Protein 6IDW (pdb70)

Solvent-accessible surface area: 51645 Å² total; per-residue (Å²): 164,60,72,7,10,7,98,40,120,33,16,26,6,68,99,4,40,31,11,0,51,100,0,11,150,161,26,26,50,52,12,45,87,60,0,93,127,0,37,130,19,32,9,5,7,61,0,36,147,62,15,0,25,124,46,0,36,123,4,4,100,89,1,46,80,75,1,1,14,0,0,0,55,1,3,18,33,67,61,53,119,98,92,39,106,156,18,30,8,130,66,51,72,46,0,51,37,44,0,48,42,0,43,83,19,0,78,137,45,102,135,10,88,0,0,0,0,0,0,3,51,6,0,0,48,8,24,64,57,129,86,94,135,22,138,127,33,34,61,34,14,48,88,0,0,3,52,0,0,28,48,0,13,66,12,185,17,5,48,2,0,0,2,0,4,26,3,48,71,0,2,38,21,4,73,91,0,0,54,1,0,5,44,2,36,162,98,0,60,125,5,146,15,52,0,0,0,0,0,10,25,16,2,10,18,26,50,1,0,14,8,0,1,78,5,0,17,79,1,0,64,86,120,60,18,165,56,16,57,0,0,0,0,0,1,2,13,10,109,95,18,64,32,102,9,105,0,1,1,90,41,2,0,0,1,22,73,23,93,24,80,27,46,127,83,22,96,35,3,3,0,31,5,1,0,17,9,0,1,23,1,22,12,23,5,93,69,45,111,48,0,148,57,102,25,0,41,83,66,10,43,60,67,37,45,33,10,23,55,2,0,8,23,0,1,56,36,3,54,84,108,104,174,47,74,5,11,7,99,39,123,32,18,27,6,66,102,4,38,32,11,0,52,97,0,15,148,154,25,31,49,52,11,45,85,60,0,92,124,0,36,132,20,31,9,4,6,62,0,47,149,52,22,0,34,132,47,0,36,119,3,4,97,89,1,45,80,70,1,1,14,0,0,0,47,5,4,4,32,89,80,36,97,106,55,40,93,151,31,55,24,101,63,48,75,43,0,46,37,32,0,47,41,0,44,84,20,0,77,134,43,105,133,10,88,0,0,0,0,0,0,3,54,6,0,0,50,8,22,63,54,119,114,90,122,3,147,123,33,38,62,30,17,31,98,0,0,5,52,0,0,28,52,1,14,63,15,193,16,7,41,2,0,0,1,0,4,22,3,44,76,0,0,28,17,7,74,91,0,0,69,0,0,7,56,2,36,171,106,0,61,123,5,150,13,54,0,0,0,0,0,11,31,15,1,7,20,30,60,0,0,13,10,0,1,84,12,0,15,123,12,0,59,92,96,61,17,160,57,14,59,0,0,0,0,0,1,1,14,8,110,100,17,73,28,98,12,106,0,1,1,93,43,2,0,0,2,24,74,22,94,24,82,26,45,129,97,25,94,36,3,2,0,29,4,0,0,15,8,0,0,23,2,23,13,21,15,97,74,46,97,47,1,129,54,106,24,1,43,92,62,10,46,59,69,37,48,32,10,18,60,2,0,5,26,0,1,57,37,3,56,84,110,102,177,39,81,6,10,8,100,39,122,30,18,27,6,64,102,5,38,32,12,0,53,99,0,13,153,159,27,22,44,50,12,48,86,61,0,94,124,1,34,130,20,33,9,4,6,60,0,23,140,65,15,0,27,128,43,0,36,119,4,3,99,88,0,45,80,73,1,1,14,0,0,0,23,6,14,1,30,80,64,37,63,88,36,53,35,56,68,38,13,126,76,40,75,51,0,50,34,36,0,50,40,0,41,84,19,0,81,130,44,101,133,8,67,0,0,0,0,0,0,5,47,5,0,0,42,5,23,68,50,130,91,108,129,17,155,128,28,18,57,36,8,32,98,0,0,6,53,0,0,28,49,0,14,64,14,186,16,5,52,2,0,0,2,0,5,23,3,52,79,0,2,34,15,7,80,85,0,0,76,2,0,12,53,2,37,172,98,0,60,123,5,144,14,50,0,0,0,0,0,11,32,16,2,9,20,30,53,2,0,15,6,0,1,69,12,0,12,144,10,0,60,89,96,62,17,164,56,14,57,0,0,0,0,0,1,1,14,8,104,97,17,74,41,103,8,88,0,1,2,93,41,2,0,0,1,26,74,21,109,25,80,29,41,129,81,22,86,42,4,1,0,26,4,0,0,14,9,0,0,26,2,18,7,20,15,96,74,38,95,51,0,126,55,106,29,1,41,90,64,9,46,60,51,36,48,32,11,22,57,1,0,8,26,0,1,57,36,4,54,82,102,103,169,45,73,6,10,7,98,39,121,30,17,25,4,67,102,4,39,31,12,0,50,104,0,14,150,158,26,17,44,51,11,53,92,57,0,111,123,0,35,128,22,30,7,4,6,61,0,49,156,66,15,0,26,126,47,0,36,117,3,3,102,88,1,47,81,74,1,0,14,0,0,0,67,12,12,49,47,89,86,43,137,68,64,83,96,145,83,85,86,89,37,33,63,56,0,50,37,50,0,49,42,0,43,86,21,0,79,133,41,101,134,8,88,0,0,0,0,0,0,4,50,1,0,0,48,16,23,71,40,94,99,74,120,4,155,124,40,25,56,19,8,49,94,0,0,6,54,0,0,28,51,0,14,65,14,188,16,6,49,2,0,0,2,0,6,23,3,47,77,0,2,32,28,6,70,103,0,0,70,0,0,4,60,2,35,166,109,0,61,122,5,148,14,49,0,0,0,0,0,14,32,16,2,10,20,28,43,1,0,13,8,0,1,78,10,0,14,143,11,0,60,88,94,63,17,163,57,15,59,0,0,0,0,0,1,1,15,10,104,100,19,69,29,100,10,104,0,1,2,93,39,3,0,0,1,21,66,23,93,24,81,25,43,127,82,22,94,36,4,3,0,30,5,0,0,16,8,0,0,24,1,23,12,24,18,92,65,42,97,47,1,129,58,101,26,1,42,92,63,11,45,60,68,36,48,32,9,22,57,3,0,8,28,0,1,59,36,3,55,73,103,103

Organism: NCBI:txid884017

Foldseek 3Di:
DDLLLLVFAADQDPVLLVLLVVLLVVDDDPLNVLSVVVSRQHEAAEPFAPVSLVVLLVSQVVGPQHEHEYEYAAAAFQDPDPDDGDGYDPADVRLLVSLVSNLVSVVVCLRHAYEYEYHDNLLLCLQPPDDDPCVPSSVRVLVSLLQSQLRQLPRPSYAYAYEDEFCVRPLVPLLVSLVSVLVSPVSNHNGDHQAHEYQALHADDPVSRLVSVVSNQVSNVVSVNDNHAYEYAQQWHQDHAPDPLSWQFALTARGDRWDAPPDPVRVRYGIHHNHPSQQFGQAACVPDVSCVDPGHDHPHDGGRDGHNVRSSSRSVNYPVHD/DDLQLLVFAADADPVLLVLLVVLLVVDDDPLNVLSVVVSRFHEAAEQFAQCSLVVLLVSLVVQDAHEHEYEYHQQQDPDADPDPGPRHADFLVRLLVSLVSNLVSVVVRLRHAYEYEYHDPLLLCLQPPDDPPRPVSSVRSLSSLLQSQLRQQVRPSYAYAYEHEACVRCLVPLLVSLVSVLVSPVSNHNGDHQAHEYQQLHADDPVRRLVSVVSNQVSNVVSVNDNHAYEYAQQWHQDHAPDPLRWAFALTARGDGWDAPPDPVRVSYGIHHNHDSQQFGQAACPPDVSCVDPRHDHPHDGGGDGHNVRNSSRQVNYPVHD/DDLQLQVFAADADPVLLVLLVVLLVVDDDPLNVLSVVVSRQHEAAEQQELCSLVVLVVSLVVQPQHEHEYEDADQQALAQPPDRDSHRQPALVSLLVSLVSNLVSVVVRLRHAYEYEYHPPLLLCLQPPDDPDRVVSSVSVLVSLLSSQLRQLVRPSYAYAYEDEFCVRPLVPLLSSLVSVLVSPVSNHNGDHQAHEYQALHAADPVSRLVSVVSNQVSNVVSPNDNHAYEYAQQFHQDHAPDPLRWQFALTAGEDGWHAPPDPVRVRYGIHHNHHSQQFGQAACPPDVSCVDPRHDHPHDGGRDGHNVSNSSRLVNYPVHD/DDLLLLVFAADQDPVLLVLLVVLLVVDDDPLVVLSVVVSRFHEAAEQAEPCSLVVLLVSQVRGPAHEHEYEDAYQPDDDQPDAPDDDDDDSLVVLLVSLVSNLVSVVVCLRHAYEYEYHDPLLLCLQPPDDDRCVVVNVSSLVSLLQSQLRQLVRPSYAYAYEDEFCVRCLVPLLVSLVSVLVSPVSNHNGDHQAHEYQQLHAADPVSRLVSVVSNQVSNVVSVNDNHAYEYAQQFHQDHAPDPQRWQFAQTAREDGWHAPPDPVSVRYGIHHNHDSQQFGQAACVGDVSCVDPGRDHPHDGGRHGHNVSSSSRQVNHPVHD

CATH classification: 3.20.20.40

Secondary structure (DSSP, 8-state):
--S-GGGSPBPPPHHHHHHHHHHHTT--HHHHHHHHHHTTS--PEEE-STTHHHHHHHHHHHHTTSEEEEEE---S-S-SSTT--SSS-SSHHHHHHHHHHHHHHHHT-TT-EEEEEPPTTHHHHHHHS--SS-HHHHHHHHHHHHHHHHHHTT-TTEEEEEE---HHHHGGGHHHHHHHHHHHHHTSTT----EEEE-TT----HHHHHHHHHHHHHHHHTTT----EEEEE-TT-SS--SSS--SSBTT----SPPEES--TT-TTEEEEE--S-TTB-SS-TTT-GGGGSTTBPSS--STTSB-HHHHHHHHHH-SS--/--S-GGGSPBPPPHHHHHHHHHHHHT--HHHHHHHHHHTTS--PEEE-STTHHHHHHHHHHHHTTSEEEEEE---S-S--SS----SS---HHHHHHHHHHHHHHHHT-TT-EEEEEE-TTHHHHHHHS--SS-HHHHHHHHHHHHHHHHHHTT-TTEEEEEE---HHHHGGGHHHHHHHHHHHHHTSTT----EEEE-TTS---HHHHHHHHHHHHHHHHTTT--S-EEEEE-SS-SS--SSS--SSBTT----SPPEES--TT-TTEEEEE--S-TTB-SS-TTS-GGGGSTTB-SS--STTSB-HHHHHHHHHT-SS--/--S-TTSSPBPPPHHHHHHHHHHHTT--HHHHHHHHHHTTS--PEEE-SGGGGGTHHHHHHHHTTSEEEEEE---S-SBTTTB--TT----HHHHHHHHHHHHHHHHT-TT-EEEEEE-TTHHHHHHS--STT-HHHHHHHHHHHHHHHHHHTT-TTEEEEEE---HHHHGGGHHHHHHHHHHHHHTSTT----EEEE-TTS---HHHHHHHHHHHHHHHHTTT--S-EEEEE-TT-SS--SSS--SSBTT----SPPEES--TT-TTEEEEE--S-TTB-SS-TTS-GGGGSTTB-SS--STTSB-HHHHHHHHHT-SS--/--S-GGGSPBPPPHHHHHHHHHHHHH--HHHHHHHHHHTTS--PEEE-SGGGGGHHHHHHHHHTTSEEEEEE---S-----SSSSS--S-HHHHHHHHHHHHHHHHHT-TT-EEEEEE-TTHHHHHHHS--SS-HHHHHHHHHHHHHHHHHHTT-TTEEEEEE---HHHHGGGHHHHHHHHHHHHHTSTT----EEEE-TTS---HHHHHHHHHHHHHHHHTTT--S-EEEEE-SS-SS--SSS--SSBTT----SPPEES--TT-TTEEEEE--S-TTB-SS-TTT-GGGGSTTBPSS--STTSB-HHHHHHHHHS-SS--

Radius of gyration: 38.43 Å; Cα contacts (8 Å, |Δi|>4): 2717; chains: 4; bounding box: 102×77×79 Å

InterPro domains:
  IPR002883 CBM10/dockerin domain [PF02013] (20-51)
  IPR002883 CBM10/dockerin domain [PF02013] (61-95)
  IPR002883 CBM10/dockerin domain [PS51763] (19-52)
  IPR002883 CBM10/dockerin domain [PS51763] (60-96)
  IPR009034 Fungal dockerin domain superfamily [G3DSA:3.90.1220.10] (17-52)
  IPR009034 Fungal dockerin domain superfamily [G3DSA:3.90.1220.10] (59-96)
  IPR009034 Fungal dockerin domain superfamily [SSF64571] (21-56)
  IPR009034 Fungal dockerin domain superfamily [SSF64571] (60-99)
  IPR016288 1, 4-beta cellobiohydrolase [PF01341] (134-445)
  IPR016288 1, 4-beta cellobiohydrolase [PIRSF001100] (16-449)
  IPR016288 1, 4-beta cellobiohydrolase [PR00733] (155-174)
  IPR016288 1, 4-beta cellobiohydrolase [PR00733] (193-206)
  IPR016288 1, 4-beta cellobiohydrolase [PR00733] (222-237)
  IPR016288 1, 4-beta cellobiohydrolase [PR00733] (284-297)
  IPR016288 1, 4-beta cellobiohydrolase [PR00733] (320-330)
  IPR016288 1, 4-beta cellobiohydrolase [PR00733] (355-368)
  IPR016288 1, 4-beta cellobiohydrolase [PR00733] (370-390)
  IPR016288 1, 4-beta cellobiohydrolase [PR00733] (396-410)
  IPR016288 1, 4-beta cellobiohydrolase [PTHR34876] (106-449)
  IPR036434 1, 4-beta cellobiohydrolase superfamily [G3DSA:3.20.20.40] (128-449)

Structure (mmCIF, N/CA/C/O backbone):
data_6IDW
#
_entry.id   6IDW
#
_cell.length_a   310.369
_cell.length_b   86.594
_cell.length_c   82.314
_cell.angle_alpha   90.000
_cell.angle_beta   93.670
_cell.angle_gamma   90.000
#
_symmetry.space_group_name_H-M   'C 1 2 1'
#
loop_
_entity.id
_entity.type
_entity.pdbx_description
1 polymer Glucanase
2 branched beta-D-glucopyranose-(1-4)-beta-D-glucopyranose
3 non-polymer GLYCEROL
4 non-polymer 'PHOSPHATE ION'
5 non-polymer 1,2-ETHANEDIOL
6 non-polymer (4S)-2-METHYL-2,4-PENTANEDIOL
7 water water
#
loop_
_atom_site.group_PDB
_atom_site.id
_atom_site.type_symbol
_atom_site.label_atom_id
_atom_site.label_alt_id
_atom_site.label_comp_id
_atom_site.label_asym_id
_atom_site.label_entity_id
_atom_site.label_seq_id
_atom_site.pdbx_PDB_ins_code
_atom_site.Cartn_x
_atom_site.Cartn_y
_atom_site.Cartn_z
_atom_site.occupancy
_atom_site.B_iso_or_equiv
_atom_site.auth_seq_id
_atom_site.auth_comp_id
_atom_site.auth_asym_id
_atom_site.auth_atom_id
_atom_site.pdbx_PDB_model_num
ATOM 1 N N . THR A 1 1 ? 13.192 24.376 34.848 0.50 53.08 128 THR A N 1
ATOM 2 C CA . THR A 1 1 ? 12.618 23.116 35.297 0.50 52.32 128 THR A CA 1
ATOM 3 C C . THR A 1 1 ? 12.606 22.084 34.172 0.50 51.61 128 THR A C 1
ATOM 4 O O . THR A 1 1 ? 11.662 21.304 34.042 0.50 52.38 128 THR A O 1
ATOM 8 N N . SER A 1 2 ? 13.711 22.004 33.432 1.00 56.48 129 SER A N 1
ATOM 9 C CA . SER A 1 2 ? 13.804 21.121 32.268 1.00 55.75 129 SER A CA 1
ATOM 10 C C . SER A 1 2 ? 13.486 19.681 32.630 1.00 51.94 129 SER A C 1
ATOM 11 O O . SER A 1 2 ? 13.898 19.186 33.681 1.00 51.39 129 SER A O 1
ATOM 14 N N . ASP A 1 3 ? 12.748 19.013 31.747 1.00 47.79 130 ASP A N 1
ATOM 15 C CA . ASP A 1 3 ? 12.300 17.633 32.025 1.00 48.51 130 ASP A CA 1
ATOM 16 C C . ASP A 1 3 ? 13.367 16.539 31.790 1.00 45.16 130 ASP A C 1
ATOM 17 O O . ASP A 1 3 ? 13.133 15.345 32.034 1.00 46.79 130 ASP A O 1
ATOM 22 N N . ASN A 1 4 ? 14.537 16.973 31.330 1.00 43.11 131 ASN A N 1
ATOM 23 C CA . ASN A 1 4 ? 15.702 16.131 31.177 1.00 38.73 131 ASN A CA 1
ATOM 24 C C . ASN A 1 4 ? 16.625 16.390 32.364 1.00 36.25 131 ASN A C 1
ATOM 25 O O . ASN A 1 4 ? 17.455 17.305 32.356 1.00 36.54 131 ASN A O 1
ATOM 30 N N . PHE A 1 5 ? 16.468 15.568 33.404 1.00 33.38 132 PHE A N 1
ATOM 31 C CA . PHE A 1 5 ? 17.242 15.762 34.627 1.00 33.13 132 PHE A CA 1
ATOM 32 C C . PHE A 1 5 ? 18.741 15.554 34.452 1.00 32.06 132 PHE A C 1
ATOM 33 O O . PHE A 1 5 ? 19.508 15.868 35.356 1.00 31.22 132 PHE A O 1
ATOM 41 N N . PHE A 1 6 ? 19.157 15.030 33.290 1.00 30.99 133 PHE A N 1
ATOM 42 C CA . PHE A 1 6 ? 20.577 14.797 33.046 1.00 29.88 133 PHE A CA 1
ATOM 43 C C . PHE A 1 6 ? 21.284 16.075 32.643 1.00 31.19 133 PHE A C 1
ATOM 44 O O . PHE A 1 6 ? 22.508 16.116 32.640 1.00 32.52 133 PHE A O 1
ATOM 52 N N . GLU A 1 7 ? 20.521 17.128 32.335 1.00 34.50 134 GLU A N 1
ATOM 53 C CA . GLU A 1 7 ? 21.115 18.430 32.018 1.00 36.88 134 GLU A CA 1
ATOM 54 C C . GLU A 1 7 ? 21.716 19.073 33.252 1.00 37.65 134 GLU A C 1
ATOM 55 O O . GLU A 1 7 ? 22.687 19.785 33.150 1.00 41.58 134 GLU A O 1
ATOM 61 N N . ASN A 1 8 ? 21.156 18.782 34.414 1.00 37.70 135 ASN A N 1
ATOM 62 C CA . ASN A 1 8 ? 21.812 19.001 35.698 1.00 39.26 135 ASN A CA 1
ATOM 63 C C . ASN A 1 8 ? 23.122 18.177 35.870 1.00 40.51 135 ASN A C 1
ATOM 64 O O . ASN A 1 8 ? 23.323 17.158 35.205 1.00 42.80 135 ASN A O 1
ATOM 69 N N . GLU A 1 9 ? 24.015 18.630 36.754 1.00 41.62 136 GLU A N 1
ATOM 70 C CA . GLU A 1 9 ? 25.206 17.873 37.198 1.00 43.28 136 GLU A CA 1
ATOM 71 C C . GLU A 1 9 ? 24.840 16.516 37.833 1.00 40.14 136 GLU A C 1
ATOM 72 O O . GLU A 1 9 ? 23.856 16.415 38.547 1.00 41.39 136 GLU A O 1
ATOM 78 N N . LEU A 1 10 ? 25.617 15.474 37.578 1.00 35.96 137 LEU A N 1
ATOM 79 C CA . LEU A 1 10 ? 25.205 14.137 38.013 1.00 33.39 137 LEU A CA 1
ATOM 80 C C . LEU A 1 10 ? 25.929 13.710 39.255 1.00 33.11 137 LEU A C 1
ATOM 81 O O . LEU A 1 10 ? 27.100 14.052 39.440 1.00 34.93 137 LEU A O 1
ATOM 86 N N . TYR A 1 11 ? 25.231 12.933 40.083 1.00 31.98 138 TYR A N 1
ATOM 87 C CA . TYR A 1 11 ? 25.733 12.487 41.379 1.00 30.80 138 TYR A CA 1
ATOM 88 C C . TYR A 1 11 ? 26.594 11.225 41.300 1.00 31.66 138 TYR A C 1
ATOM 89 O O . TYR A 1 11 ? 26.111 10.170 40.857 1.00 33.63 138 TYR A O 1
ATOM 98 N N . SER A 1 12 ? 27.845 11.341 41.781 1.00 30.49 139 SER A N 1
ATOM 99 C CA . SER A 1 12 ? 28.788 10.238 41.944 1.00 28.87 139 SER A CA 1
ATOM 100 C C . SER A 1 12 ? 28.688 9.629 43.383 1.00 27.29 139 SER A C 1
ATOM 101 O O . SER A 1 12 ? 28.847 10.329 44.364 1.00 26.15 139 SER A O 1
ATOM 104 N N . ASN A 1 13 ? 28.414 8.336 43.502 1.00 25.92 140 ASN A N 1
ATOM 105 C CA . ASN A 1 13 ? 28.076 7.778 44.804 1.00 25.88 140 ASN A CA 1
ATOM 106 C C . ASN A 1 13 ? 29.187 7.014 45.469 1.00 26.07 140 ASN A C 1
ATOM 107 O O . ASN A 1 13 ? 29.997 6.398 44.796 1.00 26.04 140 ASN A O 1
ATOM 112 N N . TYR A 1 14 ? 29.156 7.013 46.805 1.00 27.17 141 TYR A N 1
ATOM 113 C CA . TYR A 1 14 ? 30.176 6.421 47.645 1.00 27.80 141 TYR A CA 1
ATOM 114 C C . TYR A 1 14 ? 30.379 4.938 47.373 1.00 27.92 141 TYR A C 1
ATOM 115 O O . TYR A 1 14 ? 31.449 4.394 47.671 1.00 28.85 141 TYR A O 1
ATOM 124 N N . LYS A 1 15 ? 29.369 4.264 46.829 1.00 27.14 142 LYS A N 1
ATOM 125 C CA . LYS A 1 15 ? 29.479 2.831 46.711 1.00 26.29 142 LYS A CA 1
ATOM 126 C C . LYS A 1 15 ? 30.404 2.484 45.563 1.00 27.21 142 LYS A C 1
ATOM 127 O O . LYS A 1 15 ? 31.351 1.695 45.732 1.00 28.25 142 LYS A O 1
ATOM 133 N N . PHE A 1 16 ? 30.123 3.073 44.391 1.00 27.30 143 PHE A N 1
ATOM 134 C CA . PHE A 1 16 ? 30.980 2.864 43.250 1.00 26.06 143 PHE A CA 1
ATOM 135 C C . PHE A 1 16 ? 32.416 3.397 43.581 1.00 26.65 143 PHE A C 1
ATOM 136 O O . PHE A 1 16 ? 33.410 2.728 43.255 1.00 27.33 143 PHE A O 1
ATOM 144 N N . GLN A 1 17 ? 32.503 4.558 44.254 1.00 25.46 144 GLN A N 1
ATOM 145 C CA . GLN A 1 17 ? 33.776 5.129 44.627 1.00 25.81 144 GLN A CA 1
ATOM 146 C C . GLN A 1 17 ? 34.597 4.064 45.386 1.00 26.78 144 GLN A C 1
ATOM 147 O O . GLN A 1 17 ? 35.745 3.757 44.998 1.00 27.55 144 GLN A O 1
ATOM 153 N N . GLY A 1 18 ? 33.967 3.440 46.385 1.00 26.28 145 GLY A N 1
ATOM 154 C CA . GLY A 1 18 ? 34.595 2.392 47.181 1.00 26.93 145 GLY A CA 1
ATOM 155 C C . GLY A 1 18 ? 34.967 1.156 46.370 1.00 28.73 145 GLY A C 1
ATOM 156 O O . GLY A 1 18 ? 35.968 0.476 46.647 1.00 29.83 145 GLY A O 1
ATOM 157 N N . GLU A 1 19 ? 34.164 0.858 45.351 1.00 30.28 146 GLU A N 1
ATOM 158 C CA . GLU A 1 19 ? 34.461 -0.250 44.449 1.00 30.16 146 GLU A CA 1
ATOM 159 C C . GLU A 1 19 ? 35.690 0.022 43.591 1.00 29.70 146 GLU A C 1
ATOM 160 O O . GLU A 1 19 ? 36.536 -0.837 43.456 1.00 28.11 146 GLU A O 1
ATOM 166 N N . VAL A 1 20 ? 35.800 1.232 43.048 1.00 29.57 147 VAL A N 1
ATOM 167 C CA . VAL A 1 20 ? 36.951 1.563 42.238 1.00 29.56 147 VAL A CA 1
ATOM 168 C C . VAL A 1 20 ? 38.195 1.621 43.151 1.00 30.02 147 VAL A C 1
ATOM 169 O O . VAL A 1 20 ? 39.285 1.243 42.712 1.00 31.07 147 VAL A O 1
ATOM 173 N N . ASP A 1 21 ? 38.015 2.009 44.421 1.00 30.37 148 ASP A N 1
ATOM 174 C CA . ASP A 1 21 ? 39.119 2.107 45.370 1.00 30.01 148 ASP A CA 1
ATOM 175 C C . ASP A 1 21 ? 39.759 0.772 45.572 1.00 30.46 148 ASP A C 1
ATOM 176 O O . ASP A 1 21 ? 41.001 0.662 45.664 1.00 32.81 148 ASP A O 1
ATOM 181 N N . GLN A 1 22 ? 38.939 -0.258 45.570 1.00 29.80 149 GLN A N 1
ATOM 182 C CA . GLN A 1 22 ? 39.495 -1.603 45.727 1.00 30.52 149 GLN A CA 1
ATOM 183 C C . GLN A 1 22 ? 40.426 -1.932 44.576 1.00 32.78 149 GLN A C 1
ATOM 184 O O . GLN A 1 22 ? 41.468 -2.576 44.776 1.00 34.81 149 GLN A O 1
ATOM 190 N N . SER A 1 23 ? 40.065 -1.467 43.377 1.00 33.12 150 SER A N 1
ATOM 191 C CA . SER A 1 23 ? 40.904 -1.693 42.213 1.00 32.79 150 SER A CA 1
ATOM 192 C C . SER A 1 23 ? 42.163 -0.813 42.237 1.00 31.82 150 SER A C 1
ATOM 193 O O . SER A 1 23 ? 43.267 -1.341 42.022 1.00 31.91 150 SER A O 1
ATOM 196 N N . ILE A 1 24 ? 41.994 0.476 42.563 1.00 28.86 151 ILE A N 1
ATOM 197 C CA . ILE A 1 24 ? 43.108 1.401 42.677 1.00 29.97 151 ILE A CA 1
ATOM 198 C C . ILE A 1 24 ? 44.257 0.759 43.523 1.00 32.51 151 ILE A C 1
ATOM 199 O O . ILE A 1 24 ? 45.426 0.691 43.069 1.00 31.52 151 ILE A O 1
ATOM 204 N N . GLN A 1 25 ? 43.898 0.215 44.661 1.00 34.58 152 GLN A N 1
ATOM 205 C CA . GLN A 1 25 ? 44.821 -0.403 45.564 1.00 36.30 152 GLN A CA 1
ATOM 206 C C . GLN A 1 25 ? 45.504 -1.632 45.026 1.00 32.85 152 GLN A C 1
ATOM 207 O O . GLN A 1 25 ? 46.503 -2.035 45.547 1.00 33.10 152 GLN A O 1
ATOM 213 N N . ARG A 1 26 ? 44.941 -2.289 44.039 1.00 28.97 153 ARG A N 1
ATOM 214 C CA . ARG A 1 26 ? 45.639 -3.407 43.396 1.00 27.59 153 ARG A CA 1
ATOM 215 C C . ARG A 1 26 ? 46.343 -3.061 42.071 1.00 27.90 153 ARG A C 1
ATOM 216 O O . ARG A 1 26 ? 46.744 -3.971 41.336 1.00 26.19 153 ARG A O 1
ATOM 224 N N . LEU A 1 27 ? 46.459 -1.768 41.768 1.00 28.68 154 LEU A N 1
ATOM 225 C CA . LEU A 1 27 ? 46.991 -1.350 40.496 1.00 30.71 154 LEU A CA 1
ATOM 226 C C . LEU A 1 27 ? 48.143 -0.405 40.666 1.00 33.04 154 LEU A C 1
ATOM 227 O O . LEU A 1 27 ? 48.200 0.298 41.700 1.00 33.28 154 LEU A O 1
ATOM 232 N N . SER A 1 28 ? 49.033 -0.372 39.656 1.00 36.11 155 SER A N 1
ATOM 233 C CA . SER A 1 28 ? 50.132 0.613 39.626 1.00 37.09 155 SER A CA 1
ATOM 234 C C . SER A 1 28 ? 50.256 1.341 38.293 1.00 38.01 155 SER A C 1
ATOM 235 O O . SER A 1 28 ? 49.767 0.850 37.246 1.00 38.48 155 SER A O 1
ATOM 238 N N . GLY A 1 29 ? 50.880 2.516 38.352 1.00 35.71 156 GLY A N 1
ATOM 239 C CA . GLY A 1 29 ? 51.278 3.207 37.141 1.00 33.57 156 GLY A CA 1
ATOM 240 C C . GLY A 1 29 ? 50.081 3.560 36.284 1.00 32.69 156 GLY A C 1
ATOM 241 O O . GLY A 1 29 ? 49.131 4.175 36.789 1.00 34.23 156 GLY A O 1
ATOM 242 N N . SER A 1 30 ? 50.141 3.143 35.011 1.00 30.87 157 SER A N 1
ATOM 243 C CA . SER A 1 30 ? 49.272 3.634 33.969 1.00 29.97 157 SER A CA 1
ATOM 244 C C . SER A 1 30 ? 47.793 3.329 34.288 1.00 31.30 157 SER A C 1
ATOM 245 O O . SER A 1 30 ? 46.906 4.226 34.273 1.00 29.56 157 SER A O 1
ATOM 248 N N . LEU A 1 31 ? 47.539 2.067 34.614 1.00 31.11 158 LEU A N 1
ATOM 249 C CA . LEU A 1 31 ? 46.168 1.600 34.873 1.00 30.85 158 LEU A CA 1
ATOM 250 C C . LEU A 1 31 ? 45.565 2.156 36.156 1.00 31.83 158 LEU A C 1
ATOM 251 O O . LEU A 1 31 ? 44.336 2.385 36.249 1.00 32.59 158 LEU A O 1
ATOM 256 N N . GLN A 1 32 ? 46.417 2.331 37.153 1.00 31.17 159 GLN A N 1
ATOM 257 C CA . GLN A 1 32 ? 46.010 3.044 38.333 1.00 34.11 159 GLN A CA 1
ATOM 258 C C . GLN A 1 32 ? 45.605 4.505 38.026 1.00 33.54 159 GLN A C 1
ATOM 259 O O . GLN A 1 32 ? 44.644 4.978 38.594 1.00 33.11 159 GLN A O 1
ATOM 265 N N . GLU A 1 33 ? 46.326 5.190 37.139 1.00 34.15 160 GLU A N 1
ATOM 266 C CA . GLU A 1 33 ? 45.987 6.555 36.817 1.00 37.50 160 GLU A CA 1
ATOM 267 C C . GLU A 1 33 ? 44.617 6.612 36.157 1.00 35.30 160 GLU A C 1
ATOM 268 O O . GLU A 1 33 ? 43.853 7.530 36.454 1.00 37.69 160 GLU A O 1
ATOM 274 N N . LYS A 1 34 ? 44.321 5.612 35.314 1.00 31.53 161 LYS A N 1
ATOM 275 C CA . LYS A 1 34 ? 43.075 5.487 34.558 1.00 28.58 161 LYS A CA 1
ATOM 276 C C . LYS A 1 34 ? 41.914 5.220 35.503 1.00 29.42 161 LYS A C 1
ATOM 277 O O . LYS A 1 34 ? 40.885 5.959 35.512 1.00 28.73 161 LYS A O 1
ATOM 283 N N . ALA A 1 35 ? 42.091 4.192 36.324 1.00 28.73 162 ALA A N 1
ATOM 284 C CA . ALA A 1 35 ? 41.146 3.884 37.388 1.00 28.57 162 ALA A CA 1
ATOM 285 C C . ALA A 1 35 ? 40.813 5.083 38.264 1.00 30.44 162 ALA A C 1
ATOM 286 O O . ALA A 1 35 ? 39.657 5.315 38.563 1.00 33.84 162 ALA A O 1
ATOM 288 N N . LYS A 1 36 ? 41.796 5.892 38.617 1.00 30.18 163 LYS A N 1
ATOM 289 C CA . LYS A 1 36 ? 41.532 7.084 39.383 1.00 30.29 163 LYS A CA 1
ATOM 290 C C . LYS A 1 36 ? 40.571 8.034 38.696 1.00 29.79 163 LYS A C 1
ATOM 291 O O . LYS A 1 36 ? 39.892 8.752 39.404 1.00 31.73 163 LYS A O 1
ATOM 297 N N . LYS A 1 37 ? 40.521 8.059 37.352 1.00 29.48 164 LYS A N 1
ATOM 298 C CA . LYS A 1 37 ? 39.653 8.981 36.609 1.00 29.95 164 LYS A CA 1
ATOM 299 C C . LYS A 1 37 ? 38.225 8.351 36.483 1.00 30.76 164 LYS A C 1
ATOM 300 O O . LYS A 1 37 ? 37.201 9.045 36.350 1.00 30.34 164 LYS A O 1
ATOM 306 N N . VAL A 1 38 ? 38.163 7.018 36.508 1.00 28.55 165 VAL A N 1
ATOM 307 C CA . VAL A 1 38 ? 36.895 6.303 36.452 1.00 26.20 165 VAL A CA 1
ATOM 308 C C . VAL A 1 38 ? 36.108 6.419 37.786 1.00 27.47 165 VAL A C 1
ATOM 309 O O . VAL A 1 38 ? 34.867 6.503 37.805 1.00 27.15 165 VAL A O 1
ATOM 313 N N . LYS A 1 39 ? 36.830 6.426 38.902 1.00 27.79 166 LYS A N 1
ATOM 314 C CA . LYS A 1 39 ? 36.267 6.600 40.241 1.00 27.77 166 LYS A CA 1
ATOM 315 C C . LYS A 1 39 ? 35.158 7.681 40.392 1.00 28.46 166 LYS A C 1
ATOM 316 O O . LYS A 1 39 ? 34.189 7.438 41.082 1.00 27.79 166 LYS A O 1
ATOM 322 N N . TYR A 1 40 ? 35.298 8.857 39.765 1.00 29.74 167 TYR A N 1
ATOM 323 C CA . TYR A 1 40 ? 34.295 9.929 39.946 1.00 29.21 167 TYR A CA 1
ATOM 324 C C . TYR A 1 40 ? 33.247 10.022 38.837 1.00 28.65 167 TYR A C 1
ATOM 325 O O . TYR A 1 40 ? 32.418 10.954 38.844 1.00 27.98 167 TYR A O 1
ATOM 334 N N . VAL A 1 41 ? 33.292 9.058 37.904 1.00 26.15 168 VAL A N 1
ATOM 335 C CA . VAL A 1 41 ? 32.356 9.035 36.779 1.00 24.78 168 VAL A CA 1
ATOM 336 C C . VAL A 1 41 ? 31.026 8.574 37.368 1.00 24.20 168 VAL A C 1
ATOM 337 O O . VAL A 1 41 ? 30.974 7.460 37.904 1.00 23.66 168 VAL A O 1
ATOM 341 N N . PRO A 1 42 ? 29.966 9.446 37.307 1.00 24.41 169 PRO A N 1
ATOM 342 C CA . PRO A 1 42 ? 28.634 9.096 37.888 1.00 24.08 169 PRO A CA 1
ATOM 343 C C . PRO A 1 42 ? 28.101 7.769 37.371 1.00 23.08 169 PRO A C 1
ATOM 344 O O . PRO A 1 42 ? 28.162 7.523 36.172 1.00 22.62 169 PRO A O 1
ATOM 348 N N . THR A 1 43 ? 27.655 6.904 38.275 1.00 23.19 170 THR A N 1
ATOM 349 C CA . THR A 1 43 ? 26.990 5.615 37.913 1.00 24.96 170 THR A CA 1
ATOM 350 C C . THR A 1 43 ? 25.658 5.495 38.642 1.00 25.94 170 THR A C 1
ATOM 351 O O . THR A 1 43 ? 25.467 6.073 39.728 1.00 28.63 170 THR A O 1
ATOM 355 N N . ALA A 1 44 ? 24.730 4.743 38.086 1.00 25.48 171 ALA A N 1
ATOM 356 C CA . ALA A 1 44 ? 23.403 4.645 38.715 1.00 25.85 171 ALA A CA 1
ATOM 357 C C . ALA A 1 44 ? 23.504 3.777 39.961 1.00 25.78 171 ALA A C 1
ATOM 358 O O . ALA A 1 44 ? 24.291 2.843 39.990 1.00 25.17 171 ALA A O 1
ATOM 360 N N . ALA A 1 45 ? 22.688 4.085 40.967 1.00 26.18 172 ALA A N 1
ATOM 361 C CA . ALA A 1 45 ? 22.592 3.299 42.203 1.00 26.22 172 ALA A CA 1
ATOM 362 C C . ALA A 1 45 ? 21.428 2.307 42.074 1.00 25.72 172 ALA A C 1
ATOM 363 O O . ALA A 1 45 ? 20.291 2.694 41.796 1.00 25.47 172 ALA A O 1
ATOM 365 N N . TRP A 1 46 ? 21.726 1.026 42.250 1.00 24.49 173 TRP A N 1
ATOM 366 C CA . TRP A 1 46 ? 20.726 -0.021 42.135 1.00 24.06 173 TRP A CA 1
ATOM 367 C C . TRP A 1 46 ? 20.023 -0.327 43.448 1.00 25.53 173 TRP A C 1
ATOM 368 O O . TRP A 1 46 ? 20.653 -0.558 44.501 1.00 27.03 173 TRP A O 1
ATOM 379 N N . LEU A 1 47 ? 18.702 -0.345 43.376 1.00 25.46 174 LEU A N 1
ATOM 380 C CA . LEU A 1 47 ? 17.854 -0.845 44.448 1.00 24.68 174 LEU A CA 1
ATOM 381 C C . LEU A 1 47 ? 17.467 -2.331 44.207 1.00 24.68 174 LEU A C 1
ATOM 382 O O . LEU A 1 47 ? 16.424 -2.628 43.668 1.00 25.33 174 LEU A O 1
ATOM 387 N N . ALA A 1 48 ? 18.305 -3.271 44.608 1.00 25.50 175 ALA A N 1
ATOM 388 C CA . ALA A 1 48 ? 18.164 -4.631 44.069 1.00 27.75 175 ALA A CA 1
ATOM 389 C C . ALA A 1 48 ? 17.975 -5.738 45.102 1.00 28.71 175 ALA A C 1
ATOM 390 O O . ALA A 1 48 ? 18.169 -6.928 44.792 1.00 30.16 175 ALA A O 1
ATOM 392 N N . TRP A 1 49 ? 17.637 -5.356 46.324 1.00 29.14 176 TRP A N 1
ATOM 393 C CA . TRP A 1 49 ? 17.310 -6.315 47.411 1.00 31.88 176 TRP A CA 1
ATOM 394 C C . TRP A 1 49 ? 16.383 -5.605 48.436 1.00 32.33 176 TRP A C 1
ATOM 395 O O . TRP A 1 49 ? 16.284 -4.355 48.468 1.00 30.29 176 TRP A O 1
ATOM 406 N N . SER A 1 50 ? 15.729 -6.402 49.290 1.00 34.25 177 SER A N 1
ATOM 407 C CA . SER A 1 50 ? 14.719 -5.874 50.256 1.00 35.04 177 SER A CA 1
ATOM 408 C C . SER A 1 50 ? 15.241 -4.756 51.180 1.00 35.21 177 SER A C 1
ATOM 409 O O . SER A 1 50 ? 14.537 -3.756 51.394 1.00 39.91 177 SER A O 1
ATOM 412 N N . GLY A 1 51 ? 16.472 -4.885 51.667 1.00 31.30 178 GLY A N 1
ATOM 413 C CA . GLY A 1 51 ? 17.084 -3.804 52.425 1.00 29.78 178 GLY A CA 1
ATOM 414 C C . GLY A 1 51 ? 17.294 -2.461 51.736 1.00 29.75 178 GLY A C 1
ATOM 415 O O . GLY A 1 51 ? 17.524 -1.448 52.410 1.00 30.55 178 GLY A O 1
ATOM 416 N N . ALA A 1 52 ? 17.207 -2.424 50.395 1.00 30.08 179 ALA A N 1
ATOM 417 C CA . ALA A 1 52 ? 17.587 -1.230 49.648 1.00 29.01 179 ALA A CA 1
ATOM 418 C C . ALA A 1 52 ? 16.737 0.005 49.999 1.00 30.83 179 ALA A C 1
ATOM 419 O O . ALA A 1 52 ? 17.167 1.156 49.812 1.00 30.67 179 ALA A O 1
ATOM 421 N N . THR A 1 53 ? 15.543 -0.230 50.546 1.00 32.86 180 THR A N 1
ATOM 422 C CA . THR A 1 53 ? 14.684 0.873 51.003 1.00 34.73 180 THR A CA 1
ATOM 423 C C . THR A 1 53 ? 15.366 1.751 52.085 1.00 34.37 180 THR A C 1
ATOM 424 O O . THR A 1 53 ? 15.075 2.961 52.198 1.00 31.41 180 THR A O 1
ATOM 428 N N . ASN A 1 54 ? 16.295 1.152 52.847 1.00 33.64 181 ASN A N 1
ATOM 429 C CA . ASN A 1 54 ? 17.090 1.929 53.811 1.00 35.01 181 ASN A CA 1
ATOM 430 C C . ASN A 1 54 ? 18.232 2.699 53.169 1.00 36.07 181 ASN A C 1
ATOM 431 O O . ASN A 1 54 ? 18.712 3.703 53.741 1.00 38.49 181 ASN A O 1
ATOM 436 N N . GLU A 1 55 ? 18.651 2.255 51.978 1.00 34.69 182 GLU A N 1
ATOM 437 C CA . GLU A 1 55 ? 19.750 2.917 51.304 1.00 33.04 182 GLU A CA 1
ATOM 438 C C . GLU A 1 55 ? 19.385 4.290 50.689 1.00 30.55 182 GLU A C 1
ATOM 439 O O . GLU A 1 55 ? 20.252 5.163 50.527 1.00 29.99 182 GLU A O 1
ATOM 445 N N . VAL A 1 56 ? 18.106 4.483 50.377 1.00 28.68 183 VAL A N 1
ATOM 446 C CA . VAL A 1 56 ? 17.661 5.633 49.581 1.00 27.71 183 VAL A CA 1
ATOM 447 C C . VAL A 1 56 ? 18.014 6.942 50.261 1.00 29.12 183 VAL A C 1
ATOM 448 O O . VAL A 1 56 ? 18.453 7.889 49.596 1.00 30.10 183 VAL A O 1
ATOM 452 N N . ALA A 1 57 ? 17.809 7.019 51.579 1.00 30.69 184 ALA A N 1
ATOM 453 C CA . ALA A 1 57 ? 17.986 8.304 52.246 1.00 31.50 184 ALA A CA 1
ATOM 454 C C . ALA A 1 57 ? 19.471 8.759 52.176 1.00 31.35 184 ALA A C 1
ATOM 455 O O . ALA A 1 57 ? 19.747 9.956 51.878 1.00 31.99 184 ALA A O 1
ATOM 457 N N . ARG A 1 58 ? 20.409 7.809 52.389 1.00 29.39 185 ARG A N 1
ATOM 458 C CA . ARG A 1 58 ? 21.817 8.160 52.415 1.00 28.20 185 ARG A CA 1
ATOM 459 C C . ARG A 1 58 ? 22.171 8.816 51.090 1.00 27.71 185 ARG A C 1
ATOM 460 O O . ARG A 1 58 ? 22.674 9.968 51.088 1.00 28.36 185 ARG A O 1
ATOM 468 N N . TYR A 1 59 ? 21.833 8.121 49.981 1.00 25.36 186 TYR A N 1
ATOM 469 C CA . TYR A 1 59 ? 22.090 8.625 48.617 1.00 24.90 186 TYR A CA 1
ATOM 470 C C . TYR A 1 59 ? 21.577 10.048 48.455 1.00 25.60 186 TYR A C 1
ATOM 471 O O . TYR A 1 59 ? 22.314 10.926 48.016 1.00 26.73 186 TYR A O 1
ATOM 480 N N . LEU A 1 60 ? 20.337 10.264 48.860 1.00 25.47 187 LEU A N 1
ATOM 481 C CA . LEU A 1 60 ? 19.687 11.523 48.694 1.00 26.31 187 LEU A CA 1
ATOM 482 C C . LEU A 1 60 ? 20.313 12.629 49.549 1.00 28.13 187 LEU A C 1
ATOM 483 O O . LEU A 1 60 ? 20.446 13.758 49.076 1.00 27.19 187 LEU A O 1
ATOM 488 N N . ASN A 1 61 ? 20.736 12.298 50.785 1.00 30.82 188 ASN A N 1
ATOM 489 C CA . ASN A 1 61 ? 21.486 13.256 51.621 1.00 33.96 188 ASN A CA 1
ATOM 490 C C . ASN A 1 61 ? 22.807 13.668 51.012 1.00 36.03 188 ASN A C 1
ATOM 491 O O . ASN A 1 61 ? 23.109 14.861 51.010 1.00 36.79 188 ASN A O 1
ATOM 496 N N . GLU A 1 62 ? 23.547 12.700 50.457 1.00 37.30 189 GLU A N 1
ATOM 497 C CA . GLU A 1 62 ? 24.907 12.928 49.968 1.00 36.09 189 GLU A CA 1
ATOM 498 C C . GLU A 1 62 ? 24.925 13.585 48.587 1.00 33.46 189 GLU A C 1
ATOM 499 O O . GLU A 1 62 ? 25.979 14.027 48.114 1.00 32.34 189 GLU A O 1
ATOM 505 N N . ALA A 1 63 ? 23.752 13.701 47.966 1.00 30.60 190 ALA A N 1
ATOM 506 C CA . ALA A 1 63 ? 23.728 14.122 46.577 1.00 29.39 190 ALA A CA 1
ATOM 507 C C . ALA A 1 63 ? 23.463 15.582 46.434 1.00 29.72 190 ALA A C 1
ATOM 508 O O . ALA A 1 63 ? 23.872 16.173 45.451 1.00 29.59 190 ALA A O 1
ATOM 510 N N . GLY A 1 64 ? 22.776 16.166 47.413 1.00 31.49 191 GLY A N 1
ATOM 511 C CA . GLY A 1 64 ? 22.402 17.582 47.358 1.00 32.58 191 GLY A CA 1
ATOM 512 C C . GLY A 1 64 ? 21.514 17.851 46.165 1.00 34.84 191 GLY A C 1
ATOM 513 O O . GLY A 1 64 ? 20.511 17.145 45.941 1.00 36.90 191 GLY A O 1
ATOM 514 N N . SER A 1 65 ? 21.886 18.850 45.373 1.00 36.34 192 SER A N 1
ATOM 515 C CA . SER A 1 65 ? 21.089 19.226 44.195 1.00 37.59 192 SER A CA 1
ATOM 516 C C . SER A 1 65 ? 21.483 18.460 42.917 1.00 36.80 192 SER A C 1
ATOM 517 O O . SER A 1 65 ? 20.920 18.716 41.848 1.00 35.04 192 SER A O 1
ATOM 520 N N . LYS A 1 66 ? 22.439 17.526 43.034 1.00 36.74 193 LYS A N 1
ATOM 521 C CA . LYS A 1 66 ? 22.876 16.688 41.883 1.00 36.25 193 LYS A CA 1
ATOM 522 C C . LYS A 1 66 ? 21.849 15.595 41.520 1.00 34.36 193 LYS A C 1
ATOM 523 O O . LYS A 1 66 ? 21.199 15.029 42.407 1.00 36.72 193 LYS A O 1
ATOM 529 N N . THR A 1 67 ? 21.687 15.328 40.223 1.00 31.13 194 THR A N 1
ATOM 530 C CA . THR A 1 67 ? 20.777 14.270 39.751 1.00 29.35 194 THR A CA 1
ATOM 531 C C . THR A 1 67 ? 21.197 12.898 40.287 1.00 28.32 194 THR A C 1
ATOM 532 O O . THR A 1 67 ? 22.347 12.454 40.124 1.00 29.53 194 THR A O 1
ATOM 536 N N . VAL A 1 68 ? 20.255 12.247 40.945 1.00 25.17 195 VAL A N 1
ATOM 537 C CA . VAL A 1 68 ? 20.472 10.889 41.404 1.00 24.34 195 VAL A CA 1
ATOM 538 C C . VAL A 1 68 ? 19.774 9.932 40.455 1.00 23.60 195 VAL A C 1
ATOM 539 O O . VAL A 1 68 ? 18.639 10.168 40.105 1.00 25.25 195 VAL A O 1
ATOM 543 N N . VAL A 1 69 ? 20.408 8.843 40.058 1.00 22.38 196 VAL A N 1
ATOM 544 C CA . VAL A 1 69 ? 19.770 7.915 39.155 1.00 21.25 196 VAL A CA 1
ATOM 545 C C . VAL A 1 69 ? 19.639 6.634 39.913 1.00 22.14 196 VAL A C 1
ATOM 546 O O . VAL A 1 69 ? 20.651 6.058 40.331 1.00 24.15 196 VAL A O 1
ATOM 550 N N . PHE A 1 70 ? 18.393 6.206 40.121 1.00 22.29 197 PHE A N 1
ATOM 551 C CA . PHE A 1 70 ? 18.042 4.954 40.831 1.00 22.08 197 PHE A CA 1
ATOM 552 C C . PHE A 1 70 ? 17.540 3.898 39.872 1.00 22.39 197 PHE A C 1
ATOM 553 O O . PHE A 1 70 ? 16.827 4.197 38.937 1.00 23.75 197 PHE A O 1
ATOM 561 N N . VAL A 1 71 ? 17.894 2.652 40.103 1.00 22.33 198 VAL A N 1
ATOM 562 C CA . VAL A 1 71 ? 17.397 1.595 39.230 1.00 22.89 198 VAL A CA 1
ATOM 563 C C . VAL A 1 71 ? 16.594 0.665 40.131 1.00 23.96 198 VAL A C 1
ATOM 564 O O . VAL A 1 71 ? 17.157 -0.040 40.999 1.00 23.60 198 VAL A O 1
ATOM 568 N N . LEU A 1 72 ? 15.278 0.672 39.930 1.00 24.18 199 LEU A N 1
ATOM 569 C CA . LEU A 1 72 ? 14.410 -0.180 40.740 1.00 24.60 199 LEU A CA 1
ATOM 570 C C . LEU A 1 72 ? 14.427 -1.591 40.217 1.00 24.22 199 LEU A C 1
ATOM 571 O O . LEU A 1 72 ? 13.980 -1.826 39.109 1.00 23.61 199 LEU A O 1
ATOM 576 N N . TYR A 1 73 ? 14.947 -2.520 40.993 1.00 26.09 200 TYR A N 1
ATOM 577 C CA . TYR A 1 73 ? 15.191 -3.903 40.502 1.00 28.95 200 TYR A CA 1
ATOM 578 C C . TYR A 1 73 ? 14.830 -4.946 41.557 1.00 30.46 200 TYR A C 1
ATOM 579 O O . TYR A 1 73 ? 15.662 -5.737 42.029 1.00 30.44 200 TYR A O 1
ATOM 588 N N . MET A 1 74 ? 13.596 -4.874 41.992 1.00 33.56 201 MET A N 1
ATOM 589 C CA . MET A 1 74 ? 13.133 -5.612 43.153 1.00 35.70 201 MET A CA 1
ATOM 590 C C . MET A 1 74 ? 11.795 -6.291 42.901 1.00 37.87 201 MET A C 1
ATOM 591 O O . MET A 1 74 ? 11.140 -6.738 43.844 1.00 37.77 201 MET A O 1
ATOM 600 N N . ILE A 1 75 ? 11.477 -6.593 41.625 1.00 43.03 202 ILE A N 1
ATOM 601 C CA . ILE A 1 75 ? 10.224 -7.309 41.186 1.00 50.02 202 ILE A CA 1
ATOM 602 C C . ILE A 1 75 ? 10.197 -8.802 41.702 1.00 55.05 202 ILE A C 1
ATOM 603 O O . ILE A 1 75 ? 11.272 -9.371 41.905 1.00 50.69 202 ILE A O 1
ATOM 608 N N . PRO A 1 76 ? 9.051 -9.493 41.902 1.00 62.59 203 PRO A N 1
ATOM 609 C CA . PRO A 1 76 ? 8.977 -10.851 42.503 1.00 66.16 203 PRO A CA 1
ATOM 610 C C . PRO A 1 76 ? 9.629 -12.063 41.847 1.00 70.20 203 PRO A C 1
ATOM 611 O O . PRO A 1 76 ? 10.311 -12.832 42.525 1.00 76.18 203 PRO A O 1
ATOM 615 N N . THR A 1 77 ? 9.424 -12.227 40.554 0.50 65.09 204 THR A N 1
ATOM 616 C CA . THR A 1 77 ? 10.043 -13.349 39.779 0.50 61.71 204 THR A CA 1
ATOM 617 C C . THR A 1 77 ? 10.934 -12.730 38.722 0.50 62.72 204 THR A C 1
ATOM 618 O O . THR A 1 77 ? 10.638 -11.661 38.190 0.50 67.89 204 THR A O 1
ATOM 622 N N . ARG A 1 78 ? 12.072 -13.376 38.458 0.50 63.60 205 ARG A N 1
ATOM 623 C CA . ARG A 1 78 ? 13.003 -12.911 37.422 0.50 63.23 205 ARG A CA 1
ATOM 624 C C . ARG A 1 78 ? 13.058 -13.877 36.219 0.50 64.54 205 ARG A C 1
ATOM 625 O O . ARG A 1 78 ? 13.497 -13.504 35.131 0.50 61.53 205 ARG A O 1
ATOM 633 N N . ASP A 1 79 ? 12.607 -15.113 36.434 0.50 69.02 206 ASP A N 1
ATOM 634 C CA . ASP A 1 79 ? 12.558 -16.144 35.428 0.50 72.36 206 ASP A CA 1
ATOM 635 C C . ASP A 1 79 ? 11.346 -16.996 35.760 0.50 74.55 206 ASP A C 1
ATOM 636 O O . ASP A 1 79 ? 11.127 -17.336 36.925 0.50 77.58 206 ASP A O 1
ATOM 641 N N . CYS A 1 80 ? 10.553 -17.335 34.746 0.50 73.77 207 CYS A N 1
ATOM 642 C CA . CYS A 1 80 ? 9.421 -18.212 34.984 0.50 71.71 207 CYS A CA 1
ATOM 643 C C . CYS A 1 80 ? 10.016 -19.543 34.518 0.50 70.51 207 CYS A C 1
ATOM 644 O O . CYS A 1 80 ? 9.729 -20.028 33.421 0.50 70.49 207 CYS A O 1
ATOM 647 N N . ASN A 1 81 ? 10.905 -20.045 35.374 0.50 67.91 208 ASN A N 1
ATOM 648 C CA . ASN A 1 81 ? 11.641 -21.291 35.207 0.50 64.54 208 ASN A CA 1
ATOM 649 C C . ASN A 1 81 ? 11.984 -21.850 36.601 0.50 62.93 208 ASN A C 1
ATOM 650 O O . ASN A 1 81 ? 11.967 -21.125 37.600 0.50 62.95 208 ASN A O 1
ATOM 655 N N . ALA A 1 82 ? 12.311 -23.135 36.666 0.50 59.01 209 ALA A N 1
ATOM 656 C CA . ALA A 1 82 ? 12.634 -23.783 37.936 0.50 58.71 209 ALA A CA 1
ATOM 657 C C . ALA A 1 82 ? 13.915 -23.265 38.611 0.50 58.12 209 ALA A C 1
ATOM 658 O O . ALA A 1 82 ? 14.854 -22.831 37.947 0.50 57.58 209 ALA A O 1
ATOM 660 N N . GLY A 1 83 ? 13.924 -23.323 39.942 0.50 59.04 210 GLY A N 1
ATOM 661 C CA . GLY A 1 83 ? 15.053 -22.898 40.758 0.50 61.99 210 GLY A CA 1
ATOM 662 C C . GLY A 1 83 ? 15.542 -21.460 40.707 0.50 65.56 210 GLY A C 1
ATOM 663 O O . GLY A 1 83 ? 16.749 -21.217 40.750 0.50 66.97 210 GLY A O 1
ATOM 664 N N . GLY A 1 84 ? 14.622 -20.506 40.616 0.50 66.32 211 GLY A N 1
ATOM 665 C CA . GLY A 1 84 ? 14.989 -19.100 40.586 0.50 67.75 211 GLY A CA 1
ATOM 666 C C . GLY A 1 84 ? 14.409 -18.313 41.751 0.50 71.92 211 GLY A C 1
ATOM 667 O O . GLY A 1 84 ? 13.213 -18.407 42.025 0.50 73.70 211 GLY A O 1
ATOM 668 N N . SER A 1 85 ? 15.247 -17.537 42.440 0.50 72.63 212 SER A N 1
ATOM 669 C CA . SER A 1 85 ? 14.783 -16.743 43.568 0.50 71.20 212 SER A CA 1
ATOM 670 C C . SER A 1 85 ? 15.918 -15.869 44.095 0.50 70.01 212 SER A C 1
ATOM 671 O O . SER A 1 85 ? 16.875 -15.596 43.366 0.50 69.03 212 SER A O 1
ATOM 674 N N . ASN A 1 86 ? 15.730 -15.341 45.306 0.50 69.24 213 ASN A N 1
ATOM 675 C CA . ASN A 1 86 ? 16.716 -14.526 46.042 0.50 70.09 213 ASN A CA 1
ATOM 676 C C . ASN A 1 86 ? 16.892 -13.014 45.760 0.50 68.96 213 ASN A C 1
ATOM 677 O O . ASN A 1 86 ? 17.786 -12.395 46.344 0.50 69.44 213 ASN A O 1
ATOM 682 N N . GLY A 1 87 ? 16.106 -12.431 44.850 0.50 63.84 214 GLY A N 1
ATOM 683 C CA . GLY A 1 87 ? 16.195 -10.996 44.589 0.50 59.93 214 GLY A CA 1
ATOM 684 C C . GLY A 1 87 ? 14.889 -10.198 44.573 0.50 56.45 214 GLY A C 1
ATOM 685 O O . GLY A 1 87 ? 14.912 -8.964 44.664 0.50 55.66 214 GLY A O 1
ATOM 686 N N . GLY A 1 88 ? 13.764 -10.929 44.515 0.50 54.64 215 GLY A N 1
ATOM 687 C CA . GLY A 1 88 ? 12.380 -10.437 44.410 0.50 51.80 215 GLY A CA 1
ATOM 688 C C . GLY A 1 88 ? 11.502 -10.832 45.490 0.50 50.34 215 GLY A C 1
ATOM 689 O O . GLY A 1 88 ? 11.732 -11.728 46.288 0.50 50.97 215 GLY A O 1
ATOM 690 N N . ALA A 1 89 ? 10.453 -10.071 45.466 0.50 48.66 216 ALA A N 1
ATOM 691 C CA . ALA A 1 89 ? 9.417 -10.135 46.402 0.50 46.94 216 ALA A CA 1
ATOM 692 C C . ALA A 1 89 ? 8.529 -11.358 46.354 0.50 47.37 216 ALA A C 1
ATOM 693 O O . ALA A 1 89 ? 8.414 -12.063 45.346 0.50 48.54 216 ALA A O 1
ATOM 695 N N . ASP A 1 90 ? 7.916 -11.596 47.500 0.50 47.32 217 ASP A N 1
ATOM 696 C CA . ASP A 1 90 ? 7.004 -12.724 47.681 0.50 46.22 217 ASP A CA 1
ATOM 697 C C . ASP A 1 90 ? 5.872 -12.562 46.668 0.50 45.42 217 ASP A C 1
ATOM 698 O O . ASP A 1 90 ? 5.478 -13.523 46.005 0.50 42.46 217 ASP A O 1
ATOM 703 N N . ASN A 1 91 ? 5.389 -11.342 46.620 1.00 46.58 218 ASN A N 1
ATOM 704 C CA . ASN A 1 91 ? 4.369 -10.981 45.642 1.00 44.52 218 ASN A CA 1
ATOM 705 C C . ASN A 1 91 ? 4.029 -9.535 45.505 1.00 39.41 218 ASN A C 1
ATOM 706 O O . ASN A 1 91 ? 4.547 -8.659 46.198 1.00 37.23 218 ASN A O 1
ATOM 711 N N . LEU A 1 92 ? 3.119 -9.303 44.585 1.00 34.76 219 LEU A N 1
ATOM 712 C CA . LEU A 1 92 ? 2.654 -8.031 44.369 1.00 31.86 219 LEU A CA 1
ATOM 713 C C . LEU A 1 92 ? 2.517 -7.133 45.580 1.00 31.14 219 LEU A C 1
ATOM 714 O O . LEU A 1 92 ? 2.957 -5.994 45.547 1.00 29.62 219 LEU A O 1
ATOM 719 N N . SER A 1 93 ? 1.942 -7.640 46.646 1.00 31.32 220 SER A N 1
ATOM 720 C CA . SER A 1 93 ? 1.741 -6.773 47.799 1.00 29.59 220 SER A CA 1
ATOM 721 C C . SER A 1 93 ? 3.041 -6.483 48.538 1.00 27.42 220 SER A C 1
ATOM 722 O O . SER A 1 93 ? 3.235 -5.354 48.966 1.00 26.08 220 SER A O 1
ATOM 725 N N . THR A 1 94 ? 3.966 -7.441 48.542 1.00 26.82 221 THR A N 1
ATOM 726 C CA . THR A 1 94 ? 5.299 -7.214 49.098 1.00 27.95 221 THR A CA 1
ATOM 727 C C . THR A 1 94 ? 6.009 -6.149 48.236 1.00 27.61 221 THR A C 1
ATOM 728 O O . THR A 1 94 ? 6.660 -5.246 48.766 1.00 27.10 221 THR A O 1
ATOM 732 N N . TYR A 1 95 ? 5.870 -6.270 46.910 1.00 26.86 222 TYR A N 1
ATOM 733 C CA . TYR A 1 95 ? 6.417 -5.314 45.951 1.00 26.93 222 TYR A CA 1
ATOM 734 C C . TYR A 1 95 ? 5.849 -3.906 46.164 1.00 25.69 222 TYR A C 1
ATOM 735 O O . TYR A 1 95 ? 6.579 -2.937 46.215 1.00 24.26 222 TYR A O 1
ATOM 744 N N . GLN A 1 96 ? 4.528 -3.816 46.294 1.00 25.46 223 GLN A N 1
ATOM 745 C CA . GLN A 1 96 ? 3.870 -2.559 46.537 1.00 24.51 223 GLN A CA 1
ATOM 746 C C . GLN A 1 96 ? 4.348 -1.905 47.838 1.00 25.50 223 GLN A C 1
ATOM 747 O O . GLN A 1 96 ? 4.424 -0.679 47.931 1.00 25.12 223 GLN A O 1
ATOM 753 N N . GLY A 1 97 ? 4.680 -2.735 48.834 1.00 25.68 224 GLY A N 1
ATOM 754 C CA . GLY A 1 97 ? 5.386 -2.303 50.031 1.00 26.02 224 GLY A CA 1
ATOM 755 C C . GLY A 1 97 ? 6.682 -1.585 49.729 1.00 26.32 224 GLY A C 1
ATOM 756 O O . GLY A 1 97 ? 6.864 -0.428 50.172 1.00 25.12 224 GLY A O 1
ATOM 757 N N . TYR A 1 98 ? 7.514 -2.242 48.936 1.00 26.36 225 TYR A N 1
ATOM 758 C CA . TYR A 1 98 ? 8.839 -1.679 48.589 1.00 27.06 225 TYR A CA 1
ATOM 759 C C . TYR A 1 98 ? 8.652 -0.330 47.828 1.00 25.87 225 TYR A C 1
ATOM 760 O O . TYR A 1 98 ? 9.364 0.673 48.036 1.00 25.36 225 TYR A O 1
ATOM 769 N N . VAL A 1 99 ? 7.690 -0.337 46.912 1.00 23.58 226 VAL A N 1
ATOM 770 C CA . VAL A 1 99 ? 7.412 0.853 46.094 1.00 22.29 226 VAL A CA 1
ATOM 771 C C . VAL A 1 99 ? 6.952 2.022 46.985 1.00 22.80 226 VAL A C 1
ATOM 772 O O . VAL A 1 99 ? 7.425 3.148 46.864 1.00 22.37 226 VAL A O 1
ATOM 776 N N . ASN A 1 100 ? 6.057 1.728 47.909 1.00 23.34 227 ASN A N 1
ATOM 777 C CA . ASN A 1 100 ? 5.537 2.754 48.803 1.00 24.02 227 ASN A CA 1
ATOM 778 C C . ASN A 1 100 ? 6.606 3.322 49.685 1.00 24.22 227 ASN A C 1
ATOM 779 O O . ASN A 1 100 ? 6.698 4.552 49.822 1.00 24.22 227 ASN A O 1
ATOM 784 N N . SER A 1 101 ? 7.432 2.420 50.239 1.00 23.72 228 SER A N 1
ATOM 785 C CA . SER A 1 101 ? 8.553 2.814 51.061 1.00 23.19 228 SER A CA 1
ATOM 786 C C . SER A 1 101 ? 9.435 3.779 50.299 1.00 22.69 228 SER A C 1
ATOM 787 O O . SER A 1 101 ? 9.686 4.874 50.823 1.00 22.79 228 SER A O 1
ATOM 790 N N . ILE A 1 102 ? 9.836 3.415 49.060 1.00 22.14 229 ILE A N 1
ATOM 791 C CA . ILE A 1 102 ? 10.816 4.237 48.277 1.00 22.69 229 ILE A CA 1
ATOM 792 C C . ILE A 1 102 ? 10.204 5.593 47.894 1.00 23.09 229 ILE A C 1
ATOM 793 O O . ILE A 1 102 ? 10.837 6.664 48.003 1.00 22.49 229 ILE A O 1
ATOM 798 N N . TYR A 1 103 ? 8.943 5.505 47.469 1.00 24.32 230 TYR A N 1
ATOM 799 C CA . TYR A 1 103 ? 8.068 6.649 47.143 1.00 24.90 230 TYR A CA 1
ATOM 800 C C . TYR A 1 103 ? 7.977 7.655 48.300 1.00 24.74 230 TYR A C 1
ATOM 801 O O . TYR A 1 103 ? 8.090 8.882 48.081 1.00 22.74 230 TYR A O 1
ATOM 810 N N . ASN A 1 104 ? 7.784 7.102 49.520 1.00 25.85 231 ASN A N 1
ATOM 811 C CA . ASN A 1 104 ? 7.643 7.883 50.746 1.00 27.30 231 ASN A CA 1
ATOM 812 C C . ASN A 1 104 ? 8.921 8.600 51.067 1.00 29.39 231 ASN A C 1
ATOM 813 O O . ASN A 1 104 ? 8.860 9.828 51.238 1.00 29.65 231 ASN A O 1
ATOM 818 N N . THR A 1 105 ? 10.068 7.870 51.084 1.00 31.13 232 THR A N 1
ATOM 819 C CA . THR A 1 105 ? 11.379 8.484 51.295 1.00 29.86 232 THR A CA 1
ATOM 820 C C . THR A 1 105 ? 11.531 9.592 50.297 1.00 30.33 232 THR A C 1
ATOM 821 O O . THR A 1 105 ? 11.775 10.734 50.713 1.00 33.22 232 THR A O 1
ATOM 825 N N . ILE A 1 106 ? 11.279 9.304 49.007 1.00 29.44 233 ILE A N 1
ATOM 826 C CA . ILE A 1 106 ? 11.475 10.317 47.951 1.00 30.28 233 ILE A CA 1
ATOM 827 C C . ILE A 1 106 ? 10.745 11.634 48.266 1.00 32.64 233 ILE A C 1
ATOM 828 O O . ILE A 1 106 ? 11.309 12.723 48.073 1.00 30.96 233 ILE A O 1
ATOM 833 N N . ASN A 1 107 ? 9.508 11.502 48.779 1.00 37.67 234 ASN A N 1
ATOM 834 C CA . ASN A 1 107 ? 8.648 12.641 49.180 1.00 40.08 234 ASN A CA 1
ATOM 835 C C . ASN A 1 107 ? 9.231 13.595 50.216 1.00 40.41 234 ASN A C 1
ATOM 836 O O . ASN A 1 107 ? 8.885 14.770 50.202 1.00 37.31 234 ASN A O 1
ATOM 841 N N . GLN A 1 108 ? 10.134 13.087 51.065 1.00 40.51 235 GLN A N 1
ATOM 842 C CA . GLN A 1 108 ? 10.846 13.898 52.040 1.00 41.52 235 GLN A CA 1
ATOM 843 C C . GLN A 1 108 ? 11.904 14.807 51.390 1.00 39.17 235 GLN A C 1
ATOM 844 O O . GLN A 1 108 ? 12.482 15.637 52.071 1.00 37.48 235 GLN A O 1
ATOM 850 N N . TYR A 1 109 ? 12.139 14.658 50.075 1.00 39.31 236 TYR A N 1
ATOM 851 C CA . TYR A 1 109 ? 13.193 15.393 49.373 1.00 38.10 236 TYR A CA 1
ATOM 852 C C . TYR A 1 109 ? 12.640 16.139 48.156 1.00 38.81 236 TYR A C 1
ATOM 853 O O . TYR A 1 109 ? 12.981 15.826 47.007 1.00 40.45 236 TYR A O 1
ATOM 862 N N . PRO A 1 110 ? 11.807 17.165 48.405 1.00 39.40 237 PRO A N 1
ATOM 863 C CA . PRO A 1 110 ? 11.226 17.887 47.259 1.00 38.36 237 PRO A CA 1
ATOM 864 C C . PRO A 1 110 ? 12.250 18.587 46.373 1.00 38.45 237 PRO A C 1
ATOM 865 O O . PRO A 1 110 ? 11.924 18.914 45.243 1.00 40.66 237 PRO A O 1
ATOM 869 N N . ASN A 1 111 ? 13.465 18.825 46.859 1.00 38.96 238 ASN A N 1
ATOM 870 C CA . ASN A 1 111 ? 14.455 19.558 46.015 1.00 40.57 238 ASN A CA 1
ATOM 871 C C . ASN A 1 111 ? 15.502 18.713 45.268 1.00 37.62 238 ASN A C 1
ATOM 872 O O . ASN A 1 111 ? 16.216 19.234 44.399 1.00 35.21 238 ASN A O 1
ATOM 877 N N . SER A 1 112 ? 15.583 17.432 45.620 1.00 35.30 239 SER A N 1
ATOM 878 C CA . SER A 1 112 ? 16.394 16.479 44.913 1.00 34.75 239 SER A CA 1
ATOM 879 C C . SER A 1 112 ? 15.836 16.296 43.510 1.00 36.58 239 SER A C 1
ATOM 880 O O . SER A 1 112 ? 14.657 16.529 43.288 1.00 36.71 239 SER A O 1
ATOM 883 N N . ARG A 1 113 ? 16.699 15.933 42.554 1.00 37.88 240 ARG A N 1
ATOM 884 C CA . ARG A 1 113 ? 16.269 15.594 41.198 1.00 35.68 240 ARG A CA 1
ATOM 885 C C . ARG A 1 113 ? 16.605 14.143 41.007 1.00 32.40 240 ARG A C 1
ATOM 886 O O . ARG A 1 113 ? 17.758 13.753 41.094 1.00 33.71 240 ARG A O 1
ATOM 894 N N . ILE A 1 114 ? 15.586 13.335 40.781 1.00 29.69 241 ILE A N 1
ATOM 895 C CA . ILE A 1 114 ? 15.735 11.886 40.804 1.00 26.92 241 ILE A CA 1
ATOM 896 C C . ILE A 1 114 ? 15.274 11.265 39.507 1.00 25.85 241 ILE A C 1
ATOM 897 O O . ILE A 1 114 ? 14.174 11.550 39.007 1.00 25.04 241 ILE A O 1
ATOM 902 N N . VAL A 1 115 ? 16.151 10.438 38.958 1.00 24.78 242 VAL A N 1
ATOM 903 C CA . VAL A 1 115 ? 15.830 9.617 37.793 1.00 24.40 242 VAL A CA 1
ATOM 904 C C . VAL A 1 115 ? 15.584 8.183 38.274 1.00 25.28 242 VAL A C 1
ATOM 905 O O . VAL A 1 115 ? 16.457 7.578 38.899 1.00 24.99 242 VAL A O 1
ATOM 909 N N . MET A 1 116 ? 14.398 7.657 37.978 1.00 25.98 243 MET A N 1
ATOM 910 C CA . MET A 1 116 ? 14.064 6.311 38.367 1.00 27.05 243 MET A CA 1
ATOM 911 C C . MET A 1 116 ? 13.905 5.455 37.136 1.00 27.12 243 MET A C 1
ATOM 912 O O . MET A 1 116 ? 13.038 5.719 36.308 1.00 27.93 243 MET A O 1
ATOM 917 N N . ILE A 1 117 ? 14.729 4.419 37.046 1.00 26.89 244 ILE A N 1
ATOM 918 C CA . ILE A 1 117 ? 14.660 3.515 35.905 1.00 27.36 244 ILE A CA 1
ATOM 919 C C . ILE A 1 117 ? 13.848 2.286 36.425 1.00 27.51 244 ILE A C 1
ATOM 920 O O . ILE A 1 117 ? 14.319 1.650 37.373 1.00 29.65 244 ILE A O 1
ATOM 925 N N . ILE A 1 118 ? 12.696 1.957 35.813 1.00 26.91 245 ILE A N 1
ATOM 926 C CA . ILE A 1 118 ? 11.846 0.804 36.233 1.00 28.07 245 ILE A CA 1
ATOM 927 C C . ILE A 1 118 ? 12.582 -0.503 35.891 1.00 28.85 245 ILE A C 1
ATOM 928 O O . ILE A 1 118 ? 13.535 -0.503 35.107 1.00 30.67 245 ILE A O 1
ATOM 933 N N . GLU A 1 119 ? 12.119 -1.612 36.440 1.00 30.37 246 GLU A N 1
ATOM 934 C CA . GLU A 1 119 ? 12.957 -2.786 36.363 1.00 31.73 246 GLU A CA 1
ATOM 935 C C . GLU A 1 119 ? 13.518 -3.162 35.021 1.00 31.21 246 GLU A C 1
ATOM 936 O O . GLU A 1 119 ? 12.803 -3.324 34.029 1.00 31.58 246 GLU A O 1
ATOM 942 N N . PRO A 1 120 ? 14.840 -3.302 35.024 1.00 31.25 247 PRO A N 1
ATOM 943 C CA . PRO A 1 120 ? 15.518 -3.884 33.884 1.00 30.91 247 PRO A CA 1
ATOM 944 C C . PRO A 1 120 ? 15.116 -5.381 33.610 1.00 31.51 247 PRO A C 1
ATOM 945 O O . PRO A 1 120 ? 14.869 -6.098 34.609 1.00 30.37 247 PRO A O 1
ATOM 949 N N . ASP A 1 121 ? 15.039 -5.806 32.345 1.00 33.41 248 ASP A N 1
ATOM 950 C CA . ASP A 1 121 ? 14.752 -7.179 31.914 1.00 35.71 248 ASP A CA 1
ATOM 951 C C . ASP A 1 121 ? 13.343 -7.694 32.221 1.00 34.59 248 ASP A C 1
ATOM 952 O O . ASP A 1 121 ? 13.117 -8.901 32.154 1.00 36.31 248 ASP A O 1
ATOM 957 N N . THR A 1 122 ? 12.383 -6.802 32.536 1.00 32.01 249 THR A N 1
ATOM 958 C CA . THR A 1 122 ? 10.994 -7.241 32.698 1.00 30.38 249 THR A CA 1
ATOM 959 C C . THR A 1 122 ? 10.174 -7.192 31.404 1.00 30.57 249 THR A C 1
ATOM 960 O O . THR A 1 122 ? 9.609 -8.213 30.986 1.00 31.80 249 THR A O 1
ATOM 964 N N . ILE A 1 123 ? 10.130 -6.035 30.740 1.00 28.87 250 ILE A N 1
ATOM 965 C CA . ILE A 1 123 ? 9.502 -5.934 29.416 1.00 27.20 250 ILE A CA 1
ATOM 966 C C . ILE A 1 123 ? 10.121 -6.958 28.448 1.00 28.55 250 ILE A C 1
ATOM 967 O O . ILE A 1 123 ? 9.393 -7.732 27.847 1.00 31.87 250 ILE A O 1
ATOM 972 N N . GLY A 1 124 ? 11.452 -6.995 28.322 1.00 27.09 251 GLY A N 1
ATOM 973 C CA . GLY A 1 124 ? 12.080 -7.984 27.463 1.00 26.13 251 GLY A CA 1
ATOM 974 C C . GLY A 1 124 ? 11.469 -9.382 27.605 1.00 27.30 251 GLY A C 1
ATOM 975 O O . GLY A 1 124 ? 11.078 -10.003 26.599 1.00 26.53 251 GLY A O 1
ATOM 976 N N . ASN A 1 125 ? 11.374 -9.858 28.859 1.00 27.99 252 ASN A N 1
ATOM 977 C CA . ASN A 1 125 ? 10.822 -11.183 29.154 1.00 28.12 252 ASN A CA 1
ATOM 978 C C . ASN A 1 125 ? 9.339 -11.274 28.817 1.00 27.40 252 ASN A C 1
ATOM 979 O O . ASN A 1 125 ? 8.918 -12.305 28.334 1.00 28.57 252 ASN A O 1
ATOM 984 N N . LEU A 1 126 ? 8.567 -10.199 29.031 1.00 24.75 253 LEU A N 1
ATOM 985 C CA . LEU A 1 126 ? 7.134 -10.198 28.726 1.00 23.01 253 LEU A CA 1
ATOM 986 C C . LEU A 1 126 ? 6.835 -10.387 27.244 1.00 24.01 253 LEU A C 1
ATOM 987 O O . LEU A 1 126 ? 5.766 -10.936 26.860 1.00 24.27 253 LEU A O 1
ATOM 992 N N . VAL A 1 127 ? 7.759 -9.913 26.410 1.00 24.72 254 VAL A N 1
ATOM 993 C CA . VAL A 1 127 ? 7.648 -10.027 24.956 1.00 26.03 254 VAL A CA 1
ATOM 994 C C . VAL A 1 127 ? 8.192 -11.376 24.443 1.00 28.49 254 VAL A C 1
ATOM 995 O O . VAL A 1 127 ? 7.572 -11.985 23.587 1.00 29.16 254 VAL A O 1
ATOM 999 N N . THR A 1 128 ? 9.321 -11.851 24.967 1.00 32.01 255 THR A N 1
ATOM 1000 C CA . THR A 1 128 ? 10.022 -12.959 24.310 1.00 35.39 255 THR A CA 1
ATOM 1001 C C . THR A 1 128 ? 9.959 -14.266 25.071 1.00 39.33 255 THR A C 1
ATOM 1002 O O . THR A 1 128 ? 10.043 -15.322 24.440 1.00 42.87 255 THR A O 1
ATOM 1006 N N . ALA A 1 129 ? 9.865 -14.218 26.404 1.00 42.45 256 ALA A N 1
ATOM 1007 C CA . ALA A 1 129 ? 9.805 -15.460 27.192 1.00 46.09 256 ALA A CA 1
ATOM 1008 C C . ALA A 1 129 ? 8.459 -16.105 26.929 1.00 51.15 256 ALA A C 1
ATOM 1009 O O . ALA A 1 129 ? 7.458 -15.391 26.782 1.00 55.65 256 ALA A O 1
ATOM 1011 N N . ASN A 1 130 ? 8.458 -17.441 26.960 0.50 54.06 257 ASN A N 1
ATOM 1012 C CA . ASN A 1 130 ? 7.310 -18.310 26.666 0.50 57.62 257 ASN A CA 1
ATOM 1013 C C . ASN A 1 130 ? 6.123 -18.201 27.617 0.50 62.00 257 ASN A C 1
ATOM 1014 O O . ASN A 1 130 ? 6.273 -17.838 28.786 0.50 63.35 257 ASN A O 1
ATOM 1019 N N . ASN A 1 131 ? 4.940 -18.520 27.093 0.50 64.78 258 ASN A N 1
ATOM 1020 C CA . ASN A 1 131 ? 3.696 -18.384 27.858 0.50 69.32 258 ASN A CA 1
ATOM 1021 C C . ASN A 1 131 ? 2.883 -19.637 28.277 0.50 70.43 258 ASN A C 1
ATOM 1022 O O . ASN A 1 131 ? 1.676 -19.500 28.461 0.50 69.77 258 ASN A O 1
ATOM 1027 N N . ALA A 1 132 ? 3.449 -20.820 28.445 0.50 70.56 259 ALA A N 1
ATOM 1028 C CA . ALA A 1 132 ? 2.610 -21.966 28.788 0.50 69.44 259 ALA A CA 1
ATOM 1029 C C . ALA A 1 132 ? 2.190 -22.029 30.259 0.50 69.11 259 ALA A C 1
ATOM 1030 O O . ALA A 1 132 ? 1.006 -22.085 30.593 0.50 69.54 259 ALA A O 1
ATOM 1032 N N . ASN A 1 133 ? 3.171 -22.018 31.144 0.50 68.40 260 ASN A N 1
ATOM 1033 C CA . ASN A 1 133 ? 2.897 -22.029 32.568 0.50 65.81 260 ASN A CA 1
ATOM 1034 C C . ASN A 1 133 ? 3.436 -20.747 33.183 0.50 67.15 260 ASN A C 1
ATOM 1035 O O . ASN A 1 133 ? 3.727 -20.715 34.378 0.50 65.38 260 ASN A O 1
ATOM 1040 N N . CYS A 1 134 ? 3.578 -19.684 32.388 0.50 68.85 261 CYS A N 1
ATOM 1041 C CA . CYS A 1 134 ? 4.203 -18.533 32.950 0.50 66.88 261 CYS A CA 1
ATOM 1042 C C . CYS A 1 134 ? 3.227 -17.453 32.838 0.50 64.82 261 CYS A C 1
ATOM 1043 O O . CYS A 1 134 ? 3.575 -16.308 32.770 0.50 63.47 261 CYS A O 1
ATOM 1046 N N . ARG A 1 135 ? 1.979 -17.860 32.814 0.50 64.93 262 ARG A N 1
ATOM 1047 C CA . ARG A 1 135 ? 0.908 -16.940 32.637 0.50 65.82 262 ARG A CA 1
ATOM 1048 C C . ARG A 1 135 ? 0.748 -16.015 33.837 0.50 67.54 262 ARG A C 1
ATOM 1049 O O . ARG A 1 135 ? 0.528 -14.812 33.685 0.50 64.07 262 ARG A O 1
ATOM 1057 N N . ASN A 1 136 ? 0.866 -16.597 35.032 1.00 74.14 263 ASN A N 1
ATOM 1058 C CA . ASN A 1 136 ? 0.586 -15.925 36.303 1.00 70.30 263 ASN A CA 1
ATOM 1059 C C . ASN A 1 136 ? 1.569 -14.809 36.612 1.00 62.87 263 ASN A C 1
ATOM 1060 O O . ASN A 1 136 ? 1.130 -13.677 36.947 1.00 57.33 263 ASN A O 1
ATOM 1065 N N . VAL A 1 137 ? 2.870 -15.146 36.485 1.00 54.40 264 VAL A N 1
ATOM 1066 C CA . VAL A 1 137 ? 4.001 -14.229 36.770 1.00 50.24 264 VAL A CA 1
ATOM 1067 C C . VAL A 1 137 ? 4.007 -13.056 35.763 1.00 47.23 264 VAL A C 1
ATOM 1068 O O . VAL A 1 137 ? 4.178 -11.880 36.136 1.00 44.76 264 VAL A O 1
ATOM 1072 N N . HIS A 1 138 ? 3.781 -13.403 34.498 1.00 44.45 265 HIS A N 1
ATOM 1073 C CA . HIS A 1 138 ? 3.521 -12.486 33.392 1.00 45.07 265 HIS A CA 1
ATOM 1074 C C . HIS A 1 138 ? 2.548 -11.371 33.791 1.00 43.44 265 HIS A C 1
ATOM 1075 O O . HIS A 1 138 ? 2.909 -10.182 33.763 1.00 41.40 265 HIS A O 1
ATOM 1082 N N . ASP A 1 139 ? 1.330 -11.750 34.199 1.00 42.38 266 ASP A N 1
ATOM 1083 C CA . ASP A 1 139 ? 0.276 -10.800 34.601 1.00 40.56 266 ASP A CA 1
ATOM 1084 C C . ASP A 1 139 ? 0.601 -9.971 35.829 1.00 36.15 266 ASP A C 1
ATOM 1085 O O . ASP A 1 139 ? 0.358 -8.769 35.848 1.00 34.35 266 ASP A O 1
ATOM 1090 N N . MET A 1 140 ? 1.264 -10.617 36.761 1.00 33.47 267 MET A N 1
ATOM 1091 C CA . MET A 1 140 ? 1.768 -9.944 37.957 1.00 31.89 267 MET A CA 1
ATOM 1092 C C . MET A 1 140 ? 2.886 -8.951 37.569 1.00 29.65 267 MET A C 1
ATOM 1093 O O . MET A 1 140 ? 3.025 -7.903 38.121 1.00 31.32 267 MET A O 1
ATOM 1098 N N . HIS A 1 141 ? 3.775 -9.317 36.655 1.00 27.06 268 HIS A N 1
ATOM 1099 C CA . HIS A 1 141 ? 4.824 -8.341 36.363 1.00 27.50 268 HIS A CA 1
ATOM 1100 C C . HIS A 1 141 ? 4.183 -7.067 35.789 1.00 26.31 268 HIS A C 1
ATOM 1101 O O . HIS A 1 141 ? 4.587 -5.957 36.138 1.00 23.18 268 HIS A O 1
ATOM 1108 N N . LYS A 1 142 ? 3.189 -7.227 34.910 1.00 27.51 269 LYS A N 1
ATOM 1109 C CA . LYS A 1 142 ? 2.518 -6.105 34.308 1.00 28.73 269 LYS A CA 1
ATOM 1110 C C . LYS A 1 142 ? 1.863 -5.209 35.335 1.00 27.31 269 LYS A C 1
ATOM 1111 O O . LYS A 1 142 ? 1.903 -3.960 35.219 1.00 25.57 269 LYS A O 1
ATOM 1117 N N . GLN A 1 143 ? 1.274 -5.829 36.361 1.00 25.53 270 GLN A N 1
ATOM 1118 C CA . GLN A 1 143 ? 0.695 -5.098 37.490 1.00 24.08 270 GLN A CA 1
ATOM 1119 C C . GLN A 1 143 ? 1.789 -4.392 38.314 1.00 22.64 270 GLN A C 1
ATOM 1120 O O . GLN A 1 143 ? 1.631 -3.240 38.716 1.00 22.19 270 GLN A O 1
ATOM 1126 N N . ALA A 1 144 ? 2.893 -5.102 38.554 1.00 21.07 271 ALA A N 1
ATOM 1127 C CA . ALA A 1 144 ? 4.022 -4.596 39.259 1.00 19.72 271 ALA A CA 1
ATOM 1128 C C . ALA A 1 144 ? 4.500 -3.293 38.601 1.00 19.20 271 ALA A C 1
ATOM 1129 O O . ALA A 1 144 ? 4.583 -2.256 39.264 1.00 17.62 271 ALA A O 1
ATOM 1131 N N . LEU A 1 145 ? 4.731 -3.342 37.289 1.00 19.71 272 LEU A N 1
ATOM 1132 C CA . LEU A 1 145 ? 5.258 -2.184 36.561 1.00 19.87 272 LEU A CA 1
ATOM 1133 C C . LEU A 1 145 ? 4.262 -1.036 36.516 1.00 19.93 272 LEU A C 1
ATOM 1134 O O . LEU A 1 145 ? 4.613 0.142 36.739 1.00 20.26 272 LEU A O 1
ATOM 1139 N N . SER A 1 146 ? 3.000 -1.354 36.240 1.00 20.30 273 SER A N 1
ATOM 1140 C CA . SER A 1 146 ? 1.921 -0.340 36.347 1.00 20.27 273 SER A CA 1
ATOM 1141 C C . SER A 1 146 ? 1.846 0.338 37.740 1.00 20.22 273 SER A C 1
ATOM 1142 O O . SER A 1 146 ? 1.724 1.566 37.832 1.00 20.10 273 SER A O 1
ATOM 1145 N N . TYR A 1 147 ? 1.928 -0.455 38.813 1.00 19.54 274 TYR A N 1
ATOM 1146 C CA . TYR A 1 147 ? 1.975 0.111 40.124 1.00 19.93 274 TYR A CA 1
ATOM 1147 C C . TYR A 1 147 ? 3.163 1.057 40.270 1.00 20.87 274 TYR A C 1
ATOM 1148 O O . TYR A 1 147 ? 2.957 2.235 40.646 1.00 22.69 274 TYR A O 1
ATOM 1157 N N . ALA A 1 148 ? 4.387 0.592 39.960 1.00 19.74 275 ALA A N 1
ATOM 1158 C CA . ALA A 1 148 ? 5.577 1.403 40.166 1.00 18.98 275 ALA A CA 1
ATOM 1159 C C . ALA A 1 148 ? 5.421 2.748 39.460 1.00 20.12 275 ALA A C 1
ATOM 1160 O O . ALA A 1 148 ? 5.686 3.826 40.052 1.00 20.06 275 ALA A O 1
ATOM 1162 N N . ILE A 1 149 ? 4.886 2.693 38.234 1.00 21.13 276 ILE A N 1
ATOM 1163 C CA . ILE A 1 149 ? 4.745 3.893 37.427 1.00 22.92 276 ILE A CA 1
ATOM 1164 C C . ILE A 1 149 ? 3.689 4.824 37.983 1.00 24.06 276 ILE A C 1
ATOM 1165 O O . ILE A 1 149 ? 3.879 6.033 37.963 1.00 24.58 276 ILE A O 1
ATOM 1170 N N . SER A 1 150 ? 2.590 4.243 38.485 1.00 25.92 277 SER A N 1
ATOM 1171 C CA . SER A 1 150 ? 1.492 4.981 39.156 1.00 26.78 277 SER A CA 1
ATOM 1172 C C . SER A 1 150 ? 1.981 5.814 40.358 1.00 26.64 277 SER A C 1
ATOM 1173 O O . SER A 1 150 ? 1.433 6.920 40.610 1.00 25.44 277 SER A O 1
ATOM 1176 N N . LYS A 1 151 ? 3.000 5.288 41.074 1.00 26.16 278 LYS A N 1
ATOM 1177 C CA . LYS A 1 151 ? 3.593 6.036 42.189 1.00 26.29 278 LYS A CA 1
ATOM 1178 C C . LYS A 1 151 ? 4.652 7.035 41.782 1.00 25.92 278 LYS A C 1
ATOM 1179 O O . LYS A 1 151 ? 4.434 8.260 42.015 1.00 26.15 278 LYS A O 1
ATOM 1185 N N . PHE A 1 152 ? 5.724 6.559 41.106 1.00 23.53 279 PHE A N 1
ATOM 1186 C CA . PHE A 1 152 ? 6.922 7.388 40.831 1.00 21.80 279 PHE A CA 1
ATOM 1187 C C . PHE A 1 152 ? 6.578 8.359 39.711 1.00 22.75 279 PHE A C 1
ATOM 1188 O O . PHE A 1 152 ? 7.091 9.509 39.658 1.00 21.66 279 PHE A O 1
ATOM 1196 N N . GLY A 1 153 ? 5.644 7.896 38.863 1.00 24.32 280 GLY A N 1
ATOM 1197 C CA . GLY A 1 153 ? 5.115 8.649 37.733 1.00 25.23 280 GLY A CA 1
ATOM 1198 C C . GLY A 1 153 ? 4.311 9.876 38.112 1.00 27.03 280 GLY A C 1
ATOM 1199 O O . GLY A 1 153 ? 3.927 10.663 37.224 1.00 26.87 280 GLY A O 1
ATOM 1200 N N . THR A 1 154 ? 4.051 10.064 39.413 1.00 27.92 281 THR A N 1
ATOM 1201 C CA . THR A 1 154 ? 3.364 11.272 39.837 1.00 28.89 281 THR A CA 1
ATOM 1202 C C . THR A 1 154 ? 4.207 12.244 40.617 1.00 29.37 281 THR A C 1
ATOM 1203 O O . THR A 1 154 ? 3.720 13.337 40.839 1.00 28.92 281 THR A O 1
ATOM 1207 N N . GLN A 1 155 ? 5.427 11.867 41.044 1.00 31.94 282 GLN A N 1
ATOM 1208 C CA . GLN A 1 155 ? 6.264 12.752 41.894 1.00 33.30 282 GLN A CA 1
ATOM 1209 C C . GLN A 1 155 ? 7.008 13.778 41.066 1.00 35.26 282 GLN A C 1
ATOM 1210 O O . GLN A 1 155 ? 7.703 13.404 40.143 1.00 37.38 282 GLN A O 1
ATOM 1216 N N . LYS A 1 156 ? 6.875 15.058 41.379 1.00 37.30 283 LYS A N 1
ATOM 1217 C CA . LYS A 1 156 ? 7.534 16.076 40.566 1.00 38.55 283 LYS A CA 1
ATOM 1218 C C . LYS A 1 156 ? 9.060 15.985 40.539 1.00 34.80 283 LYS A C 1
ATOM 1219 O O . LYS A 1 156 ? 9.681 16.207 39.500 1.00 31.57 283 LYS A O 1
ATOM 1225 N N . ASN A 1 157 ? 9.659 15.659 41.677 1.00 32.09 284 ASN A N 1
ATOM 1226 C CA . ASN A 1 157 ? 11.108 15.575 41.777 1.00 31.19 284 ASN A CA 1
ATOM 1227 C C . ASN A 1 157 ? 11.630 14.232 41.172 1.00 30.81 284 ASN A C 1
ATOM 1228 O O . ASN A 1 157 ? 12.812 13.877 41.355 1.00 31.84 284 ASN A O 1
ATOM 1233 N N . VAL A 1 158 ? 10.754 13.491 40.469 1.00 27.58 285 VAL A N 1
ATOM 1234 C CA . VAL A 1 158 ? 11.163 12.245 39.804 1.00 26.94 285 VAL A CA 1
ATOM 1235 C C . VAL A 1 158 ? 10.882 12.236 38.301 1.00 28.78 285 VAL A C 1
ATOM 1236 O O . VAL A 1 158 ? 9.869 12.753 37.869 1.00 29.69 285 VAL A O 1
ATOM 1240 N N . ARG A 1 159 ? 11.778 11.618 37.537 1.00 30.30 286 ARG A N 1
ATOM 1241 C CA . ARG A 1 159 ? 11.578 11.389 36.109 1.00 27.89 286 ARG A CA 1
ATOM 1242 C C . ARG A 1 159 ? 11.743 9.899 35.839 1.00 25.97 286 ARG A C 1
ATOM 1243 O O . ARG A 1 159 ? 12.793 9.323 36.128 1.00 25.30 286 ARG A O 1
ATOM 1251 N N . VAL A 1 160 ? 10.704 9.269 35.299 1.00 24.52 287 VAL A N 1
ATOM 1252 C CA . VAL A 1 160 ? 10.695 7.818 35.150 1.00 23.84 287 VAL A CA 1
ATOM 1253 C C . VAL A 1 160 ? 11.085 7.363 33.729 1.00 24.11 287 VAL A C 1
ATOM 1254 O O . VAL A 1 160 ? 10.569 7.867 32.705 1.00 23.42 287 VAL A O 1
ATOM 1258 N N . TYR A 1 161 ? 12.009 6.403 33.674 1.00 23.26 288 TYR A N 1
ATOM 1259 C CA . TYR A 1 161 ? 12.335 5.749 32.423 1.00 22.17 288 TYR A CA 1
ATOM 1260 C C . TYR A 1 161 ? 12.018 4.299 32.604 1.00 23.16 288 TYR A C 1
ATOM 1261 O O . TYR A 1 161 ? 12.608 3.609 33.440 1.00 24.20 288 TYR A O 1
ATOM 1270 N N . LEU A 1 162 ? 11.044 3.840 31.845 1.00 24.68 289 LEU A N 1
ATOM 1271 C CA . LEU A 1 162 ? 10.711 2.425 31.825 1.00 25.50 289 LEU A CA 1
ATOM 1272 C C . LEU A 1 162 ? 11.764 1.656 30.999 1.00 25.18 289 LEU A C 1
ATOM 1273 O O . LEU A 1 162 ? 12.134 2.087 29.919 1.00 25.01 289 LEU A O 1
ATOM 1278 N N . ASP A 1 163 ? 12.272 0.541 31.501 1.00 26.73 290 ASP A N 1
ATOM 1279 C CA . ASP A 1 163 ? 13.321 -0.142 30.759 1.00 28.78 290 ASP A CA 1
ATOM 1280 C C . ASP A 1 163 ? 12.722 -1.010 29.695 1.00 29.15 290 ASP A C 1
ATOM 1281 O O . ASP A 1 163 ? 11.795 -1.779 29.991 1.00 31.38 290 ASP A O 1
ATOM 1286 N N . ALA A 1 164 ? 13.285 -0.932 28.481 1.00 29.65 291 ALA A N 1
ATOM 1287 C CA . ALA A 1 164 ? 12.819 -1.750 27.335 1.00 28.54 291 ALA A CA 1
ATOM 1288 C C . ALA A 1 164 ? 13.960 -2.461 26.593 1.00 26.54 291 ALA A C 1
ATOM 1289 O O . ALA A 1 164 ? 14.169 -2.236 25.411 1.00 27.85 291 ALA A O 1
ATOM 1291 N N . ALA A 1 165 ? 14.661 -3.340 27.294 1.00 24.39 292 ALA A N 1
ATOM 1292 C CA . ALA A 1 165 ? 15.695 -4.204 26.711 1.00 22.74 292 ALA A CA 1
ATOM 1293 C C . ALA A 1 165 ? 16.807 -3.561 25.890 1.00 22.05 292 ALA A C 1
ATOM 1294 O O . ALA A 1 165 ? 17.455 -2.611 26.336 1.00 22.76 292 ALA A O 1
ATOM 1296 N N . HIS A 1 166 ? 17.052 -4.121 24.710 1.00 20.83 293 HIS A N 1
ATOM 1297 C CA . HIS A 1 166 ? 18.026 -3.587 23.780 1.00 19.88 293 HIS A CA 1
ATOM 1298 C C . HIS A 1 166 ? 17.625 -4.101 22.388 1.00 20.45 293 HIS A C 1
ATOM 1299 O O . HIS A 1 166 ? 16.802 -5.040 22.241 1.00 19.72 293 HIS A O 1
ATOM 1306 N N . GLY A 1 167 ? 18.219 -3.454 21.378 1.00 20.37 294 GLY A N 1
ATOM 1307 C CA . GLY A 1 167 ? 17.987 -3.768 19.981 1.00 20.53 294 GLY A CA 1
ATOM 1308 C C . GLY A 1 167 ? 18.211 -5.219 19.640 1.00 20.55 294 GLY A C 1
ATOM 1309 O O . GLY A 1 167 ? 17.403 -5.794 18.894 1.00 21.81 294 GLY A O 1
ATOM 1310 N N . GLY A 1 168 ? 19.297 -5.812 20.153 1.00 19.58 295 GLY A N 1
ATOM 1311 C CA . GLY A 1 168 ? 19.588 -7.213 19.898 1.00 19.09 295 GLY A CA 1
ATOM 1312 C C . GLY A 1 168 ? 18.484 -8.141 20.360 1.00 19.64 295 GLY A C 1
ATOM 1313 O O . GLY A 1 168 ? 18.370 -9.254 19.878 1.00 20.04 295 GLY A O 1
ATOM 1314 N N . TRP A 1 169 ? 17.657 -7.675 21.286 1.00 19.97 296 TRP A N 1
ATOM 1315 C CA . TRP A 1 169 ? 16.615 -8.475 21.910 1.00 21.41 296 TRP A CA 1
ATOM 1316 C C . TRP A 1 169 ? 15.203 -8.193 21.315 1.00 21.63 296 TRP A C 1
ATOM 1317 O O . TRP A 1 169 ? 14.436 -9.114 21.011 1.00 22.26 296 TRP A O 1
ATOM 1328 N N . LEU A 1 170 ? 14.861 -6.909 21.163 1.00 21.69 297 LEU A N 1
ATOM 1329 C CA . LEU A 1 170 ? 13.503 -6.522 20.838 1.00 21.66 297 LEU A CA 1
ATOM 1330 C C . LEU A 1 170 ? 13.279 -5.728 19.533 1.00 22.42 297 LEU A C 1
ATOM 1331 O O . LEU A 1 170 ? 12.130 -5.460 19.180 1.00 22.03 297 LEU A O 1
ATOM 1336 N N . ASN A 1 171 ? 14.345 -5.346 18.822 1.00 22.61 298 ASN A N 1
ATOM 1337 C CA . ASN A 1 171 ? 14.178 -4.543 17.580 1.00 22.72 298 ASN A CA 1
ATOM 1338 C C . ASN A 1 171 ? 13.282 -5.208 16.514 1.00 23.76 298 ASN A C 1
ATOM 1339 O O . ASN A 1 171 ? 12.495 -4.524 15.793 1.00 24.01 298 ASN A O 1
ATOM 1344 N N . SER A 1 172 ? 13.372 -6.524 16.432 1.00 23.35 299 SER A N 1
ATOM 1345 C CA . SER A 1 172 ? 12.489 -7.227 15.525 1.00 25.08 299 SER A CA 1
ATOM 1346 C C . SER A 1 172 ? 11.016 -7.520 16.100 1.00 27.14 299 SER A C 1
ATOM 1347 O O . SER A 1 172 ? 10.209 -8.285 15.509 1.00 26.61 299 SER A O 1
ATOM 1350 N N . SER A 1 173 ? 10.694 -6.890 17.250 1.00 28.35 300 SER A N 1
ATOM 1351 C CA . SER A 1 173 ? 9.419 -7.043 17.967 1.00 26.57 300 SER A CA 1
ATOM 1352 C C . SER A 1 173 ? 9.009 -5.693 18.540 1.00 25.81 300 SER A C 1
ATOM 1353 O O . SER A 1 173 ? 8.443 -5.619 19.630 1.00 24.04 300 SER A O 1
ATOM 1356 N N . ALA A 1 174 ? 9.311 -4.618 17.810 1.00 26.46 301 ALA A N 1
ATOM 1357 C CA . ALA A 1 174 ? 8.962 -3.285 18.287 1.00 28.24 301 ALA A CA 1
ATOM 1358 C C . ALA A 1 174 ? 7.446 -3.137 18.418 1.00 30.44 301 ALA A C 1
ATOM 1359 O O . ALA A 1 174 ? 6.958 -2.422 19.321 1.00 31.27 301 ALA A O 1
ATOM 1361 N N . ASP A 1 175 ? 6.662 -3.760 17.515 1.00 32.63 302 ASP A N 1
ATOM 1362 C CA . ASP A 1 175 ? 5.172 -3.676 17.561 1.00 35.85 302 ASP A CA 1
ATOM 1363 C C . ASP A 1 175 ? 4.517 -4.308 18.807 1.00 33.80 302 ASP A C 1
ATOM 1364 O O . ASP A 1 175 ? 3.675 -3.690 19.462 1.00 35.34 302 ASP A O 1
ATOM 1369 N N . ARG A 1 176 ? 4.917 -5.535 19.124 1.00 30.91 303 ARG A N 1
ATOM 1370 C CA . ARG A 1 176 ? 4.559 -6.227 20.362 1.00 29.26 303 ARG A CA 1
ATOM 1371 C C . ARG A 1 176 ? 5.069 -5.485 21.641 1.00 27.89 303 ARG A C 1
ATOM 1372 O O . ARG A 1 176 ? 4.354 -5.352 22.618 1.00 27.56 303 ARG A O 1
ATOM 1380 N N . THR A 1 177 ? 6.285 -4.958 21.591 1.00 26.59 304 THR A N 1
ATOM 1381 C CA . THR A 1 177 ? 6.864 -4.229 22.702 1.00 25.74 304 THR A CA 1
ATOM 1382 C C . THR A 1 177 ? 6.028 -2.997 22.983 1.00 25.83 304 THR A C 1
ATOM 1383 O O . THR A 1 177 ? 5.703 -2.722 24.114 1.00 25.96 304 THR A O 1
ATOM 1387 N N . ALA A 1 178 ? 5.686 -2.234 21.961 1.00 26.97 305 ALA A N 1
ATOM 1388 C CA . ALA A 1 178 ? 4.814 -1.066 22.154 1.00 27.11 305 ALA A CA 1
ATOM 1389 C C . ALA A 1 178 ? 3.451 -1.490 22.693 1.00 28.57 305 ALA A C 1
ATOM 1390 O O . ALA A 1 178 ? 2.913 -0.846 23.570 1.00 29.09 305 ALA A O 1
ATOM 1392 N N . GLU A 1 179 ? 2.888 -2.578 22.175 1.00 29.52 306 GLU A N 1
ATOM 1393 C CA . GLU A 1 179 ? 1.640 -3.101 22.694 1.00 32.45 306 GLU A CA 1
ATOM 1394 C C . GLU A 1 179 ? 1.679 -3.280 24.233 1.00 31.94 306 GLU A C 1
ATOM 1395 O O . GLU A 1 179 ? 0.781 -2.767 24.918 1.00 34.44 306 GLU A O 1
ATOM 1401 N N . VAL A 1 180 ? 2.711 -3.964 24.761 1.00 27.60 307 VAL A N 1
ATOM 1402 C CA . VAL A 1 180 ? 2.908 -4.213 26.210 1.00 24.58 307 VAL A CA 1
ATOM 1403 C C . VAL A 1 180 ? 3.093 -2.898 26.952 1.00 23.69 307 VAL A C 1
ATOM 1404 O O . VAL A 1 180 ? 2.381 -2.643 27.932 1.00 23.24 307 VAL A O 1
ATOM 1408 N N 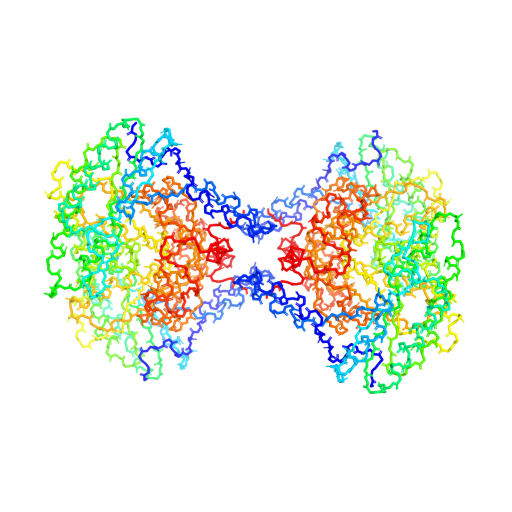. ILE A 1 181 ? 4.004 -2.037 26.478 1.00 23.58 308 ILE A N 1
ATOM 1409 C CA . ILE A 1 181 ? 4.240 -0.724 27.121 1.00 22.69 308 ILE A CA 1
ATOM 1410 C C . ILE A 1 181 ? 2.954 0.099 27.209 1.00 23.56 308 ILE A C 1
ATOM 1411 O O . ILE A 1 181 ? 2.628 0.648 28.291 1.00 24.56 308 ILE A O 1
ATOM 1416 N N . ALA A 1 182 ? 2.190 0.128 26.106 1.00 24.18 309 ALA A N 1
ATOM 1417 C CA . ALA A 1 182 ? 0.908 0.887 26.050 1.00 25.49 309 ALA A CA 1
ATOM 1418 C C . ALA A 1 182 ? -0.180 0.396 27.027 1.00 26.55 309 ALA A C 1
ATOM 1419 O O . ALA A 1 182 ? -0.887 1.194 27.622 1.00 24.54 309 ALA A O 1
ATOM 1421 N N . GLU A 1 183 ? -0.251 -0.899 27.287 1.00 28.95 310 GLU A N 1
ATOM 1422 C CA . GLU A 1 183 ? -1.150 -1.455 28.281 1.00 32.15 310 GLU A CA 1
ATOM 1423 C C . GLU A 1 183 ? -0.687 -1.123 29.684 1.00 31.98 310 GLU A C 1
ATOM 1424 O O . GLU A 1 183 ? -1.466 -0.723 30.482 1.00 33.92 310 GLU A O 1
ATOM 1430 N N . ILE A 1 184 ? 0.555 -1.413 30.026 1.00 28.77 311 ILE A N 1
ATOM 1431 C CA . ILE A 1 184 ? 1.104 -0.968 31.295 1.00 24.96 311 ILE A CA 1
ATOM 1432 C C . ILE A 1 184 ? 0.765 0.507 31.552 1.00 23.55 311 ILE A C 1
ATOM 1433 O O . ILE A 1 184 ? 0.303 0.841 32.632 1.00 23.45 311 ILE A O 1
ATOM 1438 N N . LEU A 1 185 ? 0.944 1.385 30.578 1.00 22.41 312 LEU A N 1
ATOM 1439 C CA . LEU A 1 185 ? 0.734 2.800 30.874 1.00 23.03 312 LEU A CA 1
ATOM 1440 C C . LEU A 1 185 ? -0.733 3.136 31.058 1.00 24.47 312 LEU A C 1
ATOM 1441 O O . LEU A 1 185 ? -1.076 4.091 31.746 1.00 25.20 312 LEU A O 1
ATOM 1446 N N . ARG A 1 186 ? -1.606 2.347 30.443 1.00 25.77 313 ARG A N 1
ATOM 1447 C CA . ARG A 1 186 ? -3.060 2.476 30.628 1.00 25.81 313 ARG A CA 1
ATOM 1448 C C . ARG A 1 186 ? -3.559 2.158 32.035 1.00 26.96 313 ARG A C 1
ATOM 1449 O O . ARG A 1 186 ? -4.560 2.743 32.443 1.00 28.53 313 ARG A O 1
ATOM 1457 N N . ASN A 1 187 ? -2.897 1.221 32.728 1.00 25.09 314 ASN A N 1
ATOM 1458 C CA . ASN A 1 187 ? -3.189 0.879 34.119 1.00 23.98 314 ASN A CA 1
ATOM 1459 C C . ASN A 1 187 ? -2.378 1.637 35.189 1.00 23.73 314 ASN A C 1
ATOM 1460 O O . ASN A 1 187 ? -2.362 1.235 36.371 1.00 22.64 314 ASN A O 1
ATOM 1465 N N . ALA A 1 188 ? -1.703 2.713 34.784 1.00 23.32 315 ALA A N 1
ATOM 1466 C CA . ALA A 1 188 ? -0.701 3.316 35.660 1.00 24.03 315 ALA A CA 1
ATOM 1467 C C . ALA A 1 188 ? -1.230 4.586 36.266 1.00 24.64 315 ALA A C 1
ATOM 1468 O O . ALA A 1 188 ? -0.475 5.459 36.684 1.00 25.33 315 ALA A O 1
ATOM 1470 N N . GLY A 1 189 ? -2.554 4.669 36.322 1.00 24.83 316 GLY A N 1
ATOM 1471 C CA . GLY A 1 189 ? -3.232 5.767 36.991 1.00 25.32 316 GLY A CA 1
ATOM 1472 C C . GLY A 1 189 ? -2.798 7.050 36.350 1.00 25.60 316 GLY A C 1
ATOM 1473 O O . GLY A 1 189 ? -2.763 7.137 35.152 1.00 26.04 316 GLY A O 1
ATOM 1474 N N . ASN A 1 190 ? -2.422 8.030 37.151 1.00 27.80 317 ASN A N 1
ATOM 1475 C CA . ASN A 1 190 ? -1.972 9.325 36.633 1.00 30.66 317 ASN A CA 1
ATOM 1476 C C . ASN A 1 190 ? -0.445 9.405 36.478 1.00 32.78 317 ASN A C 1
ATOM 1477 O O . ASN A 1 190 ? 0.097 10.507 36.299 1.00 32.78 317 ASN A O 1
ATOM 1482 N N . GLY A 1 191 ? 0.235 8.259 36.574 1.00 33.06 318 GLY A N 1
ATOM 1483 C CA . GLY A 1 191 ? 1.673 8.207 36.443 1.00 34.24 318 GLY A CA 1
ATOM 1484 C C . GLY A 1 191 ? 2.084 8.400 34.994 1.00 36.16 318 GLY A C 1
ATOM 1485 O O . GLY A 1 191 ? 1.519 7.764 34.115 1.00 35.60 318 GLY A O 1
ATOM 1486 N N . LYS A 1 192 ? 3.057 9.289 34.759 1.00 36.88 319 LYS A N 1
ATOM 1487 C CA . LYS A 1 192 ? 3.639 9.537 33.430 1.00 36.20 319 LYS A CA 1
ATOM 1488 C C . LYS A 1 192 ? 5.099 9.091 33.409 1.00 33.36 319 LYS A C 1
ATOM 1489 O O . LYS A 1 192 ? 5.835 9.242 34.392 1.00 32.14 319 LYS A O 1
ATOM 1495 N N . ILE A 1 193 ? 5.527 8.524 32.288 1.00 31.02 320 ILE A N 1
ATOM 1496 C CA . ILE A 1 193 ? 6.958 8.252 32.085 1.00 26.49 320 ILE A CA 1
ATOM 1497 C C . ILE A 1 193 ? 7.553 9.364 31.216 1.00 25.32 320 ILE A C 1
ATOM 1498 O O . ILE A 1 193 ? 6.873 9.956 30.396 1.00 23.38 320 ILE A O 1
ATOM 1503 N N . ARG A 1 194 ? 8.816 9.681 31.483 1.00 26.87 321 ARG A N 1
ATOM 1504 C CA . ARG A 1 194 ? 9.599 10.549 30.612 1.00 27.77 321 ARG A CA 1
ATOM 1505 C C . ARG A 1 194 ? 10.032 9.790 29.358 1.00 26.85 321 ARG A C 1
ATOM 1506 O O . ARG A 1 194 ? 9.939 10.340 28.251 1.00 28.18 321 ARG A O 1
ATOM 1514 N N . GLY A 1 195 ? 10.479 8.543 29.521 1.00 24.45 322 GLY A N 1
ATOM 1515 C CA . GLY A 1 195 ? 10.779 7.725 28.370 1.00 23.65 322 GLY A CA 1
ATOM 1516 C C . GLY A 1 195 ? 11.164 6.296 28.649 1.00 23.73 322 GLY A C 1
ATOM 1517 O O . GLY A 1 195 ? 10.711 5.669 29.637 1.00 22.62 322 GLY A O 1
ATOM 1518 N N . ILE A 1 196 ? 12.014 5.791 27.760 1.00 23.48 323 ILE A N 1
ATOM 1519 C CA . ILE A 1 196 ? 12.506 4.440 27.802 1.00 23.19 323 ILE A CA 1
ATOM 1520 C C . ILE A 1 196 ? 14.041 4.400 27.982 1.00 23.84 323 ILE A C 1
ATOM 1521 O O . ILE A 1 196 ? 14.758 5.229 27.426 1.00 23.52 323 ILE A O 1
ATOM 1526 N N . SER A 1 197 ? 14.529 3.444 28.772 1.00 23.19 324 SER A N 1
ATOM 1527 C CA . SER A 1 197 ? 15.959 3.152 28.879 1.00 22.78 324 SER A CA 1
ATOM 1528 C C . SER A 1 197 ? 16.254 1.880 28.104 1.00 23.18 324 SER A C 1
ATOM 1529 O O . SER A 1 197 ? 15.456 0.930 28.126 1.00 23.21 324 SER A O 1
ATOM 1532 N N . THR A 1 198 ? 17.390 1.866 27.397 1.00 23.56 325 THR A N 1
ATOM 1533 C CA . THR A 1 198 ? 17.821 0.639 26.737 1.00 24.16 325 THR A CA 1
ATOM 1534 C C . THR A 1 198 ? 19.285 0.267 27.032 1.00 23.86 325 THR A C 1
ATOM 1535 O O . THR A 1 198 ? 20.119 1.091 27.516 1.00 22.13 325 THR A O 1
ATOM 1539 N N . ASN A 1 199 ? 19.575 -0.990 26.708 1.00 24.27 326 ASN A N 1
ATOM 1540 C CA . ASN A 1 199 ? 20.934 -1.488 26.634 1.00 24.45 326 ASN A CA 1
ATOM 1541 C C . ASN A 1 199 ? 21.469 -1.639 28.043 1.00 25.43 326 ASN A C 1
ATOM 1542 O O . ASN A 1 199 ? 22.729 -1.672 28.266 1.00 25.93 326 ASN A O 1
ATOM 1547 N N . VAL A 1 200 ? 20.521 -1.698 28.991 1.00 24.75 327 VAL A N 1
ATOM 1548 C CA . VAL A 1 200 ? 20.879 -1.806 30.409 1.00 23.82 327 VAL A CA 1
ATOM 1549 C C . VAL A 1 200 ? 21.562 -3.145 30.640 1.00 23.90 327 VAL A C 1
ATOM 1550 O O . VAL A 1 200 ? 20.956 -4.228 30.372 1.00 22.25 327 VAL A O 1
ATOM 1554 N N . SER A 1 201 ? 22.826 -3.049 31.101 1.00 22.64 328 SER A N 1
ATOM 1555 C CA . SER A 1 201 ? 23.637 -4.234 31.363 1.00 23.92 328 SER A CA 1
ATOM 1556 C C . SER A 1 201 ? 23.953 -4.992 30.098 1.00 24.41 328 SER A C 1
ATOM 1557 O O . SER A 1 201 ? 24.263 -6.180 30.176 1.00 25.44 328 SER A O 1
ATOM 1560 N N . ASN A 1 202 ? 23.941 -4.303 28.950 1.00 23.78 329 ASN A N 1
ATOM 1561 C CA . ASN A 1 202 ? 24.276 -4.901 27.641 1.00 23.55 329 ASN A CA 1
ATOM 1562 C C . ASN A 1 202 ? 25.295 -4.039 26.861 1.00 23.87 329 ASN A C 1
ATOM 1563 O O . ASN A 1 202 ? 25.474 -2.855 27.144 1.00 21.78 329 ASN A O 1
ATOM 1568 N N . TYR A 1 203 ? 25.863 -4.649 25.831 1.00 24.36 330 TYR A N 1
ATOM 1569 C CA . TYR A 1 203 ? 26.984 -4.043 25.079 1.00 24.30 330 TYR A CA 1
ATOM 1570 C C . TYR A 1 203 ? 26.714 -3.383 23.717 1.00 24.24 330 TYR A C 1
ATOM 1571 O O . TYR A 1 203 ? 27.645 -2.991 23.007 1.00 25.33 330 TYR A O 1
ATOM 1580 N N . GLN A 1 204 ? 25.457 -3.280 23.351 1.00 22.55 331 GLN A N 1
ATOM 1581 C CA . GLN A 1 204 ? 25.100 -2.737 22.029 1.00 21.28 331 GLN A CA 1
ATOM 1582 C C . GLN A 1 204 ? 25.646 -1.337 21.736 1.00 20.68 331 GLN A C 1
ATOM 1583 O O . GLN A 1 204 ? 25.669 -0.477 22.617 1.00 19.58 331 GLN A O 1
ATOM 1589 N N . PRO A 1 205 ? 26.083 -1.115 20.495 1.00 19.76 332 PRO A N 1
ATOM 1590 C CA . PRO A 1 205 ? 26.564 0.207 20.088 1.00 19.46 332 PRO A CA 1
ATOM 1591 C C . PRO A 1 205 ? 25.428 1.214 20.148 1.00 20.39 332 PRO A C 1
ATOM 1592 O O . PRO A 1 205 ? 24.284 0.860 19.880 1.00 20.38 332 PRO A O 1
ATOM 1596 N N . VAL A 1 206 ? 25.749 2.455 20.514 1.00 20.57 333 VAL A N 1
ATOM 1597 C CA . VAL A 1 206 ? 24.814 3.563 20.432 1.00 20.88 333 VAL A CA 1
ATOM 1598 C C . VAL A 1 206 ? 24.185 3.663 19.033 1.00 22.54 333 VAL A C 1
ATOM 1599 O O . VAL A 1 206 ? 22.967 3.892 18.919 1.00 24.92 333 VAL A O 1
ATOM 1603 N N . TYR A 1 207 ? 24.970 3.464 17.965 1.00 22.92 334 TYR A N 1
ATOM 1604 C CA . TYR A 1 207 ? 24.405 3.489 16.594 1.00 23.22 334 TYR A CA 1
ATOM 1605 C C . TYR A 1 207 ? 23.177 2.577 16.411 1.00 23.46 334 TYR A C 1
ATOM 1606 O O . TYR A 1 207 ? 22.073 3.096 16.052 1.00 22.69 334 TYR A O 1
ATOM 1615 N N . SER A 1 208 ? 23.336 1.271 16.667 1.00 22.24 335 SER A N 1
ATOM 1616 C CA . SER A 1 208 ? 22.209 0.385 16.483 1.00 22.77 335 SER A CA 1
ATOM 1617 C C . SER A 1 208 ? 21.071 0.626 17.502 1.00 23.99 335 SER A C 1
ATOM 1618 O O . SER A 1 208 ? 19.876 0.434 17.163 1.00 25.40 335 SER A O 1
ATOM 1621 N N . GLU A 1 209 ? 21.427 1.045 18.732 1.00 24.16 336 GLU A N 1
ATOM 1622 C CA . GLU A 1 209 ? 20.457 1.296 19.791 1.00 24.21 336 GLU A CA 1
ATOM 1623 C C . GLU A 1 209 ? 19.560 2.421 19.378 1.00 24.94 336 GLU A C 1
ATOM 1624 O O . GLU A 1 209 ? 18.325 2.316 19.542 1.00 24.82 336 GLU A O 1
ATOM 1630 N N . TYR A 1 210 ? 20.144 3.470 18.792 1.00 25.09 337 TYR A N 1
ATOM 1631 C CA . TYR A 1 210 ? 19.311 4.580 18.329 1.00 25.87 337 TYR A CA 1
ATOM 1632 C C . TYR A 1 210 ? 18.342 4.220 17.182 1.00 25.83 337 TYR A C 1
ATOM 1633 O O . TYR A 1 210 ? 17.221 4.742 17.116 1.00 25.59 337 TYR A O 1
ATOM 1642 N N . GLN A 1 211 ? 18.773 3.258 16.367 1.00 25.81 338 GLN A N 1
ATOM 1643 C CA . GLN A 1 211 ? 17.955 2.710 15.296 1.00 26.41 338 GLN A CA 1
ATOM 1644 C C . GLN A 1 211 ? 16.772 1.988 15.993 1.00 26.77 338 GLN A C 1
ATOM 1645 O O . GLN A 1 211 ? 15.623 2.092 15.548 1.00 27.79 338 GLN A O 1
ATOM 1651 N N . TYR A 1 212 ? 17.065 1.259 17.080 1.00 25.40 339 TYR A N 1
ATOM 1652 C CA . TYR A 1 212 ? 16.035 0.560 17.851 1.00 23.26 339 TYR A CA 1
ATOM 1653 C C . TYR A 1 212 ? 15.086 1.575 18.498 1.00 21.94 339 TYR A C 1
ATOM 1654 O O . TYR A 1 212 ? 13.883 1.410 18.430 1.00 19.89 339 TYR A O 1
ATOM 1663 N N . HIS A 1 213 ? 15.642 2.646 19.052 1.00 22.15 340 HIS A N 1
ATOM 1664 C CA . HIS A 1 213 ? 14.831 3.716 19.613 1.00 22.73 340 HIS A CA 1
ATOM 1665 C C . HIS A 1 213 ? 13.859 4.253 18.597 1.00 22.01 340 HIS A C 1
ATOM 1666 O O . HIS A 1 213 ? 12.700 4.481 18.921 1.00 21.84 340 HIS A O 1
ATOM 1673 N N . GLN A 1 214 ? 14.317 4.426 17.364 1.00 22.24 341 GLN A N 1
ATOM 1674 C CA . GLN A 1 214 ? 13.455 4.969 16.306 1.00 21.97 341 GLN A CA 1
ATOM 1675 C C . GLN A 1 214 ? 12.287 4.052 15.963 1.00 21.12 341 GLN A C 1
ATOM 1676 O O . GLN A 1 214 ? 11.140 4.498 15.875 1.00 20.19 341 GLN A O 1
ATOM 1682 N N . ASN A 1 215 ? 12.584 2.776 15.753 1.00 21.04 342 ASN A N 1
ATOM 1683 C CA . ASN A 1 215 ? 11.541 1.811 15.440 1.00 21.72 342 ASN A CA 1
ATOM 1684 C C . ASN A 1 215 ? 10.547 1.621 16.586 1.00 23.84 342 ASN A C 1
ATOM 1685 O O . ASN A 1 215 ? 9.334 1.571 16.359 1.00 24.64 342 ASN A O 1
ATOM 1690 N N . LEU A 1 216 ? 11.067 1.516 17.812 1.00 25.34 343 LEU A N 1
ATOM 1691 C CA . LEU A 1 216 ? 10.216 1.381 18.988 1.00 25.61 343 LEU A CA 1
ATOM 1692 C C . LEU A 1 216 ? 9.387 2.642 19.205 1.00 26.40 343 LEU A C 1
ATOM 1693 O O . LEU A 1 216 ? 8.199 2.569 19.526 1.00 27.24 343 LEU A O 1
ATOM 1698 N N . ASN A 1 217 ? 10.021 3.793 19.028 1.00 25.73 344 ASN A N 1
ATOM 1699 C CA . ASN A 1 217 ? 9.340 5.073 19.189 1.00 25.27 344 ASN A CA 1
ATOM 1700 C C . ASN A 1 217 ? 8.123 5.190 18.265 1.00 27.33 344 ASN A C 1
ATOM 1701 O O . ASN A 1 217 ? 7.086 5.723 18.654 1.00 29.96 344 ASN A O 1
ATOM 1706 N N . ARG A 1 218 ? 8.272 4.739 17.043 1.00 27.31 345 ARG A N 1
ATOM 1707 C CA . ARG A 1 218 ? 7.205 4.718 16.074 1.00 26.82 345 ARG A CA 1
ATOM 1708 C C . ARG A 1 218 ? 6.079 3.784 16.475 1.00 28.68 345 ARG A C 1
ATOM 1709 O O . ARG A 1 218 ? 4.950 4.096 16.322 1.00 29.87 345 ARG A O 1
ATOM 1717 N N . ALA A 1 219 ? 6.400 2.613 16.981 1.00 28.85 346 ALA A N 1
ATOM 1718 C CA . ALA A 1 219 ? 5.415 1.639 17.432 1.00 29.15 346 ALA A CA 1
ATOM 1719 C C . ALA A 1 219 ? 4.555 2.222 18.546 1.00 30.98 346 ALA A C 1
ATOM 1720 O O . ALA A 1 219 ? 3.333 2.048 18.550 1.00 32.55 346 ALA A O 1
ATOM 1722 N N . LEU A 1 220 ? 5.204 2.913 19.490 1.00 30.30 347 LEU A N 1
ATOM 1723 C CA . LEU A 1 220 ? 4.494 3.536 20.603 1.00 30.77 347 LEU A CA 1
ATOM 1724 C C . LEU A 1 220 ? 3.595 4.664 20.102 1.00 33.33 347 LEU A C 1
ATOM 1725 O O . LEU A 1 220 ? 2.468 4.825 20.571 1.00 34.21 347 LEU A O 1
ATOM 1730 N N . GLU A 1 221 ? 4.099 5.442 19.150 1.00 34.64 348 GLU A N 1
ATOM 1731 C CA . GLU A 1 221 ? 3.336 6.547 18.575 1.00 36.29 348 GLU A CA 1
ATOM 1732 C C . GLU A 1 221 ? 2.037 6.050 17.936 1.00 34.57 348 GLU A C 1
ATOM 1733 O O . GLU A 1 221 ? 0.970 6.629 18.137 1.00 33.27 348 GLU A O 1
ATOM 1739 N N . SER A 1 222 ? 2.139 4.972 17.165 1.00 33.28 349 SER A N 1
ATOM 1740 C CA . SER A 1 222 ? 0.975 4.387 16.505 1.00 33.25 349 SER A CA 1
ATOM 1741 C C . SER A 1 222 ? 0.050 3.719 17.518 1.00 33.50 349 SER A C 1
ATOM 1742 O O . SER A 1 222 ? -0.947 3.094 17.144 1.00 35.91 349 SER A O 1
ATOM 1745 N N . ARG A 1 223 ? 0.387 3.853 18.800 1.00 33.21 350 ARG A N 1
ATOM 1746 C CA . ARG A 1 223 ? -0.409 3.263 19.870 1.00 30.90 350 ARG A CA 1
ATOM 1747 C C . ARG A 1 223 ? -1.027 4.339 20.756 1.00 30.74 350 ARG A C 1
ATOM 1748 O O . ARG A 1 223 ? -1.892 4.055 21.579 1.00 28.97 350 ARG A O 1
ATOM 1756 N N . GLY A 1 224 ? -0.569 5.575 20.580 1.00 29.77 351 GLY A N 1
ATOM 1757 C CA . GLY A 1 224 ? -1.074 6.688 21.357 1.00 29.94 351 GLY A CA 1
ATOM 1758 C C . GLY A 1 224 ? -0.064 7.206 22.370 1.00 31.05 351 GLY A C 1
ATOM 1759 O O . GLY A 1 224 ? -0.285 8.231 23.018 1.00 33.00 351 GLY A O 1
ATOM 1760 N N . VAL A 1 225 ? 1.058 6.516 22.455 1.00 32.66 352 VAL A N 1
ATOM 1761 C CA . VAL A 1 225 ? 2.089 6.890 23.435 1.00 32.68 352 VAL A CA 1
ATOM 1762 C C . VAL A 1 225 ? 3.015 7.836 22.677 1.00 33.31 352 VAL A C 1
ATOM 1763 O O . VAL A 1 225 ? 3.732 7.425 21.765 1.00 32.72 352 VAL A O 1
ATOM 1767 N N . ARG A 1 226 ? 2.992 9.111 23.066 1.00 34.90 353 ARG A N 1
ATOM 1768 C CA . ARG A 1 226 ? 3.744 10.137 22.340 1.00 36.19 353 ARG A CA 1
ATOM 1769 C C . ARG A 1 226 ? 4.751 10.861 23.221 1.00 35.09 353 ARG A C 1
ATOM 1770 O O . ARG A 1 226 ? 4.606 10.928 24.463 1.00 34.31 353 ARG A O 1
ATOM 1778 N N . GLY A 1 227 ? 5.784 11.388 22.581 1.00 33.68 354 GLY A N 1
ATOM 1779 C CA . GLY A 1 227 ? 6.752 12.239 23.261 1.00 32.17 354 GLY A CA 1
ATOM 1780 C C . GLY A 1 227 ? 7.839 11.518 24.011 1.00 31.41 354 GLY A C 1
ATOM 1781 O O . GLY A 1 227 ? 8.579 12.146 24.770 1.00 30.23 354 GLY A O 1
ATOM 1782 N N . MET A 1 228 ? 7.958 10.214 23.783 1.00 32.09 355 MET A N 1
ATOM 1783 C CA . MET A 1 228 ? 8.971 9.402 24.461 1.00 34.26 355 MET A CA 1
ATOM 1784 C C . MET A 1 228 ? 10.401 9.857 24.136 1.00 33.93 355 MET A C 1
ATOM 1785 O O . MET A 1 228 ? 10.731 10.106 22.964 1.00 32.46 355 MET A O 1
ATOM 1790 N N . LYS A 1 229 ? 11.208 10.016 25.194 1.00 32.06 356 LYS A N 1
ATOM 1791 C CA . LYS A 1 229 ? 12.611 10.243 25.067 1.00 30.01 356 LYS A CA 1
ATOM 1792 C C . LYS A 1 229 ? 13.314 8.946 25.488 1.00 29.75 356 LYS A C 1
ATOM 1793 O O . LYS A 1 229 ? 12.658 8.018 25.978 1.00 29.77 356 LYS A O 1
ATOM 1799 N N . PHE A 1 230 ? 14.631 8.874 25.261 1.00 27.87 357 PHE A N 1
ATOM 1800 C CA . PHE A 1 230 ? 15.396 7.680 25.508 1.00 25.29 357 PHE A CA 1
ATOM 1801 C C . PHE A 1 230 ? 16.713 7.944 26.245 1.00 24.61 357 PHE A C 1
ATOM 1802 O O . PHE A 1 230 ? 17.308 9.025 26.146 1.00 25.81 357 PHE A O 1
ATOM 1810 N N . ILE A 1 231 ? 17.153 6.948 27.004 1.00 22.21 358 ILE A N 1
ATOM 1811 C CA . ILE A 1 231 ? 18.498 6.924 27.560 1.00 19.76 358 ILE A CA 1
ATOM 1812 C C . ILE A 1 231 ? 19.098 5.567 27.204 1.00 19.30 358 ILE A C 1
ATOM 1813 O O . ILE A 1 231 ? 18.385 4.542 27.042 1.00 18.32 358 ILE A O 1
ATOM 1818 N N . VAL A 1 232 ? 20.417 5.566 27.027 1.00 18.52 359 VAL A N 1
ATOM 1819 C CA . VAL A 1 232 ? 21.081 4.318 26.644 1.00 17.60 359 VAL A CA 1
ATOM 1820 C C . VAL A 1 232 ? 22.215 4.051 27.608 1.00 17.25 359 VAL A C 1
ATOM 1821 O O . VAL A 1 232 ? 22.995 4.985 27.927 1.00 17.77 359 VAL A O 1
ATOM 1825 N N . ASP A 1 233 ? 22.306 2.801 28.057 1.00 16.65 360 ASP A N 1
ATOM 1826 C CA . ASP A 1 233 ? 23.405 2.427 28.935 1.00 16.92 360 ASP A CA 1
ATOM 1827 C C . ASP A 1 233 ? 24.700 2.324 28.142 1.00 16.82 360 ASP A C 1
ATOM 1828 O O . ASP A 1 233 ? 24.807 1.456 27.280 1.00 17.60 360 ASP A O 1
ATOM 1833 N N . THR A 1 234 ? 25.664 3.201 28.419 1.00 16.07 361 THR A N 1
ATOM 1834 C CA . THR A 1 234 ? 26.944 3.180 27.733 1.00 15.68 361 THR A CA 1
ATOM 1835 C C . THR A 1 234 ? 28.086 2.673 28.610 1.00 16.52 361 THR A C 1
ATOM 1836 O O . THR A 1 234 ? 29.252 2.903 28.302 1.00 17.09 361 THR A O 1
ATOM 1840 N N . SER A 1 235 ? 27.772 2.017 29.721 1.00 17.38 362 SER A N 1
ATOM 1841 C CA . SER A 1 235 ? 28.812 1.591 30.680 1.00 18.05 362 SER A CA 1
ATOM 1842 C C . SER A 1 235 ? 29.775 0.559 30.120 1.00 18.80 362 SER A C 1
ATOM 1843 O O . SER A 1 235 ? 30.928 0.559 30.512 1.00 19.54 362 SER A O 1
ATOM 1846 N N . ARG A 1 236 ? 29.294 -0.333 29.248 1.00 19.17 363 ARG A N 1
ATOM 1847 C CA . ARG A 1 236 ? 30.095 -1.418 28.744 1.00 19.05 363 ARG A CA 1
ATOM 1848 C C . ARG A 1 236 ? 29.977 -1.600 27.259 1.00 20.03 363 ARG A C 1
ATOM 1849 O O . ARG A 1 236 ? 30.056 -2.735 26.768 1.00 20.50 363 ARG A O 1
ATOM 1857 N N . ASN A 1 237 ? 29.779 -0.524 26.515 1.00 20.71 364 ASN A N 1
ATOM 1858 C CA . ASN A 1 237 ? 29.548 -0.697 25.079 1.00 22.04 364 ASN A CA 1
ATOM 1859 C C . ASN A 1 237 ? 30.555 -0.007 24.192 1.00 23.35 364 ASN A C 1
ATOM 1860 O O . ASN A 1 237 ? 30.192 0.413 23.104 1.00 24.10 364 ASN A O 1
ATOM 1865 N N . GLY A 1 238 ? 31.804 0.081 24.655 1.00 24.70 365 GLY A N 1
ATOM 1866 C CA . GLY A 1 238 ? 32.891 0.656 23.891 1.00 26.44 365 GLY A CA 1
ATOM 1867 C C . GLY A 1 238 ? 33.312 -0.151 22.666 1.00 28.86 365 GLY A C 1
ATOM 1868 O O . GLY A 1 238 ? 33.879 0.419 21.718 1.00 31.99 365 GLY A O 1
ATOM 1869 N N . ARG A 1 239 ? 33.079 -1.464 22.675 1.00 29.11 366 ARG A N 1
ATOM 1870 C CA . ARG A 1 239 ? 33.520 -2.316 21.575 1.00 30.31 366 ARG A CA 1
ATOM 1871 C C . ARG A 1 239 ? 32.347 -3.161 21.198 1.00 29.63 366 ARG A C 1
ATOM 1872 O O . ARG A 1 239 ? 31.681 -3.640 22.085 1.00 28.77 366 ARG A O 1
ATOM 1880 N N . ASN A 1 240 ? 32.094 -3.351 19.899 1.00 29.60 367 ASN A N 1
ATOM 1881 C CA . ASN A 1 240 ? 30.996 -4.204 19.430 1.00 29.26 367 ASN A CA 1
ATOM 1882 C C . ASN A 1 240 ? 31.125 -5.595 20.050 1.00 29.36 367 ASN A C 1
ATOM 1883 O O . ASN A 1 240 ? 32.223 -6.132 20.110 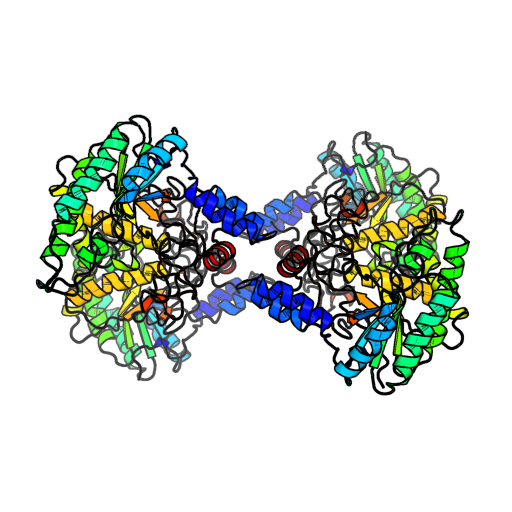1.00 28.86 367 ASN A O 1
ATOM 1888 N N . PRO A 1 241 ? 30.009 -6.168 20.528 1.00 30.20 368 PRO A N 1
ATOM 1889 C CA . PRO A 1 241 ? 30.037 -7.482 21.124 1.00 31.49 368 PRO A CA 1
ATOM 1890 C C . PRO A 1 241 ? 30.326 -8.554 20.093 1.00 33.03 368 PRO A C 1
ATOM 1891 O O . PRO A 1 241 ? 29.860 -8.468 18.966 1.00 31.64 368 PRO A O 1
ATOM 1895 N N . SER A 1 242 ? 31.097 -9.559 20.499 1.00 37.15 369 SER A N 1
ATOM 1896 C CA . SER A 1 242 ? 31.448 -10.692 19.648 1.00 38.26 369 SER A CA 1
ATOM 1897 C C . SER A 1 242 ? 30.253 -11.613 19.459 1.00 38.25 369 SER A C 1
ATOM 1898 O O . SER A 1 242 ? 30.189 -12.266 18.449 1.00 39.30 369 SER A O 1
ATOM 1901 N N . SER A 1 243 ? 29.320 -11.661 20.413 1.00 39.65 370 SER A N 1
ATOM 1902 C CA . SER A 1 243 ? 28.098 -12.526 20.323 1.00 41.45 370 SER A CA 1
ATOM 1903 C C . SER A 1 243 ? 26.947 -11.985 21.178 1.00 42.03 370 SER A C 1
ATOM 1904 O O . SER A 1 243 ? 27.067 -10.881 21.746 1.00 48.30 370 SER A O 1
ATOM 1907 N N . ALA A 1 244 ? 25.864 -12.760 21.284 1.00 40.53 371 ALA A N 1
ATOM 1908 C CA . ALA A 1 244 ? 24.753 -12.470 22.218 1.00 40.47 371 ALA A CA 1
ATOM 1909 C C . ALA A 1 244 ? 24.948 -12.908 23.730 1.00 41.43 371 ALA A C 1
ATOM 1910 O O . ALA A 1 244 ? 24.004 -12.791 24.543 1.00 42.23 371 ALA A O 1
ATOM 1912 N N . THR A 1 245 ? 26.141 -13.403 24.102 1.00 38.95 372 THR A N 1
ATOM 1913 C CA . THR A 1 245 ? 26.480 -13.656 25.509 1.00 37.81 372 THR A CA 1
ATOM 1914 C C . THR A 1 245 ? 26.294 -12.341 26.309 1.00 38.57 372 THR A C 1
ATOM 1915 O O . THR A 1 245 ? 26.890 -11.285 25.964 1.00 39.02 372 THR A O 1
ATOM 1919 N N . TRP A 1 246 ? 25.433 -12.408 27.332 1.00 36.17 373 TRP A N 1
ATOM 1920 C CA . TRP A 1 246 ? 25.081 -11.232 28.155 1.00 33.86 373 TRP A CA 1
ATOM 1921 C C . TRP A 1 246 ? 25.912 -11.213 29.456 1.00 34.00 373 TRP A C 1
ATOM 1922 O O . TRP A 1 246 ? 26.150 -10.140 30.046 1.00 32.63 373 TRP A O 1
ATOM 1933 N N . CYS A 1 247 ? 26.364 -12.397 29.864 1.00 34.39 374 CYS A N 1
ATOM 1934 C CA . CYS A 1 247 ? 27.035 -12.575 31.141 1.00 36.70 374 CYS A CA 1
ATOM 1935 C C . CYS A 1 247 ? 28.557 -12.316 31.053 1.00 33.19 374 CYS A C 1
ATOM 1936 O O . CYS A 1 247 ? 29.266 -13.079 30.411 1.00 33.74 374 CYS A O 1
ATOM 1939 N N . ASN A 1 248 ? 29.044 -11.238 31.666 1.00 29.21 375 ASN A N 1
ATOM 1940 C CA . ASN A 1 248 ? 30.495 -10.969 31.783 1.00 28.25 375 ASN A CA 1
ATOM 1941 C C . ASN A 1 248 ? 31.289 -11.120 30.458 1.00 29.55 375 ASN A C 1
ATOM 1942 O O . ASN A 1 248 ? 32.236 -11.923 30.369 1.00 29.35 375 ASN A O 1
ATOM 1947 N N . LEU A 1 249 ? 30.892 -10.349 29.449 1.00 29.33 376 LEU A N 1
ATOM 1948 C CA . LEU A 1 249 ? 31.377 -10.551 28.106 1.00 28.43 376 LEU A CA 1
ATOM 1949 C C . LEU A 1 249 ? 32.834 -10.138 27.971 1.00 28.58 376 LEU A C 1
ATOM 1950 O O . LEU A 1 249 ? 33.201 -9.034 28.378 1.00 30.35 376 LEU A O 1
ATOM 1955 N N . LYS A 1 250 ? 33.660 -11.036 27.432 1.00 28.52 377 LYS A N 1
ATOM 1956 C CA . LYS A 1 250 ? 35.084 -10.760 27.159 1.00 28.17 377 LYS A CA 1
ATOM 1957 C C . LYS A 1 250 ? 35.186 -9.720 26.072 1.00 27.01 377 LYS A C 1
ATOM 1958 O O . LYS A 1 250 ? 34.334 -9.651 25.188 1.00 27.75 377 LYS A O 1
ATOM 1964 N N . GLY A 1 251 ? 36.212 -8.902 26.125 1.00 25.61 378 GLY A N 1
ATOM 1965 C CA . GLY A 1 251 ? 36.416 -7.940 25.056 1.00 23.42 378 GLY A CA 1
ATOM 1966 C C . GLY A 1 251 ? 35.596 -6.683 25.152 1.00 23.03 378 GLY A C 1
ATOM 1967 O O . GLY A 1 251 ? 35.777 -5.797 24.324 1.00 24.36 378 GLY A O 1
ATOM 1968 N N . ALA A 1 252 ? 34.704 -6.574 26.132 1.00 21.73 379 ALA A N 1
ATOM 1969 C CA . ALA A 1 252 ? 33.913 -5.358 26.310 1.00 21.16 379 ALA A CA 1
ATOM 1970 C C . ALA A 1 252 ? 34.770 -4.232 26.871 1.00 21.10 379 ALA A C 1
ATOM 1971 O O . ALA A 1 252 ? 35.822 -4.478 27.513 1.00 20.59 379 ALA A O 1
ATOM 1973 N N . GLY A 1 253 ? 34.323 -3.007 26.642 1.00 20.19 380 GLY A N 1
ATOM 1974 C CA . GLY A 1 253 ? 35.093 -1.839 27.055 1.00 19.60 380 GLY A CA 1
ATOM 1975 C C . GLY A 1 253 ? 34.123 -0.803 27.547 1.00 19.56 380 GLY A C 1
ATOM 1976 O O . GLY A 1 253 ? 32.976 -0.771 27.129 1.00 19.04 380 GLY A O 1
ATOM 1977 N N . LEU A 1 254 ? 34.573 0.016 28.485 1.00 19.88 381 LEU A N 1
ATOM 1978 C CA . LEU A 1 254 ? 33.820 1.185 28.893 1.00 19.75 381 LEU A CA 1
ATOM 1979 C C . LEU A 1 254 ? 33.448 2.002 27.669 1.00 19.79 381 LEU A C 1
ATOM 1980 O O . LEU A 1 254 ? 34.286 2.191 26.779 1.00 21.29 381 LEU A O 1
ATOM 1985 N N . GLY A 1 255 ? 32.205 2.458 27.605 1.00 19.18 382 GLY A N 1
ATOM 1986 C CA . GLY A 1 255 ? 31.775 3.273 26.505 1.00 19.52 382 GLY A CA 1
ATOM 1987 C C . GLY A 1 255 ? 31.794 4.731 26.893 1.00 21.04 382 GLY A C 1
ATOM 1988 O O . GLY A 1 255 ? 32.495 5.118 27.838 1.00 22.34 382 GLY A O 1
ATOM 1989 N N . ALA A 1 256 ? 31.028 5.548 26.158 1.00 21.95 383 ALA A N 1
ATOM 1990 C CA . ALA A 1 256 ? 31.050 7.002 26.305 1.00 23.17 383 ALA A CA 1
ATOM 1991 C C . ALA A 1 256 ? 30.772 7.415 27.748 1.00 24.95 383 ALA A C 1
ATOM 1992 O O . ALA A 1 256 ? 29.983 6.765 28.433 1.00 25.43 383 ALA A O 1
ATOM 1994 N N . ARG A 1 257 ? 31.393 8.493 28.215 1.00 27.51 384 ARG A N 1
ATOM 1995 C CA . ARG A 1 257 ? 31.128 8.978 29.568 1.00 30.58 384 ARG A CA 1
ATOM 1996 C C . ARG A 1 257 ? 29.721 9.580 29.616 1.00 30.27 384 ARG A C 1
ATOM 1997 O O . ARG A 1 257 ? 29.280 10.191 28.641 1.00 31.90 384 ARG A O 1
ATOM 2005 N N . PRO A 1 258 ? 29.014 9.420 30.734 1.00 29.30 385 PRO A N 1
ATOM 2006 C CA . PRO A 1 258 ? 27.677 9.972 30.842 1.00 29.13 385 PRO A CA 1
ATOM 2007 C C . PRO A 1 258 ? 27.639 11.466 30.418 1.00 30.83 385 PRO A C 1
ATOM 2008 O O . PRO A 1 258 ? 28.580 12.229 30.684 1.00 29.60 385 PRO A O 1
ATOM 2012 N N . GLN A 1 259 ? 26.549 11.844 29.750 1.00 32.01 386 GLN A N 1
ATOM 2013 C CA . GLN A 1 259 ? 26.399 13.128 29.088 1.00 31.53 386 GLN A CA 1
ATOM 2014 C C . GLN A 1 259 ? 24.897 13.273 28.786 1.00 31.54 386 GLN A C 1
ATOM 2015 O O . GLN A 1 259 ? 24.219 12.270 28.451 1.00 28.62 386 GLN A O 1
ATOM 2021 N N . ALA A 1 260 ? 24.406 14.523 28.886 1.00 30.90 387 ALA A N 1
ATOM 2022 C CA . ALA A 1 260 ? 23.081 14.874 28.400 1.00 30.01 387 ALA A CA 1
ATOM 2023 C C . ALA A 1 260 ? 23.187 15.258 26.913 1.00 30.36 387 ALA A C 1
ATOM 2024 O O . ALA A 1 260 ? 24.206 15.757 26.487 1.00 31.07 387 ALA A O 1
ATOM 2026 N N . ASN A 1 261 ? 22.138 14.991 26.133 1.00 32.55 388 ASN A N 1
ATOM 2027 C CA . ASN A 1 261 ? 21.969 15.465 24.745 1.00 32.68 388 ASN A CA 1
ATOM 2028 C C . ASN A 1 261 ? 23.185 15.284 23.892 1.00 33.65 388 ASN A C 1
ATOM 2029 O O . ASN A 1 261 ? 23.650 16.253 23.303 1.00 34.86 388 ASN A O 1
ATOM 2034 N N . PRO A 1 262 ? 23.701 14.039 23.806 1.00 35.24 389 PRO A N 1
ATOM 2035 C CA . PRO A 1 262 ? 25.061 13.887 23.297 1.00 36.37 389 PRO A CA 1
ATOM 2036 C C . PRO A 1 262 ? 25.227 14.110 21.804 1.00 37.34 389 PRO A C 1
ATOM 2037 O O . PRO A 1 262 ? 26.363 14.308 21.367 1.00 38.85 389 PRO A O 1
ATOM 2041 N N . ASP A 1 263 ? 24.121 14.085 21.050 1.00 39.96 390 ASP A N 1
ATOM 2042 C CA . ASP A 1 263 ? 24.142 14.151 19.584 1.00 44.38 390 ASP A CA 1
ATOM 2043 C C . ASP A 1 263 ? 22.887 14.833 19.005 1.00 46.23 390 ASP A C 1
ATOM 2044 O O . ASP A 1 263 ? 21.775 14.287 19.118 1.00 44.64 390 ASP A O 1
ATOM 2049 N N . PRO A 1 264 ? 23.062 16.013 18.362 1.00 47.29 391 PRO A N 1
ATOM 2050 C CA . PRO A 1 264 ? 21.884 16.690 17.771 1.00 46.30 391 PRO A CA 1
ATOM 2051 C C . PRO A 1 264 ? 21.231 15.867 16.610 1.00 45.62 391 PRO A C 1
ATOM 2052 O O . PRO A 1 264 ? 20.050 16.057 16.304 1.00 41.99 391 PRO A O 1
ATOM 2056 N N . ASN A 1 265 ? 21.996 14.938 16.026 1.00 46.19 392 ASN A N 1
ATOM 2057 C CA . ASN A 1 265 ? 21.445 13.961 15.076 1.00 46.53 392 ASN A CA 1
ATOM 2058 C C . ASN A 1 265 ? 20.695 12.802 15.724 1.00 43.14 392 ASN A C 1
ATOM 2059 O O . ASN A 1 265 ? 20.106 11.957 15.021 1.00 41.94 392 ASN A O 1
ATOM 2064 N N . MET A 1 266 ? 20.706 12.779 17.061 1.00 39.63 393 MET A N 1
ATOM 2065 C CA . MET A 1 266 ? 19.875 11.856 17.831 1.00 37.72 393 MET A CA 1
ATOM 2066 C C . MET A 1 266 ? 18.913 12.632 18.764 1.00 35.68 393 MET A C 1
ATOM 2067 O O . MET A 1 266 ? 19.094 12.640 19.986 1.00 36.96 393 MET A O 1
ATOM 2072 N N . PRO A 1 267 ? 17.871 13.281 18.186 1.00 35.71 394 PRO A N 1
ATOM 2073 C CA . PRO A 1 267 ? 17.018 14.161 19.017 1.00 34.03 394 PRO A CA 1
ATOM 2074 C C . PRO A 1 267 ? 16.102 13.433 20.021 1.00 34.30 394 PRO A C 1
ATOM 2075 O O . PRO A 1 267 ? 15.665 14.055 21.000 1.00 34.86 394 PRO A O 1
ATOM 2079 N N . LEU A 1 268 ? 15.820 12.143 19.793 1.00 32.84 395 LEU A N 1
ATOM 2080 C CA . LEU A 1 268 ? 15.106 11.310 20.774 1.00 31.46 395 LEU A CA 1
ATOM 2081 C C . LEU A 1 268 ? 15.891 10.943 22.060 1.00 30.30 395 LEU A C 1
ATOM 2082 O O . LEU A 1 268 ? 15.295 10.522 23.066 1.00 29.98 395 LEU A O 1
ATOM 2087 N N . LEU A 1 269 ? 17.215 11.097 22.032 1.00 29.00 396 LEU A N 1
ATOM 2088 C CA . LEU A 1 269 ? 18.095 10.559 23.058 1.00 27.61 396 LEU A CA 1
ATOM 2089 C C . LEU A 1 269 ? 18.421 11.601 24.120 1.00 28.93 396 LEU A C 1
ATOM 2090 O O . LEU A 1 269 ? 19.237 12.494 23.858 1.00 30.57 396 LEU A O 1
ATOM 2095 N N . ASP A 1 270 ? 17.794 11.495 25.304 1.00 28.31 397 ASP A N 1
ATOM 2096 C CA . ASP A 1 270 ? 18.139 12.335 26.472 1.00 27.50 397 ASP A CA 1
ATOM 2097 C C . ASP A 1 270 ? 19.594 12.267 26.954 1.00 26.41 397 ASP A C 1
ATOM 2098 O O . ASP A 1 270 ? 20.157 13.288 27.315 1.00 27.41 397 ASP A O 1
ATOM 2103 N N . ALA A 1 271 ? 20.196 11.077 27.001 1.00 23.55 398 ALA A N 1
ATOM 2104 C CA . ALA A 1 271 ? 21.505 10.931 27.587 1.00 21.83 398 ALA A CA 1
ATOM 2105 C C . ALA A 1 271 ? 22.091 9.560 27.456 1.00 21.40 398 ALA A C 1
ATOM 2106 O O . ALA A 1 271 ? 21.374 8.570 27.268 1.00 20.03 398 ALA A O 1
A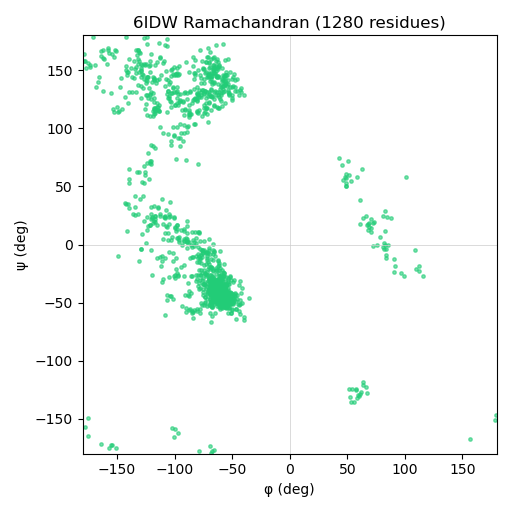TOM 2108 N N . TYR A 1 272 ? 23.434 9.558 27.519 1.00 21.87 399 TYR A N 1
ATOM 2109 C CA . TYR A 1 272 ? 24.282 8.409 27.743 1.00 21.23 399 TYR A CA 1
ATOM 2110 C C . TYR A 1 272 ? 24.325 8.334 29.245 1.00 20.93 399 TYR A C 1
ATOM 2111 O O . TYR A 1 272 ? 24.563 9.365 29.897 1.00 21.18 399 TYR A O 1
ATOM 2120 N N . VAL A 1 273 ? 24.106 7.135 29.795 1.00 19.19 400 VAL A N 1
ATOM 2121 C CA . VAL A 1 273 ? 24.056 6.950 31.252 1.00 19.34 400 VAL A CA 1
ATOM 2122 C C . VAL A 1 273 ? 24.839 5.684 31.568 1.00 19.84 400 VAL A C 1
ATOM 2123 O O . VAL A 1 273 ? 24.784 4.732 30.786 1.00 19.40 400 VAL A O 1
ATOM 2127 N N . TRP A 1 274 ? 25.561 5.654 32.702 1.00 20.08 401 TRP A N 1
ATOM 2128 C CA . TRP A 1 274 ? 26.196 4.401 33.124 1.00 20.43 401 TRP A CA 1
ATOM 2129 C C . TRP A 1 274 ? 25.232 3.734 34.084 1.00 21.02 401 TRP A C 1
ATOM 2130 O O . TRP A 1 274 ? 25.194 4.040 35.263 1.00 23.19 401 TRP A O 1
ATOM 2141 N N . ILE A 1 275 ? 24.434 2.824 33.572 1.00 21.10 402 ILE A N 1
ATOM 2142 C CA . ILE A 1 275 ? 23.357 2.246 34.370 1.00 20.61 402 ILE A CA 1
ATOM 2143 C C . ILE A 1 275 ? 23.768 0.956 35.066 1.00 20.27 402 ILE A C 1
ATOM 2144 O O . ILE A 1 275 ? 23.591 0.847 36.253 1.00 20.67 402 ILE A O 1
ATOM 2149 N N . LYS A 1 276 ? 24.290 -0.017 34.342 1.00 20.33 403 LYS A N 1
ATOM 2150 C CA . LYS A 1 276 ? 24.963 -1.167 34.964 1.00 20.98 403 LYS A CA 1
ATOM 2151 C C . LYS A 1 276 ? 26.276 -0.621 35.501 1.00 22.03 403 LYS A C 1
ATOM 2152 O O . LYS A 1 276 ? 26.869 0.288 34.895 1.00 23.07 403 LYS A O 1
ATOM 2158 N N . THR A 1 277 ? 26.693 -1.145 36.656 1.00 22.23 404 THR A N 1
ATOM 2159 C CA . THR A 1 277 ? 27.949 -0.738 37.288 1.00 21.80 404 THR A CA 1
ATOM 2160 C C . THR A 1 277 ? 29.075 -1.458 36.603 1.00 20.12 404 THR A C 1
ATOM 2161 O O . THR A 1 277 ? 29.168 -2.686 36.682 1.00 19.78 404 THR A O 1
ATOM 2165 N N . PRO A 1 278 ? 29.917 -0.699 35.911 1.00 19.10 405 PRO A N 1
ATOM 2166 C CA . PRO A 1 278 ? 31.018 -1.299 35.215 1.00 19.26 405 PRO A CA 1
ATOM 2167 C C . PRO A 1 278 ? 31.972 -1.890 36.252 1.00 19.40 405 PRO A C 1
ATOM 2168 O O . PRO A 1 278 ? 32.443 -1.179 37.136 1.00 18.97 405 PRO A O 1
ATOM 2172 N N . GLY A 1 279 ? 32.189 -3.200 36.174 1.00 19.38 406 GLY A N 1
ATOM 2173 C CA . GLY A 1 279 ? 33.074 -3.895 37.094 1.00 19.46 406 GLY A CA 1
ATOM 2174 C C . GLY A 1 279 ? 32.350 -4.846 38.021 1.00 20.20 406 GLY A C 1
ATOM 2175 O O . GLY A 1 279 ? 32.942 -5.778 38.578 1.00 20.55 406 GLY A O 1
ATOM 2176 N N . GLU A 1 280 ? 31.066 -4.608 38.218 1.00 21.30 407 GLU A N 1
ATOM 2177 C CA . GLU A 1 280 ? 30.226 -5.547 39.008 1.00 21.47 407 GLU A CA 1
ATOM 2178 C C . GLU A 1 280 ? 29.844 -6.782 38.219 1.00 20.09 407 GLU A C 1
ATOM 2179 O O . GLU A 1 280 ? 29.326 -6.697 37.124 1.00 19.84 407 GLU A O 1
ATOM 2185 N N . SER A 1 281 ? 30.108 -7.947 38.759 1.00 19.88 408 SER A N 1
ATOM 2186 C CA . SER A 1 281 ? 29.800 -9.153 38.046 1.00 20.79 408 SER A CA 1
ATOM 2187 C C . SER A 1 281 ? 28.328 -9.217 37.627 1.00 22.66 408 SER A C 1
ATOM 2188 O O . SER A 1 281 ? 27.455 -8.694 38.315 1.00 23.30 408 SER A O 1
ATOM 2191 N N . ASP A 1 282 ? 28.058 -9.864 36.492 1.00 23.71 409 ASP A N 1
ATOM 2192 C CA . ASP A 1 282 ? 26.684 -10.031 35.993 1.00 24.92 409 ASP A CA 1
ATOM 2193 C C . ASP A 1 282 ? 26.087 -11.160 36.784 1.00 26.62 409 ASP A C 1
ATOM 2194 O O . ASP A 1 282 ? 24.879 -11.157 37.112 1.00 26.50 409 ASP A O 1
ATOM 2199 N N . SER A 1 283 ? 26.960 -12.118 37.075 1.00 27.65 410 SER A N 1
ATOM 2200 C CA . SER A 1 283 ? 26.628 -13.378 37.702 1.00 30.00 410 SER A CA 1
ATOM 2201 C C . SER A 1 283 ? 27.915 -14.203 37.942 1.00 32.01 410 SER A C 1
ATOM 2202 O O . SER A 1 283 ? 28.912 -14.069 37.207 1.00 31.24 410 SER A O 1
ATOM 2205 N N . ALA A 1 284 ? 27.888 -15.046 38.973 1.00 35.63 411 ALA A N 1
ATOM 2206 C CA . ALA A 1 284 ? 28.993 -15.978 39.247 1.00 39.99 411 ALA A CA 1
ATOM 2207 C C . ALA A 1 284 ? 29.111 -17.002 38.125 1.00 42.21 411 ALA A C 1
ATOM 2208 O O . ALA A 1 284 ? 28.111 -17.470 37.572 1.00 41.92 411 ALA A O 1
ATOM 2210 N N . SER A 1 285 ? 30.292 -17.355 37.713 1.00 46.04 412 SER A N 1
ATOM 2211 C CA . SER A 1 285 ? 30.408 -18.194 36.547 1.00 49.40 412 SER A CA 1
ATOM 2212 C C . SER A 1 285 ? 29.706 -19.486 36.733 1.00 53.38 412 SER A C 1
ATOM 2213 O O . SER A 1 285 ? 29.173 -20.044 35.814 1.00 56.32 412 SER A O 1
ATOM 2216 N N . SER A 1 286 ? 29.740 -19.980 37.945 1.00 57.25 413 SER A N 1
ATOM 2217 C CA . SER A 1 286 ? 29.075 -21.200 38.313 1.00 61.39 413 SER A CA 1
ATOM 2218 C C . SER A 1 286 ? 27.552 -21.154 38.174 1.00 61.94 413 SER A C 1
ATOM 2219 O O . SER A 1 286 ? 26.938 -22.146 37.885 1.00 64.27 413 SER A O 1
ATOM 2222 N N . ALA A 1 287 ? 26.957 -19.994 38.382 1.00 59.03 414 ALA A N 1
ATOM 2223 C CA . ALA A 1 287 ? 25.513 -19.801 38.398 1.00 55.76 414 ALA A CA 1
ATOM 2224 C C . ALA A 1 287 ? 24.636 -20.085 37.203 1.00 56.74 414 ALA A C 1
ATOM 2225 O O . ALA A 1 287 ? 23.511 -20.461 37.372 1.00 56.42 414 ALA A O 1
ATOM 2227 N N . ASP A 1 288 ? 25.085 -19.764 36.017 1.00 59.45 415 ASP A N 1
ATOM 2228 C CA . ASP A 1 288 ? 24.303 -20.030 34.840 1.00 61.10 415 ASP A CA 1
ATOM 2229 C C . ASP A 1 288 ? 25.218 -20.523 33.762 1.00 62.05 415 ASP A C 1
ATOM 2230 O O . 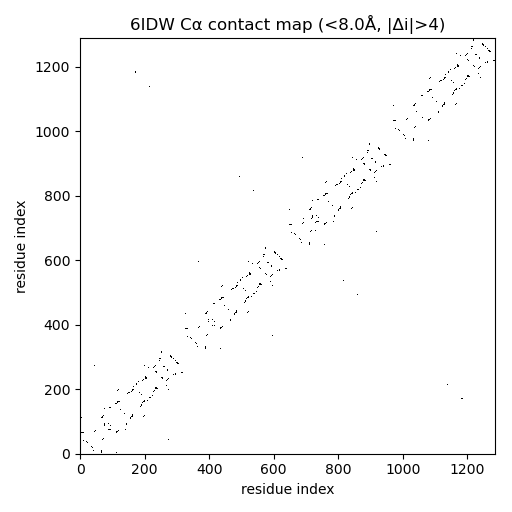ASP A 1 288 ? 26.234 -19.944 33.519 1.00 65.01 415 ASP A O 1
ATOM 2235 N N . PRO A 1 289 ? 24.862 -21.611 33.126 1.00 61.02 416 PRO A N 1
ATOM 2236 C CA . PRO A 1 289 ? 25.660 -22.137 31.983 1.00 59.88 416 PRO A CA 1
ATOM 2237 C C . PRO A 1 289 ? 26.131 -21.099 30.957 1.00 56.27 416 PRO A C 1
ATOM 2238 O O . PRO A 1 289 ? 27.244 -21.216 30.414 1.00 53.07 416 PRO A O 1
ATOM 2242 N N . VAL A 1 290 ? 25.297 -20.092 30.719 1.00 53.00 417 VAL A N 1
ATOM 2243 C CA . VAL A 1 290 ? 25.645 -18.950 29.859 1.00 51.08 417 VAL A CA 1
ATOM 2244 C C . VAL A 1 290 ? 26.871 -18.175 30.371 1.00 49.38 417 VAL A C 1
ATOM 2245 O O . VAL A 1 290 ? 27.609 -17.616 29.574 1.00 49.26 417 VAL A O 1
ATOM 2249 N N . CYS A 1 291 ? 27.089 -18.168 31.691 1.00 48.13 418 CYS A N 1
ATOM 2250 C CA . CYS A 1 291 ? 28.287 -17.595 32.285 1.00 47.03 418 CYS A CA 1
ATOM 2251 C C . CYS A 1 291 ? 29.541 -18.427 32.029 1.00 45.60 418 CYS A C 1
ATOM 2252 O O . CYS A 1 291 ? 30.673 -17.977 32.293 1.00 46.58 418 CYS A O 1
ATOM 2255 N N . ARG A 1 292 ? 29.350 -19.606 31.454 1.00 44.56 419 ARG A N 1
ATOM 2256 C CA . ARG A 1 292 ? 30.462 -20.500 31.148 1.00 44.46 419 ARG A CA 1
ATOM 2257 C C . ARG A 1 292 ? 30.764 -20.497 29.615 1.00 46.46 419 ARG A C 1
ATOM 2258 O O . ARG A 1 292 ? 31.633 -21.252 29.163 1.00 48.02 419 ARG A O 1
ATOM 2266 N N . ASN A 1 293 ? 30.065 -19.663 28.827 1.00 48.32 420 ASN A N 1
ATOM 2267 C CA . ASN A 1 293 ? 30.344 -19.529 27.377 1.00 48.93 420 ASN A CA 1
ATOM 2268 C C . ASN A 1 293 ? 31.805 -19.220 27.102 1.00 47.42 420 ASN A C 1
ATOM 2269 O O . ASN A 1 293 ? 32.527 -18.741 27.967 1.00 47.54 420 ASN A O 1
ATOM 2274 N N . SER A 1 294 ? 32.244 -19.487 25.890 1.00 47.41 421 SER A N 1
ATOM 2275 C CA . SER A 1 294 ? 33.641 -19.279 25.551 1.00 48.85 421 SER A CA 1
ATOM 2276 C C . SER A 1 294 ? 34.034 -17.800 25.675 1.00 51.21 421 SER A C 1
ATOM 2277 O O . SER A 1 294 ? 35.189 -17.513 26.006 1.00 55.58 421 SER A O 1
ATOM 2280 N N . ASP A 1 295 ? 33.081 -16.881 25.454 1.00 48.43 422 ASP A N 1
ATOM 2281 C CA . ASP A 1 295 ? 33.374 -15.445 25.494 1.00 46.00 422 ASP A CA 1
ATOM 2282 C C . ASP A 1 295 ? 32.796 -14.733 26.725 1.00 41.46 422 ASP A C 1
ATOM 2283 O O . ASP A 1 295 ? 32.595 -13.501 26.734 1.00 41.81 422 ASP A O 1
ATOM 2288 N N . SER A 1 296 ? 32.553 -15.510 27.769 1.00 35.57 423 SER A N 1
ATOM 2289 C CA . SER A 1 296 ? 32.317 -14.967 29.104 1.00 34.03 423 SER A CA 1
ATOM 2290 C C . SER A 1 296 ? 33.582 -15.105 30.004 1.00 35.55 423 SER A C 1
ATOM 2291 O O . SER A 1 296 ? 34.181 -16.178 30.082 1.00 38.19 423 SER A O 1
ATOM 2294 N N . LEU A 1 297 ? 33.997 -14.024 30.667 1.00 36.02 424 LEU A N 1
ATOM 2295 C CA . LEU A 1 297 ? 35.230 -14.034 31.471 1.00 34.30 424 LEU A CA 1
ATOM 2296 C C . LEU A 1 297 ? 35.000 -14.896 32.693 1.00 31.70 424 LEU A C 1
ATOM 2297 O O . LEU A 1 297 ? 33.956 -14.820 33.310 1.00 30.37 424 LEU A O 1
ATOM 2302 N N . GLN A 1 298 ? 35.921 -15.817 32.967 1.00 32.85 425 GLN A N 1
ATOM 2303 C CA . GLN A 1 298 ? 35.799 -16.752 34.101 1.00 33.81 425 GLN A CA 1
ATOM 2304 C C . GLN A 1 298 ? 36.265 -16.258 35.483 1.00 32.87 425 GLN A C 1
ATOM 2305 O O . GLN A 1 298 ? 37.022 -15.292 35.578 1.00 33.79 425 GLN A O 1
ATOM 2311 N N . GLY A 1 299 ? 35.808 -16.924 36.548 1.00 32.28 426 GLY A N 1
ATOM 2312 C CA . GLY A 1 299 ? 36.198 -16.535 37.934 1.00 32.52 426 GLY A CA 1
ATOM 2313 C C . GLY A 1 299 ? 35.392 -15.364 38.472 1.00 33.25 426 GLY A C 1
ATOM 2314 O O . GLY A 1 299 ? 35.799 -14.624 39.371 1.00 31.71 426 GLY A O 1
ATOM 2315 N N . ALA A 1 300 ? 34.207 -15.220 37.899 1.00 35.19 427 ALA A N 1
ATOM 2316 C CA . ALA A 1 300 ? 33.290 -14.147 38.238 1.00 32.64 427 ALA A CA 1
ATOM 2317 C C . ALA A 1 300 ? 32.738 -14.382 39.615 1.00 29.76 427 ALA A C 1
ATOM 2318 O O . ALA A 1 300 ? 32.242 -15.462 39.877 1.00 30.46 427 ALA A O 1
ATOM 2320 N N . PRO A 1 301 ? 32.805 -13.368 40.482 1.00 28.54 428 PRO A N 1
ATOM 2321 C CA . PRO A 1 301 ? 32.118 -13.458 41.757 1.00 29.13 428 PRO A CA 1
ATOM 2322 C C . PRO A 1 301 ? 30.582 -13.439 41.564 1.00 29.83 428 PRO A C 1
ATOM 2323 O O . PRO A 1 301 ? 30.086 -13.386 40.446 1.00 29.55 428 PRO A O 1
ATOM 2327 N N . ALA A 1 302 ? 29.825 -13.506 42.656 1.00 31.25 429 ALA A N 1
ATOM 2328 C CA . ALA A 1 302 ? 28.377 -13.413 42.567 1.00 31.71 429 ALA A CA 1
ATOM 2329 C C . ALA A 1 302 ? 27.950 -12.071 41.995 1.00 33.05 429 ALA A C 1
ATOM 2330 O O . ALA A 1 302 ? 28.674 -11.044 42.119 1.00 33.20 429 ALA A O 1
ATOM 2332 N N . ALA A 1 303 ? 26.751 -12.102 41.396 1.00 31.20 430 ALA A N 1
ATOM 2333 C CA . ALA A 1 303 ? 26.116 -10.943 40.812 1.00 30.38 430 ALA A CA 1
ATOM 2334 C C . ALA A 1 303 ? 26.172 -9.767 41.796 1.00 30.69 430 ALA A C 1
ATOM 2335 O O . ALA A 1 303 ? 25.911 -9.951 42.985 1.00 33.09 430 ALA A O 1
ATOM 2337 N N . GLY A 1 304 ? 26.578 -8.590 41.320 1.00 29.15 431 GLY A N 1
ATOM 2338 C CA . GLY A 1 304 ? 26.658 -7.391 42.166 1.00 27.83 431 GLY A CA 1
ATOM 2339 C C . GLY A 1 304 ? 28.008 -7.201 42.809 1.00 27.27 431 GLY A C 1
ATOM 2340 O O . GLY A 1 304 ? 28.308 -6.100 43.236 1.00 26.97 431 GLY A O 1
ATOM 2341 N N . SER A 1 305 ? 28.831 -8.255 42.888 1.00 28.47 432 SER A N 1
ATOM 2342 C CA . SER A 1 305 ? 30.173 -8.151 43.508 1.00 29.59 432 SER A CA 1
ATOM 2343 C C . SER A 1 305 ? 31.227 -7.629 42.565 1.00 27.87 432 SER A C 1
ATOM 2344 O O . SER A 1 305 ? 31.155 -7.923 41.376 1.00 26.14 432 SER A O 1
ATOM 2347 N N . TRP A 1 306 ? 32.201 -6.898 43.125 1.00 26.39 433 TRP A N 1
ATOM 2348 C CA . TRP A 1 306 ? 33.270 -6.339 42.356 1.00 25.98 433 TRP A CA 1
ATOM 2349 C C . TRP A 1 306 ? 34.067 -7.466 41.737 1.00 26.11 433 TRP A C 1
ATOM 2350 O O . TRP A 1 306 ? 34.417 -8.434 42.399 1.00 25.70 433 TRP A O 1
ATOM 2361 N N . PHE A 1 307 ? 34.311 -7.316 40.437 1.00 26.37 434 PHE A N 1
ATOM 2362 C CA . PHE A 1 307 ? 35.036 -8.271 39.653 1.00 26.50 434 PHE A CA 1
ATOM 2363 C C . PHE A 1 307 ? 36.293 -7.564 39.115 1.00 27.09 434 PHE A C 1
ATOM 2364 O O . PHE A 1 307 ? 36.290 -7.092 37.964 1.00 28.60 434 PHE A O 1
ATOM 2372 N N . HIS A 1 308 ? 37.362 -7.524 39.926 1.00 26.45 435 HIS A N 1
ATOM 2373 C CA . HIS A 1 308 ? 38.541 -6.756 39.594 1.00 25.51 435 HIS A CA 1
ATOM 2374 C C . HIS A 1 308 ? 39.064 -6.979 38.191 1.00 24.95 435 HIS A C 1
ATOM 2375 O O . HIS A 1 308 ? 39.307 -5.994 37.458 1.00 24.94 435 HIS A O 1
ATOM 2382 N N . ASP A 1 309 ? 39.226 -8.242 37.803 1.00 25.70 436 ASP A N 1
ATOM 2383 C CA . ASP A 1 309 ? 39.823 -8.560 36.497 1.00 27.50 436 ASP A CA 1
ATOM 2384 C C . ASP A 1 309 ? 39.053 -7.995 35.321 1.00 27.49 436 ASP A C 1
ATOM 2385 O O . ASP A 1 309 ? 39.658 -7.546 34.291 1.00 26.70 436 ASP A O 1
ATOM 2390 N N . TYR A 1 310 ? 37.711 -8.027 35.480 1.00 26.81 437 TYR A N 1
ATOM 2391 C CA . TYR A 1 310 ? 36.775 -7.507 34.495 1.00 25.50 437 TYR A CA 1
ATOM 2392 C C . TYR A 1 310 ? 36.870 -5.993 34.376 1.00 24.86 437 TYR A C 1
ATOM 2393 O O . TYR A 1 310 ? 36.994 -5.462 33.264 1.00 25.69 437 TYR A O 1
ATOM 2402 N N . PHE A 1 311 ? 36.819 -5.309 35.508 1.00 22.94 438 PHE A N 1
ATOM 2403 C CA . PHE A 1 311 ? 37.065 -3.894 35.529 1.00 23.27 438 PHE A CA 1
ATOM 2404 C C . PHE A 1 311 ? 38.327 -3.553 34.730 1.00 25.04 438 PHE A C 1
ATOM 2405 O O . PHE A 1 311 ? 38.286 -2.598 33.919 1.00 26.30 438 PHE A O 1
ATOM 2413 N N . VAL A 1 312 ? 39.413 -4.331 34.914 1.00 24.08 439 VAL A N 1
ATOM 2414 C CA . VAL A 1 312 ? 40.691 -3.997 34.277 1.00 23.89 439 VAL A CA 1
ATOM 2415 C C . VAL A 1 312 ? 40.517 -4.094 32.756 1.00 24.79 439 VAL A C 1
ATOM 2416 O O . VAL A 1 312 ? 40.904 -3.187 31.995 1.00 24.58 439 VAL A O 1
ATOM 2420 N N . MET A 1 313 ? 39.917 -5.206 32.326 1.00 24.99 440 MET A N 1
ATOM 2421 C CA . MET A 1 313 ? 39.596 -5.420 30.912 1.00 24.89 440 MET A CA 1
ATOM 2422 C C . MET A 1 313 ? 38.793 -4.210 30.345 1.00 24.69 440 MET A C 1
ATOM 2423 O O . MET A 1 313 ? 39.197 -3.628 29.313 1.00 23.65 440 MET A O 1
ATOM 2428 N N . LEU A 1 314 ? 37.743 -3.793 31.070 1.00 23.36 441 LEU A N 1
ATOM 2429 C CA . LEU A 1 314 ? 36.967 -2.642 30.702 1.00 24.20 441 LEU A CA 1
ATOM 2430 C C . LEU A 1 314 ? 37.813 -1.387 30.561 1.00 26.10 441 LEU A C 1
ATOM 2431 O O . LEU A 1 314 ? 37.558 -0.562 29.669 1.00 27.55 441 LEU A O 1
ATOM 2436 N N . LEU A 1 315 ? 38.818 -1.251 31.425 1.00 28.27 442 LEU A N 1
ATOM 2437 C CA . LEU A 1 315 ? 39.696 -0.069 31.437 1.00 29.09 442 LEU A CA 1
ATOM 2438 C C . LEU A 1 315 ? 40.587 -0.049 30.184 1.00 29.65 442 LEU A C 1
ATOM 2439 O O . LEU A 1 315 ? 40.702 0.969 29.492 1.00 28.96 442 LEU A O 1
ATOM 2444 N N . GLU A 1 316 ? 41.177 -1.202 29.892 1.00 30.12 443 GLU A N 1
ATOM 2445 C CA . GLU A 1 316 ? 42.037 -1.365 28.756 1.00 30.36 443 GLU A CA 1
ATOM 2446 C C . GLU A 1 316 ? 41.265 -1.167 27.465 1.00 28.67 443 GLU A C 1
ATOM 2447 O O . GLU A 1 316 ? 41.753 -0.510 26.555 1.00 28.34 443 GLU A O 1
ATOM 2453 N N . ASN A 1 317 ? 40.035 -1.679 27.413 1.00 25.94 444 ASN A N 1
ATOM 2454 C CA . ASN A 1 317 ? 39.260 -1.640 26.183 1.00 23.05 444 ASN A CA 1
ATOM 2455 C C . ASN A 1 317 ? 38.420 -0.418 25.989 1.00 22.48 444 ASN A C 1
ATOM 2456 O O . ASN A 1 317 ? 37.756 -0.313 24.985 1.00 23.05 444 ASN A O 1
ATOM 2461 N N . ALA A 1 318 ? 38.483 0.526 26.914 1.00 23.10 445 ALA A N 1
ATOM 2462 C CA . ALA A 1 318 ? 37.757 1.805 26.852 1.00 23.64 445 ALA A CA 1
ATOM 2463 C C . ALA A 1 318 ? 37.728 2.498 25.512 1.00 24.83 445 ALA A C 1
ATOM 2464 O O . ALA A 1 318 ? 38.741 2.751 24.929 1.00 25.07 445 ALA A O 1
ATOM 2466 N N . ASN A 1 319 ? 36.525 2.936 25.214 1.00 27.86 446 ASN A N 1
ATOM 2467 C CA . ASN A 1 319 ? 36.292 3.666 23.961 1.00 31.00 446 ASN A CA 1
ATOM 2468 C C . ASN A 1 319 ? 35.284 4.864 24.190 1.00 33.51 446 ASN A C 1
ATOM 2469 O O . ASN A 1 319 ? 34.170 4.564 24.621 1.00 35.76 446 ASN A O 1
ATOM 2474 N N . PRO A 1 320 ? 35.560 6.166 23.938 1.00 36.16 447 PRO A N 1
ATOM 2475 C CA . PRO A 1 320 ? 36.860 6.771 23.590 1.00 39.53 447 PRO A CA 1
ATOM 2476 C C . PRO A 1 320 ? 37.965 6.547 24.628 1.00 43.71 447 PRO A C 1
ATOM 2477 O O . PRO A 1 320 ? 37.753 6.662 25.836 1.00 47.07 447 PRO A O 1
ATOM 2481 N N . PRO A 1 321 ? 39.144 6.226 24.111 1.00 47.55 448 PRO A N 1
ATOM 2482 C CA . PRO A 1 321 ? 40.345 5.995 24.929 1.00 48.48 448 PRO A CA 1
ATOM 2483 C C . PRO A 1 321 ? 40.705 7.212 25.804 1.00 51.73 448 PRO A C 1
ATOM 2484 O O . PRO A 1 321 ? 40.098 8.275 25.662 1.00 54.02 448 PRO A O 1
ATOM 2488 N N . PHE A 1 322 ? 41.685 7.043 26.690 1.00 54.31 449 PHE A N 1
ATOM 2489 C CA . PHE A 1 322 ? 42.129 8.141 27.595 1.00 55.06 449 PHE A CA 1
ATOM 2490 C C . PHE A 1 322 ? 43.131 9.148 26.999 1.00 53.23 449 PHE A C 1
ATOM 2491 O O . PHE A 1 322 ? 43.030 10.356 27.260 1.00 49.88 449 PHE A O 1
ATOM 2499 N N . THR B 1 1 ? 71.780 41.711 22.492 1.00 57.75 128 THR B N 1
ATOM 2500 C CA . THR B 1 1 ? 72.576 41.321 23.655 1.00 64.74 128 THR B CA 1
ATOM 2501 C C . THR B 1 1 ? 72.896 39.830 23.630 1.00 62.65 128 THR B C 1
ATOM 2502 O O . THR B 1 1 ? 74.029 39.423 23.889 1.00 64.35 128 THR B O 1
ATOM 2506 N N . SER B 1 2 ? 71.889 39.021 23.310 1.00 54.07 129 SER B N 1
ATOM 2507 C CA . SER B 1 2 ? 72.061 37.565 23.249 1.00 45.42 129 SER B CA 1
ATOM 2508 C C . SER B 1 2 ? 73.019 37.145 22.111 1.00 41.31 129 SER B C 1
ATOM 2509 O O . SER B 1 2 ? 72.867 37.598 20.972 1.00 43.19 129 SER B O 1
ATOM 2512 N N . ASP B 1 3 ? 73.995 36.288 22.406 1.00 37.63 130 ASP B N 1
ATOM 2513 C CA . ASP B 1 3 ? 74.817 35.695 21.329 1.00 35.53 130 ASP B CA 1
ATOM 2514 C C . ASP B 1 3 ? 74.189 34.498 20.604 1.00 33.08 130 ASP B C 1
ATOM 2515 O O . ASP B 1 3 ? 74.784 33.936 19.682 1.00 34.61 130 ASP B O 1
ATOM 2520 N N . ASN B 1 4 ? 72.969 34.135 21.008 1.00 29.63 131 ASN B N 1
ATOM 2521 C CA . ASN B 1 4 ? 72.210 33.098 20.348 1.00 27.70 131 ASN B CA 1
ATOM 2522 C C . ASN B 1 4 ? 71.109 33.760 19.532 1.00 26.05 131 ASN B C 1
ATOM 2523 O O . ASN B 1 4 ? 70.028 34.027 20.032 1.00 25.51 131 ASN B O 1
ATOM 2528 N N . PHE B 1 5 ? 71.382 33.976 18.250 1.00 25.46 132 PHE B N 1
ATOM 2529 C CA . PHE B 1 5 ? 70.443 34.693 17.400 1.00 24.55 132 PHE B CA 1
ATOM 2530 C C . PHE B 1 5 ? 69.145 33.914 17.189 1.00 23.76 132 PHE B C 1
ATOM 2531 O O . PHE B 1 5 ? 68.194 34.458 16.617 1.00 25.10 132 PHE B O 1
ATOM 2539 N N . PHE B 1 6 ? 69.073 32.658 17.638 1.00 21.38 133 PHE B N 1
ATOM 2540 C CA . PHE B 1 6 ? 67.830 31.888 17.418 1.00 20.56 133 PHE B CA 1
ATOM 2541 C C . PHE B 1 6 ? 66.811 32.200 18.503 1.00 22.35 133 PHE B C 1
ATOM 2542 O O . PHE B 1 6 ? 65.654 31.810 18.404 1.00 21.74 133 PHE B O 1
ATOM 2550 N N . GLU B 1 7 ? 67.236 32.901 19.554 1.00 26.59 134 GLU B N 1
ATOM 2551 C CA . GLU B 1 7 ? 66.284 33.421 20.543 1.00 29.33 134 GLU B CA 1
ATOM 2552 C C . GLU B 1 7 ? 65.362 34.496 19.969 1.00 30.30 134 GLU B C 1
ATOM 2553 O O . GLU B 1 7 ? 64.226 34.588 20.383 1.00 34.07 134 GLU B O 1
ATOM 2559 N N . ASN B 1 8 ? 65.834 35.261 18.990 1.00 29.22 135 ASN B N 1
ATOM 2560 C CA . ASN B 1 8 ? 64.986 36.149 18.218 1.00 29.99 135 ASN B CA 1
ATOM 2561 C C . ASN B 1 8 ? 64.035 35.307 17.346 1.00 31.84 135 ASN B C 1
ATOM 2562 O O . ASN B 1 8 ? 64.298 34.138 17.137 1.00 36.27 135 ASN B O 1
ATOM 2567 N N . GLU B 1 9 ? 62.920 35.888 16.889 1.00 33.29 136 GLU B N 1
ATOM 2568 C CA . GLU B 1 9 ? 62.038 35.294 15.862 1.00 34.08 136 GLU B CA 1
ATOM 2569 C C . GLU B 1 9 ? 62.785 34.980 14.540 1.00 32.51 136 GLU B C 1
ATOM 2570 O O . GLU B 1 9 ? 63.694 35.704 14.127 1.00 32.60 136 GLU B O 1
ATOM 2576 N N . LEU B 1 10 ? 62.402 33.888 13.885 1.00 30.15 137 LEU B N 1
ATOM 2577 C CA . LEU B 1 10 ? 63.106 33.454 12.707 1.00 27.11 137 LEU B CA 1
ATOM 2578 C C . LEU B 1 10 ? 62.426 33.866 11.401 1.00 24.42 137 LEU B C 1
ATOM 2579 O O . LEU B 1 10 ? 61.205 33.911 11.301 1.00 23.02 137 LEU B O 1
ATOM 2584 N N . TYR B 1 11 ? 63.233 34.150 10.394 1.00 23.33 138 TYR B N 1
ATOM 2585 C CA . TYR B 1 11 ? 62.741 34.535 9.088 1.00 22.73 138 TYR B CA 1
ATOM 2586 C C . TYR B 1 11 ? 62.352 33.322 8.209 1.00 22.90 138 TYR B C 1
ATOM 2587 O O . TYR B 1 11 ? 63.156 32.419 7.972 1.00 22.99 138 TYR B O 1
ATOM 2596 N N . SER B 1 12 ? 61.111 33.346 7.726 1.00 23.29 139 SER B N 1
ATOM 2597 C CA . SER B 1 12 ? 60.590 32.416 6.739 1.00 23.42 139 SER B CA 1
ATOM 2598 C C . SER B 1 12 ? 60.689 33.028 5.328 1.00 24.27 139 SER B C 1
ATOM 2599 O O . SER B 1 12 ? 60.127 34.125 5.095 1.00 26.65 139 SER B O 1
ATOM 2602 N N . ASN B 1 13 ? 61.384 32.364 4.396 1.00 23.48 140 ASN B N 1
ATOM 2603 C CA . ASN B 1 13 ? 61.714 33.014 3.116 1.00 23.29 140 ASN B CA 1
ATOM 2604 C C . ASN B 1 13 ? 60.778 32.654 1.978 1.00 23.28 140 ASN B C 1
ATOM 2605 O O . ASN B 1 13 ? 60.222 31.543 1.963 1.00 24.86 140 ASN B O 1
ATOM 2610 N N . TYR B 1 14 ? 60.640 33.594 1.028 1.00 22.15 141 TYR B N 1
ATOM 2611 C CA . TYR B 1 14 ? 59.802 33.456 -0.183 1.00 21.39 141 TYR B CA 1
ATOM 2612 C C . TYR B 1 14 ? 60.126 32.180 -1.021 1.00 21.63 141 TYR B C 1
ATOM 2613 O O . TYR B 1 14 ? 59.232 31.669 -1.710 1.00 22.08 141 TYR B O 1
ATOM 2622 N N . LYS B 1 15 ? 61.375 31.694 -0.983 1.00 21.25 142 LYS B N 1
ATOM 2623 C CA . LYS B 1 15 ? 61.773 30.613 -1.855 1.00 22.65 142 LYS B CA 1
ATOM 2624 C C . LYS B 1 15 ? 61.138 29.314 -1.348 1.00 22.70 142 LYS B C 1
ATOM 2625 O O . LYS B 1 15 ? 60.461 28.596 -2.124 1.00 21.87 142 LYS B O 1
ATOM 2631 N N . PHE B 1 16 ? 61.296 29.047 -0.050 1.00 21.84 143 PHE B N 1
ATOM 2632 C CA . PHE B 1 16 ? 60.697 27.875 0.520 1.00 21.85 143 PHE B CA 1
ATOM 2633 C C . PHE B 1 16 ? 59.168 27.933 0.463 1.00 23.32 143 PHE B C 1
ATOM 2634 O O . PHE B 1 16 ? 58.487 26.920 0.172 1.00 24.12 143 PHE B O 1
ATOM 2642 N N . GLN B 1 17 ? 58.618 29.119 0.716 1.00 24.36 144 GLN B N 1
ATOM 2643 C CA . GLN B 1 17 ? 57.164 29.307 0.605 1.00 24.40 144 GLN B CA 1
ATOM 2644 C C . GLN B 1 17 ? 56.633 28.946 -0.798 1.00 25.20 144 GLN B C 1
ATOM 2645 O O . GLN B 1 17 ? 55.618 28.238 -0.908 1.00 25.63 144 GLN B O 1
ATOM 2651 N N . GLY B 1 18 ? 57.346 29.365 -1.846 1.00 24.14 145 GLY B N 1
ATOM 2652 C CA . GLY B 1 18 ? 56.974 29.026 -3.213 1.00 23.81 145 GLY B CA 1
ATOM 2653 C C . GLY B 1 18 ? 57.093 27.538 -3.442 1.00 24.26 145 GLY B C 1
ATOM 2654 O O . GLY B 1 18 ? 56.254 26.944 -4.095 1.00 24.54 145 GLY B O 1
ATOM 2655 N N . GLU B 1 19 ? 58.141 26.926 -2.891 1.00 24.40 146 GLU B N 1
ATOM 2656 C CA . GLU B 1 19 ? 58.344 25.486 -3.043 1.00 23.51 146 GLU B CA 1
ATOM 2657 C C . GLU B 1 19 ? 57.177 24.730 -2.432 1.00 23.81 146 GLU B C 1
ATOM 2658 O O . GLU B 1 19 ? 56.571 23.866 -3.083 1.00 23.36 146 GLU B O 1
ATOM 2664 N N . VAL B 1 20 ? 56.802 25.094 -1.212 1.00 24.47 147 VAL B N 1
ATOM 2665 C CA . VAL B 1 20 ? 55.668 24.425 -0.578 1.00 25.69 147 VAL B CA 1
ATOM 2666 C C . VAL B 1 20 ? 54.305 24.716 -1.265 1.00 28.98 147 VAL B C 1
ATOM 2667 O O . VAL B 1 20 ? 53.430 23.851 -1.276 1.00 30.10 147 VAL B O 1
ATOM 2671 N N . ASP B 1 21 ? 54.144 25.898 -1.874 1.00 32.47 148 ASP B N 1
ATOM 2672 C CA . ASP B 1 21 ? 52.987 26.188 -2.763 1.00 33.94 148 ASP B CA 1
ATOM 2673 C C . ASP B 1 21 ? 52.849 25.237 -3.920 1.00 34.40 148 ASP B C 1
ATOM 2674 O O . ASP B 1 21 ? 51.744 24.814 -4.208 1.00 36.47 148 ASP B O 1
ATOM 2679 N N . GLN B 1 22 ? 53.956 24.892 -4.574 1.00 36.14 149 GLN B N 1
ATOM 2680 C CA . GLN B 1 22 ? 53.930 23.893 -5.661 1.00 37.41 149 GLN B CA 1
ATOM 2681 C C . GLN B 1 22 ? 53.263 22.597 -5.167 1.00 37.67 149 GLN B C 1
ATOM 2682 O O . GLN B 1 22 ? 52.436 22.012 -5.877 1.00 40.09 149 GLN B O 1
ATOM 2688 N N . SER B 1 23 ? 53.611 22.191 -3.937 1.00 37.20 150 SER B N 1
ATOM 2689 C CA . SER B 1 23 ? 53.102 20.974 -3.362 1.00 36.80 150 SER B CA 1
ATOM 2690 C C . SER B 1 23 ? 51.646 21.097 -2.944 1.00 36.84 150 SER B C 1
ATOM 2691 O O . SER B 1 23 ? 50.819 20.260 -3.305 1.00 38.34 150 SER B O 1
ATOM 2694 N N . ILE B 1 24 ? 51.327 22.152 -2.203 1.00 37.20 151 ILE B N 1
ATOM 2695 C CA . ILE B 1 24 ? 49.927 22.501 -1.888 1.00 38.93 151 ILE B CA 1
ATOM 2696 C C . ILE B 1 24 ? 48.960 22.381 -3.099 1.00 40.41 151 ILE B C 1
ATOM 2697 O O . ILE B 1 24 ? 47.944 21.728 -2.984 1.00 40.06 151 ILE B O 1
ATOM 2702 N N . GLN B 1 25 ? 49.328 22.923 -4.244 1.00 44.93 152 GLN B N 1
ATOM 2703 C CA . GLN B 1 25 ? 48.450 22.850 -5.397 1.00 47.57 152 GLN B CA 1
ATOM 2704 C C . GLN B 1 25 ? 48.175 21.404 -5.811 1.00 44.31 152 GLN B C 1
ATOM 2705 O O . GLN B 1 25 ? 47.089 21.085 -6.295 1.00 47.72 152 GLN B O 1
ATOM 2711 N N . ARG B 1 26 ? 49.163 20.535 -5.621 1.00 39.00 153 ARG B N 1
ATOM 2712 C CA . ARG B 1 26 ? 49.070 19.140 -6.091 1.00 34.65 153 ARG B CA 1
ATOM 2713 C C . ARG B 1 26 ? 48.457 18.209 -5.040 1.00 31.78 153 ARG B C 1
ATOM 2714 O O . ARG B 1 26 ? 48.430 16.984 -5.207 1.00 29.68 153 ARG B O 1
ATOM 2722 N N . LEU B 1 27 ? 47.994 18.782 -3.937 1.00 30.29 154 LEU B N 1
ATOM 2723 C CA . LEU B 1 27 ? 47.461 17.969 -2.832 1.00 30.19 154 LEU B CA 1
ATOM 2724 C C . LEU B 1 27 ? 46.011 18.306 -2.480 1.00 31.42 154 LEU B C 1
ATOM 2725 O O . LEU B 1 27 ? 45.492 19.419 -2.738 1.00 32.45 154 LEU B O 1
ATOM 2730 N N . SER B 1 28 ? 45.351 17.363 -1.847 1.00 32.01 155 SER B N 1
ATOM 2731 C CA . SER B 1 28 ? 44.026 17.689 -1.326 1.00 33.94 155 SER B CA 1
ATOM 2732 C C . SER B 1 28 ? 43.795 17.189 0.090 1.00 35.56 155 SER B C 1
ATOM 2733 O O . SER B 1 28 ? 44.458 16.245 0.547 1.00 36.50 155 SER B O 1
ATOM 2736 N N . GLY B 1 29 ? 42.842 17.827 0.771 1.00 36.87 156 GLY B N 1
ATOM 2737 C CA . GLY B 1 29 ? 42.345 17.371 2.066 1.00 36.94 156 GLY B CA 1
ATOM 2738 C C . GLY B 1 29 ? 43.430 17.405 3.125 1.00 38.04 156 GLY B C 1
ATOM 2739 O O . GLY B 1 29 ? 44.039 18.450 3.371 1.00 41.67 156 GLY B O 1
ATOM 2740 N N . SER B 1 30 ? 43.698 16.238 3.699 1.00 37.98 157 SER B N 1
ATOM 2741 C CA . SER B 1 30 ? 44.509 16.111 4.893 1.00 38.90 157 SER B CA 1
ATOM 2742 C C . SER B 1 30 ? 45.986 16.564 4.698 1.00 39.46 157 SER B C 1
ATOM 2743 O O . SER B 1 30 ? 46.515 17.403 5.474 1.00 37.42 157 SER B O 1
ATOM 2746 N N . LEU B 1 31 ? 46.626 16.045 3.647 1.00 37.90 158 LEU B N 1
ATOM 2747 C CA . LEU B 1 31 ? 48.029 16.369 3.373 1.00 37.01 158 LEU B CA 1
ATOM 2748 C C . LEU B 1 31 ? 48.199 17.825 2.991 1.00 38.72 158 LEU B C 1
ATOM 2749 O O . LEU B 1 31 ? 49.209 18.458 3.381 1.00 40.11 158 LEU B O 1
ATOM 2754 N N . GLN B 1 32 ? 47.203 18.355 2.265 1.00 37.66 159 GLN B N 1
ATOM 2755 C CA . GLN B 1 32 ? 47.208 19.760 1.913 1.00 38.55 159 GLN B CA 1
ATOM 2756 C C . GLN B 1 32 ? 47.198 20.639 3.158 1.00 38.31 159 GLN B C 1
ATOM 2757 O O . GLN B 1 32 ? 47.923 21.642 3.230 1.00 36.21 159 GLN B O 1
ATOM 2763 N N . GLU B 1 33 ? 46.400 20.237 4.141 1.00 40.19 160 GLU B N 1
ATOM 2764 C CA . GLU B 1 33 ? 46.307 20.987 5.365 1.00 42.82 160 GLU B CA 1
ATOM 2765 C C . GLU B 1 33 ? 47.608 21.000 6.122 1.00 39.20 160 GLU B C 1
ATOM 2766 O O . GLU B 1 33 ? 48.010 22.032 6.661 1.00 40.37 160 GLU B O 1
ATOM 2772 N N . LYS B 1 34 ? 48.273 19.858 6.115 1.00 37.37 161 LYS B N 1
ATOM 2773 C CA . LYS B 1 34 ? 49.581 19.721 6.727 1.00 35.82 161 LYS B CA 1
ATOM 2774 C C . LYS B 1 34 ? 50.624 20.571 6.035 1.00 33.55 161 LYS B C 1
ATOM 2775 O O . LYS B 1 34 ? 51.373 21.288 6.711 1.00 31.58 161 LYS B O 1
ATOM 2781 N N . ALA B 1 35 ? 50.642 20.504 4.700 1.00 32.48 162 ALA B N 1
ATOM 2782 C CA . ALA B 1 35 ? 51.607 21.220 3.897 1.00 31.96 162 ALA B CA 1
ATOM 2783 C C . ALA B 1 35 ? 51.462 22.705 4.150 1.00 32.52 162 ALA B C 1
ATOM 2784 O O . ALA B 1 35 ? 52.458 23.415 4.272 1.00 33.41 162 ALA B O 1
ATOM 2786 N N . LYS B 1 36 ? 50.221 23.149 4.321 1.00 33.01 163 LYS B N 1
ATOM 2787 C CA . LYS B 1 36 ? 49.928 24.534 4.628 1.00 31.70 163 LYS B CA 1
ATOM 2788 C C . LYS B 1 36 ? 50.557 25.011 5.937 1.00 31.56 163 LYS B C 1
ATOM 2789 O O . LYS B 1 36 ? 50.882 26.183 6.071 1.00 33.81 163 LYS B O 1
ATOM 2795 N N . LYS B 1 37 ? 50.750 24.108 6.874 1.00 31.68 164 LYS B N 1
ATOM 2796 C CA . LYS B 1 37 ? 51.413 24.438 8.123 1.00 33.46 164 LYS B CA 1
ATOM 2797 C C . LYS B 1 37 ? 52.924 24.444 8.030 1.00 33.02 164 LYS B C 1
ATOM 2798 O O . LYS B 1 37 ? 53.574 25.221 8.724 1.00 36.96 164 LYS B O 1
ATOM 2804 N N . VAL B 1 38 ? 53.469 23.595 7.159 1.00 30.29 165 VAL B N 1
ATOM 2805 C CA . VAL B 1 38 ? 54.901 23.508 6.931 1.00 26.33 165 VAL B CA 1
ATOM 2806 C C . VAL B 1 38 ? 55.367 24.749 6.201 1.00 24.83 165 VAL B C 1
ATOM 2807 O O . VAL B 1 38 ? 56.474 25.183 6.456 1.00 24.96 165 VAL B O 1
ATOM 2811 N N . LYS B 1 39 ? 54.501 25.328 5.350 1.00 23.88 166 LYS B N 1
ATOM 2812 C CA . LYS B 1 39 ? 54.813 26.515 4.494 1.00 22.50 166 LYS B CA 1
ATOM 2813 C C . LYS B 1 39 ? 55.547 27.636 5.250 1.00 22.35 166 LYS B C 1
ATOM 2814 O O . LYS B 1 39 ? 56.545 28.145 4.747 1.00 21.42 166 LYS B O 1
ATOM 2820 N N . TYR B 1 40 ? 55.103 27.944 6.482 1.00 22.55 167 TYR B N 1
ATOM 2821 C CA . TYR B 1 40 ? 55.692 29.064 7.251 1.00 22.59 167 TYR B CA 1
ATOM 2822 C C . TYR B 1 40 ? 56.781 28.694 8.257 1.00 20.86 167 TYR B C 1
ATOM 2823 O O . TYR B 1 40 ? 57.266 29.537 9.021 1.00 21.72 167 TYR B O 1
ATOM 2832 N N . VAL B 1 41 ? 57.149 27.430 8.280 1.00 18.57 168 VAL B N 1
ATOM 2833 C CA . VAL B 1 41 ? 58.224 27.001 9.163 1.00 17.76 168 VAL B CA 1
ATOM 2834 C C . VAL B 1 41 ? 59.564 27.506 8.614 1.00 17.47 168 VAL B C 1
ATOM 2835 O O . VAL B 1 41 ? 59.963 27.137 7.496 1.00 17.96 168 VAL B O 1
ATOM 2839 N N . PRO B 1 42 ? 60.250 28.352 9.377 1.00 16.76 169 PRO B N 1
ATOM 2840 C CA . PRO B 1 42 ? 61.541 28.910 8.897 1.00 17.59 169 PRO B CA 1
ATOM 2841 C C . PRO B 1 42 ? 62.565 27.860 8.444 1.00 18.05 169 PRO B C 1
ATOM 2842 O O . PRO B 1 42 ? 62.759 26.876 9.153 1.00 17.81 169 PRO B O 1
ATOM 2846 N N . THR B 1 43 ? 63.177 28.085 7.272 1.00 18.23 170 THR B N 1
ATOM 2847 C CA . THR B 1 43 ? 64.245 27.231 6.725 1.00 17.96 170 THR B CA 1
ATOM 2848 C C . THR B 1 43 ? 65.430 28.104 6.322 1.00 17.62 170 THR B C 1
ATOM 2849 O O . THR B 1 43 ? 65.202 29.244 5.938 1.00 17.84 170 THR B O 1
ATOM 2853 N N . ALA B 1 44 ? 66.656 27.569 6.388 1.00 16.57 171 ALA B N 1
ATOM 2854 C CA . ALA B 1 44 ? 67.875 28.299 6.033 1.00 16.27 171 ALA B CA 1
ATOM 2855 C C . ALA B 1 44 ? 67.837 28.598 4.554 1.00 16.23 171 ALA B C 1
ATOM 2856 O O . ALA B 1 44 ? 67.264 27.808 3.816 1.00 16.19 171 ALA B O 1
ATOM 2858 N N . ALA B 1 45 ? 68.415 29.738 4.131 1.00 16.10 172 ALA B N 1
ATOM 2859 C CA . ALA B 1 45 ? 68.612 30.072 2.714 1.00 15.88 172 ALA B CA 1
ATOM 2860 C C . ALA B 1 45 ? 70.020 29.705 2.299 1.00 16.27 172 ALA B C 1
ATOM 2861 O O . ALA B 1 45 ? 70.969 30.094 2.973 1.00 15.68 172 ALA B O 1
ATOM 2863 N N . TRP B 1 46 ? 70.151 28.969 1.190 1.00 17.20 173 TRP B N 1
ATOM 2864 C CA . TRP B 1 46 ? 71.413 28.438 0.722 1.00 17.61 173 TRP B CA 1
ATOM 2865 C C . TRP B 1 46 ? 72.049 29.335 -0.309 1.00 18.80 173 TRP B C 1
ATOM 2866 O O . TRP B 1 46 ? 71.435 29.701 -1.303 1.00 19.31 173 TRP B O 1
ATOM 2877 N N . LEU B 1 47 ? 73.318 29.647 -0.096 1.00 20.35 174 LEU B N 1
ATOM 2878 C CA . LEU B 1 47 ? 74.096 30.370 -1.079 1.00 21.85 174 LEU B CA 1
ATOM 2879 C C . LEU B 1 47 ? 75.007 29.384 -1.783 1.00 24.09 174 LEU B C 1
ATOM 2880 O O . LEU B 1 47 ? 76.136 29.167 -1.356 1.00 25.72 174 LEU B O 1
ATOM 2885 N N . ALA B 1 48 ? 74.524 28.786 -2.869 1.00 27.62 175 ALA B N 1
ATOM 2886 C CA . ALA B 1 48 ? 75.154 27.562 -3.412 1.00 30.97 175 ALA B CA 1
ATOM 2887 C C . ALA B 1 48 ? 75.537 27.605 -4.885 1.00 34.71 175 ALA B C 1
ATOM 2888 O O . ALA B 1 48 ? 75.689 26.541 -5.487 1.00 36.03 175 ALA B O 1
ATOM 2890 N N . TRP B 1 49 ? 75.669 28.801 -5.467 1.00 39.04 176 TRP B N 1
ATOM 2891 C CA . TRP B 1 49 ? 76.120 28.990 -6.861 1.00 43.27 176 TRP B CA 1
ATOM 2892 C C . TRP B 1 49 ? 76.571 30.431 -7.017 1.00 46.75 176 TRP B C 1
ATOM 2893 O O . TRP B 1 49 ? 76.262 31.254 -6.148 1.00 48.88 176 TRP B O 1
ATOM 2904 N N . SER B 1 50 ? 77.266 30.757 -8.119 1.00 47.75 177 SER B N 1
ATOM 2905 C CA . SER B 1 50 ? 77.992 32.054 -8.208 1.00 50.33 177 SER B CA 1
ATOM 2906 C C . SER B 1 50 ? 77.065 33.282 -8.194 1.00 49.03 177 SER B C 1
ATOM 2907 O O . SER B 1 50 ? 77.423 34.351 -7.661 1.00 50.27 177 SER B O 1
ATOM 2910 N N . GLY B 1 51 ? 75.866 33.097 -8.752 1.00 46.27 178 GLY B N 1
ATOM 2911 C CA . GLY B 1 51 ? 74.815 34.116 -8.748 1.00 41.94 178 GLY B CA 1
ATOM 2912 C C . GLY B 1 51 ? 74.122 34.404 -7.417 1.00 41.15 178 GLY B C 1
ATOM 2913 O O . GLY B 1 51 ? 73.373 35.389 -7.310 1.00 41.63 178 GLY B O 1
ATOM 2914 N N . ALA B 1 52 ? 74.377 33.576 -6.399 1.00 39.42 179 ALA B N 1
ATOM 2915 C CA . ALA B 1 52 ? 73.816 33.766 -5.043 1.00 36.43 179 ALA B CA 1
ATOM 2916 C C . ALA B 1 52 ? 74.229 35.098 -4.366 1.00 35.19 179 ALA B C 1
ATOM 2917 O O . ALA B 1 52 ? 73.475 35.615 -3.565 1.00 35.86 179 ALA B O 1
ATOM 2919 N N . THR B 1 53 ? 75.386 35.659 -4.722 1.00 33.80 180 THR B N 1
ATOM 2920 C CA . THR B 1 53 ? 75.788 36.958 -4.217 1.00 33.69 180 THR B CA 1
ATOM 2921 C C . THR B 1 53 ? 74.714 38.022 -4.459 1.00 33.71 180 THR B C 1
ATOM 2922 O O . THR B 1 53 ? 74.533 38.903 -3.604 1.00 32.49 180 THR B O 1
ATOM 2926 N N . ASN B 1 54 ? 73.992 37.859 -5.561 1.00 34.28 181 ASN B N 1
ATOM 2927 C CA . ASN B 1 54 ? 72.839 38.743 -5.890 1.00 36.53 181 ASN B CA 1
ATOM 2928 C C . ASN B 1 54 ? 71.626 38.511 -4.911 1.00 35.19 181 ASN B C 1
ATOM 2929 O O . ASN B 1 54 ? 70.862 39.435 -4.570 1.00 33.23 181 ASN B O 1
ATOM 2934 N N . GLU B 1 55 ? 71.420 37.258 -4.488 1.00 34.55 182 GLU B N 1
ATOM 2935 C CA . GLU B 1 55 ? 70.254 36.898 -3.672 1.00 33.20 182 GLU B CA 1
ATOM 2936 C C . GLU B 1 55 ? 70.252 37.517 -2.254 1.00 30.11 182 GLU B C 1
ATOM 2937 O O . GLU B 1 55 ? 69.185 37.835 -1.712 1.00 30.56 182 GLU B O 1
ATOM 2943 N N . VAL B 1 56 ? 71.444 37.746 -1.690 1.00 25.72 183 VAL B N 1
ATOM 2944 C CA . VAL B 1 56 ? 71.615 38.153 -0.294 1.00 22.21 183 VAL B CA 1
ATOM 2945 C C . VAL B 1 56 ? 70.735 39.335 0.043 1.00 21.99 183 VAL B C 1
ATOM 2946 O O . VAL B 1 56 ? 69.992 39.253 1.034 1.00 21.98 183 VAL B O 1
ATOM 2950 N N . ALA B 1 57 ? 70.776 40.394 -0.782 1.00 21.57 184 ALA B N 1
ATOM 2951 C CA . ALA B 1 57 ? 70.118 41.643 -0.397 1.00 21.36 184 ALA B CA 1
ATOM 2952 C C . ALA B 1 57 ? 68.592 41.447 -0.291 1.00 22.23 184 ALA B C 1
ATOM 2953 O O . ALA B 1 57 ? 67.957 41.941 0.681 1.00 23.01 184 ALA B O 1
ATOM 2955 N N . ARG B 1 58 ? 68.011 40.681 -1.223 1.00 21.69 185 ARG B N 1
ATOM 2956 C CA . ARG B 1 58 ? 66.593 40.489 -1.205 1.00 21.33 185 ARG B CA 1
ATOM 2957 C C . ARG B 1 58 ? 66.168 39.866 0.117 1.00 22.89 185 ARG B C 1
ATOM 2958 O O . ARG B 1 58 ? 65.199 40.380 0.740 1.00 23.57 185 ARG B O 1
ATOM 2966 N N . TYR B 1 59 ? 66.885 38.802 0.551 1.00 22.10 186 TYR B N 1
ATOM 2967 C CA . TYR B 1 59 ? 66.552 38.125 1.819 1.00 22.76 186 TYR B CA 1
ATOM 2968 C C . TYR B 1 59 ? 66.631 39.143 2.988 1.00 21.92 186 TYR B C 1
ATOM 2969 O O . TYR B 1 59 ? 65.693 39.331 3.742 1.00 22.42 186 TYR B O 1
ATOM 2978 N N . LEU B 1 60 ? 67.761 39.808 3.113 1.00 21.22 187 LEU B N 1
ATOM 2979 C CA . LEU B 1 60 ? 67.923 40.840 4.122 1.00 21.60 187 LEU B CA 1
ATOM 2980 C C . LEU B 1 60 ? 66.847 41.952 4.122 1.00 23.35 187 LEU B C 1
ATOM 2981 O O . LEU B 1 60 ? 66.416 42.371 5.195 1.00 25.12 187 LEU B O 1
ATOM 2986 N N . ASN B 1 61 ? 66.382 42.408 2.953 1.00 24.31 188 ASN B N 1
ATOM 2987 C CA . ASN B 1 61 ? 65.248 43.357 2.924 1.00 25.86 188 ASN B CA 1
ATOM 2988 C C . ASN B 1 61 ? 63.924 42.790 3.370 1.00 27.38 188 ASN B C 1
ATOM 2989 O O . ASN B 1 61 ? 63.178 43.489 4.029 1.00 27.98 188 ASN B O 1
ATOM 2994 N N . GLU B 1 62 ? 63.631 41.535 3.016 1.00 29.24 189 GLU B N 1
ATOM 2995 C CA . GLU B 1 62 ? 62.332 40.927 3.365 1.00 31.39 189 GLU B CA 1
ATOM 2996 C C . GLU B 1 62 ? 62.223 40.431 4.811 1.00 31.00 189 GLU B C 1
ATOM 2997 O O . GLU B 1 62 ? 61.107 40.230 5.314 1.00 30.97 189 GLU B O 1
ATOM 3003 N N . ALA B 1 63 ? 63.368 40.308 5.485 1.00 30.04 190 ALA B N 1
ATOM 3004 C CA . ALA B 1 63 ? 63.431 39.693 6.791 1.00 29.30 190 ALA B CA 1
ATOM 3005 C C . ALA B 1 63 ? 63.206 40.651 7.904 1.00 29.57 190 ALA B C 1
ATOM 3006 O O . ALA B 1 63 ? 62.672 40.246 8.945 1.00 30.98 190 ALA B O 1
ATOM 3008 N N . GLY B 1 64 ? 63.655 41.907 7.716 1.00 28.77 191 GLY B N 1
ATOM 3009 C CA . GLY B 1 64 ? 63.556 42.953 8.743 1.00 26.90 191 GLY B CA 1
ATOM 3010 C C . GLY B 1 64 ? 64.427 42.605 9.927 1.00 26.01 191 GLY B C 1
ATOM 3011 O O . GLY B 1 64 ? 65.630 42.358 9.762 1.00 24.84 191 GLY B O 1
ATOM 3012 N N . SER B 1 65 ? 63.810 42.530 11.106 1.00 26.93 192 SER B N 1
ATOM 3013 C CA . SER B 1 65 ? 64.555 42.241 12.326 1.00 28.70 192 SER B CA 1
ATOM 3014 C C . SER B 1 65 ? 64.599 40.755 12.693 1.00 27.99 192 SER B C 1
ATOM 3015 O O . SER B 1 65 ? 65.197 40.392 13.724 1.00 28.39 192 SER B O 1
ATOM 3018 N N . LYS B 1 66 ? 63.960 39.910 11.875 1.00 26.66 193 LYS B N 1
ATOM 3019 C CA . LYS B 1 66 ? 64.010 38.451 12.044 1.00 24.67 193 LYS B CA 1
ATOM 3020 C C . LYS B 1 66 ? 65.413 37.864 11.748 1.00 23.07 193 LYS B C 1
ATOM 3021 O O . LYS B 1 66 ? 66.215 38.403 10.953 1.00 22.43 193 LYS B O 1
ATOM 3027 N N . THR B 1 67 ? 65.740 36.804 12.467 1.00 22.28 194 THR B N 1
ATOM 3028 C CA . THR B 1 67 ? 66.975 36.087 12.220 1.00 22.03 194 THR B CA 1
ATOM 3029 C C . THR B 1 67 ? 66.966 35.361 10.861 1.00 21.12 194 THR B C 1
ATOM 3030 O O . THR B 1 67 ? 66.046 34.644 10.537 1.00 21.76 194 THR B O 1
ATOM 3034 N N . VAL B 1 68 ? 67.995 35.611 10.068 1.00 21.00 195 VAL B N 1
ATOM 3035 C CA . VAL B 1 68 ? 68.167 35.050 8.745 1.00 20.38 195 VAL B CA 1
ATOM 3036 C C . VAL B 1 68 ? 69.283 34.082 8.949 1.00 19.48 195 VAL B C 1
ATOM 3037 O O . VAL B 1 68 ? 70.271 34.419 9.639 1.00 19.38 195 VAL B O 1
ATOM 3041 N N . VAL B 1 69 ? 69.120 32.894 8.368 1.00 18.30 196 VAL B N 1
ATOM 3042 C CA . VAL B 1 69 ? 70.108 31.850 8.453 1.00 18.32 196 VAL B CA 1
ATOM 3043 C C . VAL B 1 69 ? 70.543 31.593 7.042 1.00 18.09 196 VAL B C 1
ATOM 3044 O O . VAL B 1 69 ? 69.704 31.254 6.198 1.00 18.10 196 VAL B O 1
ATOM 3048 N N . PHE B 1 70 ? 71.851 31.743 6.803 1.00 17.99 197 PHE B N 1
ATOM 3049 C CA . PHE B 1 70 ? 72.458 31.559 5.483 1.00 17.71 197 PHE B CA 1
ATOM 3050 C C . PHE B 1 70 ? 73.292 30.347 5.560 1.00 17.88 197 PHE B C 1
ATOM 3051 O O . PHE B 1 70 ? 73.887 30.107 6.603 1.00 20.28 197 PHE B O 1
ATOM 3059 N N . VAL B 1 71 ? 73.381 29.597 4.470 1.00 17.18 198 VAL B N 1
ATOM 3060 C CA . VAL B 1 71 ? 74.336 28.493 4.384 1.00 17.28 198 VAL B CA 1
ATOM 3061 C C . VAL B 1 71 ? 75.308 28.810 3.251 1.00 18.22 198 VAL B C 1
ATOM 3062 O O . VAL B 1 71 ? 74.860 28.902 2.080 1.00 17.99 198 VAL B O 1
ATOM 3066 N N . LEU B 1 72 ? 76.588 28.976 3.571 1.00 18.64 199 LEU B N 1
ATOM 3067 C CA . LEU B 1 72 ? 77.597 29.283 2.561 1.00 19.74 199 LEU B CA 1
ATOM 3068 C C . LEU B 1 72 ? 78.066 28.019 1.851 1.00 21.62 199 LEU B C 1
ATOM 3069 O O . LEU B 1 72 ? 78.839 27.237 2.405 1.00 21.92 199 LEU B O 1
ATOM 3074 N N . TYR B 1 73 ? 77.589 27.825 0.622 1.00 24.58 200 TYR B N 1
ATOM 3075 C CA . TYR B 1 73 ? 77.958 26.656 -0.167 1.00 28.44 200 TYR B CA 1
ATOM 3076 C C . TYR B 1 73 ? 78.541 26.871 -1.562 1.00 32.72 200 TYR B C 1
ATOM 3077 O O . TYR B 1 73 ? 77.968 26.428 -2.560 1.00 32.99 200 TYR B O 1
ATOM 3086 N N . MET B 1 74 ? 79.669 27.582 -1.584 1.00 37.98 201 MET B N 1
ATOM 3087 C CA . MET B 1 74 ? 80.419 27.888 -2.810 1.00 42.32 201 MET B CA 1
ATOM 3088 C C . MET B 1 74 ? 81.896 27.390 -2.906 1.00 42.27 201 MET B C 1
ATOM 3089 O O . MET B 1 74 ? 82.643 27.959 -3.704 1.00 43.87 201 MET B O 1
ATOM 3094 N N . ILE B 1 75 ? 82.325 26.370 -2.141 1.00 44.70 202 ILE B N 1
ATOM 3095 C CA . ILE B 1 75 ? 83.744 25.889 -2.234 1.00 50.39 202 ILE B CA 1
ATOM 3096 C C . ILE B 1 75 ? 83.902 25.347 -3.704 1.00 60.34 202 ILE B C 1
ATOM 3097 O O . ILE B 1 75 ? 82.948 24.771 -4.229 1.00 59.84 202 ILE B O 1
ATOM 3102 N N . PRO B 1 76 ? 85.069 25.503 -4.355 1.00 68.34 203 PRO B N 1
ATOM 3103 C CA . PRO B 1 76 ? 85.296 25.084 -5.763 1.00 71.53 203 PRO B CA 1
ATOM 3104 C C . PRO B 1 76 ? 85.110 23.590 -6.164 1.00 76.47 203 PRO B C 1
ATOM 3105 O O . PRO B 1 76 ? 84.737 23.327 -7.337 1.00 87.29 203 PRO B O 1
ATOM 3109 N N . THR B 1 77 ? 85.498 22.659 -5.275 0.50 72.53 204 THR B N 1
ATOM 3110 C CA . THR B 1 77 ? 85.381 21.206 -5.538 0.50 69.39 204 THR B CA 1
ATOM 3111 C C . THR B 1 77 ? 84.670 20.469 -4.432 0.50 69.20 204 THR B C 1
ATOM 3112 O O . THR B 1 77 ? 84.725 20.812 -3.249 0.50 69.32 204 THR B O 1
ATOM 3116 N N . ARG B 1 78 ? 83.967 19.463 -4.890 0.50 71.16 205 ARG B N 1
ATOM 3117 C CA . ARG B 1 78 ? 83.283 18.525 -3.997 0.50 71.56 205 ARG B CA 1
ATOM 3118 C C . ARG B 1 78 ? 84.114 17.235 -3.817 0.50 72.62 205 ARG B C 1
ATOM 3119 O O . ARG B 1 78 ? 83.942 16.500 -2.844 0.50 72.22 205 ARG B O 1
ATOM 3127 N N . ASP B 1 79 ? 85.013 16.984 -4.772 0.50 75.14 206 ASP B N 1
ATOM 3128 C CA . ASP B 1 79 ? 85.928 15.831 -4.802 0.50 77.34 206 ASP B CA 1
ATOM 3129 C C . ASP B 1 79 ? 87.304 16.310 -5.294 0.50 78.05 206 ASP B C 1
ATOM 3130 O O . ASP B 1 79 ? 87.386 17.337 -5.979 0.50 77.35 206 ASP B O 1
ATOM 3135 N N . CYS B 1 80 ? 88.363 15.550 -5.012 0.50 76.47 207 CYS B N 1
ATOM 3136 C CA . CYS B 1 80 ? 89.701 15.929 -5.485 0.50 71.96 207 CYS B CA 1
ATOM 3137 C C . CYS B 1 80 ? 90.487 14.973 -6.424 0.50 69.83 207 CYS B C 1
ATOM 3138 O O . CYS B 1 80 ? 91.331 15.434 -7.194 0.50 70.66 207 CYS B O 1
ATOM 3141 N N . ASN B 1 81 ? 90.223 13.668 -6.367 0.50 67.24 208 ASN B N 1
ATOM 3142 C CA . ASN B 1 81 ? 90.988 12.679 -7.166 0.50 65.58 208 ASN B CA 1
ATOM 3143 C C . ASN B 1 81 ? 90.975 12.607 -8.726 0.50 67.93 208 ASN B C 1
ATOM 3144 O O . ASN B 1 81 ? 92.040 12.475 -9.331 0.50 64.98 208 ASN B O 1
ATOM 3149 N N . ALA B 1 82 ? 89.811 12.686 -9.374 0.50 72.65 209 ALA B N 1
ATOM 3150 C CA . ALA B 1 82 ? 89.728 12.583 -10.853 0.50 76.41 209 ALA B CA 1
ATOM 3151 C C . ALA B 1 82 ? 89.156 13.831 -11.533 0.50 78.30 209 ALA B C 1
ATOM 3152 O O . ALA B 1 82 ? 88.711 13.805 -12.682 0.50 78.14 209 ALA B O 1
ATOM 3154 N N . GLY B 1 83 ? 89.191 14.908 -10.775 0.50 79.02 210 GLY B N 1
ATOM 3155 C CA . GLY B 1 83 ? 88.651 16.224 -11.074 0.50 79.27 210 GLY B CA 1
ATOM 3156 C C . GLY B 1 83 ? 87.176 16.525 -11.307 0.50 82.50 210 GLY B C 1
ATOM 3157 O O . GLY B 1 83 ? 86.784 16.931 -12.403 0.50 82.71 210 GLY B O 1
ATOM 3158 N N . GLY B 1 84 ? 86.357 16.346 -10.268 0.50 82.92 211 GLY B N 1
ATOM 3159 C CA . GLY B 1 84 ? 84.938 16.657 -10.365 0.50 80.98 211 GLY B CA 1
ATOM 3160 C C . GLY B 1 84 ? 84.843 18.168 -10.414 0.50 80.20 211 GLY B C 1
ATOM 3161 O O . GLY B 1 84 ? 85.050 18.840 -9.400 0.50 79.71 211 GLY B O 1
ATOM 3162 N N . SER B 1 85 ? 84.553 18.752 -11.585 0.50 80.04 212 SER B N 1
ATOM 3163 C CA . SER B 1 85 ? 84.517 20.233 -11.732 0.50 80.46 212 SER B CA 1
ATOM 3164 C C . SER B 1 85 ? 83.181 21.000 -11.945 0.50 79.19 212 SER B C 1
ATOM 3165 O O . SER B 1 85 ? 83.194 22.172 -12.314 0.50 78.60 212 SER B O 1
ATOM 3168 N N . ASN B 1 86 ? 82.112 20.196 -11.867 0.50 77.99 213 ASN B N 1
ATOM 3169 C CA . ASN B 1 86 ? 80.692 20.587 -12.177 0.50 77.68 213 ASN B CA 1
ATOM 3170 C C . ASN B 1 86 ? 80.077 21.683 -11.258 0.50 77.07 213 ASN B C 1
ATOM 3171 O O . ASN B 1 86 ? 79.262 22.533 -11.684 0.50 75.27 213 ASN B O 1
ATOM 3176 N N . GLY B 1 87 ? 80.430 21.647 -9.968 0.50 75.26 214 GLY B N 1
ATOM 3177 C CA . GLY B 1 87 ? 79.934 22.652 -9.038 0.50 72.51 214 GLY B CA 1
ATOM 3178 C C . GLY B 1 87 ? 80.485 23.987 -9.567 0.50 73.67 214 GLY B C 1
ATOM 3179 O O . GLY B 1 87 ? 81.695 24.049 -9.849 0.50 72.30 214 GLY B O 1
ATOM 3180 N N . GLY B 1 88 ? 79.709 25.086 -9.592 0.50 72.85 215 GLY B N 1
ATOM 3181 C CA . GLY B 1 88 ? 80.141 26.355 -10.190 0.50 72.49 215 GLY B CA 1
ATOM 3182 C C . GLY B 1 88 ? 81.090 27.270 -9.326 0.50 72.17 215 GLY B C 1
ATOM 3183 O O . GLY B 1 88 ? 80.716 28.403 -8.927 0.50 76.00 215 GLY B O 1
ATOM 3184 N N . ALA B 1 89 ? 82.286 26.733 -9.192 0.50 67.79 216 ALA B N 1
ATOM 3185 C CA . ALA B 1 89 ? 83.289 27.637 -8.592 0.50 64.36 216 ALA B CA 1
ATOM 3186 C C . ALA B 1 89 ? 84.755 27.129 -8.899 0.50 63.83 216 ALA B C 1
ATOM 3187 O O . ALA B 1 89 ? 84.994 25.922 -8.950 0.50 65.94 216 ALA B O 1
ATOM 3189 N N . ASP B 1 90 ? 85.716 28.053 -8.791 0.50 60.05 217 ASP B N 1
ATOM 3190 C CA . ASP B 1 90 ? 87.160 27.894 -9.278 0.50 57.62 217 ASP B CA 1
ATOM 3191 C C . ASP B 1 90 ? 88.439 27.719 -8.283 0.50 56.21 217 ASP B C 1
ATOM 3192 O O . ASP B 1 90 ? 89.294 26.817 -8.488 0.50 55.31 217 ASP B O 1
ATOM 3197 N N . ASN B 1 91 ? 88.671 28.695 -7.446 1.00 53.62 218 ASN B N 1
ATOM 3198 C CA . ASN B 1 91 ? 89.877 28.564 -6.605 1.00 49.52 218 ASN B CA 1
ATOM 3199 C C . ASN B 1 91 ? 89.896 29.503 -5.424 1.00 45.56 218 ASN B C 1
ATOM 3200 O O . ASN B 1 91 ? 88.976 30.303 -5.260 1.00 44.76 218 ASN B O 1
ATOM 3205 N N . LEU B 1 92 ? 91.008 29.579 -4.720 1.00 39.89 219 LEU B N 1
ATOM 3206 C CA . LEU B 1 92 ? 91.038 30.397 -3.521 1.00 39.88 219 LEU B CA 1
ATOM 3207 C C . LEU B 1 92 ? 90.684 31.875 -3.721 1.00 40.47 219 LEU B C 1
ATOM 3208 O O . LEU B 1 92 ? 90.002 32.461 -2.881 1.00 41.62 219 LEU B O 1
ATOM 3213 N N . SER B 1 93 ? 91.134 32.480 -4.814 1.00 38.44 220 SER B N 1
ATOM 3214 C CA . SER B 1 93 ? 90.855 33.870 -5.062 1.00 34.43 220 SER B CA 1
ATOM 3215 C C . SER B 1 93 ? 89.425 34.056 -5.577 1.00 31.99 220 SER B C 1
ATOM 3216 O O . SER B 1 93 ? 88.755 34.996 -5.159 1.00 31.45 220 SER B O 1
ATOM 3219 N N . THR B 1 94 ? 88.934 33.149 -6.409 1.00 30.55 221 THR B N 1
ATOM 3220 C CA . THR B 1 94 ? 87.514 33.216 -6.815 1.00 32.28 221 THR B CA 1
ATOM 3221 C C . THR B 1 94 ? 86.623 33.232 -5.586 1.00 29.71 221 THR B C 1
ATOM 3222 O O . THR B 1 94 ? 85.730 34.079 -5.471 1.00 29.29 221 THR B O 1
ATOM 3226 N N . TYR B 1 95 ? 86.911 32.289 -4.688 1.00 27.22 222 TYR B N 1
ATOM 3227 C CA . TYR B 1 95 ? 86.162 32.050 -3.469 1.00 24.16 222 TYR B CA 1
ATOM 3228 C C . TYR B 1 95 ? 86.221 33.249 -2.549 1.00 22.95 222 TYR B C 1
ATOM 3229 O O . TYR B 1 95 ? 85.202 33.690 -2.051 1.00 22.06 222 TYR B O 1
ATOM 3238 N N . GLN B 1 96 ? 87.417 33.754 -2.323 1.00 22.14 223 GLN B N 1
ATOM 3239 C CA . GLN B 1 96 ? 87.599 35.017 -1.650 1.00 22.74 223 GLN B CA 1
ATOM 3240 C C . GLN B 1 96 ? 86.693 36.132 -2.208 1.00 22.06 223 GLN B C 1
ATOM 3241 O O . GLN B 1 96 ? 86.097 36.827 -1.438 1.00 22.26 223 GLN B O 1
ATOM 3247 N N . GLY B 1 97 ? 86.543 36.224 -3.528 1.00 21.50 224 GLY B N 1
ATOM 3248 C CA . GLY B 1 97 ? 85.603 37.100 -4.196 1.00 22.46 224 GLY B CA 1
ATOM 3249 C C . GLY B 1 97 ? 84.186 36.935 -3.728 1.00 24.58 224 GLY B C 1
ATOM 3250 O O . GLY B 1 97 ? 83.475 37.896 -3.491 1.00 27.17 224 GLY B O 1
ATOM 3251 N N . TYR B 1 98 ? 83.755 35.703 -3.587 1.00 27.82 225 TYR B N 1
ATOM 3252 C CA . TYR B 1 98 ? 82.389 35.397 -3.180 1.00 28.94 225 TYR B CA 1
ATOM 3253 C C . TYR B 1 98 ? 82.170 35.808 -1.747 1.00 25.69 225 TYR B C 1
ATOM 3254 O O . TYR B 1 98 ? 81.148 36.398 -1.414 1.00 26.33 225 TYR B O 1
ATOM 3263 N N . VAL B 1 99 ? 83.144 35.492 -0.908 1.00 21.96 226 VAL B N 1
ATOM 3264 C CA . VAL B 1 99 ? 83.133 35.854 0.498 1.00 20.04 226 VAL B CA 1
ATOM 3265 C C . VAL B 1 99 ? 83.044 37.392 0.659 1.00 19.05 226 VAL B C 1
ATOM 3266 O O . VAL B 1 99 ? 82.152 37.869 1.358 1.00 19.02 226 VAL B O 1
ATOM 3270 N N . ASN B 1 100 ? 83.908 38.135 -0.050 1.00 17.20 227 ASN B N 1
ATOM 3271 C CA . ASN B 1 100 ? 84.004 39.549 0.025 1.00 15.15 227 ASN B CA 1
ATOM 3272 C C . ASN B 1 100 ? 82.692 40.125 -0.405 1.00 15.78 227 ASN B C 1
ATOM 3273 O O . ASN B 1 100 ? 82.109 40.995 0.310 1.00 15.86 227 ASN B O 1
ATOM 3278 N N . SER B 1 101 ? 82.165 39.615 -1.514 1.00 16.02 228 SER B N 1
ATOM 3279 C CA . SER B 1 101 ? 80.906 40.099 -1.956 1.00 17.34 228 SER B CA 1
ATOM 3280 C C . SER B 1 101 ? 79.767 39.982 -0.924 1.00 18.61 228 SER B C 1
ATOM 3281 O O . SER B 1 101 ? 79.069 40.971 -0.608 1.00 19.41 228 SER B O 1
ATOM 3284 N N . ILE B 1 102 ? 79.605 38.782 -0.375 1.00 19.67 229 ILE B N 1
ATOM 3285 C CA . ILE B 1 102 ? 78.584 38.521 0.677 1.00 19.11 229 ILE B CA 1
ATOM 3286 C C . ILE B 1 102 ? 78.809 39.348 1.973 1.00 18.80 229 ILE B C 1
ATOM 3287 O O . ILE B 1 102 ? 77.838 39.930 2.516 1.00 18.95 229 ILE B O 1
ATOM 3292 N N . TYR B 1 103 ? 80.068 39.384 2.423 1.00 17.63 230 TYR B N 1
ATOM 3293 C CA . TYR B 1 103 ? 80.543 40.194 3.554 1.00 17.71 230 TYR B CA 1
ATOM 3294 C C . TYR B 1 103 ? 80.125 41.680 3.360 1.00 17.68 230 TYR B C 1
ATOM 3295 O O . TYR B 1 103 ? 79.521 42.311 4.261 1.00 17.41 230 TYR B O 1
ATOM 3304 N N . ASN B 1 104 ? 80.400 42.205 2.167 1.00 17.23 231 ASN B N 1
ATOM 3305 C CA . ASN B 1 104 ? 80.126 43.609 1.859 1.00 16.15 231 ASN B CA 1
ATOM 3306 C C . ASN B 1 104 ? 78.632 43.872 1.892 1.00 16.39 231 ASN B C 1
ATOM 3307 O O . ASN B 1 104 ? 78.174 44.872 2.488 1.00 16.97 231 ASN B O 1
ATOM 3312 N N . THR B 1 105 ? 77.852 42.974 1.296 1.00 16.47 232 THR B N 1
ATOM 3313 C CA . THR B 1 105 ? 76.397 43.149 1.356 1.00 16.62 232 THR B CA 1
ATOM 3314 C C . THR B 1 105 ? 75.956 43.203 2.832 1.00 17.27 232 THR B C 1
ATOM 3315 O O . THR B 1 105 ? 75.264 44.164 3.254 1.00 17.17 232 THR B O 1
ATOM 3319 N N . ILE B 1 106 ? 76.402 42.210 3.619 1.00 16.89 233 ILE B N 1
ATOM 3320 C CA . ILE B 1 106 ? 76.012 42.131 5.032 1.00 16.62 233 ILE B CA 1
ATOM 3321 C C . ILE B 1 106 ? 76.300 43.470 5.784 1.00 16.52 233 ILE B C 1
ATOM 3322 O O . ILE B 1 106 ? 75.449 43.986 6.530 1.00 16.11 233 ILE B O 1
ATOM 3327 N N . ASN B 1 107 ? 77.478 44.042 5.555 1.00 16.09 234 ASN B N 1
ATOM 3328 C CA . ASN B 1 107 ? 77.788 45.358 6.088 1.00 16.31 234 ASN B CA 1
ATOM 3329 C C . ASN B 1 107 ? 76.700 46.424 5.853 1.00 17.01 234 ASN B C 1
ATOM 3330 O O . ASN B 1 107 ? 76.519 47.283 6.669 1.00 17.79 234 ASN B O 1
ATOM 3335 N N . GLN B 1 108 ? 75.941 46.357 4.784 1.00 17.41 235 GLN B N 1
ATOM 3336 C CA . GLN B 1 108 ? 74.932 47.358 4.572 1.00 18.44 235 GLN B CA 1
ATOM 3337 C C . GLN B 1 108 ? 73.741 47.153 5.496 1.00 18.80 235 GLN B C 1
ATOM 3338 O O . GLN B 1 108 ? 72.730 47.820 5.377 1.00 18.89 235 GLN B O 1
ATOM 3344 N N . TYR B 1 109 ? 73.799 46.175 6.383 1.00 19.51 236 TYR B N 1
ATOM 3345 C CA . TYR B 1 109 ? 72.602 45.805 7.176 1.00 19.61 236 TYR B CA 1
ATOM 3346 C C . TYR B 1 109 ? 72.938 45.665 8.662 1.00 21.45 236 TYR B C 1
ATOM 3347 O O . TYR B 1 109 ? 72.800 44.560 9.240 1.00 21.96 236 TYR B O 1
ATOM 3356 N N . PRO B 1 110 ? 73.375 46.779 9.297 1.00 23.05 237 PRO B N 1
ATOM 3357 C CA . PRO B 1 110 ? 73.904 46.652 10.670 1.00 23.79 237 PRO B CA 1
ATOM 3358 C C . PRO B 1 110 ? 72.809 46.249 11.687 1.00 24.79 237 PRO B C 1
ATOM 3359 O O . PRO B 1 110 ? 73.142 45.842 12.800 1.00 23.50 237 PRO B O 1
ATOM 3363 N N . ASN B 1 111 ? 71.526 46.326 11.315 1.00 26.39 238 ASN B N 1
ATOM 3364 C CA . ASN B 1 111 ? 70.477 45.907 12.248 1.00 28.09 238 ASN B CA 1
ATOM 3365 C C . ASN B 1 111 ? 69.893 44.540 11.996 1.00 29.56 238 ASN B C 1
ATOM 3366 O O . ASN B 1 111 ? 69.112 44.073 12.800 1.00 32.42 238 ASN B O 1
ATOM 3371 N N . SER B 1 112 ? 70.239 43.885 10.894 1.00 28.33 239 SER B N 1
ATOM 3372 C CA . SER B 1 112 ? 69.815 42.512 10.673 1.00 27.14 239 SER B CA 1
ATOM 3373 C C . SER B 1 112 ? 70.555 41.629 11.630 1.00 27.86 239 SER B C 1
ATOM 3374 O O . SER B 1 112 ? 71.620 42.012 12.146 1.00 28.96 239 SER B O 1
ATOM 3377 N N . ARG B 1 113 ? 69.963 40.474 11.901 1.00 28.62 240 ARG B N 1
ATOM 3378 C CA . ARG B 1 113 ? 70.614 39.425 12.721 1.00 29.38 240 ARG B CA 1
ATOM 3379 C C . ARG B 1 113 ? 70.804 38.210 11.841 1.00 26.13 240 ARG B C 1
ATOM 3380 O O . ARG B 1 113 ? 69.829 37.633 11.357 1.00 24.62 240 ARG B O 1
ATOM 3388 N N . ILE B 1 114 ? 72.062 37.860 11.608 1.00 23.52 241 ILE B N 1
ATOM 3389 C CA . ILE B 1 114 ? 72.385 36.883 10.580 1.00 21.62 241 ILE B CA 1
ATOM 3390 C C . ILE B 1 114 ? 73.207 35.738 11.138 1.00 20.34 241 ILE B C 1
ATOM 3391 O O . ILE B 1 114 ? 74.246 35.997 11.782 1.00 20.45 241 ILE B O 1
ATOM 3396 N N . VAL B 1 115 ? 72.746 34.503 10.870 1.00 18.36 242 VAL B N 1
ATOM 3397 C CA . VAL B 1 115 ? 73.478 33.309 11.220 1.00 17.02 242 VAL B CA 1
ATOM 3398 C C . VAL B 1 115 ? 74.043 32.818 9.910 1.00 17.04 242 VAL B C 1
ATOM 3399 O O . VAL B 1 115 ? 73.312 32.647 8.914 1.00 15.76 242 VAL B O 1
ATOM 3403 N N . MET B 1 116 ? 75.352 32.584 9.914 1.00 17.77 243 MET B N 1
ATOM 3404 C CA . MET B 1 116 ? 76.073 32.118 8.758 1.00 19.52 243 MET B CA 1
ATOM 3405 C C . MET B 1 116 ? 76.690 30.728 9.033 1.00 19.54 243 MET B C 1
ATOM 3406 O O . MET B 1 116 ? 77.593 30.575 9.884 1.00 19.44 243 MET B O 1
ATOM 3411 N N . ILE B 1 117 ? 76.191 29.710 8.333 1.00 19.06 244 ILE B N 1
ATOM 3412 C CA . ILE B 1 117 ? 76.720 28.356 8.493 1.00 18.50 244 ILE B CA 1
ATOM 3413 C C . ILE B 1 117 ? 77.791 28.123 7.437 1.00 18.69 244 ILE B C 1
ATOM 3414 O O . ILE B 1 117 ? 77.456 28.146 6.237 1.00 18.83 244 ILE B O 1
ATOM 3419 N N . ILE B 1 118 ? 79.047 27.917 7.865 1.00 18.64 245 ILE B N 1
ATOM 3420 C CA . ILE B 1 118 ? 80.169 27.703 6.936 1.00 20.57 245 ILE B CA 1
ATOM 3421 C C . ILE B 1 118 ? 80.483 26.294 6.327 1.00 22.80 245 ILE B C 1
ATOM 3422 O O . ILE B 1 118 ? 81.063 25.400 6.972 1.00 21.70 245 ILE B O 1
ATOM 3427 N N . GLU B 1 119 ? 80.116 26.146 5.058 1.00 25.92 246 GLU B N 1
ATOM 3428 C CA . GLU B 1 119 ? 80.504 24.983 4.234 1.00 27.76 246 GLU B CA 1
ATOM 3429 C C . GLU B 1 119 ? 80.286 23.580 4.742 1.00 26.82 246 GLU B C 1
ATOM 3430 O O . GLU B 1 119 ? 81.234 22.868 5.076 1.00 29.33 246 GLU B O 1
ATOM 3436 N N . PRO B 1 120 ? 79.024 23.175 4.771 1.00 24.61 247 PRO B N 1
ATOM 3437 C CA . PRO B 1 120 ? 78.628 21.747 4.889 1.00 23.95 247 PRO B CA 1
ATOM 3438 C C . PRO B 1 120 ? 79.482 20.789 4.085 1.00 24.02 247 PRO B C 1
ATOM 3439 O O . PRO B 1 120 ? 79.671 21.000 2.890 1.00 23.95 247 PRO B O 1
ATOM 3443 N N . ASP B 1 121 ? 79.973 19.738 4.749 1.00 24.55 248 ASP B N 1
ATOM 3444 C CA . ASP B 1 121 ? 80.760 18.621 4.162 1.00 25.02 248 ASP B CA 1
ATOM 3445 C C . ASP B 1 121 ? 82.263 18.835 3.983 1.00 25.08 248 ASP B C 1
ATOM 3446 O O . ASP B 1 121 ? 82.982 17.913 3.597 1.00 26.24 248 ASP B O 1
ATOM 3451 N N . THR B 1 122 ? 82.757 20.015 4.291 1.00 24.07 249 THR B N 1
ATOM 3452 C CA . THR B 1 122 ? 84.143 20.304 4.001 1.00 23.68 249 THR B CA 1
ATOM 3453 C C . THR B 1 122 ? 85.015 19.698 5.110 1.00 23.73 249 THR B C 1
ATOM 3454 O O . THR B 1 122 ? 85.922 18.928 4.817 1.00 24.24 249 THR B O 1
ATOM 3458 N N . ILE B 1 123 ? 84.763 20.036 6.370 1.00 23.03 250 ILE B N 1
ATOM 3459 C CA . ILE B 1 123 ? 85.460 19.386 7.480 1.00 23.10 250 ILE B CA 1
ATOM 3460 C C . ILE B 1 123 ? 85.337 17.855 7.437 1.00 23.95 250 ILE B C 1
ATOM 3461 O O . ILE B 1 123 ? 86.325 17.151 7.559 1.00 24.80 250 ILE B O 1
ATOM 3466 N N . GLY B 1 124 ? 84.127 17.337 7.239 1.00 25.07 251 GLY B N 1
ATOM 3467 C CA . GLY B 1 124 ? 83.912 15.906 7.069 1.00 25.87 251 GLY B CA 1
ATOM 3468 C C . GLY B 1 124 ? 84.940 15.307 6.139 1.00 27.81 251 GLY B C 1
ATOM 3469 O O . GLY B 1 124 ? 85.688 14.372 6.535 1.00 27.88 251 GLY B O 1
ATOM 3470 N N . ASN B 1 125 ? 85.004 15.861 4.918 1.00 27.59 252 ASN B N 1
ATOM 3471 C CA . ASN B 1 125 ? 85.977 15.427 3.903 1.00 28.02 252 ASN B CA 1
ATOM 3472 C C . ASN B 1 125 ? 87.448 15.620 4.286 1.00 28.39 252 ASN B C 1
ATOM 3473 O O . ASN B 1 125 ? 88.286 14.830 3.930 1.00 29.61 252 ASN B O 1
ATOM 3478 N N . LEU B 1 126 ? 87.755 16.664 5.035 1.00 29.14 253 LEU B N 1
ATOM 3479 C CA . LEU B 1 126 ? 89.137 16.920 5.468 1.00 29.77 253 LEU B CA 1
ATOM 3480 C C . LEU B 1 126 ? 89.627 15.849 6.433 1.00 32.10 253 LEU B C 1
ATOM 3481 O O . LEU B 1 126 ? 90.833 15.543 6.485 1.00 34.03 253 LEU B O 1
ATOM 3486 N N . VAL B 1 127 ? 88.692 15.280 7.188 1.00 32.57 254 VAL B N 1
ATOM 3487 C CA . VAL B 1 127 ? 89.029 14.279 8.169 1.00 33.96 254 VAL B CA 1
ATOM 3488 C C . VAL B 1 127 ? 89.039 12.873 7.540 1.00 35.35 254 VAL B C 1
ATOM 3489 O O . VAL B 1 127 ? 89.907 12.100 7.830 1.00 36.35 254 VAL B O 1
ATOM 3493 N N . THR B 1 128 ? 88.112 12.555 6.656 1.00 37.16 255 THR B N 1
ATOM 3494 C CA . THR B 1 128 ? 87.940 11.170 6.279 1.00 39.17 255 THR B CA 1
ATOM 3495 C C . THR B 1 128 ? 88.358 10.870 4.848 1.00 43.94 255 THR B C 1
ATOM 3496 O O . THR B 1 128 ? 88.790 9.762 4.569 1.00 50.63 255 THR B O 1
ATOM 3500 N N . ALA B 1 129 ? 88.206 11.815 3.927 1.00 47.84 256 ALA B N 1
ATOM 3501 C CA . ALA B 1 129 ? 88.635 11.584 2.533 1.00 51.18 256 ALA B CA 1
ATOM 3502 C C . ALA B 1 129 ? 90.160 11.386 2.522 1.00 54.79 256 ALA B C 1
ATOM 3503 O O . ALA B 1 129 ? 90.892 12.009 3.328 1.00 53.27 256 ALA B O 1
ATOM 3505 N N . ASN B 1 130 ? 90.592 10.575 1.548 0.50 56.38 257 ASN B N 1
ATOM 3506 C CA . ASN B 1 130 ? 91.973 10.109 1.318 0.50 58.65 257 ASN B CA 1
ATOM 3507 C C . ASN B 1 130 ? 92.977 11.178 0.905 0.50 60.95 257 ASN B C 1
ATOM 3508 O O . ASN B 1 130 ? 92.596 12.250 0.436 0.50 63.73 257 ASN B O 1
ATOM 3513 N N . ASN B 1 131 ? 94.267 10.885 1.084 0.50 61.87 258 ASN B N 1
ATOM 3514 C CA . ASN B 1 131 ? 95.282 11.916 0.831 0.50 62.88 258 ASN B CA 1
ATOM 3515 C C . ASN B 1 131 ? 96.540 11.563 0.020 0.50 62.74 258 ASN B C 1
ATOM 3516 O O . ASN B 1 131 ? 97.654 12.008 0.369 0.50 60.57 258 ASN B O 1
ATOM 3521 N N . ALA B 1 132 ? 96.373 10.803 -1.061 0.50 63.04 259 ALA B N 1
ATOM 3522 C CA . ALA B 1 132 ? 97.490 10.497 -1.950 0.50 64.40 259 ALA B CA 1
ATOM 3523 C C . ALA B 1 132 ? 97.795 11.688 -2.856 0.50 65.37 259 ALA B C 1
ATOM 3524 O O . ALA B 1 132 ? 98.924 12.206 -2.884 0.50 64.96 259 ALA B O 1
ATOM 3526 N N . ASN B 1 133 ? 96.792 12.093 -3.630 0.50 64.83 260 ASN B N 1
ATOM 3527 C CA . ASN B 1 133 ? 96.915 13.237 -4.527 0.50 62.86 260 ASN B CA 1
ATOM 3528 C C . ASN B 1 133 ? 95.887 14.339 -4.252 0.50 61.32 260 ASN B C 1
ATOM 3529 O O . ASN B 1 133 ? 95.668 15.196 -5.108 0.50 58.69 260 ASN B O 1
ATOM 3534 N N . CYS B 1 134 ? 95.254 14.331 -3.077 0.50 62.57 261 CYS B N 1
ATOM 3535 C CA . CYS B 1 134 ? 94.246 15.293 -2.814 0.50 61.79 261 CYS B CA 1
ATOM 3536 C C . CYS B 1 134 ? 94.813 16.244 -1.847 0.50 59.38 261 CYS B C 1
ATOM 3537 O O . CYS B 1 134 ? 94.121 16.839 -1.055 0.50 55.00 261 CYS B O 1
ATOM 3540 N N . ARG B 1 135 ? 96.115 16.388 -1.946 0.50 60.67 262 ARG B N 1
ATOM 3541 C CA . ARG B 1 135 ? 96.826 17.194 -1.013 0.50 61.15 262 ARG B CA 1
ATOM 3542 C C . ARG B 1 135 ? 96.597 18.676 -1.219 0.50 62.82 262 ARG B C 1
ATOM 3543 O O . ARG B 1 135 ? 96.504 19.434 -0.258 0.50 60.08 262 ARG B O 1
ATOM 3551 N N . ASN B 1 136 ? 96.512 19.072 -2.487 1.00 70.73 263 ASN B N 1
ATOM 3552 C CA . ASN B 1 136 ? 96.342 20.470 -2.909 1.00 74.31 263 ASN B CA 1
ATOM 3553 C C . ASN B 1 136 ? 94.984 21.054 -2.516 1.00 70.56 263 ASN B C 1
ATOM 3554 O O . ASN B 1 136 ? 94.932 22.114 -1.880 1.00 69.98 263 ASN B O 1
ATOM 3559 N N . VAL B 1 137 ? 93.910 20.357 -2.908 1.00 63.02 264 VAL B N 1
ATOM 3560 C CA . VAL B 1 137 ? 92.529 20.759 -2.643 1.00 57.48 264 VAL B CA 1
ATOM 3561 C C . VAL B 1 137 ? 92.252 20.836 -1.129 1.00 55.15 264 VAL B C 1
ATOM 3562 O O . VAL B 1 137 ? 91.689 21.802 -0.619 1.00 53.65 264 VAL B O 1
ATOM 3566 N N . HIS B 1 138 ? 92.672 19.798 -0.430 1.00 55.09 265 HIS B N 1
ATOM 3567 C CA . HIS B 1 138 ? 92.767 19.750 1.029 1.00 56.26 265 HIS B CA 1
ATOM 3568 C C . HIS B 1 138 ? 93.282 21.086 1.623 1.00 49.73 265 HIS B C 1
ATOM 3569 O O . HIS B 1 138 ? 92.547 21.772 2.313 1.00 45.82 265 HIS B O 1
ATOM 3576 N N . ASP B 1 139 ? 94.521 21.460 1.325 1.00 49.42 266 ASP B N 1
ATOM 3577 C CA . ASP B 1 139 ? 95.115 22.724 1.821 1.00 49.82 266 ASP B CA 1
ATOM 3578 C C . ASP B 1 139 ? 94.383 23.995 1.416 1.00 42.42 266 ASP B C 1
ATOM 3579 O O . ASP B 1 139 ? 94.319 24.934 2.188 1.00 38.14 266 ASP B O 1
ATOM 3584 N N . MET B 1 140 ? 93.846 23.995 0.198 1.00 39.47 267 MET B N 1
ATOM 3585 C CA . MET B 1 140 ? 92.992 25.064 -0.303 1.00 38.63 267 MET B CA 1
ATOM 3586 C C . MET B 1 140 ? 91.731 25.165 0.540 1.00 36.35 267 MET B C 1
ATOM 3587 O O . MET B 1 140 ? 91.389 26.262 0.974 1.00 37.16 267 MET B O 1
ATOM 3592 N N . HIS B 1 141 ? 91.055 24.042 0.782 1.00 33.88 268 HIS B N 1
ATOM 3593 C CA . HIS B 1 141 ? 89.824 24.029 1.583 1.00 31.56 268 HIS B CA 1
ATOM 3594 C C . HIS B 1 141 ? 90.038 24.633 2.965 1.00 30.33 268 HIS B C 1
ATOM 3595 O O . HIS B 1 141 ? 89.163 25.336 3.470 1.00 31.46 268 HIS B O 1
ATOM 3602 N N . LYS B 1 142 ? 91.180 24.338 3.585 1.00 29.14 269 LYS B N 1
ATOM 3603 C CA . LYS B 1 142 ? 91.491 24.874 4.909 1.00 30.23 269 LYS B CA 1
ATOM 3604 C C . LYS B 1 142 ? 91.604 26.388 4.855 1.00 31.21 269 LYS B C 1
ATOM 3605 O O . LYS B 1 142 ? 91.098 27.095 5.727 1.00 31.21 269 LYS B O 1
ATOM 3611 N N . GLN B 1 143 ? 92.274 26.878 3.818 1.00 32.38 270 GLN B N 1
ATOM 3612 C CA . GLN B 1 143 ? 92.423 28.319 3.601 1.00 31.17 270 GLN B CA 1
ATOM 3613 C C . GLN B 1 143 ? 91.072 28.968 3.307 1.00 28.27 270 GLN B C 1
ATOM 3614 O O . GLN B 1 143 ? 90.752 30.032 3.836 1.00 28.94 270 GLN B O 1
ATOM 3620 N N . ALA B 1 144 ? 90.283 28.312 2.458 1.00 25.37 271 ALA B N 1
ATOM 3621 C CA . ALA B 1 144 ? 88.947 28.767 2.138 1.00 24.24 271 ALA B CA 1
ATOM 3622 C C . ALA B 1 144 ? 88.116 28.985 3.400 1.00 23.36 271 ALA B C 1
ATOM 3623 O O . ALA B 1 144 ? 87.570 30.065 3.597 1.00 24.40 271 ALA B O 1
ATOM 3625 N N . LEU B 1 145 ? 88.073 27.985 4.283 1.00 22.32 272 LEU B N 1
ATOM 3626 C CA . LEU B 1 145 ? 87.285 28.072 5.543 1.00 20.63 272 LEU B CA 1
ATOM 3627 C C . LEU B 1 145 ? 87.814 29.153 6.497 1.00 20.10 272 LEU B C 1
ATOM 3628 O O . LEU B 1 145 ? 87.017 29.889 7.111 1.00 19.70 272 LEU B O 1
ATOM 3633 N N . SER B 1 146 ? 89.145 29.225 6.612 1.00 18.98 273 SER B N 1
ATOM 3634 C CA . SER B 1 146 ? 89.795 30.215 7.417 1.00 19.14 273 SER B CA 1
ATOM 3635 C C . SER B 1 146 ? 89.489 31.638 6.891 1.00 20.07 273 SER B C 1
ATOM 3636 O O . SER B 1 146 ? 89.165 32.554 7.658 1.00 19.35 273 SER B O 1
ATOM 3639 N N . TYR B 1 147 ? 89.550 31.797 5.569 1.00 20.64 274 TYR B N 1
ATOM 3640 C CA . TYR B 1 147 ? 89.260 33.064 4.976 1.00 20.55 274 TYR B CA 1
ATOM 3641 C C . TYR B 1 147 ? 87.830 33.437 5.312 1.00 20.59 274 TYR B C 1
ATOM 3642 O O . TYR B 1 147 ? 87.604 34.549 5.832 1.00 21.49 274 TYR B O 1
ATOM 3651 N N . ALA B 1 148 ? 86.869 32.543 5.054 1.00 19.50 275 ALA B N 1
ATOM 3652 C CA . ALA B 1 148 ? 85.450 32.888 5.337 1.00 19.43 275 ALA B CA 1
ATOM 3653 C C . ALA B 1 148 ? 85.237 33.291 6.797 1.00 19.39 275 ALA B C 1
ATOM 3654 O O . ALA B 1 148 ? 84.492 34.244 7.080 1.00 19.93 275 ALA B O 1
ATOM 3656 N N . ILE B 1 149 ? 85.928 32.601 7.712 1.00 18.44 276 ILE B N 1
ATOM 3657 C CA . ILE B 1 149 ? 85.745 32.868 9.126 1.00 18.44 276 ILE B CA 1
ATOM 3658 C C . ILE B 1 149 ? 86.366 34.221 9.476 1.00 19.16 276 ILE B C 1
ATOM 3659 O O . ILE B 1 149 ? 85.791 34.986 10.247 1.00 18.36 276 ILE B O 1
ATOM 3664 N N . SER B 1 150 ? 87.518 34.517 8.872 1.00 20.27 277 SER B N 1
ATOM 3665 C CA . SER B 1 150 ? 88.212 35.811 9.067 1.00 20.81 277 SER B CA 1
ATOM 3666 C C . SER B 1 150 ? 87.359 37.027 8.682 1.00 20.08 277 SER B C 1
ATOM 3667 O O . SER B 1 150 ? 87.483 38.079 9.283 1.00 19.31 277 SER B O 1
ATOM 3670 N N . LYS B 1 151 ? 86.489 36.848 7.695 1.00 20.55 278 LYS B N 1
ATOM 3671 C CA . LYS B 1 151 ? 85.498 37.859 7.356 1.00 21.58 278 LYS B CA 1
ATOM 3672 C C . LYS B 1 151 ? 84.129 37.908 8.074 1.00 21.11 278 LYS B C 1
ATOM 3673 O O . LYS B 1 151 ? 83.767 38.954 8.643 1.00 21.13 278 LYS B O 1
ATOM 3679 N N . PHE B 1 152 ? 83.378 36.807 8.064 1.00 20.42 279 PHE B N 1
ATOM 3680 C CA . PHE B 1 152 ? 82.046 36.795 8.701 1.00 20.05 279 PHE B CA 1
ATOM 3681 C C . PHE B 1 152 ? 82.210 36.707 10.231 1.00 19.79 279 PHE B C 1
ATOM 3682 O O . PHE B 1 152 ? 81.307 37.109 10.959 1.00 19.45 279 PHE B O 1
ATOM 3690 N N . GLY B 1 153 ? 83.347 36.170 10.701 1.00 19.41 280 GLY B N 1
ATOM 3691 C CA . GLY B 1 153 ? 83.668 36.089 12.120 1.00 18.37 280 GLY B CA 1
ATOM 3692 C C . GLY B 1 153 ? 83.979 37.413 12.765 1.00 18.21 280 GLY B C 1
ATOM 3693 O O . GLY B 1 153 ? 84.191 37.451 13.970 1.00 18.71 280 GLY B O 1
ATOM 3694 N N . THR B 1 154 ? 84.005 38.508 11.999 1.00 18.11 281 THR B N 1
ATOM 3695 C CA . THR B 1 154 ? 84.277 39.829 12.597 1.00 17.79 281 THR B CA 1
ATOM 3696 C C . THR B 1 154 ? 83.115 40.744 12.562 1.00 18.07 281 THR B C 1
ATOM 3697 O O . THR B 1 154 ? 83.159 41.734 13.225 1.00 19.50 281 THR B O 1
ATOM 3701 N N . GLN B 1 155 ? 82.059 40.409 11.842 1.00 18.76 282 GLN B N 1
ATOM 3702 C CA . GLN B 1 155 ? 80.852 41.223 11.762 1.00 19.97 282 GLN B CA 1
ATOM 3703 C C . GLN B 1 155 ? 79.921 41.040 12.949 1.00 21.64 282 GLN B C 1
ATOM 3704 O O . GLN B 1 155 ? 79.563 39.926 13.267 1.00 23.64 282 GLN B O 1
ATOM 3710 N N . LYS B 1 156 ? 79.495 42.128 13.564 1.00 23.06 283 LYS B N 1
ATOM 3711 C CA . LYS B 1 156 ? 78.717 42.096 14.799 1.00 24.19 283 LYS B CA 1
ATOM 3712 C C . LYS B 1 156 ? 77.236 41.813 14.570 1.00 22.57 283 LYS B C 1
ATOM 3713 O O . LYS B 1 156 ? 76.516 41.498 15.513 1.00 23.38 283 LYS B O 1
ATOM 3719 N N . ASN B 1 157 ? 76.755 41.929 13.343 1.00 20.08 284 ASN B N 1
ATOM 3720 C CA . ASN B 1 157 ? 75.391 41.441 13.017 1.00 19.56 284 ASN B CA 1
ATOM 3721 C C . ASN B 1 157 ? 75.375 39.951 12.489 1.00 19.90 284 ASN B C 1
ATOM 3722 O O . ASN B 1 157 ? 74.351 39.456 11.951 1.00 20.13 284 ASN B O 1
ATOM 3727 N N . VAL B 1 158 ? 76.516 39.274 12.629 1.00 19.28 285 VAL B N 1
ATOM 3728 C CA . VAL B 1 158 ? 76.652 37.889 12.195 1.00 20.65 285 VAL B CA 1
ATOM 3729 C C . VAL B 1 158 ? 77.120 36.945 13.304 1.00 20.14 285 VAL B C 1
ATOM 3730 O O . VAL B 1 158 ? 77.991 37.276 14.103 1.00 20.18 285 VAL B O 1
ATOM 3734 N N . ARG B 1 159 ? 76.587 35.730 13.248 1.00 20.28 286 ARG B N 1
ATOM 3735 C CA . ARG B 1 159 ? 77.001 34.649 14.126 1.00 19.87 286 ARG B CA 1
ATOM 3736 C C . ARG B 1 159 ? 77.429 33.529 13.182 1.00 18.97 286 ARG B C 1
ATOM 3737 O O . ARG B 1 159 ? 76.658 33.122 12.311 1.00 18.12 286 ARG B O 1
ATOM 3745 N N . VAL B 1 160 ? 78.648 33.028 13.349 1.00 18.46 287 VAL B N 1
ATOM 3746 C CA . VAL B 1 160 ? 79.138 31.965 12.503 1.00 19.33 287 VAL B CA 1
ATOM 3747 C C . VAL B 1 160 ? 79.060 30.555 13.167 1.00 19.34 287 VAL B C 1
ATOM 3748 O O . VAL B 1 160 ? 79.505 30.341 14.317 1.00 19.01 287 VAL B O 1
ATOM 3752 N N . TYR B 1 161 ? 78.503 29.630 12.386 1.00 19.56 288 TYR B N 1
ATOM 3753 C CA . TYR B 1 161 ? 78.541 28.266 12.830 1.00 20.26 288 TYR B CA 1
ATOM 3754 C C . TYR B 1 161 ? 79.380 27.457 11.766 1.00 19.80 288 TYR B C 1
ATOM 3755 O O . TYR B 1 161 ? 78.947 27.282 10.628 1.00 21.00 288 TYR B O 1
ATOM 3764 N N . LEU B 1 162 ? 80.544 26.978 12.154 1.00 19.46 289 LEU B N 1
ATOM 3765 C CA . LEU B 1 162 ? 81.319 26.129 11.275 1.00 21.37 289 LEU B CA 1
ATOM 3766 C C . LEU B 1 162 ? 80.706 24.696 11.196 1.00 21.57 289 LEU B C 1
ATOM 3767 O O . LEU B 1 162 ? 80.402 24.087 12.214 1.00 21.50 289 LEU B O 1
ATOM 3772 N N . ASP B 1 163 ? 80.493 24.175 10.009 1.00 21.92 290 ASP B N 1
ATOM 3773 C CA . ASP B 1 163 ? 79.858 22.863 9.924 1.00 24.30 290 ASP B CA 1
ATOM 3774 C C . ASP B 1 163 ? 80.829 21.731 10.208 1.00 22.99 290 ASP B C 1
ATOM 3775 O O . ASP B 1 163 ? 81.927 21.707 9.648 1.00 24.03 290 ASP B O 1
ATOM 3780 N N . ALA B 1 164 ? 80.416 20.794 11.057 1.00 20.13 291 ALA B N 1
ATOM 3781 C CA . ALA B 1 164 ? 81.265 19.663 11.347 1.00 19.27 291 ALA B CA 1
ATOM 3782 C C . ALA B 1 164 ? 80.589 18.283 11.192 1.00 18.41 291 ALA B C 1
ATOM 3783 O O . ALA B 1 164 ? 80.615 17.446 12.098 1.00 17.19 291 ALA B O 1
ATOM 3785 N N . ALA B 1 165 ? 80.016 18.068 10.018 1.00 17.28 292 ALA B N 1
ATOM 3786 C CA . ALA B 1 165 ? 79.437 16.803 9.650 1.00 16.88 292 ALA B CA 1
ATOM 3787 C C . ALA B 1 165 ? 78.301 16.318 10.548 1.00 17.01 292 ALA B C 1
ATOM 3788 O O . ALA B 1 165 ? 77.341 17.092 10.791 1.00 16.27 292 ALA B O 1
ATOM 3790 N N . HIS B 1 166 ? 78.407 15.047 10.986 1.00 16.94 293 HIS B N 1
ATOM 3791 C CA . HIS B 1 166 ? 77.458 14.415 11.853 1.00 16.92 293 HIS B CA 1
ATOM 3792 C C . HIS B 1 166 ? 78.149 13.259 12.550 1.00 17.45 293 HIS B C 1
ATOM 3793 O O . HIS B 1 166 ? 79.264 12.880 12.174 1.00 17.04 293 HIS B O 1
ATOM 3800 N N . GLY B 1 167 ? 77.476 12.730 13.578 1.00 18.10 294 GLY B N 1
ATOM 3801 C CA . GLY B 1 167 ? 78.022 11.724 14.439 1.00 18.91 294 GLY B CA 1
ATOM 3802 C C . GLY B 1 167 ? 78.284 10.420 13.726 1.00 20.37 294 GLY B C 1
ATOM 3803 O O . GLY B 1 167 ? 79.265 9.740 14.041 1.00 21.28 294 GLY B O 1
ATOM 3804 N N . GLY B 1 168 ? 77.437 10.075 12.754 1.00 20.51 295 GLY B N 1
ATOM 3805 C CA . GLY B 1 168 ? 77.607 8.865 11.953 1.00 20.62 295 GLY B CA 1
ATOM 3806 C C . GLY B 1 168 ? 78.910 8.904 11.179 1.00 21.55 295 GLY B C 1
ATOM 3807 O O . GLY B 1 168 ? 79.415 7.847 10.717 1.00 21.65 295 GLY B O 1
ATOM 3808 N N . TRP B 1 169 ? 79.461 10.114 11.058 1.00 21.09 296 TRP B N 1
ATOM 3809 C CA . TRP B 1 169 ? 80.574 10.371 10.159 1.00 21.91 296 TRP B CA 1
ATOM 3810 C C . TRP B 1 169 ? 81.880 10.571 10.929 1.00 22.47 296 TRP B C 1
ATOM 3811 O O . TRP B 1 169 ? 82.924 10.060 10.539 1.00 23.04 296 TRP B O 1
ATOM 3822 N N . LEU B 1 170 ? 81.818 11.330 12.025 1.00 22.90 297 LEU B N 1
ATOM 3823 C CA . LEU B 1 170 ? 83.021 11.851 12.672 1.00 21.47 297 LEU B CA 1
ATOM 3824 C C . LEU B 1 170 ? 83.086 11.585 14.169 1.00 21.13 297 LEU B C 1
ATOM 3825 O O . LEU B 1 170 ? 84.114 11.913 14.816 1.00 20.17 297 LEU B O 1
ATOM 3830 N N . ASN B 1 171 ? 82.021 10.993 14.739 1.00 20.51 298 ASN B N 1
ATOM 3831 C CA . ASN B 1 171 ? 82.053 10.753 16.199 1.00 19.40 298 ASN B CA 1
ATOM 3832 C C . ASN B 1 171 ? 83.276 9.946 16.612 1.00 19.81 298 ASN B C 1
ATOM 3833 O O . ASN B 1 171 ? 83.857 10.159 17.692 1.00 18.50 298 ASN B O 1
ATOM 3838 N N . SER B 1 172 ? 83.668 9.033 15.735 1.00 21.42 299 SER B N 1
ATOM 3839 C CA . SER B 1 172 ? 84.783 8.202 16.058 1.00 25.43 299 SER B CA 1
ATOM 3840 C C . SER B 1 172 ? 86.156 8.873 15.699 1.00 25.37 299 SER B C 1
ATOM 3841 O O . SER B 1 172 ? 87.206 8.272 15.785 1.00 25.04 299 SER B O 1
ATOM 3844 N N . SER B 1 173 ? 86.133 10.160 15.369 1.00 25.92 300 SER B N 1
ATOM 3845 C CA . SER B 1 173 ? 87.340 10.872 14.944 1.00 24.90 300 SER B CA 1
ATOM 3846 C C . SER B 1 173 ? 87.263 12.233 15.484 1.00 24.90 300 SER B C 1
ATOM 3847 O O . SER B 1 173 ? 87.674 13.142 14.820 1.00 26.79 300 SER B O 1
ATOM 3850 N N . ALA B 1 174 ? 86.716 12.398 16.685 1.00 26.07 301 ALA B N 1
ATOM 3851 C CA . ALA B 1 174 ? 86.484 13.700 17.275 1.00 26.06 301 ALA B CA 1
ATOM 3852 C C . ALA B 1 174 ? 87.791 14.397 17.514 1.00 29.35 301 ALA B C 1
ATOM 3853 O O . ALA B 1 174 ? 87.876 15.616 17.336 1.00 30.46 301 ALA B O 1
ATOM 3855 N N . ASP B 1 175 ? 88.827 13.682 17.921 1.00 33.96 302 ASP B N 1
ATOM 3856 C CA . ASP B 1 175 ? 90.083 14.382 18.125 1.00 37.24 302 ASP B CA 1
ATOM 3857 C C . ASP B 1 175 ? 90.736 14.955 16.864 1.00 34.49 302 ASP B C 1
ATOM 3858 O O . ASP B 1 175 ? 91.159 16.109 16.848 1.00 33.64 302 ASP B O 1
ATOM 3863 N N . ARG B 1 176 ? 90.812 14.147 15.810 1.00 33.70 303 ARG B N 1
ATOM 3864 C CA . ARG B 1 176 ? 91.274 14.613 14.509 1.00 33.53 303 ARG B CA 1
ATOM 3865 C C . ARG B 1 176 ? 90.419 15.785 14.022 1.00 32.81 303 ARG B C 1
ATOM 3866 O O . ARG B 1 176 ? 90.990 16.769 13.539 1.00 33.53 303 ARG B O 1
ATOM 3874 N N . THR B 1 177 ? 89.089 15.674 14.169 1.00 29.93 304 THR B N 1
ATOM 3875 C CA . THR B 1 177 ? 88.163 16.730 13.795 1.00 29.21 304 THR B CA 1
ATOM 3876 C C . THR B 1 177 ? 88.474 18.035 14.557 1.00 29.42 304 THR B C 1
ATOM 3877 O O . THR B 1 177 ? 88.508 19.099 13.953 1.00 30.32 304 THR B O 1
ATOM 3881 N N . ALA B 1 178 ? 88.681 17.951 15.872 1.00 28.88 305 ALA B N 1
ATOM 3882 C CA . ALA B 1 178 ? 89.087 19.099 16.660 1.00 29.07 305 ALA B CA 1
ATOM 3883 C C . ALA B 1 178 ? 90.437 19.622 16.223 1.00 31.94 305 ALA B C 1
ATOM 3884 O O . ALA B 1 178 ? 90.627 20.835 16.170 1.00 34.86 305 ALA B O 1
ATOM 3886 N N . GLU B 1 179 ? 91.372 18.743 15.893 1.00 33.17 306 GLU B N 1
ATOM 3887 C CA . GLU B 1 179 ? 92.671 19.191 15.380 1.00 37.51 306 GLU B CA 1
ATOM 3888 C C . GLU B 1 179 ? 92.494 20.167 14.178 1.00 34.61 306 GLU B C 1
ATOM 3889 O O . GLU B 1 179 ? 92.985 21.307 14.238 1.00 33.00 306 GLU B O 1
ATOM 3895 N N . VAL B 1 180 ? 91.752 19.720 13.145 1.00 30.90 307 VAL B N 1
ATOM 3896 C CA . VAL B 1 180 ? 91.437 20.489 11.926 1.00 28.56 307 VAL B CA 1
ATOM 3897 C C . VAL B 1 180 ? 90.761 21.831 12.271 1.00 29.38 307 VAL B C 1
ATOM 3898 O O . VAL B 1 180 ? 91.236 22.894 11.849 1.00 29.69 307 VAL B O 1
ATOM 3902 N N . ILE B 1 181 ? 89.681 21.784 13.052 1.00 27.58 308 ILE B N 1
ATOM 3903 C CA . ILE B 1 181 ? 88.966 22.992 13.461 1.00 25.63 308 ILE B CA 1
ATOM 3904 C C . ILE B 1 181 ? 89.879 23.984 14.182 1.00 25.58 308 ILE B C 1
ATOM 3905 O O . ILE B 1 181 ? 89.942 25.136 13.806 1.00 26.18 308 ILE B O 1
ATOM 3910 N N . ALA B 1 182 ? 90.619 23.538 15.180 1.00 26.01 309 ALA B N 1
ATOM 3911 C CA . ALA B 1 182 ? 91.621 24.406 15.854 1.00 27.49 309 ALA B CA 1
ATOM 3912 C C . ALA B 1 182 ? 92.625 25.059 14.897 1.00 28.07 309 ALA B C 1
ATOM 3913 O O . ALA B 1 182 ? 92.931 26.229 15.034 1.00 27.64 309 ALA B O 1
ATOM 3915 N N . GLU B 1 183 ? 93.092 24.349 13.920 1.00 30.34 310 GLU B N 1
ATOM 3916 C CA . GLU B 1 183 ? 93.999 24.878 12.954 1.00 35.03 310 GLU B CA 1
ATOM 3917 C C . GLU B 1 183 ? 93.373 25.970 12.132 1.00 32.02 310 GLU B C 1
ATOM 3918 O O . GLU B 1 183 ? 93.982 26.960 11.886 1.00 28.93 310 GLU B O 1
ATOM 3924 N N . ILE B 1 184 ? 92.176 25.713 11.639 1.00 28.63 311 ILE B N 1
ATOM 3925 C CA . ILE B 1 184 ? 91.388 26.641 10.835 1.00 25.81 311 ILE B CA 1
ATOM 3926 C C . ILE B 1 184 ? 91.164 27.929 11.625 1.00 24.95 311 ILE B C 1
ATOM 3927 O O . ILE B 1 184 ? 91.332 29.031 11.100 1.00 23.09 311 ILE B O 1
ATOM 3932 N N . LEU B 1 185 ? 90.812 27.798 12.889 1.00 24.40 312 LEU B N 1
ATOM 3933 C CA . LEU B 1 185 ? 90.567 28.978 13.692 1.00 24.81 312 LEU B CA 1
ATOM 3934 C C . LEU B 1 185 ? 91.833 29.749 13.998 1.00 26.66 312 LEU B C 1
ATOM 3935 O O . LEU B 1 185 ? 91.760 30.963 14.172 1.00 29.02 312 LEU B O 1
ATOM 3940 N N . ARG B 1 186 ? 92.976 29.069 14.071 1.00 27.54 313 ARG B N 1
ATOM 3941 C CA . ARG B 1 186 ? 94.270 29.739 14.265 1.00 29.60 313 ARG B CA 1
ATOM 3942 C C . ARG B 1 186 ? 94.630 30.643 13.079 1.00 28.17 313 ARG B C 1
ATOM 3943 O O . ARG B 1 186 ? 95.267 31.624 13.299 1.00 28.64 313 ARG B O 1
ATOM 3951 N N . ASN B 1 187 ? 94.220 30.289 11.853 1.00 27.24 314 ASN B N 1
ATOM 3952 C CA . ASN B 1 187 ? 94.444 31.043 10.612 1.00 27.18 314 ASN B CA 1
ATOM 3953 C C . ASN B 1 187 ? 93.287 31.910 10.164 1.00 27.00 314 ASN B C 1
ATOM 3954 O O . ASN B 1 187 ? 93.231 32.320 8.989 1.00 25.96 314 ASN B O 1
ATOM 3959 N N . ALA B 1 188 ? 92.361 32.179 11.076 1.00 25.70 315 ALA B N 1
ATOM 3960 C CA . ALA B 1 188 ? 91.194 32.949 10.712 1.00 25.07 315 ALA B CA 1
ATOM 3961 C C . ALA B 1 188 ? 91.253 34.461 11.137 1.00 25.16 315 ALA B C 1
ATOM 3962 O O . ALA B 1 188 ? 90.201 35.117 11.281 1.00 24.56 315 ALA B O 1
ATOM 3964 N N . GLY B 1 189 ? 92.473 34.994 11.319 1.00 24.46 316 GLY B N 1
ATOM 3965 C CA . GLY B 1 189 ? 92.686 36.373 11.808 1.00 26.41 316 GLY B CA 1
ATOM 3966 C C . GLY B 1 189 ? 91.918 36.649 13.079 1.00 28.77 316 GLY B C 1
ATOM 3967 O O . GLY B 1 189 ? 92.055 35.914 14.043 1.00 28.75 316 GLY B O 1
ATOM 3968 N N . ASN B 1 190 ? 91.082 37.683 13.068 1.00 30.33 317 ASN B N 1
ATOM 3969 C CA . ASN B 1 190 ? 90.288 38.037 14.232 1.00 32.03 317 ASN B CA 1
ATOM 3970 C C . ASN B 1 190 ? 88.862 37.510 14.187 1.00 31.13 317 ASN B C 1
ATOM 3971 O O . ASN B 1 190 ? 87.994 37.963 14.947 1.00 29.91 317 ASN B O 1
ATOM 3976 N N . GLY B 1 191 ? 88.615 36.546 13.313 1.00 28.98 318 GLY B N 1
ATOM 3977 C CA . GLY B 1 191 ? 87.296 35.968 13.239 1.00 28.92 318 GLY B CA 1
ATOM 3978 C C . GLY B 1 191 ? 87.073 35.001 14.398 1.00 29.41 318 GLY B C 1
ATOM 3979 O O . GLY B 1 191 ? 87.981 34.262 14.783 1.00 29.41 318 GLY B O 1
ATOM 3980 N N . LYS B 1 192 ? 85.868 35.047 14.965 1.00 29.85 319 LYS B N 1
ATOM 3981 C CA . LYS B 1 192 ? 85.403 34.135 16.019 1.00 30.45 319 LYS B CA 1
ATOM 3982 C C . LYS B 1 192 ? 84.163 33.363 15.503 1.00 29.17 319 LYS B C 1
ATOM 3983 O O . LYS B 1 192 ? 83.295 33.945 14.807 1.00 27.24 319 LYS B O 1
ATOM 3989 N N . ILE B 1 193 ? 84.091 32.067 15.831 1.00 26.24 320 ILE B N 1
ATOM 3990 C CA . ILE B 1 193 ? 82.860 31.338 15.607 1.00 23.78 320 ILE B CA 1
ATOM 3991 C C . ILE B 1 193 ? 82.067 31.246 16.917 1.00 22.73 320 ILE B C 1
ATOM 3992 O O . ILE B 1 193 ? 82.645 31.210 18.008 1.00 21.97 320 ILE B O 1
ATOM 3997 N N . ARG B 1 194 ? 80.740 31.258 16.788 1.00 22.14 321 ARG B N 1
ATOM 3998 C CA . ARG B 1 194 ? 79.861 31.001 17.893 1.00 22.78 321 ARG B CA 1
ATOM 3999 C C . ARG B 1 194 ? 79.856 29.520 18.205 1.00 24.65 321 ARG B C 1
ATOM 4000 O O . ARG B 1 194 ? 79.863 29.142 19.378 1.00 27.21 321 ARG B O 1
ATOM 4008 N N . GLY B 1 195 ? 79.852 28.678 17.163 1.00 24.35 322 GLY B N 1
ATOM 4009 C CA . GLY B 1 195 ? 79.861 27.249 17.351 1.00 22.76 322 GLY B CA 1
ATOM 4010 C C . GLY B 1 195 ? 79.901 26.421 16.069 1.00 22.12 322 GLY B C 1
ATOM 4011 O O . GLY B 1 195 ? 80.350 26.886 15.008 1.00 22.95 322 GLY B O 1
ATOM 4012 N N . ILE B 1 196 ? 79.437 25.179 16.204 1.00 19.67 323 ILE B N 1
ATOM 4013 C CA . ILE B 1 196 ? 79.471 24.187 15.185 1.00 18.00 323 ILE B CA 1
ATOM 4014 C C . ILE B 1 196 ? 78.032 23.842 14.848 1.00 17.23 323 ILE B C 1
ATOM 4015 O O . ILE B 1 196 ? 77.206 23.768 15.747 1.00 17.69 323 ILE B O 1
ATOM 4020 N N . SER B 1 197 ? 77.722 23.671 13.555 1.00 15.49 324 SER B N 1
ATOM 4021 C CA . SER B 1 197 ? 76.492 22.984 13.141 1.00 14.45 324 SER B CA 1
ATOM 4022 C C . SER B 1 197 ? 76.744 21.487 12.823 1.00 13.93 324 SER B C 1
ATOM 4023 O O . SER B 1 197 ? 77.798 21.101 12.311 1.00 13.70 324 SER B O 1
ATOM 4026 N N . THR B 1 198 ? 75.769 20.645 13.102 1.00 13.46 325 THR B N 1
ATOM 4027 C CA . THR B 1 198 ? 75.904 19.236 12.669 1.00 13.32 325 THR B CA 1
ATOM 4028 C C . THR B 1 198 ? 74.645 18.724 12.005 1.00 12.95 325 THR B C 1
ATOM 4029 O O . THR B 1 198 ? 73.580 19.386 12.092 1.00 12.60 325 THR B O 1
ATOM 4033 N N . ASN B 1 199 ? 74.779 17.565 11.365 1.00 12.34 326 ASN B N 1
ATOM 4034 C CA . ASN B 1 199 ? 73.648 16.797 10.867 1.00 12.31 326 ASN B CA 1
ATOM 4035 C C . ASN B 1 199 ? 73.089 17.488 9.688 1.00 12.21 326 ASN B C 1
ATOM 4036 O O . ASN B 1 199 ? 71.906 17.287 9.351 1.00 13.02 326 ASN B O 1
ATOM 4041 N N . VAL B 1 200 ? 73.866 18.375 9.090 1.00 11.76 327 VAL B N 1
ATOM 4042 C CA . VAL B 1 200 ? 73.326 19.097 7.967 1.00 12.01 327 VAL B CA 1
ATOM 4043 C C . VAL B 1 200 ? 73.038 18.123 6.843 1.00 12.20 327 VAL B C 1
ATOM 4044 O O . VAL B 1 200 ? 73.895 17.334 6.449 1.00 12.13 327 VAL B O 1
ATOM 4048 N N . SER B 1 201 ? 71.818 18.192 6.333 1.00 11.89 328 SER B N 1
ATOM 4049 C CA . SER B 1 201 ? 71.433 17.380 5.205 1.00 12.59 328 SER B CA 1
ATOM 4050 C C . SER B 1 201 ? 71.529 15.867 5.520 1.00 12.89 328 SER B C 1
ATOM 4051 O O . SER B 1 201 ? 71.626 15.075 4.594 1.00 12.60 328 SER B O 1
ATOM 4054 N N . ASN B 1 202 ? 71.583 15.524 6.813 1.00 12.82 329 ASN B N 1
ATOM 4055 C CA . ASN B 1 202 ? 71.530 14.186 7.250 1.00 13.12 329 ASN B CA 1
ATOM 4056 C C . ASN B 1 202 ? 70.430 13.870 8.250 1.00 13.97 329 ASN B C 1
ATOM 4057 O O . ASN B 1 202 ? 69.610 14.734 8.612 1.00 13.72 329 ASN B O 1
ATOM 4062 N N . TYR B 1 203 ? 70.261 12.592 8.572 1.00 14.76 330 TYR B N 1
ATOM 4063 C CA . TYR B 1 203 ? 69.086 12.178 9.379 1.00 14.82 330 TYR B CA 1
ATOM 4064 C C . TYR B 1 203 ? 69.282 11.752 10.827 1.00 15.54 330 TYR B C 1
ATOM 4065 O O . TYR B 1 203 ? 68.367 11.220 11.460 1.00 16.58 330 TYR B O 1
ATOM 4074 N N . GLN B 1 204 ? 70.464 11.972 11.339 1.00 16.07 331 GLN B N 1
ATOM 4075 C CA . GLN B 1 204 ? 70.774 11.500 12.666 1.00 16.75 331 GLN B CA 1
ATOM 4076 C C . GLN B 1 204 ? 69.778 11.965 13.717 1.00 16.79 331 GLN B C 1
ATOM 4077 O O . GLN B 1 204 ? 69.324 13.101 13.678 1.00 18.50 331 GLN B O 1
ATOM 4083 N N . PRO B 1 205 ? 69.439 11.100 14.671 1.00 16.70 332 PRO B N 1
ATOM 4084 C CA . PRO B 1 205 ? 68.627 11.525 15.848 1.00 16.84 332 PRO B CA 1
ATOM 4085 C C . PRO B 1 205 ? 69.315 12.579 16.715 1.00 17.01 332 PRO B C 1
ATOM 4086 O O . PRO B 1 205 ? 70.565 12.592 16.839 1.00 17.02 332 PRO B O 1
ATOM 4090 N N . VAL B 1 206 ? 68.511 13.405 17.363 1.00 17.10 333 VAL B N 1
ATOM 4091 C CA . VAL B 1 206 ? 69.062 14.461 18.202 1.00 17.26 333 VAL B CA 1
ATOM 4092 C C . VAL B 1 206 ? 69.847 13.792 19.330 1.00 16.99 333 VAL B C 1
ATOM 4093 O O . VAL B 1 206 ? 70.915 14.319 19.765 1.00 15.97 333 VAL B O 1
ATOM 4097 N N . TYR B 1 207 ? 69.362 12.601 19.750 1.00 16.70 334 TYR B N 1
ATOM 4098 C CA . TYR B 1 207 ? 69.984 11.896 20.875 1.00 17.11 334 TYR B CA 1
ATOM 4099 C C . TYR B 1 207 ? 71.454 11.611 20.611 1.00 16.96 334 TYR B C 1
ATOM 4100 O O . TYR B 1 207 ? 72.320 11.958 21.433 1.00 16.37 334 TYR B O 1
ATOM 4109 N N . SER B 1 208 ? 71.747 11.033 19.459 1.00 16.92 335 SER B N 1
ATOM 4110 C CA . SER B 1 208 ? 73.119 10.661 19.166 1.00 17.34 335 SER B CA 1
ATOM 4111 C C . SER B 1 208 ? 73.934 11.840 18.725 1.00 17.28 335 SER B C 1
ATOM 4112 O O . SER B 1 208 ? 75.089 11.955 19.120 1.00 18.18 335 SER B O 1
ATOM 4115 N N . GLU B 1 209 ? 73.347 12.736 17.936 1.00 17.43 336 GLU B N 1
ATOM 4116 C CA . GLU B 1 209 ? 73.997 14.028 17.647 1.00 17.26 336 GLU B CA 1
ATOM 4117 C C . GLU B 1 209 ? 74.491 14.720 18.921 1.00 16.78 336 GLU B C 1
ATOM 4118 O O . GLU B 1 209 ? 75.649 15.112 18.983 1.00 15.73 336 GLU B O 1
ATOM 4124 N N . TYR B 1 210 ? 73.663 14.775 19.969 1.00 16.82 337 TYR B N 1
ATOM 4125 C CA . TYR B 1 210 ? 74.120 15.469 21.162 1.00 18.39 337 TYR B CA 1
ATOM 4126 C C . TYR B 1 210 ? 75.338 14.851 21.818 1.00 19.50 337 TYR B C 1
ATOM 4127 O O . TYR B 1 210 ? 76.237 15.562 22.320 1.00 19.43 337 TYR B O 1
ATOM 4136 N N . GLN B 1 211 ? 75.331 13.517 21.822 1.00 20.85 338 GLN B N 1
ATOM 4137 C CA . GLN B 1 211 ? 76.439 12.722 22.272 1.00 21.60 338 GLN B CA 1
ATOM 4138 C C . GLN B 1 211 ? 77.727 13.087 21.454 1.00 21.55 338 GLN B C 1
ATOM 4139 O O . GLN B 1 211 ? 78.843 13.280 22.033 1.00 20.64 338 GLN B O 1
ATOM 4145 N N . TYR B 1 212 ? 77.576 13.189 20.110 1.00 19.81 339 TYR B N 1
ATOM 4146 C CA . TYR B 1 212 ? 78.649 13.655 19.268 1.00 18.18 339 TYR B CA 1
ATOM 4147 C C . TYR B 1 212 ? 79.110 15.064 19.691 1.00 18.33 339 TYR B C 1
ATOM 4148 O O . TYR B 1 212 ? 80.328 15.290 19.875 1.00 19.05 339 TYR B O 1
ATOM 4157 N N . HIS B 1 213 ? 78.168 15.992 19.901 1.00 17.55 340 HIS B N 1
ATOM 4158 C CA . HIS B 1 213 ? 78.543 17.374 20.319 1.00 17.04 340 HIS B CA 1
ATOM 4159 C C . HIS B 1 213 ? 79.417 17.350 21.562 1.00 17.67 340 HIS B C 1
ATOM 4160 O O . HIS B 1 213 ? 80.418 18.093 21.619 1.00 18.05 340 HIS B O 1
ATOM 4167 N N . GLN B 1 214 ? 79.059 16.498 22.538 1.00 17.72 341 GLN B N 1
ATOM 4168 C CA . GLN B 1 214 ? 79.823 16.410 23.809 1.00 17.93 341 GLN B CA 1
ATOM 4169 C C . GLN B 1 214 ? 81.243 15.890 23.577 1.00 17.17 341 GLN B C 1
ATOM 4170 O O . GLN B 1 214 ? 82.211 16.375 24.172 1.00 16.69 341 GLN B O 1
ATOM 4176 N N . ASN B 1 215 ? 81.347 14.932 22.661 1.00 17.11 342 ASN B N 1
ATOM 4177 C CA . ASN B 1 215 ? 82.591 14.322 22.330 1.00 16.97 342 ASN B CA 1
ATOM 4178 C C . ASN B 1 215 ? 83.466 15.380 21.633 1.00 17.36 342 ASN B C 1
ATOM 4179 O O . ASN B 1 215 ? 84.610 15.692 22.076 1.00 16.59 342 ASN B O 1
ATOM 4184 N N . LEU B 1 216 ? 82.886 15.967 20.590 1.00 18.39 343 LEU B N 1
ATOM 4185 C CA . LEU B 1 216 ? 83.566 17.048 19.855 1.00 20.71 343 LEU B CA 1
ATOM 4186 C C . LEU B 1 216 ? 83.942 18.218 20.799 1.00 21.60 343 LEU B C 1
ATOM 4187 O O . LEU B 1 216 ? 85.090 18.688 20.806 1.00 21.18 343 LEU B O 1
ATOM 4192 N N . ASN B 1 217 ? 83.005 18.609 21.650 1.00 23.49 344 ASN B N 1
ATOM 4193 C CA . ASN B 1 217 ? 83.308 19.629 22.615 1.00 27.06 344 ASN B CA 1
ATOM 4194 C C . ASN B 1 217 ? 84.520 19.375 23.500 1.00 29.65 344 ASN B C 1
ATOM 4195 O O . ASN B 1 217 ? 85.363 20.272 23.688 1.00 33.12 344 ASN B O 1
ATOM 4200 N N . ARG B 1 218 ? 84.612 18.166 24.047 1.00 30.79 345 ARG B N 1
ATOM 4201 C CA . ARG B 1 218 ? 85.737 17.800 24.906 1.00 33.13 345 ARG B CA 1
ATOM 4202 C C . ARG B 1 218 ? 87.048 17.829 24.132 1.00 30.82 345 ARG B C 1
ATOM 4203 O O . ARG B 1 218 ? 88.065 18.323 24.632 1.00 28.00 345 ARG B O 1
ATOM 4211 N N . ALA B 1 219 ? 87.025 17.298 22.905 1.00 29.29 346 ALA B N 1
ATOM 4212 C CA . ALA B 1 219 ? 88.196 17.322 22.055 1.00 27.88 346 ALA B CA 1
ATOM 4213 C C . ALA B 1 219 ? 88.606 18.781 21.756 1.00 28.79 346 ALA B C 1
ATOM 4214 O O . ALA B 1 219 ? 89.817 19.123 21.878 1.00 30.56 346 ALA B O 1
ATOM 4216 N N . LEU B 1 220 ? 87.624 19.637 21.404 1.00 26.89 347 LEU B N 1
ATOM 4217 C CA . LEU B 1 220 ? 87.903 21.087 21.155 1.00 25.97 347 LEU B CA 1
ATOM 4218 C C . LEU B 1 220 ? 88.490 21.769 22.394 1.00 26.44 347 LEU B C 1
ATOM 4219 O O . LEU B 1 220 ? 89.471 22.505 22.274 1.00 25.70 347 LEU B O 1
ATOM 4224 N N . GLU B 1 221 ? 87.904 21.512 23.573 1.00 27.49 348 GLU B N 1
ATOM 4225 C CA . GLU B 1 221 ? 88.387 22.109 24.820 1.00 29.44 348 GLU B CA 1
ATOM 4226 C C . GLU B 1 221 ? 89.845 21.753 25.132 1.00 30.51 348 GLU B C 1
ATOM 4227 O O . GLU B 1 221 ? 90.613 22.597 25.591 1.00 33.61 348 GLU B O 1
ATOM 4233 N N . SER B 1 222 ? 90.246 20.530 24.842 1.00 29.98 349 SER B N 1
ATOM 4234 C CA . SER B 1 222 ? 91.602 20.102 25.128 1.00 29.82 349 SER B CA 1
ATOM 4235 C C . SER B 1 222 ? 92.613 20.751 24.148 1.00 29.74 349 SER B C 1
ATOM 4236 O O . SER B 1 222 ? 93.816 20.555 24.313 1.00 30.94 349 SER B O 1
ATOM 4239 N N . ARG B 1 223 ? 92.118 21.472 23.131 1.00 29.35 350 ARG B N 1
ATOM 4240 C CA . ARG B 1 223 ? 92.972 22.125 22.125 1.00 29.95 350 ARG B CA 1
ATOM 4241 C C . ARG B 1 223 ? 92.785 23.640 22.185 1.00 29.81 350 ARG B C 1
ATOM 4242 O O . ARG B 1 223 ? 93.102 24.361 21.232 1.00 27.68 350 ARG B O 1
ATOM 4250 N N . GLY B 1 224 ? 92.259 24.095 23.321 1.00 29.95 351 GLY B N 1
ATOM 4251 C CA . GLY B 1 224 ? 92.147 25.511 23.615 1.00 32.69 351 GLY B CA 1
ATOM 4252 C C . GLY B 1 224 ? 90.937 26.212 23.018 1.00 33.81 351 GLY B C 1
ATOM 4253 O O . GLY B 1 224 ? 90.770 27.417 23.236 1.00 37.46 351 GLY B O 1
ATOM 4254 N N . VAL B 1 225 ? 90.093 25.485 22.279 1.00 32.25 352 VAL B N 1
ATOM 4255 C CA . VAL B 1 225 ? 88.896 26.076 21.663 1.00 30.55 352 VAL B CA 1
ATOM 4256 C C . VAL B 1 225 ? 87.760 25.913 22.627 1.00 32.16 352 VAL B C 1
ATOM 4257 O O . VAL B 1 225 ? 87.222 24.821 22.764 1.00 33.86 352 VAL B O 1
ATOM 4261 N N . ARG B 1 226 ? 87.406 26.992 23.312 1.00 34.05 353 ARG B N 1
ATOM 4262 C CA . ARG B 1 226 ? 86.440 26.940 24.434 1.00 34.66 353 ARG B CA 1
ATOM 4263 C C . ARG B 1 226 ? 85.102 27.653 24.161 1.00 31.92 353 ARG B C 1
ATOM 4264 O O . ARG B 1 226 ? 84.983 28.457 23.253 1.00 32.14 353 ARG B O 1
ATOM 4272 N N . GLY B 1 227 ? 84.086 27.329 24.943 1.00 31.38 354 GLY B N 1
ATOM 4273 C CA . GLY B 1 227 ? 82.765 27.950 24.831 1.00 30.04 354 GLY B CA 1
ATOM 4274 C C . GLY B 1 227 ? 81.930 27.640 23.598 1.00 30.99 354 GLY B C 1
ATOM 4275 O O . GLY B 1 227 ? 80.939 28.349 23.350 1.00 31.37 354 GLY B O 1
ATOM 4276 N N . MET B 1 228 ? 82.285 26.598 22.823 1.00 31.25 355 MET B N 1
ATOM 4277 C CA . MET B 1 228 ? 81.505 26.241 21.608 1.00 31.14 355 MET B CA 1
ATOM 4278 C C . MET B 1 228 ? 80.059 25.882 21.909 1.00 29.28 355 MET B C 1
ATOM 4279 O O . MET B 1 228 ? 79.774 25.169 22.851 1.00 31.22 355 MET B O 1
ATOM 4284 N N . LYS B 1 229 ? 79.143 26.431 21.137 1.00 26.79 356 LYS B N 1
ATOM 4285 C CA . LYS B 1 229 ? 77.750 26.010 21.190 1.00 24.37 356 LYS B CA 1
ATOM 4286 C C . LYS B 1 229 ? 77.441 25.193 19.922 1.00 21.24 356 LYS B C 1
ATOM 4287 O O . LYS B 1 229 ? 78.306 25.028 19.105 1.00 22.05 356 LYS B O 1
ATOM 4293 N N . PHE B 1 230 ? 76.243 24.650 19.782 1.00 17.88 357 PHE B N 1
ATOM 4294 C CA . PHE B 1 230 ? 75.916 23.735 18.676 1.00 15.44 357 PHE B CA 1
ATOM 4295 C C . PHE B 1 230 ? 74.482 23.985 18.144 1.00 14.94 357 PHE B C 1
ATOM 4296 O O . PHE B 1 230 ? 73.541 24.374 18.886 1.00 14.51 357 PHE B O 1
ATOM 4304 N N . ILE B 1 231 ? 74.320 23.740 16.848 1.00 13.82 358 ILE B N 1
ATOM 4305 C CA . ILE B 1 231 ? 73.015 23.694 16.260 1.00 12.89 358 ILE B CA 1
ATOM 4306 C C . ILE B 1 231 ? 72.962 22.386 15.487 1.00 12.79 358 ILE B C 1
ATOM 4307 O O . ILE B 1 231 ? 74.020 21.795 15.105 1.00 12.70 358 ILE B O 1
ATOM 4312 N N . VAL B 1 232 ? 71.747 21.880 15.297 1.00 12.01 359 VAL B N 1
ATOM 4313 C CA . VAL B 1 232 ? 71.608 20.558 14.710 1.00 11.38 359 VAL B CA 1
ATOM 4314 C C . VAL B 1 232 ? 70.498 20.625 13.714 1.00 11.49 359 VAL B C 1
ATOM 4315 O O . VAL B 1 232 ? 69.421 21.133 14.001 1.00 11.84 359 VAL B O 1
ATOM 4319 N N . ASP B 1 233 ? 70.753 20.121 12.518 1.00 11.59 360 ASP B N 1
ATOM 4320 C CA . ASP B 1 233 ? 69.741 20.171 11.509 1.00 11.65 360 ASP B CA 1
ATOM 4321 C C . ASP B 1 233 ? 68.650 19.148 11.851 1.00 12.05 360 ASP B C 1
ATOM 4322 O O . ASP B 1 233 ? 68.921 17.955 11.925 1.00 12.69 360 ASP B O 1
ATOM 4327 N N . THR B 1 234 ? 67.437 19.607 12.094 1.00 12.12 361 THR B N 1
ATOM 4328 C CA . THR B 1 234 ? 66.336 18.688 12.359 1.00 12.73 361 THR B CA 1
ATOM 4329 C C . THR B 1 234 ? 65.295 18.634 11.220 1.00 13.13 361 THR B C 1
ATOM 4330 O O . THR B 1 234 ? 64.186 18.166 11.418 1.00 13.43 361 THR B O 1
ATOM 4334 N N . SER B 1 235 ? 65.656 19.093 10.028 1.00 13.37 362 SER B N 1
ATOM 4335 C CA . SER B 1 235 ? 64.728 19.046 8.850 1.00 13.32 362 SER B CA 1
ATOM 4336 C C . SER B 1 235 ? 64.305 17.645 8.444 1.00 12.97 362 SER B C 1
ATOM 4337 O O . SER B 1 235 ? 63.155 17.432 7.984 1.00 13.26 362 SER B O 1
ATOM 4340 N N . ARG B 1 236 ? 65.199 16.678 8.584 1.00 12.31 363 ARG B N 1
ATOM 4341 C CA . ARG B 1 236 ? 64.796 15.387 8.070 1.00 12.64 363 ARG B CA 1
ATOM 4342 C C . ARG B 1 236 ? 65.021 14.251 9.005 1.00 13.50 363 ARG B C 1
ATOM 4343 O O . ARG B 1 236 ? 65.191 13.116 8.555 1.00 14.04 363 ARG B O 1
ATOM 4351 N N . ASN B 1 237 ? 65.036 14.517 10.303 1.00 14.67 364 ASN B N 1
ATOM 4352 C CA . ASN B 1 237 ? 65.487 13.450 11.202 1.00 16.06 364 ASN B CA 1
ATOM 4353 C C . ASN B 1 237 ? 64.406 12.936 12.128 1.00 17.08 364 ASN B C 1
ATOM 4354 O O . ASN B 1 237 ? 64.691 12.537 13.242 1.00 17.69 364 ASN B O 1
ATOM 4359 N N . GLY B 1 238 ? 63.166 12.968 11.661 1.00 18.07 365 GLY B N 1
ATOM 4360 C CA . GLY B 1 238 ? 62.069 12.512 12.465 1.00 20.10 365 GLY B CA 1
ATOM 4361 C C . GLY B 1 238 ? 62.112 11.026 12.783 1.00 22.19 365 GLY B C 1
ATOM 4362 O O . GLY B 1 238 ? 61.642 10.635 13.851 1.00 24.26 365 GLY B O 1
ATOM 4363 N N . ARG B 1 239 ? 62.665 10.206 11.878 1.00 23.26 366 ARG B N 1
ATOM 4364 C CA . ARG B 1 239 ? 62.730 8.739 12.031 1.00 23.81 366 ARG B CA 1
ATOM 4365 C C . ARG B 1 239 ? 64.174 8.292 11.904 1.00 24.99 366 ARG B C 1
ATOM 4366 O O . ARG B 1 239 ? 64.921 8.833 11.070 1.00 22.93 366 ARG B O 1
ATOM 4374 N N . ASN B 1 240 ? 64.581 7.300 12.712 1.00 26.71 367 ASN B N 1
ATOM 4375 C CA . ASN B 1 240 ? 65.965 6.791 12.635 1.00 28.09 367 ASN B CA 1
ATOM 4376 C C . ASN B 1 240 ? 66.277 6.293 11.221 1.00 27.43 367 ASN B C 1
ATOM 4377 O O . ASN B 1 240 ? 65.469 5.628 10.618 1.00 25.77 367 ASN B O 1
ATOM 4382 N N . PRO B 1 241 ? 67.435 6.660 10.669 1.00 27.92 368 PRO B N 1
ATOM 4383 C CA . PRO B 1 241 ? 67.752 6.246 9.304 1.00 28.79 368 PRO B CA 1
ATOM 4384 C C . PRO B 1 241 ? 67.987 4.757 9.193 1.00 30.85 368 PRO B C 1
ATOM 4385 O O . PRO B 1 241 ? 68.545 4.150 10.113 1.00 34.68 368 PRO B O 1
ATOM 4389 N N . SER B 1 242 ? 67.583 4.163 8.077 1.00 31.37 369 SER B N 1
ATOM 4390 C CA . SER B 1 242 ? 67.730 2.711 7.895 1.00 31.01 369 SER B CA 1
ATOM 4391 C C . SER B 1 242 ? 69.167 2.299 7.554 1.00 30.49 369 SER B C 1
ATOM 4392 O O . SER B 1 242 ? 69.555 1.152 7.823 1.00 32.94 369 SER B O 1
ATOM 4395 N N . SER B 1 243 ? 69.929 3.220 6.949 1.00 27.22 370 SER B N 1
ATOM 4396 C CA . SER B 1 243 ? 71.366 3.098 6.712 1.00 24.83 370 SER B CA 1
ATOM 4397 C C . SER B 1 243 ? 72.093 4.457 6.591 1.00 24.96 370 SER B C 1
ATOM 4398 O O . SER B 1 243 ? 71.508 5.527 6.764 1.00 23.81 370 SER B O 1
ATOM 4401 N N . ALA B 1 244 ? 73.379 4.402 6.221 1.00 23.12 371 ALA B N 1
ATOM 4402 C CA . ALA B 1 244 ? 74.198 5.584 5.946 1.00 20.88 371 ALA B CA 1
ATOM 4403 C C . ALA B 1 244 ? 73.949 6.223 4.557 1.00 22.56 371 ALA B C 1
ATOM 4404 O O . ALA B 1 244 ? 74.619 7.208 4.188 1.00 24.22 371 ALA B O 1
ATOM 4406 N N . THR B 1 245 ? 72.994 5.703 3.774 1.00 22.53 372 THR B N 1
ATOM 4407 C CA . THR B 1 245 ? 72.570 6.364 2.547 1.00 22.71 372 THR B CA 1
ATOM 4408 C C . THR B 1 245 ? 72.266 7.844 2.890 1.00 22.93 372 THR B C 1
ATOM 4409 O O . THR B 1 245 ? 71.489 8.148 3.804 1.00 23.95 372 THR B O 1
ATOM 4413 N N . TRP B 1 246 ? 72.920 8.751 2.189 1.00 22.73 373 TRP B N 1
ATOM 4414 C CA . TRP B 1 246 ? 72.759 10.196 2.402 1.00 22.19 373 TRP B CA 1
ATOM 4415 C C . TRP B 1 246 ? 71.845 10.874 1.400 1.00 22.38 373 TRP B C 1
ATOM 4416 O O . TRP B 1 246 ? 71.242 11.904 1.702 1.00 22.98 373 TRP B O 1
ATOM 4427 N N . CYS B 1 247 ? 71.755 10.296 0.213 1.00 23.55 374 CYS B N 1
ATOM 4428 C CA . CYS B 1 247 ? 71.022 10.842 -0.921 1.00 24.50 374 CYS B CA 1
ATOM 4429 C C . CYS B 1 247 ? 69.546 10.398 -0.885 1.00 22.95 374 CYS B C 1
ATOM 4430 O O . CYS B 1 247 ? 69.241 9.225 -1.039 1.00 22.18 374 CYS B O 1
ATOM 4433 N N . ASN B 1 248 ? 68.647 11.342 -0.606 1.00 22.81 375 ASN B N 1
ATOM 4434 C CA . ASN B 1 248 ? 67.188 11.159 -0.728 1.00 23.45 375 ASN B CA 1
ATOM 4435 C C . ASN B 1 248 ? 66.674 9.921 -0.002 1.00 23.46 375 ASN B C 1
ATOM 4436 O O . ASN B 1 248 ? 66.085 9.051 -0.624 1.00 24.25 375 ASN B O 1
ATOM 4441 N N . LEU B 1 249 ? 66.891 9.854 1.311 1.00 22.73 376 LEU B N 1
ATOM 4442 C CA . LEU B 1 249 ? 66.621 8.673 2.072 1.00 21.30 376 LEU B CA 1
ATOM 4443 C C . LEU B 1 249 ? 65.101 8.388 2.168 1.00 22.68 376 LEU B C 1
ATOM 4444 O O . LEU B 1 249 ? 64.322 9.282 2.542 1.00 21.09 376 LEU B O 1
ATOM 4449 N N . LYS B 1 250 ? 64.700 7.141 1.811 1.00 23.95 377 LYS B N 1
ATOM 4450 C CA . LYS B 1 250 ? 63.330 6.638 1.987 1.00 24.06 377 LYS B CA 1
ATOM 4451 C C . LYS B 1 250 ? 63.041 6.528 3.480 1.00 22.52 377 LYS B C 1
ATOM 4452 O O . LYS B 1 250 ? 63.968 6.314 4.298 1.00 20.99 377 LYS B O 1
ATOM 4458 N N . GLY B 1 251 ? 61.766 6.696 3.837 1.00 20.85 378 GLY B N 1
ATOM 4459 C CA . GLY B 1 251 ? 61.376 6.576 5.225 1.00 19.81 378 GLY B CA 1
ATOM 4460 C C . GLY B 1 251 ? 61.719 7.737 6.129 1.00 19.59 378 GLY B C 1
ATOM 4461 O O . GLY B 1 251 ? 61.392 7.672 7.307 1.00 20.78 378 GLY B O 1
ATOM 4462 N N . ALA B 1 252 ? 62.360 8.802 5.611 1.00 18.27 379 ALA B N 1
ATOM 4463 C CA . ALA B 1 252 ? 62.760 9.935 6.450 1.00 16.15 379 ALA B CA 1
ATOM 4464 C C . ALA B 1 252 ? 61.529 10.702 6.722 1.00 15.27 379 ALA B C 1
ATOM 4465 O O . ALA B 1 252 ? 60.614 10.636 5.921 1.00 15.11 379 ALA B O 1
ATOM 4467 N N . GLY B 1 253 ? 61.508 11.392 7.861 1.00 14.75 380 GLY B N 1
ATOM 4468 C CA . GLY B 1 253 ? 60.418 12.290 8.243 1.00 14.73 380 GLY B CA 1
ATOM 4469 C C . GLY B 1 253 ? 60.919 13.648 8.731 1.00 14.77 380 GLY B C 1
ATOM 4470 O O . GLY B 1 253 ? 62.070 13.779 9.218 1.00 14.34 380 GLY B O 1
ATOM 4471 N N . LEU B 1 254 ? 60.055 14.657 8.613 1.00 14.95 381 LEU B N 1
ATOM 4472 C CA . LEU B 1 254 ? 60.361 15.973 9.200 1.00 15.29 381 LEU B CA 1
ATOM 4473 C C . LEU B 1 254 ? 60.601 15.717 10.677 1.00 15.64 381 LEU B C 1
ATOM 4474 O O . LEU B 1 254 ? 59.916 14.886 11.256 1.00 15.48 381 LEU B O 1
ATOM 4479 N N . GLY B 1 255 ? 61.601 16.406 11.247 1.00 16.05 382 GLY B N 1
ATOM 4480 C CA . GLY B 1 255 ? 61.949 16.308 12.667 1.00 16.25 382 GLY B CA 1
ATOM 4481 C C . GLY B 1 255 ? 61.376 17.492 13.391 1.00 16.58 382 GLY B C 1
ATOM 4482 O O . GLY B 1 255 ? 60.526 18.170 12.839 1.00 18.15 382 GLY B O 1
ATOM 4483 N N . ALA B 1 256 ? 61.816 17.735 14.621 1.00 16.77 383 ALA B N 1
ATOM 4484 C CA . ALA B 1 256 ? 61.388 18.868 15.440 1.00 16.99 383 ALA B CA 1
ATOM 4485 C C . ALA B 1 256 ? 61.372 20.212 14.705 1.00 17.54 383 ALA B C 1
ATOM 4486 O O . ALA B 1 256 ? 62.249 20.513 13.933 1.00 17.31 383 ALA B O 1
ATOM 4488 N N . ARG B 1 257 ? 60.387 21.054 15.005 1.00 19.53 384 ARG B N 1
ATOM 4489 C CA . ARG B 1 257 ? 60.330 22.384 14.401 1.00 20.21 384 ARG B CA 1
ATOM 4490 C C . ARG B 1 257 ? 61.452 23.260 14.976 1.00 18.37 384 ARG B C 1
ATOM 4491 O O . ARG B 1 257 ? 61.807 23.116 16.149 1.00 17.55 384 ARG B O 1
ATOM 4499 N N . PRO B 1 258 ? 62.011 24.163 14.169 1.00 17.91 385 PRO B N 1
ATOM 4500 C CA . PRO B 1 258 ? 63.085 25.036 14.644 1.00 17.67 385 PRO B CA 1
ATOM 4501 C C . PRO B 1 258 ? 62.714 25.664 15.990 1.00 18.17 385 PRO B C 1
ATOM 4502 O O . PRO B 1 258 ? 61.536 25.959 16.240 1.00 18.17 385 PRO B O 1
ATOM 4506 N N . GLN B 1 259 ? 63.696 25.786 16.878 1.00 18.61 386 GLN B N 1
ATOM 4507 C CA . GLN B 1 259 ? 63.488 26.222 18.243 1.00 20.02 386 GLN B CA 1
ATOM 4508 C C . GLN B 1 259 ? 64.852 26.561 18.843 1.00 20.73 386 GLN B C 1
ATOM 4509 O O . GLN B 1 259 ? 65.857 25.840 18.601 1.00 19.85 386 GLN B O 1
ATOM 4515 N N . ALA B 1 260 ? 64.900 27.655 19.626 1.00 21.28 387 ALA B N 1
ATOM 4516 C CA . ALA B 1 260 ? 66.092 27.985 20.417 1.00 22.16 387 ALA B CA 1
ATOM 4517 C C . ALA B 1 260 ? 66.042 27.164 21.693 1.00 23.72 387 ALA B C 1
ATOM 4518 O O . ALA B 1 260 ? 64.941 26.862 22.203 1.00 24.77 387 ALA B O 1
ATOM 4520 N N . ASN B 1 261 ? 67.223 26.783 22.198 1.00 25.42 388 ASN B N 1
ATOM 4521 C CA . ASN B 1 261 ? 67.375 26.236 23.585 1.00 27.45 388 ASN B CA 1
ATOM 4522 C C . ASN B 1 261 ? 66.375 25.155 23.900 1.00 27.45 388 ASN B C 1
ATOM 4523 O O . ASN B 1 261 ? 65.682 25.249 24.908 1.00 26.74 388 ASN B O 1
ATOM 4528 N N . PRO B 1 262 ? 66.294 24.125 23.046 1.00 28.36 389 PRO B N 1
ATOM 4529 C CA . PRO B 1 262 ? 65.112 23.271 23.101 1.00 29.24 389 PRO B CA 1
ATOM 4530 C C . PRO B 1 262 ? 65.115 22.278 24.275 1.00 29.73 389 PRO B C 1
ATOM 4531 O O . PRO B 1 262 ? 64.073 21.655 24.497 1.00 29.07 389 PRO B O 1
ATOM 4535 N N . ASP B 1 263 ? 66.244 22.149 25.001 1.00 30.40 390 ASP B N 1
ATOM 4536 C CA . ASP B 1 263 ? 66.378 21.186 26.101 1.00 33.69 390 ASP B CA 1
ATOM 4537 C C . ASP B 1 263 ? 67.398 21.598 27.170 1.00 34.34 390 ASP B C 1
ATOM 4538 O O . ASP B 1 263 ? 68.608 21.635 26.900 1.00 33.63 390 ASP B O 1
ATOM 4543 N N . PRO B 1 264 ? 66.922 21.830 28.411 1.00 36.37 391 PRO B N 1
ATOM 4544 C CA . PRO B 1 264 ? 67.854 22.252 29.490 1.00 36.23 391 PRO B CA 1
ATOM 4545 C C . PRO B 1 264 ? 68.857 21.157 29.872 1.00 36.26 391 PRO B C 1
ATOM 4546 O O . PRO B 1 264 ? 69.940 21.477 30.380 1.00 35.80 391 PRO B O 1
ATOM 4550 N N . ASN B 1 265 ? 68.518 19.897 29.600 1.00 36.97 392 ASN B N 1
ATOM 4551 C CA . ASN B 1 265 ? 69.481 18.787 29.672 1.00 36.32 392 ASN B CA 1
ATOM 4552 C C . ASN B 1 265 ? 70.488 18.723 28.523 1.00 35.35 392 ASN B C 1
ATOM 4553 O O . ASN B 1 265 ? 71.391 17.888 28.551 1.00 34.16 392 ASN B O 1
ATOM 4558 N N . MET B 1 266 ? 70.330 19.616 27.531 1.00 34.91 393 MET B N 1
ATOM 4559 C CA . MET B 1 266 ? 71.287 19.770 26.424 1.00 31.72 393 MET B CA 1
ATOM 4560 C C . MET B 1 266 ? 71.809 21.187 26.393 1.00 30.91 393 MET B C 1
ATOM 4561 O O . MET B 1 266 ? 71.474 21.924 25.451 1.00 31.52 393 MET B O 1
ATOM 4566 N N . PRO B 1 267 ? 72.642 21.568 27.414 1.00 29.97 394 PRO B N 1
ATOM 4567 C CA . PRO B 1 267 ? 73.060 22.980 27.562 1.00 29.33 394 PRO B CA 1
ATOM 4568 C C . PRO B 1 267 ? 74.030 23.480 26.478 1.00 28.54 394 PRO B C 1
ATOM 4569 O O . PRO B 1 267 ? 74.137 24.689 26.310 1.00 29.35 394 PRO B O 1
ATOM 4573 N N . LEU B 1 268 ? 74.704 22.578 25.760 1.00 27.27 395 LEU B N 1
ATOM 4574 C CA . LEU B 1 268 ? 75.605 22.957 24.648 1.00 26.46 395 LEU B CA 1
ATOM 4575 C C . LEU B 1 268 ? 74.859 23.303 23.339 1.00 26.31 395 LEU B C 1
ATOM 4576 O O . LEU B 1 268 ? 75.443 23.886 22.385 1.00 25.44 395 LEU B O 1
ATOM 4581 N N . LEU B 1 269 ? 73.556 23.007 23.335 1.00 24.26 396 LEU B N 1
ATOM 4582 C CA . LEU B 1 269 ? 72.766 23.076 22.123 1.00 23.25 396 LEU B CA 1
ATOM 4583 C C . LEU B 1 269 ? 71.960 24.363 21.968 1.00 22.75 396 LEU B C 1
ATOM 4584 O O . LEU B 1 269 ? 70.891 24.455 22.550 1.00 24.17 396 LEU B O 1
ATOM 4589 N N . ASP B 1 270 ? 72.441 25.303 21.149 1.00 22.29 397 ASP B N 1
ATOM 4590 C CA . ASP B 1 270 ? 71.703 26.570 20.832 1.00 22.12 397 ASP B CA 1
ATOM 4591 C C . ASP B 1 270 ? 70.310 26.407 20.240 1.00 21.69 397 ASP B C 1
ATOM 4592 O O . ASP B 1 270 ? 69.407 27.194 20.561 1.00 21.33 397 ASP B O 1
ATOM 4597 N N . ALA B 1 271 ? 70.133 25.407 19.358 1.00 20.93 398 ALA B N 1
ATOM 4598 C CA . ALA B 1 271 ? 68.902 25.285 18.552 1.00 20.04 398 ALA B CA 1
ATOM 4599 C C . ALA B 1 271 ? 68.780 24.007 17.707 1.00 19.36 398 ALA B C 1
ATOM 4600 O O . ALA B 1 271 ? 69.754 23.364 17.304 1.00 19.02 398 ALA B O 1
ATOM 4602 N N . TYR B 1 272 ? 67.530 23.679 17.448 1.00 18.73 399 TYR B N 1
ATOM 4603 C CA . TYR B 1 272 ? 67.100 22.897 16.319 1.00 18.39 399 TYR B CA 1
ATOM 4604 C C . TYR B 1 272 ? 66.909 23.897 15.180 1.00 18.54 399 TYR B C 1
ATOM 4605 O O . TYR B 1 272 ? 66.244 24.969 15.356 1.00 19.99 399 TYR B O 1
ATOM 4614 N N . VAL B 1 273 ? 67.477 23.588 14.022 1.00 16.86 400 VAL B N 1
ATOM 4615 C CA . VAL B 1 273 ? 67.361 24.481 12.862 1.00 15.77 400 VAL B CA 1
ATOM 4616 C C . VAL B 1 273 ? 66.925 23.608 11.667 1.00 15.69 400 VAL B C 1
ATOM 4617 O O . VAL B 1 273 ? 67.242 22.437 11.621 1.00 16.14 400 VAL B O 1
ATOM 4621 N N . TRP B 1 274 ? 66.157 24.139 10.724 1.00 15.24 401 TRP B N 1
ATOM 4622 C CA . TRP B 1 274 ? 65.979 23.398 9.464 1.00 14.34 401 TRP B CA 1
ATOM 4623 C C . TRP B 1 274 ? 67.025 23.959 8.482 1.00 14.13 401 TRP B C 1
ATOM 4624 O O . TRP B 1 274 ? 66.772 24.971 7.784 1.00 14.12 401 TRP B O 1
ATOM 4635 N N . ILE B 1 275 ? 68.206 23.327 8.459 1.00 12.72 402 ILE B N 1
ATOM 4636 C CA . ILE B 1 275 ? 69.242 23.764 7.568 1.00 11.81 402 ILE B CA 1
ATOM 4637 C C . ILE B 1 275 ? 69.092 23.276 6.101 1.00 11.96 402 ILE B C 1
ATOM 4638 O O . ILE B 1 275 ? 68.990 24.129 5.204 1.00 11.93 402 ILE B O 1
ATOM 4643 N N . LYS B 1 276 ? 69.025 21.954 5.846 1.00 11.65 403 LYS B N 1
ATOM 4644 C CA . LYS B 1 276 ? 68.696 21.434 4.524 1.00 11.46 403 LYS B CA 1
ATOM 4645 C C . LYS B 1 276 ? 67.220 21.749 4.277 1.00 11.77 403 LYS B C 1
ATOM 4646 O O . LYS B 1 276 ? 66.395 21.764 5.202 1.00 11.65 403 LYS B O 1
ATOM 4652 N N . THR B 1 277 ? 66.866 22.017 3.036 1.00 12.24 404 THR B N 1
ATOM 4653 C CA . THR B 1 277 ? 65.482 22.391 2.732 1.00 12.96 404 THR B CA 1
ATOM 4654 C C . THR B 1 277 ? 64.708 21.122 2.493 1.00 13.41 404 THR B C 1
ATOM 4655 O O . THR B 1 277 ? 64.994 20.400 1.539 1.00 13.60 404 THR B O 1
ATOM 4659 N N . PRO B 1 278 ? 63.758 20.822 3.378 1.00 13.93 405 PRO B N 1
ATOM 4660 C CA . PRO B 1 278 ? 63.015 19.544 3.326 1.00 14.40 405 PRO B CA 1
ATOM 4661 C C . PRO B 1 278 ? 62.128 19.602 2.108 1.00 15.57 405 PRO B C 1
ATOM 4662 O O . PRO B 1 278 ? 61.299 20.535 1.970 1.00 15.79 405 PRO B O 1
ATOM 4666 N N . GLY B 1 279 ? 62.308 18.641 1.204 1.00 17.01 406 GLY B N 1
ATOM 4667 C CA . GLY B 1 279 ? 61.591 18.635 -0.092 1.00 17.32 406 GLY B CA 1
ATOM 4668 C C . GLY B 1 279 ? 62.481 18.860 -1.311 1.00 18.36 406 GLY B C 1
ATOM 4669 O O . GLY B 1 279 ? 62.067 18.545 -2.422 1.00 18.65 406 GLY B O 1
ATOM 4670 N N . GLU B 1 280 ? 63.688 19.405 -1.125 1.00 19.80 407 GLU B N 1
ATOM 4671 C CA . GLU B 1 280 ? 64.644 19.636 -2.218 1.00 20.32 407 GLU B CA 1
ATOM 4672 C C . GLU B 1 280 ? 65.507 18.424 -2.384 1.00 19.72 407 GLU B C 1
ATOM 4673 O O . GLU B 1 280 ? 66.148 17.998 -1.417 1.00 19.25 407 GLU B O 1
ATOM 4679 N N . SER B 1 281 ? 65.550 17.875 -3.607 1.00 19.40 408 SER B N 1
ATOM 4680 C CA . SER B 1 281 ? 66.429 16.745 -3.901 1.00 19.24 408 SER B CA 1
ATOM 4681 C C . SER B 1 281 ? 67.865 16.979 -3.407 1.00 19.84 408 SER B C 1
ATOM 4682 O O . SER B 1 281 ? 68.327 18.114 -3.370 1.00 18.61 408 SER B O 1
ATOM 4685 N N . ASP B 1 282 ? 68.535 15.902 -2.989 1.00 21.46 409 ASP B N 1
ATOM 4686 C CA . ASP B 1 282 ? 69.946 15.950 -2.569 1.00 22.39 409 ASP B CA 1
ATOM 4687 C C . ASP B 1 282 ? 70.804 15.900 -3.835 1.00 22.32 409 ASP B C 1
ATOM 4688 O O . ASP B 1 282 ? 71.948 16.378 -3.854 1.00 22.30 409 ASP B O 1
ATOM 4693 N N . SER B 1 283 ? 70.234 15.307 -4.888 1.00 21.90 410 SER B N 1
ATOM 4694 C CA . SER B 1 283 ? 70.892 14.981 -6.146 1.00 22.38 410 SER B CA 1
ATOM 4695 C C . SER B 1 283 ? 69.852 14.339 -7.081 1.00 22.66 410 SER B C 1
ATOM 4696 O O . SER B 1 283 ? 68.781 13.911 -6.615 1.00 23.04 410 SER B O 1
ATOM 4699 N N . ALA B 1 284 ? 70.149 14.268 -8.389 1.00 22.85 411 ALA B N 1
ATOM 4700 C CA . ALA B 1 284 ? 69.271 13.534 -9.357 1.00 24.17 411 ALA B CA 1
ATOM 4701 C C . ALA B 1 284 ? 69.605 12.028 -9.323 1.00 24.66 411 ALA B C 1
ATOM 4702 O O . ALA B 1 284 ? 70.778 11.644 -9.162 1.00 23.97 411 ALA B O 1
ATOM 4704 N N . SER B 1 285 ? 68.574 11.186 -9.447 1.00 26.06 412 SER B N 1
ATOM 4705 C CA . SER B 1 285 ? 68.752 9.725 -9.308 1.00 28.44 412 SER B CA 1
ATOM 4706 C C . SER B 1 285 ? 69.819 9.184 -10.273 1.00 31.13 412 SER B C 1
ATOM 4707 O O . SER B 1 285 ? 70.530 8.210 -9.948 1.00 33.50 412 SER B O 1
ATOM 4710 N N . SER B 1 286 ? 69.987 9.864 -11.410 1.00 32.75 413 SER B N 1
ATOM 4711 C CA . SER B 1 286 ? 71.015 9.493 -12.386 1.00 34.44 413 SER B CA 1
ATOM 4712 C C . SER B 1 286 ? 72.388 10.174 -12.248 1.00 37.13 413 SER B C 1
ATOM 4713 O O . SER B 1 286 ? 73.277 9.932 -13.050 1.00 39.95 413 SER B O 1
ATOM 4716 N N . ALA B 1 287 ? 72.598 10.975 -11.217 1.00 39.12 414 ALA B N 1
ATOM 4717 C CA . ALA B 1 287 ? 73.875 11.685 -11.079 1.00 39.80 414 ALA B CA 1
ATOM 4718 C C . ALA B 1 287 ? 74.967 11.002 -10.264 1.00 39.94 414 ALA B C 1
ATOM 4719 O O . ALA B 1 287 ? 76.104 11.415 -10.370 1.00 44.12 414 ALA B O 1
ATOM 4721 N N . ASP B 1 288 ? 74.633 10.008 -9.441 1.00 43.24 415 ASP B N 1
ATOM 4722 C CA . ASP B 1 288 ? 75.590 9.318 -8.551 1.00 45.36 415 ASP B CA 1
ATOM 4723 C C . ASP B 1 288 ? 74.963 7.954 -8.306 1.00 42.89 415 ASP B C 1
ATOM 4724 O O . ASP B 1 288 ? 73.775 7.878 -7.989 1.00 44.92 415 ASP B O 1
ATOM 4729 N N . PRO B 1 289 ? 75.736 6.871 -8.479 1.00 41.22 416 PRO B N 1
ATOM 4730 C CA . PRO B 1 289 ? 75.258 5.524 -8.096 1.00 39.62 416 PRO B CA 1
ATOM 4731 C C . PRO B 1 289 ? 74.653 5.428 -6.680 1.00 35.94 416 PRO B C 1
ATOM 4732 O O . PRO B 1 289 ? 73.679 4.705 -6.563 1.00 35.57 416 PRO B O 1
ATOM 4736 N N . VAL B 1 290 ? 75.127 6.210 -5.718 1.00 33.48 417 VAL B N 1
ATOM 4737 C CA . VAL B 1 290 ? 74.586 6.151 -4.372 1.00 31.29 417 VAL B CA 1
ATOM 4738 C C . VAL B 1 290 ? 73.105 6.502 -4.441 1.00 29.31 417 VAL B C 1
ATOM 4739 O O . VAL B 1 290 ? 72.289 5.917 -3.733 1.00 28.22 417 VAL B O 1
ATOM 4743 N N . CYS B 1 291 ? 72.762 7.459 -5.295 1.00 28.86 418 CYS B N 1
ATOM 4744 C CA . CYS B 1 291 ? 71.384 7.867 -5.428 1.00 27.94 418 CYS B CA 1
ATOM 4745 C C . CYS B 1 291 ? 70.488 6.806 -5.977 1.00 27.12 418 CYS B C 1
ATOM 4746 O O . CYS B 1 291 ? 69.276 6.999 -6.039 1.00 27.92 418 CYS B O 1
ATOM 4749 N N . ARG B 1 292 ? 71.068 5.683 -6.370 1.00 25.88 419 ARG B N 1
ATOM 4750 C CA . ARG B 1 292 ? 70.288 4.553 -6.767 1.00 24.64 419 ARG B CA 1
ATOM 4751 C C . ARG B 1 292 ? 70.388 3.434 -5.721 1.00 21.91 419 ARG B C 1
ATOM 4752 O O . ARG B 1 292 ? 70.188 2.286 -6.061 1.00 23.12 419 ARG B O 1
ATOM 4760 N N . ASN B 1 293 ? 70.705 3.764 -4.463 1.00 18.94 420 ASN B N 1
ATOM 4761 C CA . ASN B 1 293 ? 70.706 2.831 -3.338 1.00 17.10 420 ASN B CA 1
ATOM 4762 C C . ASN B 1 293 ? 69.316 2.265 -3.046 1.00 18.41 420 ASN B C 1
ATOM 4763 O O . ASN B 1 293 ? 68.287 2.853 -3.453 1.00 18.86 420 ASN B O 1
ATOM 4768 N N . SER B 1 294 ? 69.253 1.136 -2.354 1.00 18.65 421 SER B N 1
ATOM 4769 C CA . SER B 1 294 ? 67.949 0.493 -2.196 1.00 19.80 421 SER B CA 1
ATOM 4770 C C . SER B 1 294 ? 66.981 1.407 -1.469 1.00 20.48 421 SER B C 1
ATOM 4771 O O . SER B 1 294 ? 65.778 1.419 -1.777 1.00 22.74 421 SER B O 1
ATOM 4774 N N . ASP B 1 295 ? 67.520 2.171 -0.524 1.00 20.23 422 ASP B N 1
ATOM 4775 C CA . ASP B 1 295 ? 66.711 3.032 0.355 1.00 20.44 422 ASP B CA 1
ATOM 4776 C C . ASP B 1 295 ? 66.820 4.516 -0.047 1.00 21.52 422 ASP B C 1
ATOM 4777 O O . ASP B 1 295 ? 66.618 5.447 0.748 1.00 21.29 422 ASP B O 1
ATOM 4782 N N . SER B 1 296 ? 67.100 4.730 -1.316 1.00 21.75 423 SER B N 1
ATOM 4783 C CA . SER B 1 296 ? 67.124 6.044 -1.857 1.00 22.78 423 SER B CA 1
ATOM 4784 C C . SER B 1 296 ? 65.871 6.243 -2.746 1.00 23.49 423 SER B C 1
ATOM 4785 O O . SER B 1 296 ? 65.573 5.407 -3.586 1.00 24.80 423 SER B O 1
ATOM 4788 N N . LEU B 1 297 ? 65.112 7.318 -2.546 1.00 23.72 424 LEU B N 1
ATOM 4789 C CA . LEU B 1 297 ? 63.868 7.497 -3.302 1.00 24.79 424 LEU B CA 1
ATOM 4790 C C . LEU B 1 297 ? 64.138 7.871 -4.782 1.00 26.10 424 LEU B C 1
ATOM 4791 O O . LEU B 1 297 ? 64.864 8.850 -5.059 1.00 26.23 424 LEU B O 1
ATOM 4796 N N . GLN B 1 298 ? 63.631 7.065 -5.717 1.00 26.53 425 GLN B N 1
ATOM 4797 C CA . GLN B 1 298 ? 63.841 7.264 -7.172 1.00 26.85 425 GLN B CA 1
ATOM 4798 C C . GLN B 1 298 ? 63.031 8.366 -7.877 1.00 24.49 425 GLN B C 1
ATOM 4799 O O . GLN B 1 298 ? 61.980 8.780 -7.387 1.00 24.05 425 GLN B O 1
ATOM 4805 N N . GLY B 1 299 ? 63.530 8.838 -9.027 1.00 22.63 426 GLY B N 1
ATOM 4806 C CA . GLY B 1 299 ? 62.832 9.862 -9.784 1.00 23.49 426 GLY B CA 1
ATOM 4807 C C . GLY B 1 299 ? 63.151 11.268 -9.276 1.00 23.88 426 GLY B C 1
ATOM 4808 O O . GLY B 1 299 ? 62.397 12.224 -9.459 1.00 23.34 426 GLY B O 1
ATOM 4809 N N . ALA B 1 300 ? 64.304 11.390 -8.627 1.00 24.09 427 ALA B N 1
ATOM 4810 C CA . ALA B 1 300 ? 64.717 12.648 -8.016 1.00 24.30 427 ALA B CA 1
ATOM 4811 C C . ALA B 1 300 ? 65.122 13.596 -9.107 1.00 23.83 427 ALA B C 1
ATOM 4812 O O . ALA B 1 300 ? 65.921 13.216 -9.976 1.00 24.59 427 ALA B O 1
ATOM 4814 N N . PRO B 1 301 ? 64.608 14.845 -9.054 1.00 22.59 428 PRO B N 1
ATOM 4815 C CA . PRO B 1 301 ? 65.163 15.902 -9.909 1.00 22.16 428 PRO B CA 1
ATOM 4816 C C . PRO B 1 301 ? 66.573 16.284 -9.444 1.00 22.49 428 PRO B C 1
ATOM 4817 O O . PRO B 1 301 ? 67.157 15.629 -8.524 1.00 23.37 428 PRO B O 1
ATOM 4821 N N . ALA B 1 302 ? 67.127 17.329 -10.064 1.00 21.25 429 ALA B N 1
ATOM 4822 C CA . ALA B 1 302 ? 68.524 17.675 -9.838 1.00 19.30 429 ALA B CA 1
ATOM 4823 C C . ALA B 1 302 ? 68.659 18.262 -8.451 1.00 18.79 429 ALA B C 1
ATOM 4824 O O . ALA B 1 302 ? 67.645 18.672 -7.856 1.00 18.58 429 ALA B O 1
ATOM 4826 N N . ALA B 1 303 ? 69.902 18.269 -7.934 1.00 18.14 430 ALA B N 1
ATOM 4827 C CA . ALA B 1 303 ? 70.208 18.799 -6.613 1.00 19.12 430 ALA B CA 1
ATOM 4828 C C . ALA B 1 303 ? 69.613 20.204 -6.465 1.00 20.26 430 ALA B C 1
ATOM 4829 O O . ALA B 1 303 ? 69.747 21.035 -7.340 1.00 22.46 430 ALA B O 1
ATOM 4831 N N . GLY B 1 304 ? 68.875 20.454 -5.408 1.00 20.46 431 GLY B N 1
ATOM 4832 C CA . GLY B 1 304 ? 68.360 21.783 -5.213 1.00 19.66 431 GLY B CA 1
ATOM 4833 C C . GLY B 1 304 ? 66.923 21.854 -5.679 1.00 19.67 431 GLY B C 1
ATOM 4834 O O . GLY B 1 304 ? 66.174 22.671 -5.170 1.00 21.12 431 GLY B O 1
ATOM 4835 N N . SER B 1 305 ? 66.488 21.029 -6.628 1.00 18.63 432 SER B N 1
ATOM 4836 C CA . SER B 1 305 ? 65.105 21.194 -7.132 1.00 17.97 432 SER B CA 1
ATOM 4837 C C . SER B 1 305 ? 64.063 20.504 -6.282 1.00 17.17 432 SER B C 1
ATOM 4838 O O . SER B 1 305 ? 64.358 19.478 -5.614 1.00 16.69 432 SER B O 1
ATOM 4841 N N . TRP B 1 306 ? 62.838 21.057 -6.342 1.00 16.24 433 TRP B N 1
ATOM 4842 C CA . TRP B 1 306 ? 61.703 20.557 -5.562 1.00 14.81 433 TRP B CA 1
ATOM 4843 C C . TRP B 1 306 ? 61.347 19.132 -5.934 1.00 15.26 433 TRP B C 1
ATOM 4844 O O . TRP B 1 306 ? 61.150 18.844 -7.108 1.00 15.13 433 TRP B O 1
ATOM 4855 N N . PHE B 1 307 ? 61.245 18.261 -4.944 1.00 15.91 434 PHE B N 1
ATOM 4856 C CA . PHE B 1 307 ? 61.002 16.854 -5.182 1.00 17.14 434 PHE B CA 1
ATOM 4857 C C . PHE B 1 307 ? 59.688 16.575 -4.438 1.00 18.02 434 PHE B C 1
ATOM 4858 O O . PHE B 1 307 ? 59.674 16.160 -3.260 1.00 18.70 434 PHE B O 1
ATOM 4866 N N . HIS B 1 308 ? 58.574 16.838 -5.120 1.00 18.12 435 HIS B N 1
ATOM 4867 C CA . HIS B 1 308 ? 57.271 16.719 -4.541 1.00 18.73 435 HIS B CA 1
ATOM 4868 C C . HIS B 1 308 ? 57.004 15.370 -3.832 1.00 19.95 435 HIS B C 1
ATOM 4869 O O . HIS B 1 308 ? 56.484 15.370 -2.695 1.00 19.18 435 HIS B O 1
ATOM 4876 N N . ASP B 1 309 ? 57.321 14.233 -4.476 1.00 21.00 436 ASP B N 1
ATOM 4877 C CA . ASP B 1 309 ? 57.033 12.934 -3.851 1.00 21.92 436 ASP B CA 1
ATOM 4878 C C . ASP B 1 309 ? 57.739 12.785 -2.531 1.00 21.05 436 ASP B C 1
ATOM 4879 O O . ASP B 1 309 ? 57.151 12.263 -1.602 1.00 21.00 436 ASP B O 1
ATOM 4884 N N . TYR B 1 310 ? 58.986 13.281 -2.456 1.00 20.37 437 TYR B N 1
ATOM 4885 C CA . TYR B 1 310 ? 59.828 13.251 -1.238 1.00 19.06 437 TYR B CA 1
ATOM 4886 C C . TYR B 1 310 ? 59.256 14.109 -0.118 1.00 18.45 437 TYR B C 1
ATOM 4887 O O . TYR B 1 310 ? 59.123 13.685 1.026 1.00 18.36 437 TYR B O 1
ATOM 4896 N N . PHE B 1 311 ? 58.872 15.305 -0.475 1.00 17.67 438 PHE B N 1
ATOM 4897 C CA . PHE B 1 311 ? 58.207 16.185 0.466 1.00 17.89 438 PHE B CA 1
ATOM 4898 C C . PHE B 1 311 ? 56.957 15.549 1.089 1.00 18.64 438 PHE B C 1
ATOM 4899 O O . PHE B 1 311 ? 56.763 15.652 2.297 1.00 19.31 438 PHE B O 1
ATOM 4907 N N . VAL B 1 312 ? 56.124 14.911 0.267 1.00 19.42 439 VAL B N 1
ATOM 4908 C CA . VAL B 1 312 ? 54.951 14.161 0.753 1.00 20.39 439 VAL B CA 1
ATOM 4909 C C . VAL B 1 312 ? 55.350 13.073 1.771 1.00 20.68 439 VAL B C 1
ATOM 4910 O O . VAL B 1 312 ? 54.670 12.928 2.812 1.00 22.04 439 VAL B O 1
ATOM 4914 N N . MET B 1 313 ? 56.430 12.334 1.487 1.00 19.72 440 MET B N 1
ATOM 4915 C CA . MET B 1 313 ? 56.915 11.268 2.371 1.00 18.89 440 MET B CA 1
ATOM 4916 C C . MET B 1 313 ? 57.369 11.908 3.704 1.00 18.12 440 MET B C 1
ATOM 4917 O O . MET B 1 313 ? 57.089 11.382 4.808 1.00 17.12 440 MET B O 1
ATOM 4922 N N . LEU B 1 314 ? 58.005 13.085 3.603 1.00 17.75 441 LEU B N 1
ATOM 4923 C CA . LEU B 1 314 ? 58.489 13.813 4.802 1.00 17.04 441 LEU B CA 1
ATOM 4924 C C . LEU B 1 314 ? 57.329 14.236 5.639 1.00 17.36 441 LEU B C 1
ATOM 4925 O O . LEU B 1 314 ? 57.417 14.211 6.868 1.00 17.45 441 LEU B O 1
ATOM 4930 N N . LEU B 1 315 ? 56.293 14.587 4.932 1.00 18.30 442 LEU B N 1
ATOM 4931 C CA . LEU B 1 315 ? 55.048 15.040 5.592 1.00 19.59 442 LEU B CA 1
ATOM 4932 C C . LEU B 1 315 ? 54.289 13.923 6.380 1.00 20.20 442 LEU B C 1
ATOM 4933 O O . LEU B 1 315 ? 53.855 14.074 7.541 1.00 19.68 442 LEU B O 1
ATOM 4938 N N . GLU B 1 316 ? 54.124 12.791 5.706 1.00 23.43 443 GLU B N 1
ATOM 4939 C CA . GLU B 1 316 ? 53.526 11.590 6.300 1.00 25.45 443 GLU B CA 1
ATOM 4940 C C . GLU B 1 316 ? 54.315 11.054 7.463 1.00 24.36 443 GLU B C 1
ATOM 4941 O O . GLU B 1 316 ? 53.729 10.733 8.469 1.00 24.92 443 GLU B O 1
ATOM 4947 N N . ASN B 1 317 ? 55.645 11.048 7.355 1.00 24.31 444 ASN B N 1
ATOM 4948 C CA . ASN B 1 317 ? 56.524 10.512 8.382 1.00 23.52 444 ASN B CA 1
ATOM 4949 C C . ASN B 1 317 ? 56.937 11.461 9.474 1.00 23.23 444 ASN B C 1
ATOM 4950 O O . ASN B 1 317 ? 57.693 11.068 10.347 1.00 24.02 444 ASN B O 1
ATOM 4955 N N . ALA B 1 318 ? 56.437 12.693 9.443 1.00 23.90 445 ALA B N 1
ATOM 4956 C CA . ALA B 1 318 ? 56.787 13.731 10.406 1.00 24.57 445 ALA B CA 1
ATOM 4957 C C . ALA B 1 318 ? 56.751 13.210 11.825 1.00 26.89 445 ALA B C 1
ATOM 4958 O O . ALA B 1 318 ? 55.811 12.476 12.218 1.00 27.76 445 ALA B O 1
ATOM 4960 N N . ASN B 1 319 ? 57.828 13.529 12.542 1.00 29.31 446 ASN B N 1
ATOM 4961 C CA . ASN B 1 319 ? 57.998 13.238 13.992 1.00 31.86 446 ASN B CA 1
ATOM 4962 C C . ASN B 1 319 ? 58.438 14.568 14.716 1.00 33.67 446 ASN B C 1
ATOM 4963 O O . ASN B 1 319 ? 59.436 15.129 14.265 1.00 35.06 446 ASN B O 1
ATOM 4968 N N . PRO B 1 320 ? 57.815 15.105 15.787 1.00 38.65 447 PRO B N 1
ATOM 4969 C CA . PRO B 1 320 ? 56.446 14.837 16.261 1.00 41.24 447 PRO B CA 1
ATOM 4970 C C . PRO B 1 320 ? 55.362 15.149 15.221 1.00 43.62 447 PRO B C 1
ATOM 4971 O O . PRO B 1 320 ? 55.440 16.110 14.456 1.00 43.95 447 PRO B O 1
ATOM 4975 N N . PRO B 1 321 ? 54.352 14.291 15.230 1.00 46.28 448 PRO B N 1
ATOM 4976 C CA . PRO B 1 321 ? 53.215 14.331 14.300 1.00 47.65 448 PRO B CA 1
ATOM 4977 C C . PRO B 1 321 ? 52.374 15.612 14.460 1.00 50.04 448 PRO B C 1
ATOM 4978 O O . PRO B 1 321 ? 52.591 16.390 15.390 1.00 51.76 448 PRO B O 1
ATOM 4982 N N . PHE B 1 322 ? 51.427 15.807 13.547 1.00 58.85 449 PHE B N 1
ATOM 4983 C CA . PHE B 1 322 ? 50.522 16.989 13.574 1.00 64.05 449 PHE B CA 1
ATOM 4984 C C . PHE B 1 322 ? 49.312 16.908 14.536 1.00 60.55 449 PHE B C 1
ATOM 4985 O O . PHE B 1 322 ? 48.932 17.913 15.161 1.00 55.30 449 PHE B O 1
ATOM 4993 N N . THR C 1 1 ? 81.748 -24.069 16.216 0.50 55.72 128 THR C N 1
ATOM 4994 C CA . THR C 1 1 ? 81.504 -23.750 14.767 0.50 58.57 128 THR C CA 1
ATOM 4995 C C . THR C 1 1 ? 81.839 -22.280 14.414 0.50 60.28 128 THR C C 1
ATOM 4996 O O . THR C 1 1 ? 82.666 -22.030 13.528 0.50 61.49 128 THR C O 1
ATOM 5000 N N . SER C 1 2 ? 81.212 -21.354 15.147 1.00 59.92 129 SER C N 1
ATOM 5001 C CA . SER C 1 2 ? 81.234 -19.882 15.011 1.00 60.07 129 SER C CA 1
ATOM 5002 C C . SER C 1 2 ? 81.865 -19.280 16.285 1.00 56.25 129 SER C C 1
ATOM 5003 O O . SER C 1 2 ? 81.721 -19.877 17.350 1.00 57.25 129 SER C O 1
ATOM 5006 N N . ASP C 1 3 ? 82.447 -18.090 16.195 1.00 51.16 130 ASP C N 1
ATOM 5007 C CA . ASP C 1 3 ? 83.028 -17.430 17.369 1.00 49.69 130 ASP C CA 1
ATOM 5008 C C . ASP C 1 3 ? 81.998 -16.549 18.096 1.00 41.70 130 ASP C C 1
ATOM 5009 O O . ASP C 1 3 ? 82.293 -15.960 19.136 1.00 41.14 130 ASP C O 1
ATOM 5014 N N . ASN C 1 4 ? 80.795 -16.477 17.531 1.00 35.85 131 ASN C N 1
ATOM 5015 C CA . ASN C 1 4 ? 79.700 -15.682 18.043 1.00 33.22 131 ASN C CA 1
ATOM 5016 C C . ASN C 1 4 ? 78.667 -16.694 18.579 1.00 29.78 131 ASN C C 1
ATOM 5017 O O . ASN C 1 4 ? 77.803 -17.215 17.830 1.00 28.16 131 ASN C O 1
ATOM 5022 N N . PHE C 1 5 ? 78.754 -16.927 19.895 1.00 26.41 132 PHE C N 1
ATOM 5023 C CA . PHE C 1 5 ? 77.949 -17.955 20.541 1.00 24.54 132 PHE C CA 1
ATOM 5024 C C . PHE C 1 5 ? 76.472 -17.626 20.532 1.00 23.93 132 PHE C C 1
ATOM 5025 O O . PHE C 1 5 ? 75.642 -18.453 20.956 1.00 24.08 132 PHE C O 1
ATOM 5033 N N . PHE C 1 6 ? 76.130 -16.442 20.037 1.00 22.25 133 PHE C N 1
ATOM 5034 C CA . PHE C 1 6 ? 74.738 -15.993 20.063 1.00 21.96 133 PHE C CA 1
ATOM 5035 C C . PHE C 1 6 ? 74.046 -16.513 18.825 1.00 22.90 133 PHE C C 1
ATOM 5036 O O . PHE C 1 6 ? 72.833 -16.441 18.717 1.00 22.74 133 PHE C O 1
ATOM 5044 N N . GLU C 1 7 ? 74.816 -17.030 17.877 1.00 26.48 134 GLU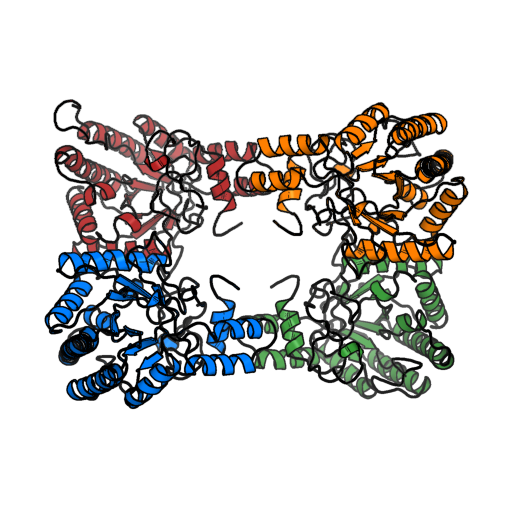 C N 1
ATOM 5045 C CA . GLU C 1 7 ? 74.224 -17.653 16.698 1.00 31.59 134 GLU C CA 1
ATOM 5046 C C . GLU C 1 7 ? 73.632 -19.035 17.037 1.00 33.42 134 GLU C C 1
ATOM 5047 O O . GLU C 1 7 ? 72.722 -19.511 16.369 1.00 37.91 134 GLU C O 1
ATOM 5053 N N . ASN C 1 8 ? 74.092 -19.641 18.116 1.00 32.42 135 ASN C N 1
ATOM 5054 C CA . ASN C 1 8 ? 73.375 -20.749 18.689 1.00 33.45 135 ASN C CA 1
ATOM 5055 C C . ASN C 1 8 ? 72.036 -20.310 19.371 1.00 35.17 135 ASN C C 1
ATOM 5056 O O . ASN C 1 8 ? 71.879 -19.170 19.695 1.00 39.37 135 ASN C O 1
ATOM 5061 N N . GLU C 1 9 ? 71.093 -21.228 19.601 1.00 36.37 136 GLU C N 1
ATOM 5062 C CA . GLU C 1 9 ? 69.902 -20.996 20.421 1.00 38.72 136 GLU C CA 1
ATOM 5063 C C . GLU C 1 9 ? 70.260 -20.643 21.869 1.00 36.21 136 GLU C C 1
ATOM 5064 O O . GLU C 1 9 ? 71.233 -21.172 22.397 1.00 35.03 136 GLU C O 1
ATOM 5070 N N . LEU C 1 10 ? 69.498 -19.751 22.504 1.00 32.70 137 LEU C N 1
ATOM 5071 C CA . LEU C 1 10 ? 69.902 -19.191 23.829 1.00 28.95 137 LEU C CA 1
ATOM 5072 C C . LEU C 1 10 ? 69.151 -19.795 24.986 1.00 26.11 137 LEU C C 1
ATOM 5073 O O . LEU C 1 10 ? 67.967 -20.079 24.882 1.00 25.45 137 LEU C O 1
ATOM 5078 N N . TYR C 1 11 ? 69.848 -19.948 26.106 1.00 24.26 138 TYR C N 1
ATOM 5079 C CA . TYR C 1 11 ? 69.317 -20.559 27.295 1.00 23.18 138 TYR C CA 1
ATOM 5080 C C . TYR C 1 11 ? 68.455 -19.606 28.135 1.00 23.30 138 TYR C C 1
ATOM 5081 O O . TYR C 1 11 ? 68.909 -18.540 28.535 1.00 26.85 138 TYR C O 1
ATOM 5090 N N . SER C 1 12 ? 67.219 -20.018 28.400 1.00 21.52 139 SER C N 1
ATOM 5091 C CA . SER C 1 12 ? 66.283 -19.345 29.278 1.00 19.94 139 SER C CA 1
ATOM 5092 C C . SER C 1 12 ? 66.302 -20.059 30.654 1.00 19.73 139 SER C C 1
ATOM 5093 O O . SER C 1 12 ? 66.025 -21.269 30.742 1.00 22.84 139 SER C O 1
ATOM 5096 N N . ASN C 1 13 ? 66.646 -19.340 31.720 1.00 18.23 140 ASN C N 1
ATOM 5097 C CA . ASN C 1 13 ? 66.915 -19.951 33.031 1.00 17.18 140 ASN C CA 1
ATOM 5098 C C . ASN C 1 13 ? 65.726 -19.938 33.995 1.00 17.14 140 ASN C C 1
ATOM 5099 O O . ASN C 1 13 ? 64.853 -19.072 33.961 1.00 17.10 140 ASN C O 1
ATOM 5104 N N . TYR C 1 14 ? 65.739 -20.902 34.898 1.00 17.37 141 TYR C N 1
ATOM 5105 C CA . TYR C 1 14 ? 64.684 -21.094 35.895 1.00 17.41 141 TYR C CA 1
ATOM 5106 C C . TYR C 1 14 ? 64.518 -19.848 36.770 1.00 18.05 141 TYR C C 1
ATOM 5107 O O . TYR C 1 14 ? 63.419 -19.561 37.250 1.00 18.63 141 TYR C O 1
ATOM 5116 N N . LYS C 1 15 ? 65.590 -19.092 36.977 1.00 17.75 142 LYS C N 1
ATOM 5117 C CA . LYS C 1 15 ? 65.481 -17.992 37.914 1.00 18.59 142 LYS C CA 1
ATOM 5118 C C . LYS C 1 15 ? 64.578 -16.870 37.396 1.00 16.80 142 LYS C C 1
ATOM 5119 O O . LYS C 1 15 ? 63.703 -16.380 38.119 1.00 16.21 142 LYS C O 1
ATOM 5125 N N . PHE C 1 16 ? 64.783 -16.526 36.140 1.00 15.27 143 PHE C N 1
ATOM 5126 C CA . PHE C 1 16 ? 64.040 -15.472 35.552 1.00 14.88 143 PHE C CA 1
ATOM 5127 C C . PHE C 1 16 ? 62.607 -15.981 35.280 1.00 15.46 143 PHE C C 1
ATOM 5128 O O . PHE C 1 16 ? 61.599 -15.229 35.434 1.00 15.63 143 PHE C O 1
ATOM 5136 N N . GLN C 1 17 ? 62.496 -17.268 34.950 1.00 15.67 144 GLN C N 1
ATOM 5137 C CA . GLN C 1 17 ? 61.171 -17.868 34.750 1.00 15.67 144 GLN C CA 1
ATOM 5138 C C . GLN C 1 17 ? 60.348 -17.804 36.037 1.00 16.13 144 GLN C C 1
ATOM 5139 O O . GLN C 1 17 ? 59.171 -17.415 35.993 1.00 16.80 144 GLN C O 1
ATOM 5145 N N . GLY C 1 18 ? 60.977 -18.114 37.182 1.00 16.06 145 GLY C N 1
ATOM 5146 C CA . GLY C 1 18 ? 60.336 -17.939 38.485 1.00 15.61 145 GLY C CA 1
ATOM 5147 C C . GLY C 1 18 ? 59.988 -16.482 38.814 1.00 15.75 145 GLY C C 1
ATOM 5148 O O . GLY C 1 18 ? 58.947 -16.219 39.412 1.00 15.93 145 GLY C O 1
ATOM 5149 N N . GLU C 1 19 ? 60.859 -15.536 38.423 1.00 15.50 146 GLU C N 1
ATOM 5150 C CA . GLU C 1 19 ? 60.620 -14.086 38.663 1.00 15.30 146 GLU C CA 1
ATOM 5151 C C . GLU C 1 19 ? 59.437 -13.619 37.875 1.00 16.25 146 GLU C C 1
ATOM 5152 O O . GLU C 1 19 ? 58.587 -12.964 38.447 1.00 16.15 146 GLU C O 1
ATOM 5158 N N . VAL C 1 20 ? 59.344 -14.009 36.600 1.00 17.20 147 VAL C N 1
ATOM 5159 C CA . VAL C 1 20 ? 58.176 -13.643 35.808 1.00 18.90 147 VAL C CA 1
ATOM 5160 C C . VAL C 1 20 ? 56.857 -14.297 36.284 1.00 20.74 147 VAL C C 1
ATOM 5161 O O . VAL C 1 20 ? 55.804 -13.660 36.192 1.00 21.18 147 VAL C O 1
ATOM 5165 N N . ASP C 1 21 ? 56.931 -15.524 36.830 1.00 22.98 148 ASP C N 1
ATOM 5166 C CA . ASP C 1 21 ? 55.770 -16.239 37.365 1.00 23.79 148 ASP C CA 1
ATOM 5167 C C . ASP C 1 21 ? 55.164 -15.477 38.539 1.00 24.49 148 ASP C C 1
ATOM 5168 O O . ASP C 1 21 ? 53.927 -15.489 38.728 1.00 24.39 148 ASP C O 1
ATOM 5173 N N . GLN C 1 22 ? 56.017 -14.823 39.341 1.00 24.59 149 GLN C N 1
ATOM 5174 C CA . GLN C 1 22 ? 55.501 -14.020 40.463 1.00 24.83 149 GLN C CA 1
ATOM 5175 C C . GLN C 1 22 ? 54.644 -12.916 39.926 1.00 24.31 149 GLN C C 1
ATOM 5176 O O . GLN C 1 22 ? 53.633 -12.639 40.517 1.00 25.65 149 GLN C O 1
ATOM 5182 N N . SER C 1 23 ? 55.044 -12.327 38.805 1.00 23.73 150 SER C N 1
ATOM 5183 C CA . SER C 1 23 ? 54.264 -11.287 38.148 1.00 24.69 150 SER C CA 1
ATOM 5184 C C . SER C 1 23 ? 52.990 -11.786 37.453 1.00 24.67 150 SER C C 1
ATOM 5185 O O . SER C 1 23 ? 51.920 -11.178 37.652 1.00 22.98 150 SER C O 1
ATOM 5188 N N . ILE C 1 24 ? 53.114 -12.879 36.676 1.00 24.90 151 ILE C N 1
ATOM 5189 C CA . ILE C 1 24 ? 51.977 -13.575 36.045 1.00 26.50 151 ILE C CA 1
ATOM 5190 C C . ILE C 1 24 ? 50.848 -13.835 37.061 1.00 28.91 151 ILE C C 1
ATOM 5191 O O . ILE C 1 24 ? 49.700 -13.497 36.768 1.00 30.11 151 ILE C O 1
ATOM 5196 N N . GLN C 1 25 ? 51.183 -14.364 38.245 1.00 30.81 152 GLN C N 1
ATOM 5197 C CA . GLN C 1 25 ? 50.210 -14.556 39.350 1.00 32.33 152 GLN C CA 1
ATOM 5198 C C . GLN C 1 25 ? 49.512 -13.326 39.815 1.00 29.34 152 GLN C C 1
ATOM 5199 O O . GLN C 1 25 ? 48.404 -13.425 40.318 1.00 30.70 152 GLN C O 1
ATOM 5205 N N . ARG C 1 26 ? 50.139 -12.170 39.659 1.00 26.09 153 ARG C N 1
ATOM 5206 C CA . ARG C 1 26 ? 49.528 -10.935 40.109 1.00 24.41 153 ARG C CA 1
ATOM 5207 C C . ARG C 1 26 ? 48.806 -10.171 39.018 1.00 23.76 153 ARG C C 1
ATOM 5208 O O . ARG C 1 26 ? 48.374 -9.071 39.268 1.00 24.14 153 ARG C O 1
ATOM 5216 N N . LEU C 1 27 ? 48.696 -10.737 37.820 1.00 24.48 154 LEU C N 1
ATOM 5217 C CA . LEU C 1 27 ? 48.201 -10.022 36.627 1.00 25.80 154 LEU C CA 1
ATOM 5218 C C . LEU C 1 27 ? 47.024 -10.720 35.948 1.00 27.83 154 LEU C C 1
ATOM 5219 O O . LEU C 1 27 ? 46.875 -11.949 36.038 1.00 28.75 154 LEU C O 1
ATOM 5224 N N . SER C 1 28 ? 46.221 -9.957 35.221 1.00 29.04 155 SER C N 1
ATOM 5225 C CA . SER C 1 28 ? 45.136 -10.588 34.455 1.00 30.80 155 SER C CA 1
ATOM 5226 C C . SER C 1 28 ? 45.098 -10.098 33.037 1.00 30.82 155 SER C C 1
ATOM 5227 O O . SER C 1 28 ? 45.647 -9.031 32.734 1.00 31.58 155 SER C O 1
ATOM 5230 N N . GLY C 1 29 ? 44.454 -10.891 32.181 1.00 30.22 156 GLY C N 1
ATOM 5231 C CA . GLY C 1 29 ? 44.009 -10.427 30.880 1.00 29.38 156 GLY C CA 1
ATOM 5232 C C . GLY C 1 29 ? 45.175 -10.117 29.987 1.00 29.80 156 GLY C C 1
ATOM 5233 O O . GLY C 1 29 ? 46.084 -10.945 29.838 1.00 30.87 156 GLY C O 1
ATOM 5234 N N . SER C 1 30 ? 45.152 -8.911 29.427 1.00 29.34 157 SER C N 1
ATOM 5235 C CA . SER C 1 30 ? 46.124 -8.456 28.455 1.00 28.41 157 SER C CA 1
ATOM 5236 C C . SER C 1 30 ? 47.621 -8.516 29.003 1.00 29.37 157 SER C C 1
ATOM 5237 O O . SER C 1 30 ? 48.499 -9.139 28.364 1.00 30.22 157 SER C O 1
ATOM 5240 N N . LEU C 1 31 ? 47.901 -7.909 30.165 1.00 26.25 158 LEU C N 1
ATOM 5241 C CA . LEU C 1 31 ? 49.268 -7.822 30.671 1.00 24.60 158 LEU C CA 1
ATOM 5242 C C . LEU C 1 31 ? 49.768 -9.181 31.081 1.00 25.59 158 LEU C C 1
ATOM 5243 O O . LEU C 1 31 ? 50.932 -9.505 30.870 1.00 25.67 158 LEU C O 1
ATOM 5248 N N . GLN C 1 32 ? 48.896 -9.987 31.660 1.00 26.85 159 GLN C N 1
ATOM 5249 C CA . GLN C 1 32 ? 49.234 -11.395 31.903 1.00 28.82 159 GLN C CA 1
ATOM 5250 C C . GLN C 1 32 ? 49.651 -12.154 30.629 1.00 30.41 159 GLN C C 1
ATOM 5251 O O . GLN C 1 32 ? 50.627 -12.901 30.652 1.00 30.37 159 GLN C O 1
ATOM 5257 N N . GLU C 1 33 ? 48.926 -11.940 29.527 1.00 33.48 160 GLU C N 1
ATOM 5258 C CA . GLU C 1 33 ? 49.286 -12.568 28.250 1.00 36.59 160 GLU C CA 1
ATOM 5259 C C . GLU C 1 33 ? 50.689 -12.186 27.801 1.00 35.87 160 GLU C C 1
ATOM 5260 O O . GLU C 1 33 ? 51.448 -13.045 27.409 1.00 37.81 160 GLU C O 1
ATOM 5266 N N . LYS C 1 34 ? 51.009 -10.900 27.896 1.00 34.28 161 LYS C N 1
ATOM 5267 C CA . LYS C 1 34 ? 52.286 -10.343 27.543 1.00 33.77 161 LYS C CA 1
ATOM 5268 C C . LYS C 1 34 ? 53.408 -10.870 28.456 1.00 34.18 161 LYS C C 1
ATOM 5269 O O . LYS C 1 34 ? 54.477 -11.279 27.989 1.00 33.48 161 LYS C O 1
ATOM 5275 N N . ALA C 1 35 ? 53.167 -10.859 29.764 1.00 33.41 162 ALA C N 1
ATOM 5276 C CA . ALA C 1 35 ? 54.113 -11.375 30.712 1.00 30.51 162 ALA C CA 1
ATOM 5277 C C . ALA C 1 35 ? 54.406 -12.826 30.415 1.00 31.44 162 ALA C C 1
ATOM 5278 O O . ALA C 1 35 ? 55.555 -13.250 30.515 1.00 33.64 162 ALA C O 1
ATOM 5280 N N . LYS C 1 36 ? 53.404 -13.590 29.989 1.00 32.34 163 LYS C N 1
ATOM 5281 C CA . LYS C 1 36 ? 53.659 -15.021 29.610 1.00 32.31 163 LYS C CA 1
ATOM 5282 C C . LYS C 1 36 ? 54.635 -15.194 28.460 1.00 30.86 163 LYS C C 1
ATOM 5283 O O . LYS C 1 36 ? 55.317 -16.211 28.429 1.00 31.94 163 LYS C O 1
ATOM 5289 N N . LYS C 1 37 ? 54.686 -14.222 27.543 1.00 29.25 164 LYS C N 1
ATOM 5290 C CA . LYS C 1 37 ? 55.616 -14.242 26.420 1.00 30.57 164 LYS C CA 1
ATOM 5291 C C . LYS C 1 37 ? 57.010 -13.772 26.871 1.00 28.16 164 LYS C C 1
ATOM 5292 O O . LYS C 1 37 ? 58.000 -14.184 26.318 1.00 28.30 164 LYS C O 1
ATOM 5298 N N . VAL C 1 38 ? 57.089 -12.903 27.869 1.00 25.16 165 VAL C N 1
ATOM 5299 C CA . VAL C 1 38 ? 58.381 -12.426 28.356 1.00 22.47 165 VAL C CA 1
ATOM 5300 C C . VAL C 1 38 ? 59.097 -13.509 29.158 1.00 22.88 165 VAL C C 1
ATOM 5301 O O . VAL C 1 38 ? 60.326 -13.613 29.088 1.00 22.18 165 VAL C O 1
ATOM 5305 N N . LYS C 1 39 ? 58.327 -14.321 29.890 1.00 22.52 166 LYS C N 1
ATOM 5306 C CA . LYS C 1 39 ? 58.845 -15.454 30.666 1.00 21.24 166 LYS C CA 1
ATOM 5307 C C . LYS C 1 39 ? 59.952 -16.366 30.019 1.00 20.15 166 LYS C C 1
ATOM 5308 O O . LYS C 1 39 ? 60.903 -16.763 30.695 1.00 18.88 166 LYS C O 1
ATOM 5314 N N . TYR C 1 40 ? 59.832 -16.607 28.710 1.00 20.34 167 TYR C N 1
ATOM 5315 C CA . TYR C 1 40 ? 60.817 -17.464 28.033 1.00 19.96 167 TYR C CA 1
ATOM 5316 C C . TYR C 1 40 ? 61.844 -16.756 27.213 1.00 19.67 167 TYR C C 1
ATOM 5317 O O . TYR C 1 40 ? 62.675 -17.418 26.571 1.00 21.90 167 TYR C O 1
ATOM 5326 N N . VAL C 1 41 ? 61.816 -15.423 27.241 1.00 17.83 168 VAL C N 1
ATOM 5327 C CA . VAL C 1 41 ? 62.878 -14.617 26.610 1.00 16.71 168 VAL C CA 1
ATOM 5328 C C . VAL C 1 41 ? 64.212 -14.775 27.381 1.00 16.35 168 VAL C C 1
ATOM 5329 O O . VAL C 1 41 ? 64.303 -14.366 28.540 1.00 16.84 168 VAL C O 1
ATOM 5333 N N . PRO C 1 42 ? 65.244 -15.357 26.742 1.00 15.73 169 PRO C N 1
ATOM 5334 C CA . PRO C 1 42 ? 66.549 -15.586 27.444 1.00 15.22 169 PRO C CA 1
ATOM 5335 C C . PRO C 1 42 ? 67.117 -14.315 28.091 1.00 14.92 169 PRO C C 1
ATOM 5336 O O . PRO C 1 42 ? 67.161 -13.279 27.435 1.00 14.84 169 PRO C O 1
ATOM 5340 N N . THR C 1 43 ? 67.482 -14.403 29.372 1.00 14.71 170 THR C N 1
ATOM 5341 C CA . THR C 1 43 ? 68.212 -13.351 30.107 1.00 14.84 170 THR C CA 1
ATOM 5342 C C . THR C 1 43 ? 69.541 -13.860 30.684 1.00 16.04 170 THR C C 1
ATOM 5343 O O . THR C 1 43 ? 69.677 -15.032 31.029 1.00 17.75 170 THR C O 1
ATOM 5347 N N . ALA C 1 44 ? 70.503 -12.981 30.878 1.00 16.12 171 ALA C N 1
ATOM 5348 C CA . ALA C 1 44 ? 71.791 -13.406 31.392 1.00 16.34 171 ALA C CA 1
ATOM 5349 C C . ALA C 1 44 ? 71.603 -13.919 32.834 1.00 16.70 171 ALA C C 1
ATOM 5350 O O . ALA C 1 44 ? 70.640 -13.518 33.507 1.00 16.82 171 ALA C O 1
ATOM 5352 N N . ALA C 1 45 ? 72.495 -14.805 33.295 1.00 15.85 172 ALA C N 1
ATOM 5353 C CA . ALA C 1 45 ? 72.501 -15.230 34.682 1.00 15.50 172 ALA C CA 1
ATOM 5354 C C . ALA C 1 45 ? 73.636 -14.504 35.396 1.00 15.39 172 ALA C C 1
ATOM 5355 O O . ALA C 1 45 ? 74.741 -14.494 34.911 1.00 15.42 172 ALA C O 1
ATOM 5357 N N . TRP C 1 46 ? 73.362 -13.893 36.535 1.00 15.88 173 TRP C N 1
ATOM 5358 C CA . TRP C 1 46 ? 74.332 -13.101 37.247 1.00 16.99 173 TRP C CA 1
ATOM 5359 C C . TRP C 1 46 ? 74.974 -13.895 38.363 1.00 18.05 173 TRP C C 1
ATOM 5360 O O . TRP C 1 46 ? 74.281 -14.495 39.201 1.00 17.91 173 TRP C O 1
ATOM 5371 N N . LEU C 1 47 ? 76.306 -13.816 38.407 1.00 19.28 174 LEU C N 1
ATOM 5372 C CA . LEU C 1 47 ? 77.112 -14.364 39.481 1.00 19.98 174 LEU C CA 1
ATOM 5373 C C . LEU C 1 47 ? 77.560 -13.246 40.388 1.00 21.41 174 LEU C C 1
ATOM 5374 O O . LEU C 1 47 ? 78.649 -12.715 40.231 1.00 20.42 174 LEU C O 1
ATOM 5379 N N . ALA C 1 48 ? 76.699 -12.896 41.346 1.00 24.98 175 ALA C N 1
ATOM 5380 C CA . ALA C 1 48 ? 76.794 -11.576 42.032 1.00 29.37 175 ALA C CA 1
ATOM 5381 C C . ALA C 1 48 ? 76.988 -11.582 43.575 1.00 31.94 175 ALA C C 1
ATOM 5382 O O . ALA C 1 48 ? 76.754 -10.578 44.235 1.00 34.83 175 ALA C O 1
ATOM 5384 N N . TRP C 1 49 ? 77.395 -12.718 44.134 1.00 36.02 176 TRP C N 1
ATOM 5385 C CA . TRP C 1 49 ? 77.637 -12.917 45.600 1.00 39.91 176 TRP C CA 1
ATOM 5386 C C . TRP C 1 49 ? 78.459 -14.187 45.794 1.00 39.95 176 TRP C C 1
ATOM 5387 O O . TRP C 1 49 ? 78.491 -15.006 44.873 1.00 37.55 176 TRP C O 1
ATOM 5398 N N . SER C 1 50 ? 79.089 -14.363 46.977 1.00 41.17 177 SER C N 1
ATOM 5399 C CA . SER C 1 50 ? 80.116 -15.440 47.169 1.00 43.11 177 SER C CA 1
ATOM 5400 C C . SER C 1 50 ? 79.555 -16.868 46.926 1.00 42.55 177 SER C C 1
ATOM 5401 O O . SER C 1 50 ? 80.262 -17.776 46.437 1.00 41.46 177 SER C O 1
ATOM 5404 N N . GLY C 1 51 ? 78.272 -17.044 47.207 1.00 40.29 178 GLY C N 1
ATOM 5405 C CA . GLY C 1 51 ? 77.630 -18.320 46.992 1.00 40.77 178 GLY C CA 1
ATOM 5406 C C . GLY C 1 51 ? 77.373 -18.721 45.545 1.00 41.09 178 GLY C C 1
ATOM 5407 O O . GLY C 1 51 ? 77.040 -19.880 45.268 1.00 44.90 178 GLY C O 1
ATOM 5408 N N . ALA C 1 52 ? 77.539 -17.777 44.623 1.00 38.60 179 ALA C N 1
ATOM 5409 C CA . ALA C 1 52 ? 77.217 -17.994 43.204 1.00 35.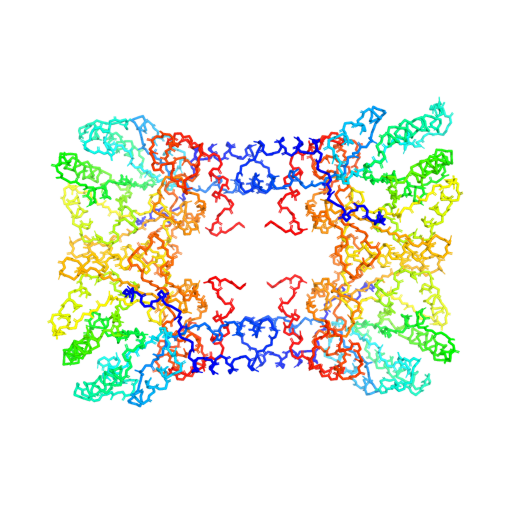42 179 ALA C CA 1
ATOM 5410 C C . ALA C 1 52 ? 78.050 -19.101 42.576 1.00 33.20 179 ALA C C 1
ATOM 5411 O O . ALA C 1 52 ? 77.601 -19.723 41.610 1.00 32.68 179 ALA C O 1
ATOM 5413 N N . THR C 1 53 ? 79.232 -19.363 43.137 1.00 29.90 180 THR C N 1
ATOM 5414 C CA . THR C 1 53 ? 80.076 -20.457 42.637 1.00 31.37 180 THR C CA 1
ATOM 5415 C C . THR C 1 53 ? 79.323 -21.809 42.643 1.00 29.45 180 THR C C 1
ATOM 5416 O O . THR C 1 53 ? 79.494 -22.633 41.749 1.00 26.64 180 THR C O 1
ATOM 5420 N N . ASN C 1 54 ? 78.415 -21.982 43.592 1.00 29.70 181 ASN C N 1
ATOM 5421 C CA . ASN C 1 54 ? 77.539 -23.166 43.574 1.00 31.33 181 ASN C CA 1
ATOM 5422 C C . ASN C 1 54 ? 76.385 -23.142 42.587 1.00 32.18 181 ASN C C 1
ATOM 5423 O O . ASN C 1 54 ? 75.793 -24.194 42.309 1.00 34.67 181 ASN C O 1
ATOM 5428 N N . GLU C 1 55 ? 76.043 -21.970 42.055 1.00 32.65 182 GLU C N 1
ATOM 5429 C CA . GLU C 1 55 ? 74.928 -21.881 41.099 1.00 32.06 182 GLU C CA 1
ATOM 5430 C C . GLU C 1 55 ? 75.321 -22.351 39.684 1.00 29.15 182 GLU C C 1
ATOM 5431 O O . GLU C 1 55 ? 74.487 -22.913 38.962 1.00 28.73 182 GLU C O 1
ATOM 5437 N N . VAL C 1 56 ? 76.606 -22.169 39.332 1.00 26.58 183 VAL C N 1
ATOM 5438 C CA . VAL C 1 56 ? 77.147 -22.439 37.981 1.00 23.94 183 VAL C CA 1
ATOM 5439 C C . VAL C 1 56 ? 76.718 -23.795 37.400 1.00 23.71 183 VAL C C 1
ATOM 5440 O O . VAL C 1 56 ? 76.144 -23.858 36.294 1.00 23.85 183 VAL C O 1
ATOM 5444 N N . ALA C 1 57 ? 76.988 -24.882 38.128 1.00 22.74 184 ALA C N 1
ATOM 5445 C CA . ALA C 1 57 ? 76.701 -26.224 37.601 1.00 20.67 184 ALA C CA 1
ATOM 5446 C C . ALA C 1 57 ? 75.212 -26.439 37.266 1.00 19.81 184 ALA C C 1
ATOM 5447 O O . ALA C 1 57 ? 74.888 -27.037 36.226 1.00 18.53 184 ALA C O 1
ATOM 5449 N N . ARG C 1 58 ? 74.309 -25.950 38.119 1.00 18.94 185 ARG C N 1
ATOM 5450 C CA . ARG C 1 58 ? 72.891 -26.161 37.840 1.00 18.13 185 ARG C CA 1
ATOM 5451 C C . ARG C 1 58 ? 72.507 -25.527 36.486 1.00 19.18 185 ARG C C 1
ATOM 5452 O O . ARG C 1 58 ? 71.901 -26.227 35.648 1.00 18.81 185 ARG C O 1
ATOM 5460 N N . TYR C 1 59 ? 72.908 -24.232 36.264 1.00 19.05 186 TYR C N 1
ATOM 5461 C CA . TYR C 1 59 ? 72.692 -23.541 34.993 1.00 18.68 186 TYR C CA 1
ATOM 5462 C C . TYR C 1 59 ? 73.257 -24.347 33.839 1.00 20.00 186 TYR C C 1
ATOM 5463 O O . TYR C 1 59 ? 72.526 -24.655 32.883 1.00 21.63 186 TYR C O 1
ATOM 5472 N N . LEU C 1 60 ? 74.540 -24.706 33.915 1.00 20.72 187 LEU C N 1
ATOM 5473 C CA . LEU C 1 60 ? 75.148 -25.582 32.889 1.00 22.05 187 LEU C CA 1
ATOM 5474 C C . LEU C 1 60 ? 74.458 -26.924 32.686 1.00 23.11 187 LEU C C 1
ATOM 5475 O O . LEU C 1 60 ? 74.370 -27.369 31.549 1.00 24.15 187 LEU C O 1
ATOM 5480 N N . ASN C 1 61 ? 73.958 -27.557 33.752 1.00 23.21 188 ASN C N 1
ATOM 5481 C CA . ASN C 1 61 ? 73.170 -28.783 33.540 1.00 24.34 188 ASN C CA 1
ATOM 5482 C C . ASN C 1 61 ? 71.869 -28.546 32.790 1.00 25.07 188 ASN C C 1
ATOM 5483 O O . ASN C 1 61 ? 71.510 -29.366 31.949 1.00 26.72 188 ASN C O 1
ATOM 5488 N N . GLU C 1 62 ? 71.149 -27.467 33.114 1.00 25.37 189 GLU C N 1
ATOM 5489 C CA . GLU C 1 62 ? 69.765 -27.267 32.578 1.00 25.47 189 GLU C CA 1
ATOM 5490 C C . GLU C 1 62 ? 69.813 -26.692 31.174 1.00 25.76 189 GLU C C 1
ATOM 5491 O O . GLU C 1 62 ? 68.807 -26.662 30.461 1.00 25.78 189 GLU C O 1
ATOM 5497 N N . ALA C 1 63 ? 71.009 -26.274 30.758 1.00 25.80 190 ALA C N 1
ATOM 5498 C CA . ALA C 1 63 ? 71.134 -25.555 29.502 1.00 25.66 190 ALA C CA 1
ATOM 5499 C C . ALA C 1 63 ? 71.407 -26.444 28.311 1.00 25.74 190 ALA C C 1
ATOM 5500 O O . ALA C 1 63 ? 71.043 -26.088 27.176 1.00 26.47 190 ALA C O 1
ATOM 5502 N N . GLY C 1 64 ? 72.038 -27.594 28.564 1.00 24.48 191 GLY C N 1
ATOM 5503 C CA . GLY C 1 64 ? 72.443 -28.480 27.500 1.00 23.66 191 GLY C CA 1
ATOM 5504 C C . GLY C 1 64 ? 73.367 -27.797 26.498 1.00 24.41 191 GLY C C 1
ATOM 5505 O O . GLY C 1 64 ? 74.410 -27.216 26.852 1.00 22.25 191 GLY C O 1
ATOM 5506 N N . SER C 1 65 ? 72.963 -27.838 25.228 1.00 25.07 192 SER C N 1
ATOM 5507 C CA . SER C 1 65 ? 73.796 -27.253 24.202 1.00 25.01 192 SER C CA 1
ATOM 5508 C C . SER C 1 65 ? 73.415 -25.773 23.940 1.00 24.86 192 SER C C 1
ATOM 5509 O O . SER C 1 65 ? 73.975 -25.133 23.082 1.00 26.07 192 SER C O 1
ATOM 5512 N N . LYS C 1 66 ? 72.475 -25.231 24.686 1.00 23.85 193 LYS C N 1
ATOM 5513 C CA . LYS C 1 66 ? 72.116 -23.833 24.500 1.00 23.59 193 LYS C CA 1
ATOM 5514 C C . LYS C 1 66 ? 73.227 -22.891 25.039 1.00 23.22 193 LYS C C 1
ATOM 5515 O O . LYS C 1 66 ? 73.935 -23.259 25.968 1.00 23.87 193 LYS C O 1
ATOM 5521 N N . THR C 1 67 ? 73.403 -21.707 24.422 1.00 21.64 194 THR C N 1
ATOM 5522 C CA . THR C 1 67 ? 74.325 -20.706 24.913 1.00 19.75 194 THR C CA 1
ATOM 5523 C C . THR C 1 67 ? 73.841 -20.188 26.252 1.00 18.56 194 THR C C 1
ATOM 5524 O O . THR C 1 67 ? 72.706 -19.777 26.361 1.00 17.84 194 THR C O 1
ATOM 5528 N N . VAL C 1 68 ? 74.724 -20.262 27.255 1.00 17.83 195 VAL C N 1
ATOM 5529 C CA . VAL C 1 68 ? 74.529 -19.721 28.591 1.00 17.27 195 VAL C CA 1
ATOM 5530 C C . VAL C 1 68 ? 75.279 -18.413 28.701 1.00 17.39 195 VAL C C 1
ATOM 5531 O O . VAL C 1 68 ? 76.438 -18.374 28.302 1.00 18.45 195 VAL C O 1
ATOM 5535 N N . VAL C 1 69 ? 74.672 -17.366 29.256 1.00 16.86 196 VAL C N 1
ATOM 5536 C CA . VAL C 1 69 ? 75.351 -16.083 29.348 1.00 16.52 196 VAL C CA 1
ATOM 5537 C C . VAL C 1 69 ? 75.470 -15.784 30.812 1.00 16.88 196 VAL C C 1
ATOM 5538 O O . VAL C 1 69 ? 74.445 -15.644 31.483 1.00 17.77 196 VAL C O 1
ATOM 5542 N N . PHE C 1 70 ? 76.710 -15.683 31.308 1.00 17.22 197 PHE C N 1
ATOM 5543 C CA . PHE C 1 70 ? 77.026 -15.402 32.716 1.00 17.18 197 PHE C CA 1
ATOM 5544 C C . PHE C 1 70 ? 77.554 -13.993 32.809 1.00 18.15 197 PHE C C 1
ATOM 5545 O O . PHE C 1 70 ? 78.207 -13.501 31.856 1.00 18.91 197 PHE C O 1
ATOM 5553 N N . VAL C 1 71 ? 77.305 -13.349 33.958 1.00 18.32 198 VAL C N 1
ATOM 5554 C CA . VAL C 1 71 ? 77.805 -12.006 34.222 1.00 18.35 198 VAL C CA 1
ATOM 5555 C C . VAL C 1 71 ? 78.563 -12.160 35.498 1.00 19.06 198 VAL C C 1
ATOM 5556 O O . VAL C 1 71 ? 77.976 -12.414 36.565 1.00 19.22 198 VAL C O 1
ATOM 5560 N N . LEU C 1 72 ? 79.875 -12.023 35.388 1.00 20.07 199 LEU C N 1
ATOM 5561 C CA . LEU C 1 72 ? 80.718 -12.072 36.549 1.00 20.99 199 LEU C CA 1
ATOM 5562 C C . LEU C 1 72 ? 80.670 -10.720 37.231 1.00 22.19 199 LEU C C 1
ATOM 5563 O O . LEU C 1 72 ? 81.118 -9.741 36.682 1.00 21.90 199 LEU C O 1
ATOM 5568 N N . TYR C 1 73 ? 80.130 -10.673 38.441 1.00 24.66 200 TYR C N 1
ATOM 5569 C CA . TYR C 1 73 ? 79.940 -9.414 39.165 1.00 26.70 200 TYR C CA 1
ATOM 5570 C C . TYR C 1 73 ? 80.266 -9.560 40.665 1.00 28.79 200 TYR C C 1
ATOM 5571 O O . TYR C 1 73 ? 79.387 -9.410 41.542 1.00 27.80 200 TYR C O 1
ATOM 5580 N N . MET C 1 74 ? 81.464 -10.068 40.972 1.00 32.46 201 MET C N 1
ATOM 5581 C CA . MET C 1 74 ? 81.873 -10.368 42.412 1.00 35.50 201 MET C CA 1
ATOM 5582 C C . MET C 1 74 ? 83.147 -9.509 42.770 1.00 38.23 201 MET C C 1
ATOM 5583 O O . MET C 1 74 ? 83.891 -9.824 43.705 1.00 40.90 201 MET C O 1
ATOM 5592 N N . ILE C 1 75 ? 83.294 -8.414 42.029 1.00 44.81 202 ILE C N 1
ATOM 5593 C CA . ILE C 1 75 ? 84.470 -7.511 42.170 1.00 49.56 202 ILE C CA 1
ATOM 5594 C C . ILE C 1 75 ? 84.484 -7.114 43.632 1.00 55.78 202 ILE C C 1
ATOM 5595 O O . ILE C 1 75 ? 83.416 -6.926 44.216 1.00 53.64 202 ILE C O 1
ATOM 5600 N N . PRO C 1 76 ? 85.656 -6.976 44.253 1.00 64.84 203 PRO C N 1
ATOM 5601 C CA . PRO C 1 76 ? 85.553 -6.620 45.675 1.00 70.81 203 PRO C CA 1
ATOM 5602 C C . PRO C 1 76 ? 84.586 -5.488 46.112 1.00 76.66 203 PRO C C 1
ATOM 5603 O O . PRO C 1 76 ? 83.656 -5.774 46.868 1.00 90.02 203 PRO C O 1
ATOM 5607 N N . THR C 1 77 ? 84.799 -4.244 45.688 0.50 70.95 204 THR C N 1
ATOM 5608 C CA . THR C 1 77 ? 83.895 -3.150 46.075 0.50 67.62 204 THR C CA 1
ATOM 5609 C C . THR C 1 77 ? 83.307 -2.490 44.825 0.50 63.51 204 THR C C 1
ATOM 5610 O O . THR C 1 77 ? 84.021 -2.217 43.862 0.50 61.22 204 THR C O 1
ATOM 5614 N N . ARG C 1 78 ? 81.989 -2.238 44.832 0.50 61.32 205 ARG C N 1
ATOM 5615 C CA . ARG C 1 78 ? 81.293 -1.613 43.677 0.50 62.93 205 ARG C CA 1
ATOM 5616 C C . ARG C 1 78 ? 81.766 -0.188 43.365 0.50 62.77 205 ARG C C 1
ATOM 5617 O O . ARG C 1 78 ? 82.031 0.143 42.206 0.50 63.06 205 ARG C O 1
ATOM 5625 N N . ASP C 1 79 ? 81.910 0.592 44.445 0.50 62.38 206 ASP C N 1
ATOM 5626 C CA . ASP C 1 79 ? 82.402 1.969 44.434 0.50 63.15 206 ASP C CA 1
ATOM 5627 C C . ASP C 1 79 ? 83.661 2.016 45.319 0.50 65.08 206 ASP C C 1
ATOM 5628 O O . ASP C 1 79 ? 83.662 1.523 46.450 0.50 66.70 206 ASP C O 1
ATOM 5633 N N . CYS C 1 80 ? 84.750 2.616 44.805 0.50 65.74 207 CYS C N 1
ATOM 5634 C CA . CYS C 1 80 ? 86.031 2.608 45.591 0.50 65.09 207 CYS C CA 1
ATOM 5635 C C . CYS C 1 80 ? 86.085 3.484 46.937 0.50 63.97 207 CYS C C 1
ATOM 5636 O O . CYS C 1 80 ? 86.296 2.926 48.047 0.50 62.38 207 CYS C O 1
ATOM 5639 N N . ASN C 1 81 ? 85.857 4.791 46.801 0.50 64.53 208 ASN C N 1
ATOM 5640 C CA . ASN C 1 81 ? 85.810 5.716 47.980 0.50 65.49 208 ASN C CA 1
ATOM 5641 C C . ASN C 1 81 ? 84.549 5.605 48.951 0.50 67.83 208 ASN C C 1
ATOM 5642 O O . ASN C 1 81 ? 84.657 5.699 50.193 0.50 66.60 208 ASN C O 1
ATOM 5647 N N . ALA C 1 82 ? 83.348 5.445 48.379 0.50 72.49 209 ALA C N 1
ATOM 5648 C CA . ALA C 1 82 ? 82.089 5.414 49.205 0.50 73.94 209 ALA C CA 1
ATOM 5649 C C . ALA C 1 82 ? 81.973 4.188 50.156 0.50 75.40 209 ALA C C 1
ATOM 5650 O O . ALA C 1 82 ? 81.435 4.271 51.284 0.50 74.72 209 ALA C O 1
ATOM 5652 N N . GLY C 1 83 ? 82.420 3.015 49.721 0.50 78.03 210 GLY C N 1
ATOM 5653 C CA . GLY C 1 83 ? 82.084 1.884 50.572 0.50 77.36 210 GLY C CA 1
ATOM 5654 C C . GLY C 1 83 ? 82.089 0.554 49.844 0.50 78.16 210 GLY C C 1
ATOM 5655 O O . GLY C 1 83 ? 82.588 0.464 48.721 0.50 79.67 210 GLY C O 1
ATOM 5656 N N . GLY C 1 84 ? 81.542 -0.486 50.472 0.50 76.42 211 GLY C N 1
ATOM 5657 C CA . GLY C 1 84 ? 81.538 -1.813 49.829 0.50 73.85 211 GLY C CA 1
ATOM 5658 C C . GLY C 1 84 ? 80.103 -2.226 49.384 0.50 73.68 211 GLY C C 1
ATOM 5659 O O . GLY C 1 84 ? 79.164 -1.643 49.943 0.50 72.58 211 GLY C O 1
ATOM 5660 N N . SER C 1 85 ? 79.911 -3.159 48.392 0.50 72.23 212 SER C N 1
ATOM 5661 C CA . SER C 1 85 ? 78.560 -3.630 47.888 0.50 69.94 212 SER C CA 1
ATOM 5662 C C . SER C 1 85 ? 78.528 -5.041 47.174 0.50 68.87 212 SER C C 1
ATOM 5663 O O . SER C 1 85 ? 79.597 -5.607 46.950 0.50 64.70 212 SER C O 1
ATOM 5666 N N . ASN C 1 86 ? 77.344 -5.606 46.910 0.50 70.32 213 ASN C N 1
ATOM 5667 C CA . ASN C 1 86 ? 77.180 -6.913 46.233 0.50 71.19 213 ASN C CA 1
ATOM 5668 C C . ASN C 1 86 ? 78.081 -8.010 46.868 0.50 71.38 213 ASN C C 1
ATOM 5669 O O . ASN C 1 86 ? 78.814 -8.679 46.135 0.50 69.23 213 ASN C O 1
ATOM 5674 N N . GLY C 1 87 ? 78.032 -8.169 48.209 0.50 72.41 214 GLY C N 1
ATOM 5675 C CA . GLY C 1 87 ? 78.827 -9.134 48.974 0.50 75.07 214 GLY C CA 1
ATOM 5676 C C . GLY C 1 87 ? 80.218 -8.703 49.533 0.50 76.59 214 GLY C C 1
ATOM 5677 O O . GLY C 1 87 ? 80.861 -9.469 50.286 0.50 75.55 214 GLY C O 1
ATOM 5678 N N . GLY C 1 88 ? 80.717 -7.560 49.075 0.50 74.96 215 GLY C N 1
ATOM 5679 C CA . GLY C 1 88 ? 81.971 -7.034 49.587 0.50 73.56 215 GLY C CA 1
ATOM 5680 C C . GLY C 1 88 ? 83.162 -8.047 49.638 0.50 73.12 215 GLY C C 1
ATOM 5681 O O . GLY C 1 88 ? 83.653 -8.373 50.751 0.50 76.18 215 GLY C O 1
ATOM 5682 N N . ALA C 1 89 ? 83.606 -8.615 48.490 0.50 69.93 216 ALA C N 1
ATOM 5683 C CA . ALA C 1 89 ? 84.756 -9.584 48.561 0.50 66.70 216 ALA C CA 1
ATOM 5684 C C . ALA C 1 89 ? 85.969 -8.825 49.201 0.50 64.08 216 ALA C C 1
ATOM 5685 O O . ALA C 1 89 ? 86.271 -7.718 48.759 0.50 66.68 216 ALA C O 1
ATOM 5687 N N . ASP C 1 90 ? 86.660 -9.385 50.222 0.50 61.09 217 ASP C N 1
ATOM 5688 C CA . ASP C 1 90 ? 87.783 -8.658 50.918 0.50 61.16 217 ASP C CA 1
ATOM 5689 C C . ASP C 1 90 ? 89.082 -8.409 50.073 0.50 60.89 217 ASP C C 1
ATOM 5690 O O . ASP C 1 90 ? 89.747 -7.352 50.167 0.50 59.34 217 ASP C O 1
ATOM 5695 N N . ASN C 1 91 ? 89.483 -9.370 49.243 1.00 61.51 218 ASN C N 1
ATOM 5696 C CA . ASN C 1 91 ? 90.809 -9.218 48.702 1.00 62.19 218 ASN C CA 1
ATOM 5697 C C . ASN C 1 91 ? 90.841 -9.677 47.269 1.00 57.30 218 ASN C C 1
ATOM 5698 O O . ASN C 1 91 ? 89.860 -10.137 46.719 1.00 52.61 218 ASN C O 1
ATOM 5703 N N . LEU C 1 92 ? 92.003 -9.548 46.669 1.00 50.69 219 LEU C N 1
ATOM 5704 C CA . LEU C 1 92 ? 92.167 -10.003 45.320 1.00 47.32 219 LEU C CA 1
ATOM 5705 C C . LEU C 1 92 ? 92.274 -11.494 45.320 1.00 50.55 219 LEU C C 1
ATOM 5706 O O . LEU C 1 92 ? 91.883 -12.173 44.396 1.00 52.24 219 LEU C O 1
ATOM 5711 N N . SER C 1 93 ? 92.814 -12.018 46.395 1.00 50.86 220 SER C N 1
ATOM 5712 C CA . SER C 1 93 ? 92.994 -13.436 46.494 1.00 47.11 220 SER C CA 1
ATOM 5713 C C . SER C 1 93 ? 91.660 -14.091 46.726 1.00 42.75 220 SER C C 1
ATOM 5714 O O . SER C 1 93 ? 91.379 -15.118 46.164 1.00 43.16 220 SER C O 1
ATOM 5717 N N . THR C 1 94 ? 90.768 -13.431 47.453 1.00 37.66 221 THR C N 1
ATOM 5718 C CA . THR C 1 94 ? 89.434 -13.985 47.645 1.00 37.38 221 THR C CA 1
ATOM 5719 C C . THR C 1 94 ? 88.765 -14.076 46.261 1.00 35.92 221 THR C C 1
ATOM 5720 O O . THR C 1 94 ? 88.067 -15.039 45.950 1.00 35.27 221 THR C O 1
ATOM 5724 N N . TYR C 1 95 ? 89.002 -13.053 45.444 1.00 35.33 222 TYR C N 1
ATOM 5725 C CA . TYR C 1 95 ? 88.491 -12.929 44.103 1.00 32.14 222 TYR C CA 1
ATOM 5726 C C . TYR C 1 95 ? 89.044 -13.938 43.147 1.00 31.32 222 TYR C C 1
ATOM 5727 O O . TYR C 1 95 ? 88.318 -14.526 42.403 1.00 30.74 222 TYR C O 1
ATOM 5736 N N . GLN C 1 96 ? 90.353 -14.112 43.156 1.00 32.00 223 GLN C N 1
ATOM 5737 C CA . GLN C 1 96 ? 90.959 -15.035 42.230 1.00 34.92 223 GLN C CA 1
ATOM 5738 C C . GLN C 1 96 ? 90.412 -16.419 42.511 1.00 35.92 223 GLN C C 1
ATOM 5739 O O . GLN C 1 96 ? 90.365 -17.271 41.619 1.00 35.14 223 GLN C O 1
ATOM 5745 N N . GLY C 1 97 ? 89.999 -16.645 43.754 1.00 35.34 224 GLY C N 1
ATOM 5746 C CA . GLY C 1 97 ? 89.545 -17.939 44.131 1.00 34.81 224 GLY C CA 1
ATOM 5747 C C . GLY C 1 97 ? 88.144 -18.171 43.680 1.00 35.03 224 GLY C C 1
ATOM 5748 O O . GLY C 1 97 ? 87.766 -19.295 43.500 1.00 36.97 224 GLY C O 1
ATOM 5749 N N . TYR C 1 98 ? 87.366 -17.111 43.522 1.00 35.64 225 TYR C N 1
ATOM 5750 C CA . TYR C 1 98 ? 86.022 -17.187 42.962 1.00 34.65 225 TYR C CA 1
ATOM 5751 C C . TYR C 1 98 ? 86.160 -17.484 41.513 1.00 30.44 225 TYR C C 1
ATOM 5752 O O . TYR C 1 98 ? 85.430 -18.248 40.969 1.00 28.99 225 TYR C O 1
ATOM 5761 N N . VAL C 1 99 ? 87.130 -16.848 40.901 1.00 27.57 226 VAL C N 1
ATOM 5762 C CA . VAL C 1 99 ? 87.410 -17.046 39.498 1.00 26.73 226 VAL C CA 1
ATOM 5763 C C . VAL C 1 99 ? 87.846 -18.501 39.267 1.00 27.27 226 VAL C C 1
ATOM 5764 O O . VAL C 1 99 ? 87.376 -19.168 38.338 1.00 28.92 226 VAL C O 1
ATOM 5768 N N . ASN C 1 100 ? 88.715 -19.006 40.142 1.00 26.63 227 ASN C N 1
ATOM 5769 C CA . ASN C 1 100 ? 89.287 -20.330 39.945 1.00 25.55 227 ASN C CA 1
ATOM 5770 C C . ASN C 1 100 ? 88.193 -21.343 40.045 1.00 24.16 227 ASN C C 1
ATOM 5771 O O . ASN C 1 100 ? 88.111 -22.271 39.205 1.00 21.63 227 ASN C O 1
ATOM 5776 N N . SER C 1 101 ? 87.357 -21.138 41.065 1.00 23.95 228 SER C N 1
ATOM 5777 C CA . SER C 1 101 ? 86.198 -21.971 41.254 1.00 25.61 228 SER C CA 1
ATOM 5778 C C . SER C 1 101 ? 85.253 -22.016 40.001 1.00 25.69 228 SER C C 1
ATOM 5779 O O . SER C 1 101 ? 84.942 -23.099 39.488 1.00 26.10 228 SER C O 1
ATOM 5782 N N . ILE C 1 102 ? 84.843 -20.851 39.479 1.00 25.96 229 ILE C N 1
ATOM 5783 C CA . ILE C 1 102 ? 83.949 -20.804 38.324 1.00 25.60 229 ILE C CA 1
ATOM 5784 C C . ILE C 1 102 ? 84.629 -21.413 37.097 1.00 24.86 229 ILE C C 1
ATOM 5785 O O . ILE C 1 102 ? 84.015 -22.186 36.357 1.00 22.19 229 ILE C O 1
ATOM 5790 N N . TYR C 1 103 ? 85.896 -21.045 36.912 1.00 25.61 230 TYR C N 1
ATOM 5791 C CA . TYR C 1 103 ? 86.762 -21.576 35.848 1.00 27.96 230 TYR C CA 1
ATOM 5792 C C . TYR C 1 103 ? 86.829 -23.104 35.859 1.00 28.13 230 TYR C C 1
ATOM 5793 O O . TYR C 1 103 ? 86.700 -23.759 34.794 1.00 26.72 230 TYR C O 1
ATOM 5802 N N . ASN C 1 104 ? 87.068 -23.656 37.067 1.00 28.05 231 ASN C N 1
ATOM 5803 C CA . ASN C 1 104 ? 87.129 -25.112 37.262 1.00 25.57 231 ASN C CA 1
ATOM 5804 C C . ASN C 1 104 ? 85.825 -25.710 36.876 1.00 25.14 231 ASN C C 1
ATOM 5805 O O . ASN C 1 104 ? 85.849 -26.586 36.032 1.00 27.32 231 ASN C O 1
ATOM 5810 N N . THR C 1 105 ? 84.701 -25.229 37.432 1.00 22.82 232 THR C N 1
ATOM 5811 C CA . THR C 1 105 ? 83.408 -25.771 37.057 1.00 22.47 232 THR C CA 1
ATOM 5812 C C . THR C 1 105 ? 83.245 -25.748 35.559 1.00 23.76 232 THR C C 1
ATOM 5813 O O . THR C 1 105 ? 82.875 -26.764 34.969 1.00 27.14 232 THR C O 1
ATOM 5817 N N . ILE C 1 106 ? 83.542 -24.624 34.904 1.00 23.17 233 ILE C N 1
ATOM 5818 C CA . ILE C 1 106 ? 83.325 -24.532 33.461 1.00 22.93 233 ILE C CA 1
ATOM 5819 C C . ILE C 1 106 ? 84.076 -25.662 32.701 1.00 24.22 233 ILE C C 1
ATOM 5820 O O . ILE C 1 106 ? 83.537 -26.243 31.731 1.00 24.56 233 ILE C O 1
ATOM 5825 N N . ASN C 1 107 ? 85.289 -25.991 33.156 1.00 24.64 234 ASN C N 1
ATOM 5826 C CA . ASN C 1 107 ? 86.079 -27.069 32.565 1.00 25.77 234 ASN C CA 1
ATOM 5827 C C . ASN C 1 107 ? 85.404 -28.451 32.531 1.00 26.04 234 ASN C C 1
ATOM 5828 O O . ASN C 1 107 ? 85.716 -29.292 31.669 1.00 25.30 234 ASN C O 1
ATOM 5833 N N . GLN C 1 108 ? 84.459 -28.667 33.430 1.00 25.61 235 GLN C N 1
ATOM 5834 C CA . GLN C 1 108 ? 83.759 -29.913 33.497 1.00 26.12 235 GLN C CA 1
ATOM 5835 C C . GLN C 1 108 ? 82.755 -29.979 32.365 1.00 26.63 235 GLN C C 1
ATOM 5836 O O . GLN C 1 108 ? 82.137 -31.025 32.138 1.00 27.19 235 GLN C O 1
ATOM 5842 N N . TYR C 1 109 ? 82.610 -28.882 31.622 1.00 26.03 236 TYR C N 1
ATOM 5843 C CA . TYR C 1 109 ? 81.555 -28.818 30.602 1.00 26.94 236 TYR C CA 1
ATOM 5844 C C . TYR C 1 109 ? 82.067 -28.459 29.225 1.00 28.31 236 TYR C C 1
ATOM 5845 O O . TYR C 1 109 ? 81.637 -27.451 28.626 1.00 28.90 236 TYR C O 1
ATOM 5854 N N . PRO C 1 110 ? 82.929 -29.330 28.676 1.00 28.99 237 PRO C N 1
ATOM 5855 C CA . PRO C 1 110 ? 83.583 -28.961 27.403 1.00 27.43 237 PRO C CA 1
ATOM 5856 C C . PRO C 1 110 ? 82.594 -28.771 26.235 1.00 26.57 237 PRO C C 1
ATOM 5857 O O . PRO C 1 110 ? 82.993 -28.246 25.225 1.00 26.51 237 PRO C O 1
ATOM 5861 N N . ASN C 1 111 ? 81.337 -29.207 26.356 1.00 26.14 238 ASN C N 1
ATOM 5862 C CA . ASN C 1 111 ? 80.406 -29.068 25.211 1.00 26.71 238 ASN C CA 1
ATOM 5863 C C . ASN C 1 111 ? 79.396 -27.950 25.383 1.00 27.46 238 ASN C C 1
ATOM 5864 O O . ASN C 1 111 ? 78.622 -27.677 24.476 1.00 28.09 238 ASN C O 1
ATOM 5869 N N . SER C 1 112 ? 79.367 -27.335 26.562 1.00 27.34 239 SER C N 1
ATOM 5870 C CA . SER C 1 112 ? 78.547 -26.164 26.775 1.00 26.78 239 SER C CA 1
ATOM 5871 C C . SER C 1 112 ? 79.135 -25.017 25.977 1.00 27.04 239 SER C C 1
ATOM 5872 O O . SER C 1 112 ? 80.314 -25.024 25.673 1.00 27.48 239 SER C O 1
ATOM 5875 N N . ARG C 1 113 ? 78.295 -24.073 25.590 1.00 28.52 240 ARG C N 1
ATOM 5876 C CA . ARG C 1 113 ? 78.767 -22.833 24.969 1.00 30.86 240 ARG C CA 1
ATOM 5877 C C . ARG C 1 113 ? 78.450 -21.667 25.915 1.00 27.93 240 ARG C C 1
ATOM 5878 O O . ARG C 1 113 ? 77.262 -21.373 26.187 1.00 26.80 240 ARG C O 1
ATOM 5886 N N . ILE C 1 114 ? 79.504 -21.025 26.432 1.00 24.07 241 ILE C N 1
ATOM 5887 C CA . ILE C 1 114 ? 79.320 -20.063 27.532 1.00 22.21 241 ILE C CA 1
ATOM 5888 C C . ILE C 1 114 ? 79.825 -18.686 27.185 1.00 21.14 241 ILE C C 1
ATOM 5889 O O . ILE C 1 114 ? 80.954 -18.528 26.740 1.00 21.63 241 ILE C O 1
ATOM 5894 N N . VAL C 1 115 ? 78.996 -17.686 27.406 1.00 20.26 242 VAL C N 1
ATOM 5895 C CA . VAL C 1 115 ? 79.434 -16.286 27.225 1.00 19.74 242 VAL C CA 1
ATOM 5896 C C . VAL C 1 115 ? 79.629 -15.762 28.624 1.00 20.27 242 VAL C C 1
ATOM 5897 O O . VAL C 1 115 ? 78.704 -15.857 29.452 1.00 20.57 242 VAL C O 1
ATOM 5901 N N . MET C 1 116 ? 80.821 -15.226 28.892 1.00 20.40 243 MET C N 1
ATOM 5902 C CA . MET C 1 116 ? 81.105 -14.664 30.171 1.00 21.36 243 MET C CA 1
ATOM 5903 C C . MET C 1 116 ? 81.319 -13.145 30.014 1.00 21.52 243 MET C C 1
ATOM 5904 O O . MET C 1 116 ? 82.228 -12.695 29.299 1.00 21.68 243 MET C O 1
ATOM 5909 N N . ILE C 1 117 ? 80.474 -12.350 30.662 1.00 21.54 244 ILE C N 1
ATOM 5910 C CA . ILE C 1 117 ? 80.600 -10.890 30.627 1.00 21.87 244 ILE C CA 1
ATOM 5911 C C . ILE C 1 117 ? 81.338 -10.439 31.880 1.00 22.32 244 ILE C C 1
ATOM 5912 O O . ILE C 1 117 ? 80.837 -10.684 32.965 1.00 21.84 244 ILE C O 1
ATOM 5917 N N . ILE C 1 118 ? 82.495 -9.775 31.727 1.00 23.25 245 ILE C N 1
ATOM 5918 C CA . ILE C 1 118 ? 83.358 -9.408 32.856 1.00 24.04 245 ILE C CA 1
ATOM 5919 C C . ILE C 1 118 ? 83.004 -8.045 33.501 1.00 26.53 245 ILE C C 1
ATOM 5920 O O . ILE C 1 118 ? 83.131 -6.975 32.881 1.00 27.06 245 ILE C O 1
ATOM 5925 N N . GLU C 1 119 ? 82.579 -8.101 34.762 1.00 28.78 246 GLU C N 1
ATOM 5926 C CA . GLU C 1 119 ? 82.480 -6.938 35.703 1.00 30.21 246 GLU C CA 1
ATOM 5927 C C . GLU C 1 119 ? 81.919 -5.616 35.192 1.00 29.23 246 GLU C C 1
ATOM 5928 O O . GLU C 1 119 ? 82.687 -4.632 34.993 1.00 29.09 246 GLU C O 1
ATOM 5934 N N . PRO C 1 120 ? 80.584 -5.568 35.007 1.00 27.81 247 PRO C N 1
ATOM 5935 C CA . PRO C 1 120 ? 79.881 -4.311 34.723 1.00 27.61 247 PRO C CA 1
ATOM 5936 C C . PRO C 1 120 ? 80.243 -3.199 35.724 1.00 28.76 247 PRO C C 1
ATOM 5937 O O . PRO C 1 120 ? 80.299 -3.455 36.947 1.00 27.01 247 PRO C O 1
ATOM 5941 N N . ASP C 1 121 ? 80.487 -1.987 35.184 1.00 31.73 248 ASP C N 1
ATOM 5942 C CA . ASP C 1 121 ? 80.818 -0.735 35.927 1.00 30.72 248 ASP C CA 1
ATOM 5943 C C . ASP C 1 121 ? 82.271 -0.531 36.318 1.00 30.65 248 ASP C C 1
ATOM 5944 O O . ASP C 1 121 ? 82.630 0.542 36.743 1.00 33.73 248 ASP C O 1
ATOM 5949 N N . THR C 1 122 ? 83.113 -1.538 36.193 1.00 29.93 249 THR C N 1
ATOM 5950 C CA . THR C 1 122 ? 84.451 -1.435 36.709 1.00 27.63 249 THR C CA 1
ATOM 5951 C C . THR C 1 122 ? 85.238 -0.535 35.794 1.00 25.79 249 THR C C 1
ATOM 5952 O O . THR C 1 122 ? 85.832 0.390 36.300 1.00 27.45 249 THR C O 1
ATOM 5956 N N . ILE C 1 123 ? 85.247 -0.789 34.479 1.00 23.61 250 ILE C N 1
ATOM 5957 C CA . ILE C 1 123 ? 85.976 0.056 33.533 1.00 23.58 250 ILE C CA 1
ATOM 5958 C C . ILE C 1 123 ? 85.484 1.508 33.661 1.00 23.47 250 ILE C C 1
ATOM 5959 O O . ILE C 1 123 ? 86.274 2.425 33.833 1.00 22.65 250 ILE C O 1
ATOM 5964 N N . GLY C 1 124 ? 84.174 1.696 33.614 1.00 23.78 251 GLY C N 1
ATOM 5965 C CA . GLY C 1 124 ? 83.557 2.980 33.759 1.00 24.05 251 GLY C CA 1
ATOM 5966 C C . GLY C 1 124 ? 84.170 3.765 34.903 1.00 25.96 251 GLY C C 1
ATOM 5967 O O . GLY C 1 124 ? 84.576 4.940 34.724 1.00 25.76 251 GLY C O 1
ATOM 5968 N N . ASN C 1 125 ? 84.231 3.127 36.074 1.00 26.98 252 ASN C N 1
ATOM 5969 C CA . ASN C 1 125 ? 84.815 3.723 37.271 1.00 29.60 252 ASN C CA 1
ATOM 5970 C C . ASN C 1 125 ? 86.299 4.013 37.060 1.00 31.85 252 ASN C C 1
ATOM 5971 O O . ASN C 1 125 ? 86.766 5.108 37.370 1.00 34.25 252 ASN C O 1
ATOM 5976 N N . LEU C 1 126 ? 87.039 3.037 36.537 1.00 31.19 253 LEU C N 1
ATOM 5977 C CA . LEU C 1 126 ? 88.440 3.242 36.286 1.00 31.15 253 LEU C CA 1
ATOM 5978 C C . LEU C 1 126 ? 88.758 4.535 35.468 1.00 32.55 253 LEU C C 1
ATOM 5979 O O . LEU C 1 126 ? 89.823 5.161 35.620 1.00 33.64 253 LEU C O 1
ATOM 5984 N N . VAL C 1 127 ? 87.822 4.919 34.608 1.00 32.50 254 VAL C N 1
ATOM 5985 C CA . VAL C 1 127 ? 88.045 6.011 33.701 1.00 34.06 254 VAL C CA 1
ATOM 5986 C C . VAL C 1 127 ? 87.571 7.320 34.340 1.00 36.77 254 VAL C C 1
ATOM 5987 O O . VAL C 1 127 ? 88.256 8.327 34.248 1.00 35.24 254 VAL C O 1
ATOM 5991 N N . THR C 1 128 ? 86.402 7.287 34.970 1.00 39.96 255 THR C N 1
ATOM 5992 C CA . THR C 1 128 ? 85.845 8.477 35.587 1.00 40.94 255 THR C CA 1
ATOM 5993 C C . THR C 1 128 ? 85.965 8.508 37.109 1.00 46.64 255 THR C C 1
ATOM 5994 O O . THR C 1 128 ? 85.093 9.028 37.808 1.00 49.18 255 THR C O 1
ATOM 5998 N N . ALA C 1 129 ? 87.071 7.997 37.638 1.00 55.73 256 ALA C N 1
ATOM 5999 C CA . ALA C 1 129 ? 87.276 7.985 39.090 1.00 61.65 256 ALA C CA 1
ATOM 6000 C C . ALA C 1 129 ? 87.934 9.265 39.619 1.00 69.27 256 ALA C C 1
ATOM 6001 O O . ALA C 1 129 ? 89.073 9.571 39.275 1.00 77.58 256 ALA C O 1
ATOM 6003 N N . ASN C 1 130 ? 87.256 9.981 40.511 0.50 67.63 257 ASN C N 1
ATOM 6004 C CA . ASN C 1 130 ? 87.804 11.245 41.019 0.50 66.74 257 ASN C CA 1
ATOM 6005 C C . ASN C 1 130 ? 88.355 11.311 42.467 0.50 67.86 257 ASN C C 1
ATOM 6006 O O . ASN C 1 130 ? 89.403 11.918 42.696 0.50 70.36 257 ASN C O 1
ATOM 6011 N N . ASN C 1 131 ? 87.642 10.807 43.457 0.50 66.69 258 ASN C N 1
ATOM 6012 C CA . ASN C 1 131 ? 88.214 11.012 44.768 0.50 66.41 258 ASN C CA 1
ATOM 6013 C C . ASN C 1 131 ? 89.576 10.349 44.749 0.50 67.55 258 ASN C C 1
ATOM 6014 O O . ASN C 1 131 ? 89.714 9.184 44.378 0.50 71.43 258 ASN C O 1
ATOM 6019 N N . ALA C 1 132 ? 90.586 11.108 45.155 0.50 67.68 259 ALA C N 1
ATOM 6020 C CA . ALA C 1 132 ? 91.956 10.621 45.160 0.50 66.60 259 ALA C CA 1
ATOM 6021 C C . ALA C 1 132 ? 92.382 9.944 46.454 0.50 66.07 259 ALA C C 1
ATOM 6022 O O . ALA C 1 132 ? 93.157 10.517 47.218 0.50 62.81 259 ALA C O 1
ATOM 6024 N N . ASN C 1 133 ? 91.893 8.739 46.717 0.50 66.82 260 ASN C N 1
ATOM 6025 C CA . ASN C 1 133 ? 92.358 8.074 47.942 0.50 66.50 260 ASN C CA 1
ATOM 6026 C C . ASN C 1 133 ? 92.403 6.548 47.828 0.50 64.99 260 ASN C C 1
ATOM 6027 O O . ASN C 1 133 ? 92.929 5.874 48.717 0.50 62.27 260 ASN C O 1
ATOM 6032 N N . CYS C 1 134 ? 91.824 6.029 46.740 0.50 63.63 261 CYS C N 1
ATOM 6033 C CA . CYS C 1 134 ? 91.687 4.589 46.458 0.50 61.24 261 CYS C CA 1
ATOM 6034 C C . CYS C 1 134 ? 92.541 4.079 45.299 0.50 58.17 261 CYS C C 1
ATOM 6035 O O . CYS C 1 134 ? 92.157 3.110 44.640 0.50 57.09 261 CYS C O 1
ATOM 6038 N N . ARG C 1 135 ? 93.778 4.551 45.157 0.50 58.17 262 ARG C N 1
ATOM 6039 C CA . ARG C 1 135 ? 94.606 4.035 44.055 0.50 60.12 262 ARG C CA 1
ATOM 6040 C C . ARG C 1 135 ? 94.757 2.508 44.219 0.50 62.37 262 ARG C C 1
ATOM 6041 O O . ARG C 1 135 ? 94.829 1.794 43.217 0.50 57.81 262 ARG C O 1
ATOM 6049 N N . ASN C 1 136 ? 94.806 2.002 45.458 1.00 70.44 263 ASN C N 1
ATOM 6050 C CA . ASN C 1 136 ? 94.980 0.534 45.660 1.00 74.14 263 ASN C CA 1
ATOM 6051 C C . ASN C 1 136 ? 93.786 -0.266 45.022 1.00 69.87 263 ASN C C 1
ATOM 6052 O O . ASN C 1 136 ? 93.952 -1.325 44.379 1.00 60.38 263 ASN C O 1
ATOM 6057 N N . VAL C 1 137 ? 92.566 0.231 45.230 1.00 69.83 264 VAL C N 1
ATOM 6058 C CA . VAL C 1 137 ? 91.345 -0.445 44.635 1.00 66.13 264 VAL C CA 1
ATOM 6059 C C . VAL C 1 137 ? 91.396 -0.261 43.086 1.00 64.18 264 VAL C C 1
ATOM 6060 O O . VAL C 1 137 ? 91.233 -1.205 42.280 1.00 60.32 264 VAL C O 1
ATOM 6064 N N . HIS C 1 138 ? 91.610 0.980 42.655 1.00 63.14 265 HIS C N 1
ATOM 6065 C CA . HIS C 1 138 ? 91.953 1.200 41.237 1.00 66.57 265 HIS C CA 1
ATOM 6066 C C . HIS C 1 138 ? 92.920 0.112 40.705 1.00 62.62 265 HIS C C 1
ATOM 6067 O O . HIS C 1 138 ? 92.539 -0.660 39.813 1.00 60.94 265 HIS C O 1
ATOM 6074 N N . ASP C 1 139 ? 94.129 0.030 41.292 1.00 62.40 266 ASP C N 1
ATOM 6075 C CA . ASP C 1 139 ? 95.156 -0.947 40.875 1.00 60.59 266 ASP C CA 1
ATOM 6076 C C . ASP C 1 139 ? 94.727 -2.397 41.078 1.00 56.43 266 ASP C C 1
ATOM 6077 O O . ASP C 1 139 ? 95.023 -3.271 40.239 1.00 55.48 266 ASP C O 1
ATOM 6082 N N . MET C 1 140 ? 93.927 -2.583 42.109 1.00 50.39 267 MET C N 1
ATOM 6083 C CA . MET C 1 140 ? 93.402 -3.911 42.446 1.00 49.61 267 MET C CA 1
ATOM 6084 C C . MET C 1 140 ? 92.393 -4.317 41.353 1.00 48.58 267 MET C C 1
ATOM 6085 O O . MET C 1 140 ? 92.455 -5.366 40.737 1.00 52.47 267 MET C O 1
ATOM 6090 N N . HIS C 1 141 ? 91.461 -3.423 41.029 1.00 43.36 268 HIS C N 1
ATOM 6091 C CA . HIS C 1 141 ? 90.457 -3.814 40.037 1.00 39.25 268 HIS C CA 1
ATOM 6092 C C . HIS C 1 141 ? 91.151 -4.189 38.722 1.00 39.46 268 HIS C C 1
ATOM 6093 O O . HIS C 1 141 ? 90.758 -5.161 38.073 1.00 40.93 268 HIS C O 1
ATOM 6100 N N . LYS C 1 142 ? 92.175 -3.436 38.322 1.00 39.94 269 LYS C N 1
ATOM 6101 C CA . LYS C 1 142 ? 92.862 -3.748 37.067 1.00 40.97 269 LYS C CA 1
ATOM 6102 C C . LYS C 1 142 ? 93.401 -5.166 37.124 1.00 39.97 269 LYS C C 1
ATOM 6103 O O . LYS C 1 142 ? 93.304 -5.921 36.150 1.00 39.59 269 LYS C O 1
ATOM 6109 N N . GLN C 1 143 ? 93.970 -5.520 38.273 1.00 38.61 270 GLN C N 1
ATOM 6110 C CA . GLN C 1 143 ? 94.506 -6.877 38.490 1.00 39.36 270 GLN C CA 1
ATOM 6111 C C . GLN C 1 143 ? 93.392 -7.936 38.471 1.00 36.95 270 GLN C C 1
ATOM 6112 O O . GLN C 1 143 ? 93.515 -8.982 37.832 1.00 35.61 270 GLN C O 1
ATOM 6118 N N . ALA C 1 144 ? 92.308 -7.632 39.183 1.00 33.16 271 ALA C N 1
ATOM 6119 C CA . ALA C 1 144 ? 91.103 -8.427 39.218 1.00 30.98 271 ALA C CA 1
ATOM 6120 C C . ALA C 1 144 ? 90.614 -8.773 37.827 1.00 29.61 271 ALA C C 1
ATOM 6121 O O . ALA C 1 144 ? 90.532 -9.960 37.506 1.00 30.59 271 ALA C O 1
ATOM 6123 N N . LEU C 1 145 ? 90.375 -7.750 37.000 1.00 28.19 272 LEU C N 1
ATOM 6124 C CA . LEU C 1 145 ? 89.937 -7.921 35.615 1.00 28.41 272 LEU C CA 1
ATOM 6125 C C . LEU C 1 145 ? 90.924 -8.714 34.772 1.00 28.40 272 LEU C C 1
ATOM 6126 O O . LEU C 1 145 ? 90.502 -9.633 34.016 1.00 26.52 272 LEU C O 1
ATOM 6131 N N . SER C 1 146 ? 92.221 -8.368 34.902 1.00 28.70 273 SER C N 1
ATOM 6132 C CA . SER C 1 146 ? 93.268 -9.053 34.155 1.00 30.44 273 SER C CA 1
ATOM 6133 C C . SER C 1 146 ? 93.294 -10.557 34.494 1.00 30.89 273 SER C C 1
ATOM 6134 O O . SER C 1 146 ? 93.385 -11.415 33.596 1.00 27.93 273 SER C O 1
ATOM 6137 N N . TYR C 1 147 ? 93.156 -10.842 35.791 1.00 31.44 274 TYR C N 1
ATOM 6138 C CA . TYR C 1 147 ? 93.133 -12.210 36.254 1.00 31.99 274 TYR C CA 1
ATOM 6139 C C . TYR C 1 147 ? 91.975 -12.977 35.609 1.00 29.68 274 TYR C C 1
ATOM 6140 O O . TYR C 1 147 ? 92.207 -14.036 34.994 1.00 28.04 274 TYR C O 1
ATOM 6149 N N . ALA C 1 148 ? 90.758 -12.430 35.744 1.00 27.24 275 ALA C N 1
ATOM 6150 C CA . ALA C 1 148 ? 89.572 -13.085 35.226 1.00 25.89 275 ALA C CA 1
ATOM 6151 C C . ALA C 1 148 ? 89.724 -13.359 33.720 1.00 25.41 275 ALA C C 1
ATOM 6152 O O . ALA C 1 148 ? 89.507 -14.488 33.245 1.00 25.01 275 ALA C O 1
ATOM 6154 N N . ILE C 1 149 ? 90.201 -12.370 32.982 1.00 25.08 276 ILE C N 1
ATOM 6155 C CA . ILE C 1 149 ? 90.451 -12.611 31.558 1.00 26.00 276 ILE C CA 1
ATOM 6156 C C . ILE C 1 149 ? 91.472 -13.721 31.288 1.00 26.96 276 ILE C C 1
ATOM 6157 O O . ILE C 1 149 ? 91.276 -14.488 30.346 1.00 28.42 276 ILE C O 1
ATOM 6162 N N . SER C 1 150 ? 92.525 -13.790 32.123 1.00 27.86 277 SER C N 1
ATOM 6163 C CA . SER C 1 150 ? 93.618 -14.800 32.014 1.00 28.71 277 SER C CA 1
ATOM 6164 C C . SER C 1 150 ? 93.138 -16.236 32.156 1.00 28.13 277 SER C C 1
ATOM 6165 O O . SER C 1 150 ? 93.679 -17.150 31.506 1.00 28.46 277 SER C O 1
ATOM 6168 N N . LYS C 1 151 ? 92.128 -16.411 33.004 1.00 27.58 278 LYS C N 1
ATOM 6169 C CA . LYS C 1 151 ? 91.436 -17.677 33.124 1.00 27.60 278 LYS C CA 1
ATOM 6170 C C . LYS C 1 151 ? 90.330 -18.018 32.134 1.00 26.47 278 LYS C C 1
ATOM 6171 O O . LYS C 1 151 ? 90.460 -19.035 31.439 1.00 28.42 278 LYS C O 1
ATOM 6177 N N . PHE C 1 152 ? 89.303 -17.182 32.014 1.00 25.06 279 PHE C N 1
ATOM 6178 C CA . PHE C 1 152 ? 88.137 -17.477 31.148 1.00 24.88 279 PHE C CA 1
ATOM 6179 C C . PHE C 1 152 ? 88.558 -17.260 29.685 1.00 28.01 279 PHE C C 1
ATOM 6180 O O . PHE C 1 152 ? 88.101 -17.992 28.788 1.00 28.18 279 PHE C O 1
ATOM 6188 N N . GLY C 1 153 ? 89.442 -16.277 29.444 1.00 30.13 280 GLY C N 1
ATOM 6189 C CA . GLY C 1 153 ? 89.986 -16.016 28.096 1.00 30.45 280 GLY C CA 1
ATOM 6190 C C . GLY C 1 153 ? 90.763 -17.152 27.449 1.00 31.84 280 GLY C C 1
ATOM 6191 O O . GLY C 1 153 ? 91.173 -17.029 26.290 1.00 32.07 280 GLY C O 1
ATOM 6192 N N . THR C 1 154 ? 90.993 -18.250 28.178 1.00 31.47 281 THR C N 1
ATOM 6193 C CA . THR C 1 154 ? 91.736 -19.377 27.609 1.00 31.81 281 THR C CA 1
ATOM 6194 C C . THR C 1 154 ? 90.851 -20.562 27.323 1.00 30.64 281 THR C C 1
ATOM 6195 O O . THR C 1 154 ? 91.295 -21.462 26.647 1.00 31.05 281 THR C O 1
ATOM 6199 N N . GLN C 1 155 ? 89.614 -20.554 27.823 1.00 29.32 282 GLN C N 1
ATOM 6200 C CA . GLN C 1 155 ? 88.725 -21.702 27.726 1.00 28.71 282 GLN C CA 1
ATOM 6201 C C . GLN C 1 155 ? 88.033 -21.715 26.380 1.00 28.76 282 GLN C C 1
ATOM 6202 O O . GLN C 1 155 ? 87.383 -20.765 26.020 1.00 29.20 282 GLN C O 1
ATOM 6208 N N . LYS C 1 156 ? 88.136 -22.814 25.650 1.00 28.95 283 LYS C N 1
ATOM 6209 C CA . LYS C 1 156 ? 87.517 -22.927 24.318 1.00 28.06 283 LYS C CA 1
ATOM 6210 C C . LYS C 1 156 ? 86.003 -22.962 24.289 1.00 25.21 283 LYS C C 1
ATOM 6211 O O . LYS C 1 156 ? 85.412 -22.727 23.250 1.00 26.03 283 LYS C O 1
ATOM 6217 N N . ASN C 1 157 ? 85.364 -23.285 25.405 1.00 23.07 284 ASN C N 1
ATOM 6218 C CA . ASN C 1 157 ? 83.886 -23.350 25.458 1.00 21.60 284 ASN C CA 1
ATOM 6219 C C . ASN C 1 157 ? 83.327 -22.002 26.017 1.00 21.60 284 ASN C C 1
ATOM 6220 O O . ASN C 1 157 ? 82.101 -21.856 26.285 1.00 21.51 284 ASN C O 1
ATOM 6225 N N . VAL C 1 158 ? 84.228 -21.037 26.207 1.00 20.78 285 VAL C N 1
ATOM 6226 C CA . VAL C 1 158 ? 83.853 -19.717 26.676 1.00 21.36 285 VAL C CA 1
ATOM 6227 C C . VAL C 1 158 ? 84.197 -18.613 25.680 1.00 21.50 285 VAL C C 1
ATOM 6228 O O . VAL C 1 158 ? 85.249 -18.646 25.047 1.00 23.40 285 VAL C O 1
ATOM 6232 N N . ARG C 1 159 ? 83.348 -17.596 25.607 1.00 21.00 286 ARG C N 1
ATOM 6233 C CA . ARG C 1 159 ? 83.660 -16.387 24.854 1.00 19.72 286 ARG C CA 1
ATOM 6234 C C . ARG C 1 159 ? 83.504 -15.176 25.772 1.00 18.28 286 ARG C C 1
ATOM 6235 O O . ARG C 1 159 ? 82.405 -14.900 26.251 1.00 17.94 286 ARG C O 1
ATOM 6243 N N . VAL C 1 160 ? 84.596 -14.454 26.029 1.00 17.28 287 VAL C N 1
ATOM 6244 C CA . VAL C 1 160 ? 84.542 -13.347 27.000 1.00 17.36 287 VAL C CA 1
ATOM 6245 C C . VAL C 1 160 ? 84.224 -11.949 26.373 1.00 16.69 287 VAL C C 1
ATOM 6246 O O . VAL C 1 160 ? 84.865 -11.499 25.362 1.00 15.88 287 VAL C O 1
ATOM 6250 N N . TYR C 1 161 ? 83.248 -11.275 26.978 1.00 15.79 288 TYR C N 1
ATOM 6251 C CA . TYR C 1 161 ? 83.014 -9.841 26.699 1.00 15.42 288 TYR C CA 1
ATOM 6252 C C . TYR C 1 161 ? 83.323 -9.032 27.927 1.00 15.44 288 TYR C C 1
ATOM 6253 O O . TYR C 1 161 ? 82.700 -9.161 28.977 1.00 14.70 288 TYR C O 1
ATOM 6262 N N . LEU C 1 162 ? 84.346 -8.214 27.799 1.00 17.13 289 LEU C N 1
ATOM 6263 C CA . LEU C 1 162 ? 84.669 -7.214 28.844 1.00 18.59 289 LEU C CA 1
ATOM 6264 C C . LEU C 1 162 ? 83.636 -6.090 28.825 1.00 18.32 289 LEU C C 1
ATOM 6265 O O . LEU C 1 162 ? 83.288 -5.570 27.769 1.00 17.96 289 LEU C O 1
ATOM 6270 N N . ASP C 1 163 ? 83.113 -5.748 29.975 1.00 20.09 290 ASP C N 1
ATOM 6271 C CA . ASP C 1 163 ? 82.152 -4.663 29.997 1.00 24.45 290 ASP C CA 1
ATOM 6272 C C . ASP C 1 163 ? 82.813 -3.319 29.976 1.00 24.19 290 ASP C C 1
ATOM 6273 O O . ASP C 1 163 ? 83.703 -3.064 30.797 1.00 23.65 290 ASP C O 1
ATOM 6278 N N . ALA C 1 164 ? 82.338 -2.457 29.067 1.00 25.29 291 ALA C N 1
ATOM 6279 C CA . ALA C 1 164 ? 82.852 -1.053 28.938 1.00 25.96 291 ALA C CA 1
ATOM 6280 C C . ALA C 1 164 ? 81.791 0.064 28.998 1.00 23.75 291 ALA C C 1
ATOM 6281 O O . ALA C 1 164 ? 81.713 0.916 28.115 1.00 22.88 291 ALA C O 1
ATOM 6283 N N . ALA C 1 165 ? 80.989 0.037 30.054 1.00 23.27 292 ALA C N 1
ATOM 6284 C CA . ALA C 1 165 ? 79.959 1.057 30.339 1.00 23.77 292 ALA C CA 1
ATOM 6285 C C . ALA C 1 165 ? 78.972 1.253 29.220 1.00 23.50 292 ALA C C 1
ATOM 6286 O O . ALA C 1 165 ? 78.480 0.290 28.659 1.00 24.25 292 ALA C O 1
ATOM 6288 N N . HIS C 1 166 ? 78.739 2.523 28.973 1.00 23.17 293 HIS C N 1
ATOM 6289 C CA . HIS C 1 166 ? 77.856 2.959 27.885 1.00 22.98 293 HIS C CA 1
ATOM 6290 C C . HIS C 1 166 ? 78.217 4.343 27.327 1.00 22.70 293 HIS C C 1
ATOM 6291 O O . HIS C 1 166 ? 79.007 5.085 27.912 1.00 20.80 293 HIS C O 1
ATOM 6298 N N . GLY C 1 167 ? 77.625 4.658 26.200 1.00 22.21 294 GLY C N 1
ATOM 6299 C CA . GLY C 1 167 ? 77.906 5.908 25.491 1.00 22.16 294 GLY C CA 1
ATOM 6300 C C . GLY C 1 167 ? 77.728 7.181 26.291 1.00 21.96 294 GLY C C 1
ATOM 6301 O O . GLY C 1 167 ? 78.585 8.009 26.262 1.00 21.10 294 GLY C O 1
ATOM 6302 N N . GLY C 1 168 ? 76.623 7.297 27.026 1.00 22.54 295 GLY C N 1
ATOM 6303 C CA . GLY C 1 168 ? 76.390 8.405 27.926 1.00 22.35 295 GLY C CA 1
ATOM 6304 C C . GLY C 1 168 ? 77.455 8.580 28.986 1.00 23.29 295 GLY C C 1
ATOM 6305 O O . GLY C 1 168 ? 77.539 9.633 29.611 1.00 24.37 295 GLY C O 1
ATOM 6306 N N . TRP C 1 169 ? 78.269 7.560 29.202 1.00 23.85 296 TRP C N 1
ATOM 6307 C CA . TRP C 1 169 ? 79.245 7.567 30.282 1.00 24.79 296 TRP C CA 1
ATOM 6308 C C . TRP C 1 169 ? 80.655 7.823 29.735 1.00 23.72 296 TRP C C 1
ATOM 6309 O O . TRP C 1 169 ? 81.364 8.633 30.272 1.00 24.99 296 TRP C O 1
ATOM 6320 N N . LEU C 1 170 ? 81.028 7.175 28.639 1.00 22.92 297 LEU C N 1
ATOM 6321 C CA . LEU C 1 170 ? 82.415 7.083 28.204 1.00 21.84 297 LEU C CA 1
ATOM 6322 C C . LEU C 1 170 ? 82.633 7.469 26.728 1.00 22.10 297 LEU C C 1
ATOM 6323 O O . LEU C 1 170 ? 83.780 7.485 26.249 1.00 22.26 297 LEU C O 1
ATOM 6328 N N . ASN C 1 171 ? 81.571 7.765 25.981 1.00 21.77 298 ASN C N 1
ATOM 6329 C CA . ASN C 1 171 ? 81.800 8.105 24.573 1.00 22.49 298 ASN C CA 1
ATOM 6330 C C . ASN C 1 171 ? 82.742 9.300 24.392 1.00 24.08 298 ASN C C 1
ATOM 6331 O O . ASN C 1 171 ? 83.576 9.338 23.428 1.00 23.12 298 ASN C O 1
ATOM 6336 N N . SER C 1 172 ? 82.650 10.269 25.309 1.00 25.21 299 SER C N 1
ATOM 6337 C CA . SER C 1 172 ? 83.604 11.359 25.230 1.00 26.96 299 SER C CA 1
ATOM 6338 C C . SER C 1 172 ? 85.013 11.050 25.821 1.00 27.02 299 SER C C 1
ATOM 6339 O O . SER C 1 172 ? 85.832 11.946 25.935 1.00 27.36 299 SER C O 1
ATOM 6342 N N . SER C 1 173 ? 85.292 9.770 26.137 1.00 27.05 300 SER C N 1
ATOM 6343 C CA . SER C 1 173 ? 86.565 9.313 26.754 1.00 26.30 300 SER C CA 1
ATOM 6344 C C . SER C 1 173 ? 86.967 7.999 26.140 1.00 26.65 300 SER C C 1
ATOM 6345 O O . SER C 1 173 ? 87.535 7.146 26.813 1.00 26.90 300 SER C O 1
ATOM 6348 N N . ALA C 1 174 ? 86.713 7.808 24.889 1.00 27.75 301 ALA C N 1
ATOM 6349 C CA . ALA C 1 174 ? 87.035 6.560 24.283 1.00 29.31 301 ALA C CA 1
ATOM 6350 C C . ALA C 1 174 ? 88.495 6.253 24.303 1.00 34.01 301 ALA C C 1
ATOM 6351 O O . ALA C 1 174 ? 88.856 5.115 24.378 1.00 36.93 301 ALA C O 1
ATOM 6353 N N . ASP C 1 175 ? 89.349 7.238 24.146 1.00 40.04 302 ASP C N 1
ATOM 6354 C CA . ASP C 1 175 ? 90.775 6.993 24.152 1.00 44.75 302 ASP C CA 1
ATOM 6355 C C . ASP C 1 175 ? 91.310 6.516 25.474 1.00 40.81 302 ASP C C 1
ATOM 6356 O O . ASP C 1 175 ? 92.130 5.652 25.511 1.00 37.64 302 ASP C O 1
ATOM 6361 N N . ARG C 1 176 ? 90.858 7.129 26.553 1.00 38.95 303 ARG C N 1
ATOM 6362 C CA . ARG C 1 176 ? 91.237 6.776 27.911 1.00 38.67 303 ARG C CA 1
ATOM 6363 C C . ARG C 1 176 ? 90.726 5.397 28.246 1.00 37.96 303 ARG C C 1
ATOM 6364 O O . ARG C 1 176 ? 91.383 4.621 28.865 1.00 39.49 303 ARG C O 1
ATOM 6372 N N . THR C 1 177 ? 89.514 5.133 27.838 1.00 34.36 304 THR C N 1
ATOM 6373 C CA . THR C 1 177 ? 88.887 3.823 27.936 1.00 32.88 304 THR C CA 1
ATOM 6374 C C . THR C 1 177 ? 89.704 2.742 27.199 1.00 33.47 304 THR C C 1
ATOM 6375 O O . THR C 1 177 ? 89.999 1.703 27.790 1.00 32.69 304 THR C O 1
ATOM 6379 N N . ALA C 1 178 ? 90.072 2.990 25.939 1.00 32.74 305 ALA C N 1
ATOM 6380 C CA . ALA C 1 178 ? 90.924 2.080 25.209 1.00 33.08 305 ALA C CA 1
ATOM 6381 C C . ALA C 1 178 ? 92.282 1.898 25.885 1.00 34.71 305 ALA C C 1
ATOM 6382 O O . ALA C 1 178 ? 92.825 0.792 25.890 1.00 36.26 305 ALA C O 1
ATOM 6384 N N . GLU C 1 179 ? 92.816 2.962 26.468 1.00 35.42 306 GLU C N 1
ATOM 6385 C CA . GLU C 1 179 ? 94.088 2.897 27.143 1.00 38.32 306 GLU C CA 1
ATOM 6386 C C . GLU C 1 179 ? 93.992 1.870 28.276 1.00 36.30 306 GLU C C 1
ATOM 6387 O O . GLU C 1 179 ? 94.839 0.969 28.364 1.00 37.13 306 GLU C O 1
ATOM 6393 N N . VAL C 1 180 ? 92.951 1.987 29.097 1.00 32.86 307 VAL C N 1
ATOM 6394 C CA . VAL C 1 180 ? 92.714 1.086 30.228 1.00 31.57 307 VAL C CA 1
ATOM 6395 C C . VAL C 1 180 ? 92.519 -0.379 29.773 1.00 32.10 307 VAL C C 1
ATOM 6396 O O . VAL C 1 180 ? 93.215 -1.265 30.254 1.00 33.86 307 VAL C O 1
ATOM 6400 N N . ILE C 1 181 ? 91.592 -0.603 28.843 1.00 30.66 308 ILE C N 1
ATOM 6401 C CA . ILE C 1 181 ? 91.367 -1.897 28.228 1.00 29.14 308 ILE C CA 1
ATOM 6402 C C . ILE C 1 181 ? 92.668 -2.501 27.717 1.00 30.89 308 ILE C C 1
ATOM 6403 O O . ILE C 1 181 ? 92.964 -3.663 28.041 1.00 33.83 308 ILE C O 1
ATOM 6408 N N . ALA C 1 182 ? 93.456 -1.723 26.976 1.00 31.63 309 ALA C N 1
ATOM 6409 C CA . ALA C 1 182 ? 94.703 -2.248 26.373 1.00 32.77 309 ALA C CA 1
ATOM 6410 C C . ALA C 1 182 ? 95.705 -2.672 27.433 1.00 32.95 309 ALA C C 1
ATOM 6411 O O . ALA C 1 182 ? 96.389 -3.664 27.275 1.00 32.21 309 ALA C O 1
ATOM 6413 N N . GLU C 1 183 ? 95.775 -1.926 28.521 1.00 35.68 310 GLU C N 1
ATOM 6414 C CA . GLU C 1 183 ? 96.636 -2.317 29.630 1.00 40.54 310 GLU C CA 1
ATOM 6415 C C . GLU C 1 183 ? 96.196 -3.637 30.338 1.00 41.12 310 GLU C C 1
ATOM 6416 O O . GLU C 1 183 ? 97.025 -4.530 30.593 1.00 44.34 310 GLU C O 1
ATOM 6422 N N . ILE C 1 184 ? 94.899 -3.734 30.644 1.00 36.43 311 ILE C N 1
ATOM 6423 C CA . ILE C 1 184 ? 94.286 -4.924 31.185 1.00 33.70 311 ILE C CA 1
ATOM 6424 C C . ILE C 1 184 ? 94.590 -6.168 30.339 1.00 34.93 311 ILE C C 1
ATOM 6425 O O . ILE C 1 184 ? 95.002 -7.193 30.893 1.00 33.92 311 ILE C O 1
ATOM 6430 N N . LEU C 1 185 ? 94.424 -6.065 29.018 1.00 35.87 312 LEU C N 1
ATOM 6431 C CA . LEU C 1 185 ? 94.680 -7.185 28.131 1.00 37.18 312 LEU C CA 1
ATOM 6432 C C . LEU C 1 185 ? 96.157 -7.582 28.068 1.00 40.98 312 LEU C C 1
ATOM 6433 O O . LEU C 1 185 ? 96.465 -8.744 27.837 1.00 43.66 312 LEU C O 1
ATOM 6438 N N . ARG C 1 186 ? 97.017 -6.608 28.293 1.00 44.95 313 ARG C N 1
ATOM 6439 C CA . ARG C 1 186 ? 98.437 -6.831 28.304 1.00 47.19 313 ARG C CA 1
ATOM 6440 C C . ARG C 1 186 ? 98.823 -7.769 29.446 1.00 46.52 313 ARG C C 1
ATOM 6441 O O . ARG C 1 186 ? 99.677 -8.643 29.296 1.00 48.35 313 ARG C O 1
ATOM 6449 N N . ASN C 1 187 ? 98.174 -7.567 30.588 1.00 42.12 314 ASN C N 1
ATOM 6450 C CA . ASN C 1 187 ? 98.406 -8.349 31.808 1.00 40.57 314 ASN C CA 1
ATOM 6451 C C . ASN C 1 187 ? 97.568 -9.612 31.970 1.00 41.63 314 ASN C C 1
ATOM 6452 O O . ASN C 1 187 ? 97.489 -10.168 33.070 1.00 41.35 314 ASN C O 1
ATOM 6457 N N . ALA C 1 188 ? 96.947 -10.072 30.886 1.00 41.26 315 ALA C N 1
ATOM 6458 C CA . ALA C 1 188 ? 95.982 -11.146 31.000 1.00 42.33 315 ALA C CA 1
ATOM 6459 C C . ALA C 1 188 ? 96.524 -12.518 30.524 1.00 43.21 315 ALA C C 1
ATOM 6460 O O . ALA C 1 188 ? 95.746 -13.414 30.139 1.00 42.94 315 ALA C O 1
ATOM 6462 N N . GLY C 1 189 ? 97.858 -12.674 30.564 1.00 42.76 316 GLY C N 1
ATOM 6463 C CA . GLY C 1 189 ? 98.540 -13.891 30.117 1.00 38.85 316 GLY C CA 1
ATOM 6464 C C . GLY C 1 189 ? 98.117 -14.212 28.713 1.00 38.27 316 GLY C C 1
ATOM 6465 O O . GLY C 1 189 ? 98.195 -13.351 27.848 1.00 38.72 316 GLY C O 1
ATOM 6466 N N . ASN C 1 190 ? 97.606 -15.424 28.503 1.00 39.75 317 ASN C N 1
ATOM 6467 C CA . ASN C 1 190 ? 97.178 -15.864 27.176 1.00 41.69 317 ASN C CA 1
ATOM 6468 C C . ASN C 1 190 ? 95.677 -15.761 26.951 1.00 40.70 317 ASN C C 1
ATOM 6469 O O . ASN C 1 190 ? 95.158 -16.363 25.981 1.00 40.23 317 ASN C O 1
ATOM 6474 N N . GLY C 1 191 ? 94.990 -15.010 27.830 1.00 38.98 318 GLY C N 1
ATOM 6475 C CA . GLY C 1 191 ? 93.540 -14.806 27.749 1.00 36.16 318 GLY C CA 1
ATOM 6476 C C . GLY C 1 191 ? 93.220 -13.838 26.631 1.00 35.03 318 GLY C C 1
ATOM 6477 O O . GLY C 1 191 ? 93.859 -12.819 26.501 1.00 35.13 318 GLY C O 1
ATOM 6478 N N . LYS C 1 192 ? 92.245 -14.199 25.811 1.00 34.61 319 LYS C N 1
ATOM 6479 C CA . LYS C 1 192 ? 91.698 -13.377 24.739 1.00 33.41 319 LYS C CA 1
ATOM 6480 C C . LYS C 1 192 ? 90.229 -13.041 25.055 1.00 30.83 319 LYS C C 1
ATOM 6481 O O . LYS C 1 192 ? 89.485 -13.865 25.567 1.00 29.81 319 LYS C O 1
ATOM 6487 N N . ILE C 1 193 ? 89.812 -11.823 24.749 1.00 27.23 320 ILE C N 1
ATOM 6488 C CA . ILE C 1 193 ? 88.399 -11.471 24.759 1.00 23.35 320 ILE C CA 1
ATOM 6489 C C . ILE C 1 193 ? 87.827 -11.548 23.340 1.00 22.95 320 ILE C C 1
ATOM 6490 O O . ILE C 1 193 ? 88.525 -11.324 22.368 1.00 22.77 320 ILE C O 1
ATOM 6495 N N . ARG C 1 194 ? 86.556 -11.903 23.226 1.00 23.24 321 ARG C N 1
ATOM 6496 C CA . ARG C 1 194 ? 85.841 -11.806 21.958 1.00 23.27 321 ARG C CA 1
ATOM 6497 C C . ARG C 1 194 ? 85.487 -10.338 21.665 1.00 24.40 321 ARG C C 1
ATOM 6498 O O . ARG C 1 194 ? 85.574 -9.892 20.514 1.00 25.53 321 ARG C O 1
ATOM 6506 N N . GLY C 1 195 ? 85.111 -9.595 22.706 1.00 23.50 322 GLY C N 1
ATOM 6507 C CA . GLY C 1 195 ? 84.802 -8.190 22.548 1.00 22.01 322 GLY C CA 1
ATOM 6508 C C . GLY C 1 195 ? 84.376 -7.494 23.819 1.00 21.68 322 GLY C C 1
ATOM 6509 O O . GLY C 1 195 ? 84.855 -7.822 24.925 1.00 22.93 322 GLY C O 1
ATOM 6510 N N . ILE C 1 196 ? 83.480 -6.528 23.640 1.00 19.51 323 ILE C N 1
ATOM 6511 C CA . ILE C 1 196 ? 83.063 -5.596 24.665 1.00 17.98 323 ILE C CA 1
ATOM 6512 C C . ILE C 1 196 ? 81.529 -5.664 24.738 1.00 17.80 323 ILE C C 1
ATOM 6513 O O . ILE C 1 196 ? 80.817 -5.816 23.712 1.00 17.73 323 ILE C O 1
ATOM 6518 N N . SER C 1 197 ? 81.020 -5.572 25.959 1.00 17.22 324 SER C N 1
ATOM 6519 C CA . SER C 1 197 ? 79.589 -5.372 26.209 1.00 16.76 324 SER C CA 1
ATOM 6520 C C . SER C 1 197 ? 79.346 -3.910 26.655 1.00 16.00 324 SER C C 1
ATOM 6521 O O . SER C 1 197 ? 80.137 -3.322 27.413 1.00 14.62 324 SER C O 1
ATOM 6524 N N . THR C 1 198 ? 78.247 -3.343 26.183 1.00 16.18 325 THR C N 1
ATOM 6525 C CA . THR C 1 198 ? 77.878 -1.997 26.628 1.00 17.22 325 THR C CA 1
ATOM 6526 C C . THR C 1 198 ? 76.415 -1.913 27.049 1.00 18.13 325 THR C C 1
ATOM 6527 O O . THR C 1 198 ? 75.597 -2.866 26.760 1.00 19.50 325 THR C O 1
ATOM 6531 N N . ASN C 1 199 ? 76.087 -0.797 27.714 1.00 16.74 326 ASN C N 1
ATOM 6532 C CA . ASN C 1 199 ? 74.711 -0.459 28.041 1.00 16.24 326 ASN C CA 1
ATOM 6533 C C . ASN C 1 199 ? 74.146 -1.380 29.101 1.00 16.49 326 ASN C C 1
ATOM 6534 O O . ASN C 1 199 ? 72.887 -1.506 29.221 1.00 16.65 326 ASN C O 1
ATOM 6539 N N . VAL C 1 200 ? 75.044 -2.002 29.882 1.00 16.42 327 VAL C N 1
ATOM 6540 C CA . VAL C 1 200 ? 74.614 -3.021 30.842 1.00 16.57 327 VAL C CA 1
ATOM 6541 C C . VAL C 1 200 ? 73.947 -2.297 31.990 1.00 16.74 327 VAL C C 1
ATOM 6542 O O . VAL C 1 200 ? 74.562 -1.422 32.618 1.00 17.05 327 VAL C O 1
ATOM 6546 N N . SER C 1 201 ? 72.672 -2.629 32.207 1.00 16.65 328 SER C N 1
ATOM 6547 C CA . SER C 1 201 ? 71.822 -2.018 33.244 1.00 17.24 328 SER C CA 1
ATOM 6548 C C . SER C 1 201 ? 71.527 -0.554 32.933 1.00 17.56 328 SER C C 1
ATOM 6549 O O . SER C 1 201 ? 71.186 0.227 33.827 1.00 17.87 328 SER C O 1
ATOM 6552 N N . ASN C 1 202 ? 71.727 -0.154 31.682 1.00 17.20 329 ASN C N 1
ATOM 6553 C CA . ASN C 1 202 ? 71.355 1.167 31.306 1.00 16.48 329 ASN C CA 1
ATOM 6554 C C . ASN C 1 202 ? 70.372 1.287 30.102 1.00 16.70 329 ASN C C 1
ATOM 6555 O O . ASN C 1 202 ? 69.899 0.280 29.511 1.00 15.66 329 ASN C O 1
ATOM 6560 N N . TYR C 1 203 ? 70.000 2.525 29.779 1.00 17.01 330 TYR C N 1
ATOM 6561 C CA . TYR C 1 203 ? 68.840 2.717 28.917 1.00 16.90 330 TYR C CA 1
ATOM 6562 C C . TYR C 1 203 ? 69.123 3.326 27.588 1.00 17.09 330 TYR C C 1
ATOM 6563 O O . TYR C 1 203 ? 68.192 3.791 26.956 1.00 17.73 330 TYR C O 1
ATOM 6572 N N . GLN C 1 204 ? 70.389 3.316 27.172 1.00 17.10 331 GLN C N 1
ATOM 6573 C CA . GLN C 1 204 ? 70.790 3.958 25.941 1.00 17.39 331 GLN C CA 1
ATOM 6574 C C . GLN C 1 204 ? 70.189 3.298 24.707 1.00 17.74 331 GLN C C 1
ATOM 6575 O O . GLN C 1 204 ? 70.138 2.066 24.631 1.00 19.33 331 GLN C O 1
ATOM 6581 N N . PRO C 1 205 ? 69.751 4.109 23.717 1.00 17.94 332 PRO C N 1
ATOM 6582 C CA . PRO C 1 205 ? 69.293 3.542 22.392 1.00 17.54 332 PRO C CA 1
ATOM 6583 C C . PRO C 1 205 ? 70.411 2.814 21.636 1.00 18.00 332 PRO C C 1
ATOM 6584 O O . PRO C 1 205 ? 71.619 3.171 21.728 1.00 19.29 332 PRO C O 1
ATOM 6588 N N . VAL C 1 206 ? 70.029 1.839 20.830 1.00 17.72 333 VAL C N 1
ATOM 6589 C CA . VAL C 1 206 ? 70.995 1.044 20.061 1.00 17.35 333 VAL C CA 1
ATOM 6590 C C . VAL C 1 206 ? 71.742 1.952 19.093 1.00 17.60 333 VAL C C 1
ATOM 6591 O O . VAL C 1 206 ? 72.976 1.805 18.913 1.00 16.73 333 VAL C O 1
ATOM 6595 N N . TYR C 1 207 ? 71.002 2.911 18.523 1.00 18.33 334 TYR C N 1
ATOM 6596 C CA . TYR C 1 207 ? 71.583 3.922 17.632 1.00 19.99 334 TYR C CA 1
ATOM 6597 C C . TYR C 1 207 ? 72.845 4.609 18.245 1.00 20.09 334 TYR C C 1
ATOM 6598 O O . TYR C 1 207 ? 73.938 4.565 17.650 1.00 19.52 334 TYR C O 1
ATOM 6607 N N . SER C 1 208 ? 72.722 5.186 19.449 1.00 20.00 335 SER C N 1
ATOM 6608 C CA . SER C 1 208 ? 73.869 5.894 20.027 1.00 20.89 335 SER C CA 1
ATOM 6609 C C . SER C 1 208 ? 74.945 4.947 20.568 1.00 21.40 335 SER C C 1
ATOM 6610 O O . SER C 1 208 ? 76.158 5.221 20.481 1.00 20.46 335 SER C O 1
ATOM 6613 N N . GLU C 1 209 ? 74.494 3.807 21.087 1.00 22.49 336 GLU C N 1
ATOM 6614 C CA . GLU C 1 209 ? 75.429 2.780 21.539 1.00 21.86 336 GLU C CA 1
ATOM 6615 C C . GLU C 1 209 ? 76.347 2.281 20.423 1.00 21.25 336 GLU C C 1
ATOM 6616 O O . GLU C 1 209 ? 77.574 2.161 20.633 1.00 20.14 336 GLU C O 1
ATOM 6622 N N . TYR C 1 210 ? 75.790 2.081 19.219 1.00 20.87 337 TYR C N 1
ATOM 6623 C CA . TYR C 1 210 ? 76.623 1.677 18.098 1.00 21.93 337 TYR C CA 1
ATOM 6624 C C . TYR C 1 210 ? 77.647 2.716 17.691 1.00 22.50 337 TYR C C 1
ATOM 6625 O O . TYR C 1 210 ? 78.790 2.375 17.358 1.00 22.00 337 TYR C O 1
ATOM 6634 N N . GLN C 1 211 ? 77.250 3.980 17.798 1.00 22.43 338 GLN C N 1
ATOM 6635 C CA . GLN C 1 211 ? 78.143 5.090 17.517 1.00 21.45 338 GLN C CA 1
ATOM 6636 C C . GLN C 1 211 ? 79.276 5.033 18.549 1.00 20.30 338 GLN C C 1
ATOM 6637 O O . GLN C 1 211 ? 80.438 5.255 18.213 1.00 19.47 338 GLN C O 1
ATOM 6643 N N . TYR C 1 212 ? 78.928 4.732 19.803 1.00 19.45 339 TYR C N 1
ATOM 6644 C CA . TYR C 1 212 ? 79.920 4.607 20.853 1.00 18.72 339 TYR C CA 1
ATOM 6645 C C . TYR C 1 212 ? 80.848 3.429 20.533 1.00 19.48 339 TYR C C 1
ATOM 6646 O O . TYR C 1 212 ? 82.081 3.622 20.583 1.00 18.73 339 TYR C O 1
ATOM 6655 N N . HIS C 1 213 ? 80.278 2.256 20.167 1.00 18.74 340 HIS C N 1
ATOM 6656 C CA . HIS C 1 213 ? 81.100 1.106 19.734 1.00 18.37 340 HIS C CA 1
ATOM 6657 C C . HIS C 1 213 ? 82.141 1.484 18.663 1.00 18.90 340 HIS C C 1
ATOM 6658 O O . HIS C 1 213 ? 83.322 1.114 18.799 1.00 19.05 340 HIS C O 1
ATOM 6665 N N . GLN C 1 214 ? 81.721 2.251 17.631 1.00 19.29 341 GLN C N 1
ATOM 6666 C CA . GLN C 1 214 ? 82.606 2.665 16.533 1.00 19.27 341 GLN C CA 1
ATOM 6667 C C . GLN C 1 214 ? 83.726 3.521 17.056 1.00 19.01 341 GLN C C 1
ATOM 6668 O O . GLN C 1 214 ? 84.875 3.371 16.627 1.00 19.50 341 GLN C O 1
ATOM 6674 N N . ASN C 1 215 ? 83.413 4.380 18.022 1.00 17.85 342 ASN C N 1
ATOM 6675 C CA . ASN C 1 215 ? 84.403 5.270 18.583 1.00 17.87 342 ASN C CA 1
ATOM 6676 C C . ASN C 1 215 ? 85.410 4.459 19.417 1.00 18.27 342 ASN C C 1
ATOM 6677 O O . ASN C 1 215 ? 86.613 4.481 19.200 1.00 18.03 342 ASN C O 1
ATOM 6682 N N . LEU C 1 216 ? 84.881 3.666 20.325 1.00 20.49 343 LEU C N 1
ATOM 6683 C CA . LEU C 1 216 ? 85.672 2.731 21.114 1.00 21.99 343 LEU C CA 1
ATOM 6684 C C . LEU C 1 216 ? 86.489 1.768 20.253 1.00 23.04 343 LEU C C 1
ATOM 6685 O O . LEU C 1 216 ? 87.687 1.543 20.545 1.00 22.77 343 LEU C O 1
ATOM 6690 N N . ASN C 1 217 ? 85.882 1.253 19.189 1.00 23.46 344 ASN C N 1
ATOM 6691 C CA . ASN C 1 217 ? 86.636 0.401 18.305 1.00 27.63 344 ASN C CA 1
ATOM 6692 C C . ASN C 1 217 ? 87.882 1.036 17.680 1.00 31.11 344 ASN C C 1
ATOM 6693 O O . ASN C 1 217 ? 88.957 0.400 17.662 1.00 32.04 344 ASN C O 1
ATOM 6698 N N . ARG C 1 218 ? 87.717 2.262 17.148 1.00 32.86 345 ARG C N 1
ATOM 6699 C CA . ARG C 1 218 ? 88.800 2.979 16.510 1.00 33.68 345 ARG C CA 1
ATOM 6700 C C . ARG C 1 218 ? 89.898 3.271 17.553 1.00 31.70 345 ARG C C 1
ATOM 6701 O O . ARG C 1 218 ? 91.082 3.094 17.282 1.00 31.97 345 ARG C O 1
ATOM 6709 N N . ALA C 1 219 ? 89.502 3.690 18.750 1.00 28.71 346 ALA C N 1
ATOM 6710 C CA . ALA C 1 219 ? 90.458 3.931 19.798 1.00 28.41 346 ALA C CA 1
ATOM 6711 C C . ALA C 1 219 ? 91.238 2.667 20.169 1.00 30.14 346 ALA C C 1
ATOM 6712 O O . ALA C 1 219 ? 92.466 2.722 20.289 1.00 29.54 346 ALA C O 1
ATOM 6714 N N . LEU C 1 220 ? 90.527 1.533 20.322 1.00 31.47 347 LEU C N 1
ATOM 6715 C CA . LEU C 1 220 ? 91.165 0.221 20.558 1.00 32.69 347 LEU C CA 1
ATOM 6716 C C . LEU C 1 220 ? 92.105 -0.241 19.430 1.00 36.08 347 LEU C C 1
ATOM 6717 O O . LEU C 1 220 ? 93.235 -0.708 19.735 1.00 36.64 347 LEU C O 1
ATOM 6722 N N . GLU C 1 221 ? 91.656 -0.116 18.169 1.00 36.30 348 GLU C N 1
ATOM 6723 C CA . GLU C 1 221 ? 92.511 -0.409 17.013 1.00 38.91 348 GLU C CA 1
ATOM 6724 C C . GLU C 1 221 ? 93.839 0.371 17.025 1.00 42.39 348 GLU C C 1
ATOM 6725 O O . GLU C 1 221 ? 94.896 -0.183 16.740 1.00 45.43 348 GLU C O 1
ATOM 6731 N N . SER C 1 222 ? 93.786 1.643 17.409 1.00 43.14 349 SER C N 1
ATOM 6732 C CA . SER C 1 222 ? 94.975 2.492 17.413 1.00 43.14 349 SER C CA 1
ATOM 6733 C C . SER C 1 222 ? 95.954 2.145 18.549 1.00 41.41 349 SER C C 1
ATOM 6734 O O . SER C 1 222 ? 97.043 2.711 18.629 1.00 44.62 349 SER C O 1
ATOM 6737 N N . ARG C 1 223 ? 95.550 1.254 19.440 1.00 38.72 350 ARG C N 1
ATOM 6738 C CA . ARG C 1 223 ? 96.438 0.765 20.503 1.00 36.94 350 ARG C CA 1
ATOM 6739 C C . ARG C 1 223 ? 96.691 -0.741 20.364 1.00 34.97 350 ARG C C 1
ATOM 6740 O O . ARG C 1 223 ? 97.062 -1.397 21.331 1.00 33.26 350 ARG C O 1
ATOM 6748 N N . GLY C 1 224 ? 96.491 -1.268 19.153 1.00 33.55 351 GLY C N 1
ATOM 6749 C CA . GLY C 1 224 ? 96.857 -2.641 18.847 1.00 37.20 351 GLY C CA 1
ATOM 6750 C C . GLY C 1 224 ? 95.846 -3.717 19.194 1.00 39.48 351 GLY C C 1
ATOM 6751 O O . GLY C 1 224 ? 96.097 -4.883 18.914 1.00 44.15 351 GLY C O 1
ATOM 6752 N N . VAL C 1 225 ? 94.701 -3.323 19.768 1.00 39.17 352 VAL C N 1
ATOM 6753 C CA . VAL C 1 225 ? 93.587 -4.228 20.082 1.00 34.43 352 VAL C CA 1
ATOM 6754 C C . VAL C 1 225 ? 92.614 -4.327 18.902 1.00 34.00 352 VAL C C 1
ATOM 6755 O O . VAL C 1 225 ? 91.787 -3.457 18.707 1.00 33.52 352 VAL C O 1
ATOM 6759 N N . ARG C 1 226 ? 92.718 -5.407 18.132 1.00 34.88 353 ARG C N 1
ATOM 6760 C CA . ARG C 1 226 ? 91.983 -5.555 16.878 1.00 36.83 353 ARG C CA 1
ATOM 6761 C C . ARG C 1 226 ? 90.906 -6.658 16.920 1.00 35.85 353 ARG C C 1
ATOM 6762 O O . ARG C 1 226 ? 90.928 -7.547 17.779 1.00 35.98 353 ARG C O 1
ATOM 6770 N N . GLY C 1 227 ? 89.952 -6.575 15.982 1.00 34.58 354 GLY C N 1
ATOM 6771 C CA . GLY C 1 227 ? 88.887 -7.557 15.829 1.00 32.96 354 GLY C CA 1
ATOM 6772 C C . GLY C 1 227 ? 87.802 -7.598 16.899 1.00 33.01 354 GLY C C 1
ATOM 6773 O O . GLY C 1 227 ? 87.000 -8.536 16.907 1.00 32.43 354 GLY C O 1
ATOM 6774 N N . MET C 1 228 ? 87.755 -6.609 17.797 1.00 33.15 355 MET C N 1
ATOM 6775 C CA . MET C 1 228 ? 86.704 -6.548 18.826 1.00 34.10 355 MET C CA 1
ATOM 6776 C C . MET C 1 228 ? 85.292 -6.558 18.234 1.00 33.05 355 MET C C 1
ATOM 6777 O O . MET C 1 228 ? 85.021 -5.932 17.221 1.00 35.17 355 MET C O 1
ATOM 6782 N N . LYS C 1 229 ? 84.419 -7.330 18.848 1.00 30.63 356 LYS C N 1
ATOM 6783 C CA . LYS C 1 229 ? 83.009 -7.339 18.510 1.00 27.98 356 LYS C CA 1
ATOM 6784 C C . LYS C 1 229 ? 82.241 -6.780 19.729 1.00 24.39 356 LYS C C 1
ATOM 6785 O O . LYS C 1 229 ? 82.831 -6.520 20.767 1.00 24.69 356 LYS C O 1
ATOM 6791 N N . PHE C 1 230 ? 80.944 -6.564 19.617 1.00 20.65 357 PHE C N 1
ATOM 6792 C CA . PHE C 1 230 ? 80.234 -5.846 20.682 1.00 18.38 357 PHE C CA 1
ATOM 6793 C C . PHE C 1 230 ? 78.865 -6.488 20.921 1.00 17.74 357 PHE C C 1
ATOM 6794 O O . PHE C 1 230 ? 78.204 -7.041 19.985 1.00 17.58 357 PHE C O 1
ATOM 6802 N N . ILE C 1 231 ? 78.433 -6.422 22.173 1.00 15.73 358 ILE C N 1
ATOM 6803 C CA . ILE C 1 231 ? 77.090 -6.828 22.473 1.00 14.30 358 ILE C CA 1
ATOM 6804 C C . ILE C 1 231 ? 76.535 -5.671 23.272 1.00 13.82 358 ILE C C 1
ATOM 6805 O O . ILE C 1 231 ? 77.305 -4.921 23.939 1.00 13.63 358 ILE C O 1
ATOM 6810 N N . VAL C 1 232 ? 75.213 -5.507 23.186 1.00 12.77 359 VAL C N 1
ATOM 6811 C CA . VAL C 1 232 ? 74.567 -4.351 23.784 1.00 12.28 359 VAL C CA 1
ATOM 6812 C C . VAL C 1 232 ? 73.349 -4.792 24.560 1.00 12.04 359 VAL C C 1
ATOM 6813 O O . VAL C 1 232 ? 72.484 -5.568 24.037 1.00 12.72 359 VAL C O 1
ATOM 6817 N N . ASP C 1 233 ? 73.254 -4.296 25.797 1.00 11.04 360 ASP C N 1
ATOM 6818 C CA . ASP C 1 233 ? 72.121 -4.693 26.619 1.00 9.99 360 ASP C CA 1
ATOM 6819 C C . ASP C 1 233 ? 70.862 -3.987 26.135 1.00 9.53 360 ASP C C 1
ATOM 6820 O O . ASP C 1 233 ? 70.762 -2.780 26.221 1.00 9.63 360 ASP C O 1
ATOM 6825 N N . THR C 1 234 ? 69.917 -4.728 25.607 1.00 9.08 361 THR C N 1
ATOM 6826 C CA . THR C 1 234 ? 68.628 -4.154 25.193 1.00 9.14 361 THR C CA 1
ATOM 6827 C C . THR C 1 234 ? 67.441 -4.478 26.151 1.00 9.03 361 THR C C 1
ATOM 6828 O O . THR C 1 234 ? 66.276 -4.355 25.779 1.00 8.97 361 THR C O 1
ATOM 6832 N N . SER C 1 235 ? 67.728 -4.894 27.375 1.00 8.85 362 SER C N 1
ATOM 6833 C CA . SER C 1 235 ? 66.676 -5.245 28.289 1.00 9.09 362 SER C CA 1
ATOM 6834 C C . SER C 1 235 ? 65.733 -4.128 28.644 1.00 9.43 362 SER C C 1
ATOM 6835 O O . SER C 1 235 ? 64.575 -4.414 28.908 1.00 9.49 362 SER C O 1
ATOM 6838 N N . ARG C 1 236 ? 66.211 -2.875 28.712 1.00 9.72 363 ARG C N 1
ATOM 6839 C CA . ARG C 1 236 ? 65.400 -1.771 29.201 1.00 10.05 363 ARG C CA 1
ATOM 6840 C C . ARG C 1 236 ? 65.602 -0.516 28.389 1.00 11.03 363 ARG C C 1
ATOM 6841 O O . ARG C 1 236 ? 65.525 0.624 28.910 1.00 11.09 363 ARG C O 1
ATOM 6849 N N . ASN C 1 237 ? 65.882 -0.691 27.104 1.00 12.22 364 ASN C N 1
ATOM 6850 C CA . ASN C 1 237 ? 66.147 0.494 26.272 1.00 13.33 364 ASN C CA 1
ATOM 6851 C C . ASN C 1 237 ? 65.164 0.708 25.132 1.00 14.03 364 ASN C C 1
ATOM 6852 O O . ASN C 1 237 ? 65.510 1.190 24.074 1.00 13.84 364 ASN C O 1
ATOM 6857 N N . GLY C 1 238 ? 63.924 0.334 25.372 1.00 15.27 365 GLY C N 1
ATOM 6858 C CA . GLY C 1 238 ? 62.874 0.563 24.400 1.00 16.63 365 GLY C CA 1
ATOM 6859 C C . GLY C 1 238 ? 62.497 2.009 24.201 1.00 17.34 365 GLY C C 1
ATOM 6860 O O . GLY C 1 238 ? 62.003 2.312 23.176 1.00 18.08 365 GLY C O 1
ATOM 6861 N N . ARG C 1 239 ? 62.682 2.885 25.186 1.00 18.67 366 ARG C N 1
ATOM 6862 C CA . ARG C 1 239 ? 62.310 4.265 25.070 1.00 20.48 366 ARG C CA 1
ATOM 6863 C C . ARG C 1 239 ? 63.511 5.049 25.484 1.00 21.78 366 ARG C C 1
ATOM 6864 O O . ARG C 1 239 ? 64.210 4.609 26.420 1.00 21.81 366 ARG C O 1
ATOM 6872 N N . ASN C 1 240 ? 63.743 6.206 24.838 1.00 23.62 367 ASN C N 1
ATOM 6873 C CA . ASN C 1 240 ? 64.888 7.082 25.181 1.00 25.56 367 ASN C CA 1
ATOM 6874 C C . ASN C 1 240 ? 64.788 7.529 26.660 1.00 25.86 367 ASN C C 1
ATOM 6875 O O . ASN C 1 240 ? 63.697 7.876 27.129 1.00 25.10 367 ASN C O 1
ATOM 6880 N N . PRO C 1 241 ? 65.913 7.485 27.401 1.00 26.09 368 PRO C N 1
ATOM 6881 C CA . PRO C 1 241 ? 65.891 7.918 28.790 1.00 28.01 368 PRO C CA 1
ATOM 6882 C C . PRO C 1 241 ? 65.652 9.423 28.921 1.00 32.11 368 PRO C C 1
ATOM 6883 O O . PRO C 1 241 ? 66.210 10.233 28.154 1.00 31.95 368 PRO C O 1
ATOM 6887 N N . SER C 1 242 ? 64.841 9.787 29.906 1.00 35.66 369 SER C N 1
ATOM 6888 C CA . SER C 1 242 ? 64.561 11.181 30.170 1.00 37.90 369 SER C CA 1
ATOM 6889 C C . SER C 1 242 ? 65.745 11.934 30.830 1.00 38.00 369 SER C C 1
ATOM 6890 O O . SER C 1 242 ? 65.809 13.162 30.714 1.00 39.40 369 SER C O 1
ATOM 6893 N N . SER C 1 243 ? 66.647 11.222 31.533 1.00 36.91 370 SER C N 1
ATOM 6894 C CA . SER C 1 243 ? 67.897 11.819 32.128 1.00 34.25 370 SER C CA 1
ATOM 6895 C C . SER C 1 243 ? 68.964 10.753 32.357 1.00 32.48 370 SER C C 1
ATOM 6896 O O . SER C 1 243 ? 68.754 9.601 32.017 1.00 33.72 370 SER C O 1
ATOM 6899 N N . ALA C 1 244 ? 70.082 11.139 32.978 1.00 31.73 371 ALA C N 1
ATOM 6900 C CA . ALA C 1 244 ? 71.155 10.215 33.360 1.00 28.94 371 ALA C CA 1
ATOM 6901 C C . ALA C 1 244 ? 70.864 9.405 34.656 1.00 28.22 371 ALA C C 1
ATOM 6902 O O . ALA C 1 244 ? 71.792 8.738 35.192 1.00 28.72 371 ALA C O 1
ATOM 6904 N N . THR C 1 245 ? 69.622 9.465 35.173 1.00 25.50 372 THR C N 1
ATOM 6905 C CA . THR C 1 245 ? 69.236 8.618 36.298 1.00 24.78 372 THR C CA 1
ATOM 6906 C C . THR C 1 245 ? 69.391 7.118 35.931 1.00 25.67 372 THR C C 1
ATOM 6907 O O . THR C 1 245 ? 68.845 6.663 34.903 1.00 26.96 372 THR C O 1
ATOM 6911 N N . TRP C 1 246 ? 70.170 6.376 36.718 1.00 23.86 373 TRP C N 1
ATOM 6912 C CA . TRP C 1 246 ? 70.528 5.017 36.343 1.00 23.41 373 TRP C CA 1
ATOM 6913 C C . TRP C 1 246 ? 69.609 4.055 37.125 1.00 25.55 373 TRP C C 1
ATOM 6914 O O . TRP C 1 246 ? 69.271 2.948 36.672 1.00 27.13 373 TRP C O 1
ATOM 6925 N N . CYS C 1 247 ? 69.192 4.505 38.298 1.00 27.69 374 CYS C N 1
ATOM 6926 C CA . CYS C 1 247 ? 68.519 3.655 39.256 1.00 28.14 374 CYS C CA 1
ATOM 6927 C C . CYS C 1 247 ? 67.034 3.695 38.917 1.00 25.84 374 CYS C C 1
ATOM 6928 O O . CYS C 1 247 ? 66.400 4.743 39.067 1.00 23.84 374 CYS C O 1
ATOM 6931 N N . ASN C 1 248 ? 66.497 2.559 38.444 1.00 24.87 375 ASN C N 1
ATOM 6932 C CA . ASN C 1 248 ? 65.022 2.302 38.353 1.00 24.51 375 ASN C CA 1
ATOM 6933 C C . ASN C 1 248 ? 64.283 3.414 37.590 1.00 23.81 375 ASN C C 1
ATOM 6934 O O . ASN C 1 248 ? 63.343 4.026 38.065 1.00 23.00 375 ASN C O 1
ATOM 6939 N N . LEU C 1 249 ? 64.744 3.674 36.385 1.00 22.64 376 LEU C N 1
ATOM 6940 C CA . LEU C 1 249 ? 64.276 4.787 35.613 1.00 21.58 376 LEU C CA 1
ATOM 6941 C C . LEU C 1 249 ? 62.834 4.642 35.184 1.00 21.95 376 LEU C C 1
ATOM 6942 O O . LEU C 1 249 ? 62.460 3.634 34.587 1.00 23.57 376 LEU C O 1
ATOM 6947 N N . LYS C 1 250 ? 62.027 5.652 35.484 1.00 22.30 377 LYS C N 1
ATOM 6948 C CA . LYS C 1 250 ? 60.592 5.699 35.127 1.00 22.15 377 LYS C CA 1
ATOM 6949 C C . LYS C 1 250 ? 60.476 5.867 33.642 1.00 22.33 377 LYS C C 1
ATOM 6950 O O . LYS C 1 250 ? 61.364 6.495 33.016 1.00 24.47 377 LYS C O 1
ATOM 6956 N N . GLY C 1 251 ? 59.382 5.370 33.060 1.00 20.95 378 GLY C N 1
ATOM 6957 C CA . GLY C 1 251 ? 59.218 5.451 31.603 1.00 19.25 378 GLY C CA 1
ATOM 6958 C C . GLY C 1 251 ? 60.098 4.537 30.730 1.00 18.55 378 GLY C C 1
ATOM 6959 O O . GLY C 1 251 ? 59.966 4.549 29.512 1.00 20.05 378 GLY C O 1
ATOM 6960 N N . ALA C 1 252 ? 60.985 3.730 31.316 1.00 17.05 379 ALA C N 1
ATOM 6961 C CA . ALA C 1 252 ? 61.792 2.759 30.558 1.00 15.59 379 ALA C CA 1
ATOM 6962 C C . ALA C 1 252 ? 60.857 1.695 29.981 1.00 14.69 379 ALA C C 1
ATOM 6963 O O . ALA C 1 252 ? 59.768 1.504 30.499 1.00 14.56 379 ALA C O 1
ATOM 6965 N N . GLY C 1 253 ? 61.236 1.107 28.854 1.00 14.14 380 GLY C N 1
ATOM 6966 C CA . GLY C 1 253 ? 60.481 0.009 28.248 1.00 14.05 380 GLY C CA 1
ATOM 6967 C C . GLY C 1 253 ? 61.396 -1.123 27.838 1.00 13.90 380 GLY C C 1
ATOM 6968 O O . GLY C 1 253 ? 62.595 -0.906 27.569 1.00 13.25 380 GLY C O 1
ATOM 6969 N N . LEU C 1 254 ? 60.857 -2.345 27.808 1.00 14.13 381 LEU C N 1
ATOM 6970 C CA . LEU C 1 254 ? 61.630 -3.502 27.251 1.00 14.58 381 LEU C CA 1
ATOM 6971 C C . LEU C 1 254 ? 62.118 -3.139 25.848 1.00 15.38 381 LEU C C 1
ATOM 6972 O O . LEU C 1 254 ? 61.396 -2.474 25.103 1.00 16.10 381 LEU C O 1
ATOM 6977 N N . GLY C 1 255 ? 63.352 -3.485 25.504 1.00 15.65 382 GLY C N 1
ATOM 6978 C CA . GLY C 1 255 ? 63.852 -3.152 24.169 1.00 16.54 382 GLY C CA 1
ATOM 6979 C C . GLY C 1 255 ? 63.819 -4.388 23.295 1.00 17.15 382 GLY C C 1
ATOM 6980 O O . GLY C 1 255 ? 63.083 -5.317 23.582 1.00 16.83 382 GLY C O 1
ATOM 6981 N N . ALA C 1 256 ? 64.614 -4.411 22.238 1.00 18.04 383 ALA C N 1
ATOM 6982 C CA . ALA C 1 256 ? 64.565 -5.481 21.261 1.00 19.39 383 ALA C CA 1
ATOM 6983 C C . ALA C 1 256 ? 64.810 -6.838 21.914 1.00 20.36 383 ALA C C 1
ATOM 6984 O O . ALA C 1 256 ? 65.575 -6.933 22.868 1.00 20.43 383 ALA C O 1
ATOM 6986 N N . ARG C 1 257 ? 64.165 -7.890 21.417 1.00 23.33 384 ARG C N 1
ATOM 6987 C CA . ARG C 1 257 ? 64.386 -9.228 21.968 1.00 25.88 384 ARG C CA 1
ATOM 6988 C C . ARG C 1 257 ? 65.786 -9.717 21.590 1.00 24.47 384 ARG C C 1
ATOM 6989 O O . ARG C 1 257 ? 66.268 -9.407 20.497 1.00 25.58 384 ARG C O 1
ATOM 6997 N N . PRO C 1 258 ? 66.443 -10.478 22.470 1.00 23.19 385 PRO C N 1
ATOM 6998 C CA . PRO C 1 258 ? 67.770 -10.965 22.146 1.00 22.97 385 PRO C CA 1
ATOM 6999 C C . PRO C 1 258 ? 67.803 -11.613 20.721 1.00 23.91 385 PRO C C 1
ATOM 7000 O O . PRO C 1 258 ? 66.811 -12.205 20.289 1.00 23.65 385 PRO C O 1
ATOM 7004 N N . GLN C 1 259 ? 68.858 -11.287 19.972 1.00 25.05 386 GLN C N 1
ATOM 7005 C CA . GLN C 1 259 ? 69.079 -11.785 18.616 1.00 26.25 386 GLN C CA 1
ATOM 7006 C C . GLN C 1 259 ? 70.572 -11.664 18.263 1.00 26.23 386 GLN C C 1
ATOM 7007 O O . GLN C 1 259 ? 71.268 -10.781 18.764 1.00 24.42 386 GLN C O 1
ATOM 7013 N N . ALA C 1 260 ? 71.030 -12.498 17.332 1.00 26.62 387 ALA C N 1
ATOM 7014 C CA . ALA C 1 260 ? 72.428 -12.490 16.892 1.00 27.54 387 ALA C CA 1
ATOM 7015 C C . ALA C 1 260 ? 72.566 -11.849 15.505 1.00 28.09 387 ALA C C 1
ATOM 7016 O O . ALA C 1 260 ? 71.815 -12.179 14.578 1.00 28.24 387 ALA C O 1
ATOM 7018 N N . ASN C 1 261 ? 73.522 -10.931 15.367 1.00 27.62 388 ASN C N 1
ATOM 7019 C CA . ASN C 1 261 ? 73.726 -10.210 14.087 1.00 27.73 388 ASN C CA 1
ATOM 7020 C C . ASN C 1 261 ? 72.492 -9.454 13.634 1.00 27.72 388 ASN C C 1
ATOM 7021 O O . ASN C 1 261 ? 71.978 -9.714 12.523 1.00 28.19 388 ASN C O 1
ATOM 7026 N N . PRO C 1 262 ? 71.999 -8.527 14.486 1.00 26.93 389 PRO C N 1
ATOM 7027 C CA . PRO C 1 262 ? 70.649 -8.043 14.220 1.00 26.45 389 PRO C CA 1
ATOM 7028 C C . PRO C 1 262 ? 70.575 -7.017 13.086 1.00 26.86 389 PRO C C 1
ATOM 7029 O O . PRO C 1 262 ? 69.480 -6.717 12.629 1.00 27.17 389 PRO C O 1
ATOM 7033 N N . ASP C 1 263 ? 71.711 -6.482 12.649 1.00 28.60 390 ASP C N 1
ATOM 7034 C CA . ASP C 1 263 ? 71.700 -5.436 11.617 1.00 31.86 390 ASP C CA 1
ATOM 7035 C C . ASP C 1 263 ? 72.968 -5.483 10.762 1.00 32.49 390 ASP C C 1
ATOM 7036 O O . ASP C 1 263 ? 74.097 -5.301 11.309 1.00 30.94 390 ASP C O 1
ATOM 7041 N N . PRO C 1 264 ? 72.799 -5.724 9.425 1.00 33.35 391 PRO C N 1
ATOM 7042 C CA . PRO C 1 264 ? 74.002 -5.796 8.533 1.00 32.74 391 PRO C CA 1
ATOM 7043 C C . PRO C 1 264 ? 74.689 -4.441 8.400 1.00 34.17 391 PRO C C 1
ATOM 7044 O O . PRO C 1 264 ? 75.879 -4.389 8.079 1.00 35.26 391 PRO C O 1
ATOM 7048 N N . ASN C 1 265 ? 73.956 -3.356 8.698 1.00 33.41 392 ASN C N 1
ATOM 7049 C CA . ASN C 1 265 ? 74.569 -2.003 8.816 1.00 32.33 392 ASN C CA 1
ATOM 7050 C C . ASN C 1 265 ? 75.327 -1.788 10.106 1.00 31.74 392 ASN C C 1
ATOM 7051 O O . ASN C 1 265 ? 75.987 -0.773 10.243 1.00 31.69 392 ASN C O 1
ATOM 7056 N N . MET C 1 266 ? 75.247 -2.745 11.037 1.00 30.85 393 MET C N 1
ATOM 7057 C CA . MET C 1 266 ? 76.016 -2.715 12.302 1.00 29.82 393 MET C CA 1
ATOM 7058 C C . MET C 1 266 ? 76.900 -3.960 12.396 1.00 30.06 393 MET C C 1
ATOM 7059 O O . MET C 1 266 ? 76.629 -4.893 13.196 1.00 29.85 393 MET C O 1
ATOM 7064 N N . PRO C 1 267 ? 77.960 -3.994 11.573 1.00 30.00 394 PRO C N 1
ATOM 7065 C CA . PRO C 1 267 ? 78.773 -5.219 11.447 1.00 28.77 394 PRO C CA 1
ATOM 7066 C C . PRO C 1 267 ? 79.707 -5.515 12.635 1.00 27.68 394 PRO C C 1
ATOM 7067 O O . PRO C 1 267 ? 80.170 -6.644 12.778 1.00 28.20 394 PRO C O 1
ATOM 7071 N N . LEU C 1 268 ? 79.970 -4.509 13.473 1.00 27.34 395 LEU C N 1
ATOM 7072 C CA . LEU C 1 268 ? 80.839 -4.678 14.641 1.00 27.13 395 LEU C CA 1
ATOM 7073 C C . LEU C 1 268 ? 80.060 -5.220 15.837 1.00 25.26 395 LEU C C 1
ATOM 7074 O O . LEU C 1 268 ? 80.650 -5.611 16.848 1.00 25.45 395 LEU C O 1
ATOM 7079 N N . LEU C 1 269 ? 78.737 -5.240 15.712 1.00 22.91 396 LEU C N 1
ATOM 7080 C CA . LEU C 1 269 ? 77.876 -5.731 16.784 1.00 20.89 396 LEU C CA 1
ATOM 7081 C C . LEU C 1 269 ? 77.601 -7.224 16.633 1.00 21.07 396 LEU C C 1
ATOM 7082 O O . LEU C 1 269 ? 77.281 -7.699 15.539 1.00 22.18 396 LEU C O 1
ATOM 7087 N N . ASP C 1 270 ? 77.773 -7.952 17.733 1.00 21.41 397 ASP C N 1
ATOM 7088 C CA . ASP C 1 270 ? 77.604 -9.393 17.735 1.00 20.99 397 ASP C CA 1
ATOM 7089 C C . ASP C 1 270 ? 76.155 -9.759 18.023 1.00 21.17 397 ASP C C 1
ATOM 7090 O O . ASP C 1 270 ? 75.591 -10.644 17.374 1.00 22.05 397 ASP C O 1
ATOM 7095 N N . ALA C 1 271 ? 75.555 -9.081 18.993 1.00 19.77 398 ALA C N 1
ATOM 7096 C CA . ALA C 1 271 ? 74.175 -9.387 19.350 1.00 17.90 398 ALA C CA 1
ATOM 7097 C C . ALA C 1 271 ? 73.540 -8.443 20.370 1.00 17.29 398 ALA C C 1
ATOM 7098 O O . ALA C 1 271 ? 74.223 -7.838 21.219 1.00 16.83 398 ALA C O 1
ATOM 7100 N N . TYR C 1 272 ? 72.214 -8.343 20.262 1.00 16.92 399 TYR C N 1
ATOM 7101 C CA . TYR C 1 272 ? 71.382 -7.751 21.291 1.00 16.10 399 TYR C CA 1
ATOM 7102 C C . TYR C 1 272 ? 71.202 -8.816 22.359 1.00 16.30 399 TYR C C 1
ATOM 7103 O O . TYR C 1 272 ? 70.848 -9.954 22.046 1.00 16.33 399 TYR C O 1
ATOM 7112 N N . VAL C 1 273 ? 71.446 -8.464 23.618 1.00 15.41 400 VAL C N 1
ATOM 7113 C CA . VAL C 1 273 ? 71.380 -9.449 24.702 1.00 14.76 400 VAL C CA 1
ATOM 7114 C C . VAL C 1 273 ? 70.606 -8.783 25.854 1.00 14.29 400 VAL C C 1
ATOM 7115 O O . VAL C 1 273 ? 70.810 -7.595 26.085 1.00 15.09 400 VAL C O 1
ATOM 7119 N N . TRP C 1 274 ? 69.775 -9.528 26.597 1.00 12.86 401 TRP C N 1
ATOM 7120 C CA . TRP C 1 274 ? 69.201 -8.976 27.819 1.00 11.57 401 TRP C CA 1
ATOM 7121 C C . TRP C 1 274 ? 70.189 -9.296 28.966 1.00 11.64 401 TRP C C 1
ATOM 7122 O O . TRP C 1 274 ? 70.171 -10.441 29.538 1.00 11.73 401 TRP C O 1
ATOM 7133 N N . ILE C 1 275 ? 71.048 -8.323 29.298 1.00 10.69 402 ILE C N 1
ATOM 7134 C CA . ILE C 1 275 ? 72.036 -8.568 30.321 1.00 10.84 402 ILE C CA 1
ATOM 7135 C C . ILE C 1 275 ? 71.520 -8.268 31.726 1.00 11.13 402 ILE C C 1
ATOM 7136 O O . ILE C 1 275 ? 71.554 -9.153 32.574 1.00 11.53 402 ILE C O 1
ATOM 7141 N N . LYS C 1 276 ? 71.043 -7.052 31.981 1.00 11.32 403 LYS C N 1
ATOM 7142 C CA . LYS C 1 276 ? 70.384 -6.734 33.229 1.00 11.72 403 LYS C CA 1
ATOM 7143 C C . LYS C 1 276 ? 69.027 -7.461 33.243 1.00 11.81 403 LYS C C 1
ATOM 7144 O O . LYS C 1 276 ? 68.348 -7.576 32.202 1.00 11.87 403 LYS C O 1
ATOM 7150 N N . THR C 1 277 ? 68.596 -7.895 34.412 1.00 11.68 404 THR C N 1
ATOM 7151 C CA . THR C 1 277 ? 67.362 -8.653 34.421 1.00 12.04 404 THR C CA 1
ATOM 7152 C C . THR C 1 277 ? 66.222 -7.681 34.500 1.00 12.07 404 THR C C 1
ATOM 7153 O O . THR C 1 277 ? 66.020 -7.069 35.543 1.00 12.54 404 THR C O 1
ATOM 7157 N N . PRO C 1 278 ? 65.436 -7.579 33.450 1.00 12.32 405 PRO C N 1
ATOM 7158 C CA . PRO C 1 278 ? 64.314 -6.650 33.414 1.00 13.10 405 PRO C CA 1
ATOM 7159 C C . PRO C 1 278 ? 63.262 -6.980 34.450 1.00 13.98 405 PRO C C 1
ATOM 7160 O O . PRO C 1 278 ? 62.673 -8.079 34.357 1.00 14.67 405 PRO C O 1
ATOM 7164 N N . GLY C 1 279 ? 63.000 -6.063 35.402 1.00 14.23 406 GLY C N 1
ATOM 7165 C CA . GLY C 1 279 ? 62.124 -6.347 36.561 1.00 14.41 406 GLY C CA 1
ATOM 7166 C C . GLY C 1 279 ? 62.844 -6.442 37.917 1.00 15.37 406 GLY C C 1
ATOM 7167 O O . GLY C 1 279 ? 62.209 -6.254 38.963 1.00 15.48 406 GLY C O 1
ATOM 7168 N N . GLU C 1 280 ? 64.169 -6.704 37.915 1.00 16.07 407 GLU C N 1
ATOM 7169 C CA . GLU C 1 280 ? 65.001 -6.678 39.115 1.00 16.80 407 GLU C CA 1
ATOM 7170 C C . GLU C 1 280 ? 65.372 -5.263 39.500 1.00 17.36 407 GLU C C 1
ATOM 7171 O O . GLU C 1 280 ? 65.845 -4.484 38.669 1.00 16.86 407 GLU C O 1
ATOM 7177 N N . SER C 1 281 ? 65.151 -4.896 40.765 1.00 17.95 408 SER C N 1
ATOM 7178 C CA . SER C 1 281 ? 65.505 -3.559 41.192 1.00 18.80 408 SER C CA 1
ATOM 7179 C C . SER C 1 281 ? 67.004 -3.300 40.988 1.00 20.49 408 SER C C 1
ATOM 7180 O O . SER C 1 281 ? 67.851 -4.255 41.024 1.00 19.92 408 SER C O 1
ATOM 7183 N N . ASP C 1 282 ? 67.329 -2.015 40.771 1.00 20.19 409 ASP C N 1
ATOM 7184 C CA . ASP C 1 282 ? 68.714 -1.594 40.591 1.00 19.84 409 ASP C CA 1
ATOM 7185 C C . ASP C 1 282 ? 69.318 -1.341 41.919 1.00 19.55 409 ASP C C 1
ATOM 7186 O O . ASP C 1 282 ? 70.537 -1.439 42.092 1.00 20.11 409 ASP C O 1
ATOM 7191 N N . SER C 1 283 ? 68.440 -0.985 42.838 1.00 19.82 410 SER C N 1
ATOM 7192 C CA . SER C 1 283 ? 68.729 -0.613 44.208 1.00 20.68 410 SER C CA 1
ATOM 7193 C C . SER C 1 283 ? 67.432 -0.304 44.965 1.00 21.04 410 SER C C 1
ATOM 7194 O O . SER C 1 283 ? 66.402 -0.015 44.349 1.00 20.65 410 SER C O 1
ATOM 7197 N N . ALA C 1 284 ? 67.474 -0.389 46.304 1.00 21.71 411 ALA C N 1
ATOM 7198 C CA . ALA C 1 284 ? 66.313 -0.041 47.162 1.00 21.54 411 ALA C CA 1
ATOM 7199 C C . ALA C 1 284 ? 66.223 1.460 47.149 1.00 22.79 411 ALA C C 1
ATOM 7200 O O . ALA C 1 284 ? 67.227 2.171 47.197 1.00 23.44 411 ALA C O 1
ATOM 7202 N N . SER C 1 285 ? 65.015 1.973 47.061 1.00 25.00 412 SER C N 1
ATOM 7203 C CA . SER C 1 285 ? 64.798 3.436 47.062 1.00 27.64 412 SER C CA 1
ATOM 7204 C C . SER C 1 285 ? 65.499 4.167 48.261 1.00 31.42 412 SER C C 1
ATOM 7205 O O . SER C 1 285 ? 65.880 5.343 48.144 1.00 35.23 412 SER C O 1
ATOM 7208 N N . SER C 1 286 ? 65.693 3.474 49.390 1.00 31.55 413 SER C N 1
ATOM 7209 C CA . SER C 1 286 ? 66.318 4.076 50.538 1.00 32.84 413 SER C CA 1
ATOM 7210 C C . SER C 1 286 ? 67.856 3.929 50.551 1.00 34.73 413 SER C C 1
ATOM 7211 O O . SER C 1 286 ? 68.504 4.408 51.474 1.00 40.65 413 SER C O 1
ATOM 7214 N N . ALA C 1 287 ? 68.450 3.325 49.525 1.00 32.66 414 ALA C N 1
ATOM 7215 C CA . ALA C 1 287 ? 69.836 2.856 49.667 1.00 33.06 414 ALA C CA 1
ATOM 7216 C C . ALA C 1 287 ? 70.873 3.862 49.175 1.00 35.71 414 ALA C C 1
ATOM 7217 O O . ALA C 1 287 ? 72.058 3.789 49.524 1.00 38.93 414 ALA C O 1
ATOM 7219 N N . ASP C 1 288 ? 70.415 4.797 48.359 1.00 37.66 415 ASP C N 1
ATOM 7220 C CA . ASP C 1 288 ? 71.264 5.755 47.664 1.00 38.78 415 ASP C CA 1
ATOM 7221 C C . ASP C 1 288 ? 70.336 6.903 47.223 1.00 37.43 415 ASP C C 1
ATOM 7222 O O . ASP C 1 288 ? 69.269 6.635 46.648 1.00 38.58 415 ASP C O 1
ATOM 7227 N N . PRO C 1 289 ? 70.736 8.181 47.485 1.00 33.68 416 PRO C N 1
ATOM 7228 C CA . PRO C 1 289 ? 69.965 9.390 47.119 1.00 30.76 416 PRO C CA 1
ATOM 7229 C C . PRO C 1 289 ? 69.574 9.450 45.648 1.00 28.56 416 PRO C C 1
ATOM 7230 O O . PRO C 1 289 ? 68.492 9.940 45.315 1.00 27.19 416 PRO C O 1
ATOM 7234 N N . VAL C 1 290 ? 70.428 8.934 44.771 1.00 27.95 417 VAL C N 1
ATOM 7235 C CA . VAL C 1 290 ? 70.102 8.878 43.330 1.00 27.79 417 VAL C CA 1
ATOM 7236 C C . VAL C 1 290 ? 68.813 8.048 43.053 1.00 28.19 417 VAL C C 1
ATOM 7237 O O . VAL C 1 290 ? 68.083 8.358 42.103 1.00 28.01 417 VAL C O 1
ATOM 7241 N N . CYS C 1 291 ? 68.550 7.024 43.903 1.00 28.54 418 CYS C N 1
ATOM 7242 C CA . CYS C 1 291 ? 67.317 6.233 43.810 1.00 28.59 418 CYS C CA 1
ATOM 7243 C C . CYS C 1 291 ? 66.075 7.009 44.206 1.00 25.98 418 CYS C C 1
ATOM 7244 O O . CYS C 1 291 ? 64.951 6.594 43.985 1.00 24.68 418 CYS C O 1
ATOM 7247 N N . ARG C 1 292 ? 66.269 8.186 44.727 1.00 25.07 419 ARG C N 1
ATOM 7248 C CA . ARG C 1 292 ? 65.142 9.025 45.095 1.00 23.36 419 ARG C CA 1
ATOM 7249 C C . ARG C 1 292 ? 64.957 10.184 44.098 1.00 21.89 419 ARG C C 1
ATOM 7250 O O . ARG C 1 292 ? 64.181 11.070 44.361 1.00 22.06 419 ARG C O 1
ATOM 7258 N N . ASN C 1 293 ? 65.662 10.181 42.952 1.00 20.60 420 ASN C N 1
ATOM 7259 C CA . ASN C 1 293 ? 65.450 11.208 41.897 1.00 19.92 420 ASN C CA 1
ATOM 7260 C C . ASN C 1 293 ? 64.008 11.245 41.452 1.00 20.99 420 ASN C C 1
ATOM 7261 O O . ASN C 1 293 ? 63.223 10.323 41.638 1.00 21.31 420 ASN C O 1
ATOM 7266 N N . SER C 1 294 ? 63.628 12.353 40.868 1.00 23.24 421 SER C N 1
ATOM 7267 C CA . SER C 1 294 ? 62.209 12.553 40.520 1.00 23.52 421 SER C CA 1
ATOM 7268 C C . SER C 1 294 ? 61.787 11.527 39.433 1.00 22.34 421 SER C C 1
ATOM 7269 O O . SER C 1 294 ? 60.646 11.119 39.418 1.00 23.29 421 SER C O 1
ATOM 7272 N N . ASP C 1 295 ? 62.708 11.106 38.561 1.00 21.23 422 ASP C N 1
ATOM 7273 C CA . ASP C 1 295 ? 62.391 10.134 37.512 1.00 22.17 422 ASP C CA 1
ATOM 7274 C C . ASP C 1 295 ? 62.840 8.627 37.823 1.00 23.29 422 ASP C C 1
ATOM 7275 O O . ASP C 1 295 ? 63.040 7.798 36.912 1.00 22.15 422 ASP C O 1
ATOM 7280 N N . SER C 1 296 ? 63.004 8.330 39.117 1.00 23.78 423 SER C N 1
ATOM 7281 C CA . SER C 1 296 ? 63.261 7.031 39.603 1.00 23.43 423 SER C CA 1
ATOM 7282 C C . SER C 1 296 ? 61.962 6.519 40.251 1.00 23.15 423 SER C C 1
ATOM 7283 O O . SER C 1 296 ? 61.320 7.236 41.047 1.00 22.81 423 SER C O 1
ATOM 7286 N N . LEU C 1 297 ? 61.571 5.288 39.917 1.00 22.93 424 LEU C N 1
ATOM 7287 C CA . LEU C 1 297 ? 60.353 4.687 40.456 1.00 22.61 424 LEU C CA 1
ATOM 7288 C C . LEU C 1 297 ? 60.538 4.320 41.913 1.00 22.02 424 LEU C C 1
ATOM 7289 O O . LEU C 1 297 ? 61.532 3.750 42.280 1.00 21.07 424 LEU C O 1
ATOM 7294 N N . GLN C 1 298 ? 59.640 4.797 42.775 1.00 23.51 425 GLN C N 1
ATOM 7295 C CA . GLN C 1 298 ? 59.728 4.561 44.232 1.00 24.39 425 GLN C CA 1
ATOM 7296 C C . GLN C 1 298 ? 59.180 3.228 44.747 1.00 23.55 425 GLN C C 1
ATOM 7297 O O . GLN C 1 298 ? 58.367 2.596 44.072 1.00 25.43 425 GLN C O 1
ATOM 7303 N N . GLY C 1 299 ? 59.617 2.792 45.935 1.00 21.73 426 GLY C N 1
ATOM 7304 C CA . GLY C 1 299 ? 59.076 1.535 46.464 1.00 21.04 426 GLY C CA 1
ATOM 7305 C C . GLY C 1 299 ? 59.887 0.342 45.959 1.00 21.16 426 GLY C C 1
ATOM 7306 O O . GLY C 1 299 ? 59.403 -0.798 45.944 1.00 21.33 426 GLY C O 1
ATOM 7307 N N . ALA C 1 300 ? 61.138 0.613 45.569 1.00 20.02 427 ALA C N 1
ATOM 7308 C CA . ALA C 1 300 ? 62.007 -0.372 44.977 1.00 18.13 427 ALA C CA 1
ATOM 7309 C C . ALA C 1 300 ? 62.542 -1.201 46.119 1.00 17.64 427 ALA C C 1
ATOM 7310 O O . ALA C 1 300 ? 63.061 -0.626 47.077 1.00 17.21 427 ALA C O 1
ATOM 7312 N N . PRO C 1 301 ? 62.404 -2.541 46.033 1.00 17.22 428 PRO C N 1
ATOM 7313 C CA . PRO C 1 301 ? 63.081 -3.452 46.964 1.00 16.92 428 PRO C CA 1
ATOM 7314 C C . PRO C 1 301 ? 64.636 -3.418 46.752 1.00 17.87 428 PRO C C 1
ATOM 7315 O O . PRO C 1 301 ? 65.162 -2.653 45.912 1.00 16.81 428 PRO C O 1
ATOM 7319 N N . ALA C 1 302 ? 65.378 -4.238 47.502 1.00 18.81 429 ALA C N 1
ATOM 7320 C CA . ALA C 1 302 ? 66.829 -4.202 47.393 1.00 19.54 429 ALA C CA 1
ATOM 7321 C C . ALA C 1 302 ? 67.262 -4.662 46.008 1.00 20.78 429 ALA C C 1
ATOM 7322 O O . ALA C 1 302 ? 66.475 -5.321 45.253 1.00 20.29 429 ALA C O 1
ATOM 7324 N N . ALA C 1 303 ? 68.511 -4.300 45.690 1.00 20.86 430 ALA C N 1
ATOM 7325 C CA . ALA C 1 303 ? 69.138 -4.629 44.414 1.00 20.61 430 ALA C CA 1
ATOM 7326 C C . ALA C 1 303 ? 69.034 -6.110 44.172 1.00 21.04 430 ALA C C 1
ATOM 7327 O O . ALA C 1 303 ? 69.357 -6.919 45.044 1.00 21.97 430 ALA C O 1
ATOM 7329 N N . GLY C 1 304 ? 68.571 -6.468 42.988 1.00 20.97 431 GLY C N 1
ATOM 7330 C CA . GLY C 1 304 ? 68.503 -7.847 42.658 1.00 19.10 431 GLY C CA 1
ATOM 7331 C C . GLY C 1 304 ? 67.131 -8.377 42.904 1.00 17.98 431 GLY C C 1
ATOM 7332 O O . GLY C 1 304 ? 66.799 -9.354 42.260 1.00 20.73 431 GLY C O 1
ATOM 7333 N N . SER C 1 305 ? 66.330 -7.787 43.791 1.00 15.97 432 SER C N 1
ATOM 7334 C CA . SER C 1 305 ? 64.979 -8.329 44.036 1.00 15.08 432 SER C CA 1
ATOM 7335 C C . SER C 1 305 ? 63.941 -7.960 43.005 1.00 14.34 432 SER C C 1
ATOM 7336 O O . SER C 1 305 ? 63.999 -6.889 42.416 1.00 14.34 432 SER C O 1
ATOM 7339 N N . TRP C 1 306 ? 62.970 -8.849 42.827 1.00 13.63 433 TRP C N 1
ATOM 7340 C CA . TRP C 1 306 ? 61.884 -8.628 41.898 1.00 12.94 433 TRP C CA 1
ATOM 7341 C C . TRP C 1 306 ? 61.104 -7.423 42.308 1.00 13.39 433 TRP C C 1
ATOM 7342 O O . TRP C 1 306 ? 60.693 -7.337 43.433 1.00 13.72 433 TRP C O 1
ATOM 7353 N N . PHE C 1 307 ? 60.934 -6.504 41.371 1.00 14.03 434 PHE C N 1
ATOM 7354 C CA . PHE C 1 307 ? 60.207 -5.267 41.553 1.00 14.58 434 PHE C CA 1
ATOM 7355 C C . PHE C 1 307 ? 58.998 -5.340 40.578 1.00 16.01 434 PHE C C 1
ATOM 7356 O O . PHE C 1 307 ? 59.032 -4.801 39.440 1.00 16.47 434 PHE C O 1
ATOM 7364 N N . HIS C 1 308 ? 57.929 -6.005 41.020 1.00 17.34 435 HIS C N 1
ATOM 7365 C CA . HIS C 1 308 ? 56.719 -6.135 40.207 1.00 18.09 435 HIS C CA 1
ATOM 7366 C C . HIS C 1 308 ? 56.196 -4.876 39.500 1.00 19.15 435 HIS C C 1
ATOM 7367 O O . HIS C 1 308 ? 55.954 -4.926 38.282 1.00 20.02 435 HIS C O 1
ATOM 7374 N N . ASP C 1 309 ? 56.018 -3.756 40.212 1.00 19.87 436 ASP C N 1
ATOM 7375 C CA . ASP C 1 309 ? 55.530 -2.503 39.524 1.00 18.97 436 ASP C CA 1
ATOM 7376 C C . ASP C 1 309 ? 56.386 -2.060 38.343 1.00 17.11 436 ASP C C 1
ATOM 7377 O O . ASP C 1 309 ? 55.817 -1.661 37.273 1.00 16.94 436 ASP C O 1
ATOM 7382 N N . TYR C 1 310 ? 57.717 -2.175 38.514 1.00 14.97 437 TYR C N 1
ATOM 7383 C CA . TYR C 1 310 ? 58.674 -1.798 37.514 1.00 13.62 437 TYR C CA 1
ATOM 7384 C C . TYR C 1 310 ? 58.554 -2.674 36.291 1.00 13.54 437 TYR C C 1
ATOM 7385 O O . TYR C 1 310 ? 58.500 -2.142 35.166 1.00 13.54 437 TYR C O 1
ATOM 7394 N N . PHE C 1 311 ? 58.484 -3.996 36.498 1.00 12.93 438 PHE C N 1
ATOM 7395 C CA . PHE C 1 311 ? 58.319 -4.959 35.423 1.00 12.83 438 PHE C CA 1
ATOM 7396 C C . PHE C 1 311 ? 57.075 -4.649 34.606 1.00 13.55 438 PHE C C 1
ATOM 7397 O O . PHE C 1 311 ? 57.152 -4.683 33.382 1.00 14.33 438 PHE C O 1
ATOM 7405 N N . VAL C 1 312 ? 55.939 -4.354 35.263 1.00 13.44 439 VAL C N 1
ATOM 7406 C CA . VAL C 1 312 ? 54.731 -3.953 34.576 1.00 13.89 439 VAL C CA 1
ATOM 7407 C C . VAL C 1 312 ? 55.030 -2.723 33.702 1.00 14.99 439 VAL C C 1
ATOM 7408 O O . VAL C 1 312 ? 54.753 -2.723 32.510 1.00 15.91 439 VAL C O 1
ATOM 7412 N N . MET C 1 313 ? 55.591 -1.672 34.271 1.00 15.42 440 MET C N 1
ATOM 7413 C CA . MET C 1 313 ? 55.900 -0.490 33.474 1.00 16.12 440 MET C CA 1
ATOM 7414 C C . MET C 1 313 ? 56.748 -0.903 32.230 1.00 16.54 440 MET C C 1
ATOM 7415 O O . MET C 1 313 ? 56.419 -0.466 31.098 1.00 16.54 440 MET C O 1
ATOM 7420 N N . LEU C 1 314 ? 57.772 -1.768 32.424 1.00 16.07 441 LEU C N 1
ATOM 7421 C CA . LEU C 1 314 ? 58.588 -2.255 31.302 1.00 16.04 441 LEU C CA 1
ATOM 7422 C C . LEU C 1 314 ? 57.742 -2.957 30.248 1.00 16.98 441 LEU C C 1
ATOM 7423 O O . LEU C 1 314 ? 58.011 -2.850 29.044 1.00 17.02 441 LEU C O 1
ATOM 7428 N N . LEU C 1 315 ? 56.712 -3.669 30.695 1.00 17.99 442 LEU C N 1
ATOM 7429 C CA . LEU C 1 315 ? 55.795 -4.381 29.800 1.00 18.57 442 LEU C CA 1
ATOM 7430 C C . LEU C 1 315 ? 54.926 -3.441 28.982 1.00 18.93 442 LEU C C 1
ATOM 7431 O O . LEU C 1 315 ? 54.732 -3.639 27.790 1.00 18.74 442 LEU C O 1
ATOM 7436 N N . GLU C 1 316 ? 54.437 -2.384 29.627 1.00 19.60 443 GLU C N 1
ATOM 7437 C CA . GLU C 1 316 ? 53.567 -1.427 28.960 1.00 19.83 443 GLU C CA 1
ATOM 7438 C C . GLU C 1 316 ? 54.348 -0.634 27.967 1.00 19.04 443 GLU C C 1
ATOM 7439 O O . GLU C 1 316 ? 53.886 -0.401 26.860 1.00 19.78 443 GLU C O 1
ATOM 7445 N N . ASN C 1 317 ? 55.577 -0.289 28.318 1.00 17.88 444 ASN C N 1
ATOM 7446 C CA . ASN C 1 317 ? 56.386 0.596 27.468 1.00 17.04 444 ASN C CA 1
ATOM 7447 C C . ASN C 1 317 ? 57.236 -0.094 26.417 1.00 17.01 444 ASN C C 1
ATOM 7448 O O . ASN C 1 317 ? 57.996 0.575 25.720 1.00 17.02 444 ASN C O 1
ATOM 7453 N N . ALA C 1 318 ? 57.098 -1.417 26.303 1.00 17.14 445 ALA C N 1
ATOM 7454 C CA . ALA C 1 318 ? 57.893 -2.263 25.403 1.00 16.82 445 ALA C CA 1
ATOM 7455 C C . ALA C 1 318 ? 57.974 -1.696 24.011 1.00 18.24 445 ALA C C 1
ATOM 7456 O O . ALA C 1 318 ? 56.983 -1.234 23.457 1.00 18.16 445 ALA C O 1
ATOM 7458 N N . ASN C 1 319 ? 59.169 -1.720 23.441 1.00 20.22 446 ASN C N 1
ATOM 7459 C CA . ASN C 1 319 ? 59.360 -1.257 22.089 1.00 23.04 446 ASN C CA 1
ATOM 7460 C C . ASN C 1 319 ? 60.536 -1.976 21.466 1.00 24.26 446 ASN C C 1
ATOM 7461 O O . ASN C 1 319 ? 61.649 -1.742 21.913 1.00 24.75 446 ASN C O 1
ATOM 7466 N N . PRO C 1 320 ? 60.347 -2.820 20.441 1.00 27.30 447 PRO C N 1
ATOM 7467 C CA . PRO C 1 320 ? 59.072 -3.106 19.712 1.00 30.58 447 PRO C CA 1
ATOM 7468 C C . PRO C 1 320 ? 57.936 -3.592 20.586 1.00 34.08 447 PRO C C 1
ATOM 7469 O O . PRO C 1 320 ? 58.191 -4.328 21.549 1.00 34.82 447 PRO C O 1
ATOM 7473 N N . PRO C 1 321 ? 56.714 -3.188 20.216 1.00 38.40 448 PRO C N 1
ATOM 7474 C CA . PRO C 1 321 ? 55.445 -3.527 20.882 1.00 40.29 448 PRO C CA 1
ATOM 7475 C C . PRO C 1 321 ? 54.951 -4.939 20.553 1.00 41.53 448 PRO C C 1
ATOM 7476 O O . PRO C 1 321 ? 55.480 -5.557 19.624 1.00 42.96 448 PRO C O 1
ATOM 7480 N N . PHE C 1 322 ? 53.962 -5.443 21.289 1.00 47.30 449 PHE C N 1
ATOM 7481 C CA . PHE C 1 322 ? 53.483 -6.834 21.056 1.00 50.93 449 PHE C CA 1
ATOM 7482 C C . PHE C 1 322 ? 52.488 -7.017 19.869 1.00 50.31 449 PHE C C 1
ATOM 7483 O O . PHE C 1 322 ? 52.566 -8.029 19.140 1.00 51.77 449 PHE C O 1
ATOM 7491 N N . THR D 1 1 ? 26.625 -25.465 -7.087 0.50 49.11 128 THR D N 1
ATOM 7492 C CA . THR D 1 1 ? 26.222 -26.248 -5.921 0.50 51.61 128 THR D CA 1
ATOM 7493 C C . THR D 1 1 ? 25.989 -25.376 -4.710 0.50 54.26 128 THR D C 1
ATOM 7494 O O . THR D 1 1 ? 24.972 -25.519 -4.051 0.50 53.95 128 THR D O 1
ATOM 7498 N N . SER D 1 2 ? 26.953 -24.540 -4.360 1.00 59.19 129 SER D N 1
ATOM 7499 C CA . SER D 1 2 ? 26.676 -23.501 -3.359 1.00 59.85 129 SER D CA 1
ATOM 7500 C C . SER D 1 2 ? 25.702 -22.497 -3.960 1.00 58.97 129 SER D C 1
ATOM 7501 O O . SER D 1 2 ? 25.874 -22.051 -5.095 1.00 58.89 129 SER D O 1
ATOM 7504 N N . ASP D 1 3 ? 24.665 -22.155 -3.211 1.00 56.42 130 ASP D N 1
ATOM 7505 C CA . ASP D 1 3 ? 23.781 -21.060 -3.627 1.00 55.98 130 ASP D CA 1
ATOM 7506 C C . ASP D 1 3 ? 24.293 -19.650 -3.242 1.00 51.39 130 ASP D C 1
ATOM 7507 O O . ASP D 1 3 ? 23.645 -18.638 -3.554 1.00 47.39 130 ASP D O 1
ATOM 7512 N N . ASN D 1 4 ? 25.449 -19.617 -2.554 1.00 47.97 131 ASN D N 1
ATOM 7513 C CA . ASN D 1 4 ? 26.170 -18.399 -2.218 1.00 42.07 131 ASN D CA 1
ATOM 7514 C C . ASN D 1 4 ? 27.319 -18.220 -3.204 1.00 40.88 131 ASN D C 1
ATOM 7515 O O . ASN D 1 4 ? 28.413 -18.764 -2.995 1.00 40.57 131 ASN D O 1
ATOM 7520 N N . PHE D 1 5 ? 27.064 -17.444 -4.269 1.00 39.15 132 PHE D N 1
ATOM 7521 C CA . PHE D 1 5 ? 28.026 -17.287 -5.356 1.00 38.53 132 PHE D CA 1
ATOM 7522 C C . PHE D 1 5 ? 29.258 -16.511 -4.911 1.00 37.87 132 PHE D C 1
ATOM 7523 O O . PHE D 1 5 ? 30.270 -16.480 -5.638 1.00 37.94 132 PHE D O 1
ATOM 7531 N N . PHE D 1 6 ? 29.185 -15.887 -3.730 1.00 36.62 133 PHE D N 1
ATOM 7532 C CA . PHE D 1 6 ? 30.355 -15.161 -3.212 1.00 37.14 133 PHE D CA 1
ATOM 7533 C C . PHE D 1 6 ? 31.422 -16.097 -2.616 1.00 39.20 133 PHE D C 1
ATOM 7534 O O . PHE D 1 6 ? 32.539 -15.647 -2.363 1.00 40.82 133 PHE D O 1
ATOM 7542 N N . GLU D 1 7 ? 31.092 -17.382 -2.418 1.00 40.69 134 GLU D N 1
ATOM 7543 C CA . GLU D 1 7 ? 32.088 -18.361 -1.976 1.00 40.53 134 GLU D CA 1
ATOM 7544 C C . GLU D 1 7 ? 33.098 -18.671 -3.073 1.00 43.38 134 GLU D C 1
ATOM 7545 O O . GLU D 1 7 ? 34.247 -18.989 -2.771 1.00 45.01 134 GLU D O 1
ATOM 7551 N N . ASN D 1 8 ? 32.681 -18.569 -4.336 1.00 46.60 135 ASN D N 1
ATOM 7552 C CA . ASN D 1 8 ? 33.595 -18.492 -5.485 1.00 48.16 135 ASN D CA 1
ATOM 7553 C C . ASN D 1 8 ? 34.480 -17.190 -5.467 1.00 50.09 135 ASN D C 1
ATOM 7554 O O . ASN D 1 8 ? 34.136 -16.200 -4.817 1.00 51.68 135 ASN D O 1
ATOM 7559 N N . GLU D 1 9 ? 35.619 -17.213 -6.160 1.00 49.08 136 GLU D N 1
ATOM 7560 C CA . GLU D 1 9 ? 36.476 -16.049 -6.349 1.00 48.25 136 GLU D CA 1
ATOM 7561 C C . GLU D 1 9 ? 35.730 -14.983 -7.133 1.00 45.79 136 GLU D C 1
ATOM 7562 O O . GLU D 1 9 ? 34.965 -15.325 -8.053 1.00 43.02 136 GLU D O 1
ATOM 7568 N N . LEU D 1 10 ? 35.976 -13.712 -6.791 1.00 43.37 137 LEU D N 1
ATOM 7569 C CA . LEU D 1 10 ? 35.197 -12.617 -7.336 1.00 41.45 137 LEU D CA 1
ATOM 7570 C C . LEU D 1 10 ? 35.905 -11.911 -8.463 1.00 40.12 137 LEU D C 1
ATOM 7571 O O . LEU D 1 10 ? 37.115 -11.790 -8.450 1.00 40.44 137 LEU D O 1
ATOM 7576 N N . TYR D 1 11 ? 35.121 -11.439 -9.431 1.00 39.71 138 TYR D N 1
ATOM 7577 C CA . TYR D 1 11 ? 35.616 -10.779 -10.613 1.00 39.31 138 TYR D CA 1
ATOM 7578 C C . TYR D 1 11 ? 35.884 -9.274 -10.356 1.00 40.07 138 TYR D C 1
ATOM 7579 O O . TYR D 1 11 ? 34.973 -8.522 -9.947 1.00 41.46 138 TYR D O 1
ATOM 7588 N N . SER D 1 12 ? 37.124 -8.862 -10.640 1.00 38.03 139 SER D N 1
ATOM 7589 C CA . SER D 1 12 ? 37.575 -7.473 -10.615 1.00 35.49 139 SER D CA 1
ATOM 7590 C C . SER D 1 12 ? 37.553 -6.920 -12.041 1.00 35.84 139 SER D C 1
ATOM 7591 O O . SER D 1 12 ? 38.220 -7.471 -12.913 1.00 38.50 139 SER D O 1
ATOM 7594 N N . ASN D 1 13 ? 36.808 -5.853 -12.295 1.00 32.64 140 ASN D N 1
ATOM 7595 C CA . ASN D 1 13 ? 36.525 -5.475 -13.690 1.00 31.41 140 ASN D CA 1
ATOM 7596 C C . ASN D 1 13 ? 37.418 -4.340 -14.154 1.00 31.96 140 ASN D C 1
ATOM 7597 O O . ASN D 1 13 ? 37.862 -3.507 -13.331 1.00 31.96 140 ASN D O 1
ATOM 7602 N N . TYR D 1 14 ? 37.638 -4.315 -15.481 1.00 31.44 141 TYR D N 1
ATOM 7603 C CA . TYR D 1 14 ? 38.393 -3.289 -16.183 1.00 30.47 141 TYR D CA 1
ATOM 7604 C C . TYR D 1 14 ? 37.949 -1.868 -15.879 1.00 29.01 141 TYR D C 1
ATOM 7605 O O . TYR D 1 14 ? 38.769 -0.976 -15.996 1.00 28.03 141 TYR D O 1
ATOM 7614 N N . LYS D 1 15 ? 36.678 -1.641 -15.511 1.00 28.76 142 LYS D N 1
ATOM 7615 C CA . LYS D 1 15 ? 36.177 -0.261 -15.467 1.00 29.75 142 LYS D CA 1
ATOM 7616 C C . LYS D 1 15 ? 36.724 0.381 -14.206 1.00 30.79 142 LYS D C 1
ATOM 7617 O O . LYS D 1 15 ? 37.317 1.470 -14.234 1.00 30.48 142 LYS D O 1
ATOM 7623 N N . PHE D 1 16 ? 36.541 -0.325 -13.096 1.00 30.49 143 PHE D N 1
ATOM 7624 C CA . PHE D 1 16 ? 37.028 0.143 -11.811 1.00 30.06 143 PHE D CA 1
ATOM 7625 C C . PHE D 1 16 ? 38.584 0.211 -11.818 1.00 31.98 143 PHE D C 1
ATOM 7626 O O . PHE D 1 16 ? 39.210 1.222 -11.371 1.00 31.41 143 PHE D O 1
ATOM 7634 N N . GLN D 1 17 ? 39.216 -0.828 -12.365 1.00 31.96 144 GLN D N 1
ATOM 7635 C CA . GLN D 1 17 ? 40.678 -0.790 -12.528 1.00 32.98 144 GLN D CA 1
ATOM 7636 C C . GLN D 1 17 ? 41.136 0.489 -13.204 1.00 34.53 144 GLN D C 1
ATOM 7637 O O . GLN D 1 17 ? 42.018 1.127 -12.663 1.00 38.91 144 GLN D O 1
ATOM 7643 N N . GLY D 1 18 ? 40.502 0.894 -14.311 1.00 33.35 145 GLY D N 1
ATOM 7644 C CA . GLY D 1 18 ? 40.870 2.123 -14.993 1.00 33.61 145 GLY D CA 1
ATOM 7645 C C . GLY D 1 18 ? 40.538 3.353 -14.178 1.00 36.73 145 GLY D C 1
ATOM 7646 O O . GLY D 1 18 ? 41.231 4.357 -14.284 1.00 38.39 145 GLY D O 1
ATOM 7647 N N . GLU D 1 19 ? 39.470 3.284 -13.379 1.00 40.28 146 GLU D N 1
ATOM 7648 C CA . GLU D 1 19 ? 39.069 4.410 -12.540 1.00 40.46 146 GLU D CA 1
ATOM 7649 C C . GLU D 1 19 ? 40.136 4.653 -11.482 1.00 40.08 146 GLU D C 1
ATOM 7650 O O . GLU D 1 19 ? 40.560 5.789 -11.260 1.00 38.86 146 GLU D O 1
ATOM 7656 N N . VAL D 1 20 ? 40.607 3.565 -10.882 1.00 39.76 147 VAL D N 1
ATOM 7657 C CA . VAL D 1 20 ? 41.643 3.666 -9.844 1.00 41.41 147 VAL D CA 1
ATOM 7658 C C . VAL D 1 20 ? 43.022 4.076 -10.408 1.00 42.76 147 VAL D C 1
ATOM 7659 O O . VAL D 1 20 ? 43.796 4.775 -9.720 1.00 42.98 147 VAL D O 1
ATOM 7663 N N . ASP D 1 21 ? 43.313 3.671 -11.653 1.00 42.26 148 ASP D N 1
ATOM 7664 C CA . ASP D 1 21 ? 44.519 4.125 -12.398 1.00 40.74 148 ASP D CA 1
ATOM 7665 C C . ASP D 1 21 ? 44.550 5.632 -12.538 1.00 40.45 148 ASP D C 1
ATOM 7666 O O . ASP D 1 21 ? 45.585 6.211 -12.347 1.00 42.60 148 ASP D O 1
ATOM 7671 N N . GLN D 1 22 ? 43.410 6.262 -12.856 1.00 41.55 149 GLN D N 1
ATOM 7672 C CA . GLN D 1 22 ? 43.329 7.725 -12.915 1.00 42.13 149 GLN D CA 1
ATOM 7673 C C . GLN D 1 22 ? 43.874 8.308 -11.602 1.00 40.56 149 GLN D C 1
ATOM 7674 O O . GLN D 1 22 ? 44.536 9.337 -11.609 1.00 44.34 149 GLN D O 1
ATOM 7680 N N . SER D 1 23 ? 43.475 7.718 -10.451 1.00 37.60 150 SER D N 1
ATOM 7681 C CA . SER D 1 23 ? 43.949 8.154 -9.102 1.00 37.80 150 SER D CA 1
ATOM 7682 C C . SER D 1 23 ? 45.435 7.859 -8.793 1.00 36.54 150 SER D C 1
ATOM 7683 O O . SER D 1 23 ? 46.180 8.749 -8.385 1.00 36.65 150 SER D O 1
ATOM 7686 N N . ILE D 1 24 ? 45.849 6.610 -8.995 1.00 34.68 151 ILE D N 1
ATOM 7687 C CA . ILE D 1 24 ? 47.261 6.237 -8.990 1.00 35.81 151 ILE D CA 1
ATOM 7688 C C . ILE D 1 24 ? 48.183 7.249 -9.721 1.00 39.95 151 ILE D C 1
ATOM 7689 O O . ILE D 1 24 ? 49.095 7.732 -9.107 1.00 43.29 151 ILE D O 1
ATOM 7694 N N . GLN D 1 25 ? 47.902 7.663 -10.914 1.00 46.28 152 GLN D N 1
ATOM 7695 C CA . GLN D 1 25 ? 48.745 8.620 -11.544 1.00 50.86 152 GLN D CA 1
ATOM 7696 C C . GLN D 1 25 ? 48.804 9.927 -10.795 1.00 50.07 152 GLN D C 1
ATOM 7697 O O . GLN D 1 25 ? 49.811 10.570 -10.780 1.00 55.94 152 GLN D O 1
ATOM 7703 N N . ARG D 1 26 ? 47.775 10.298 -10.087 1.00 45.61 153 ARG D N 1
ATOM 7704 C CA . ARG D 1 26 ? 47.831 11.537 -9.369 1.00 46.30 153 ARG D CA 1
ATOM 7705 C C . ARG D 1 26 ? 48.474 11.436 -8.015 1.00 46.35 153 ARG D C 1
ATOM 7706 O O . ARG D 1 26 ? 48.606 12.425 -7.351 1.00 45.94 153 ARG D O 1
ATOM 7714 N N . LEU D 1 27 ? 48.867 10.248 -7.604 1.00 45.69 154 LEU D N 1
ATOM 7715 C CA . LEU D 1 27 ? 49.402 10.051 -6.281 1.00 49.03 154 LEU D CA 1
ATOM 7716 C C . LEU D 1 27 ? 50.754 9.372 -6.189 1.00 55.63 154 LEU D C 1
ATOM 7717 O O . LEU D 1 27 ? 51.124 8.602 -7.042 1.00 50.16 154 LEU D O 1
ATOM 7722 N N . SER D 1 28 ? 51.456 9.644 -5.090 1.00 65.03 155 SER D N 1
ATOM 7723 C CA . SER D 1 28 ? 52.790 9.115 -4.799 1.00 68.17 155 SER D CA 1
ATOM 7724 C C . SER D 1 28 ? 52.943 8.442 -3.454 1.00 67.64 155 SER D C 1
ATOM 7725 O O . SER D 1 28 ? 52.341 8.842 -2.459 1.00 67.38 155 SER D O 1
ATOM 7728 N N . GLY D 1 29 ? 53.777 7.422 -3.423 1.00 62.67 156 GLY D N 1
ATOM 7729 C CA . GLY D 1 29 ? 54.068 6.787 -2.181 1.00 59.65 156 GLY D CA 1
ATOM 7730 C C . GLY D 1 29 ? 53.037 6.091 -1.388 1.00 58.26 156 GLY D C 1
ATOM 7731 O O . GLY D 1 29 ? 52.509 5.107 -1.831 1.00 61.62 156 GLY D O 1
ATOM 7732 N N . SER D 1 30 ? 52.793 6.556 -0.175 1.00 56.47 157 SER D N 1
ATOM 7733 C CA . SER D 1 30 ? 51.901 5.833 0.706 1.00 51.30 157 SER D CA 1
ATOM 7734 C C . SER D 1 30 ? 50.496 5.655 0.201 1.00 49.94 157 SER D C 1
ATOM 7735 O O . SER D 1 30 ? 50.042 4.553 0.109 1.00 49.22 157 SER D O 1
ATOM 7738 N N . LEU D 1 31 ? 49.846 6.721 -0.201 1.00 44.58 158 LEU D N 1
ATOM 7739 C CA . LEU D 1 31 ? 48.531 6.633 -0.767 1.00 41.67 158 LEU D CA 1
ATOM 7740 C C . LEU D 1 31 ? 48.577 5.971 -2.122 1.00 42.62 158 LEU D C 1
ATOM 7741 O O . LEU D 1 31 ? 47.717 5.195 -2.455 1.00 40.64 158 LEU D O 1
ATOM 7746 N N . GLN D 1 32 ? 49.559 6.329 -2.930 1.00 41.86 159 GLN D N 1
ATOM 7747 C CA . GLN D 1 32 ? 49.685 5.649 -4.215 1.00 44.15 159 GLN D CA 1
ATOM 7748 C C . GLN D 1 32 ? 49.778 4.144 -4.006 1.00 45.22 159 GLN D C 1
ATOM 7749 O O . GLN D 1 32 ? 49.254 3.363 -4.803 1.00 47.03 159 GLN D O 1
ATOM 7755 N N . GLU D 1 33 ? 50.447 3.744 -2.928 1.00 47.04 160 GLU D N 1
ATOM 7756 C CA . GLU D 1 33 ? 50.586 2.334 -2.592 1.00 46.25 160 GLU D CA 1
ATOM 7757 C C . GLU D 1 33 ? 49.235 1.746 -2.205 1.00 42.33 160 GLU D C 1
ATOM 7758 O O . GLU D 1 33 ? 48.841 0.689 -2.698 1.00 43.01 160 GLU D O 1
ATOM 7764 N N . LYS D 1 34 ? 48.527 2.439 -1.317 1.00 38.59 161 LYS D N 1
ATOM 7765 C CA . LYS D 1 34 ? 47.202 2.008 -0.889 1.00 36.18 161 LYS D CA 1
ATOM 7766 C C . LYS D 1 34 ? 46.268 1.895 -2.094 1.00 34.06 161 LYS D C 1
ATOM 7767 O O . LYS D 1 34 ? 45.547 0.908 -2.244 1.00 32.92 161 LYS D O 1
ATOM 7773 N N . ALA D 1 35 ? 46.286 2.913 -2.950 1.00 32.70 162 ALA D N 1
ATOM 7774 C CA . ALA D 1 35 ? 45.476 2.914 -4.150 1.00 31.66 162 ALA D CA 1
ATOM 7775 C C . ALA D 1 35 ? 45.782 1.682 -4.985 1.00 32.57 162 ALA D C 1
ATOM 7776 O O . ALA D 1 35 ? 44.869 1.035 -5.464 1.00 35.18 162 ALA D O 1
ATOM 7778 N N . LYS D 1 36 ? 46.976 1.393 -5.197 1.00 33.59 163 LYS D N 1
ATOM 7779 C CA . LYS D 1 36 ? 47.342 0.240 -5.999 1.00 35.75 163 LYS D CA 1
ATOM 7780 C C . LYS D 1 36 ? 46.819 -1.065 -5.425 1.00 35.07 163 LYS D C 1
ATOM 7781 O O . LYS D 1 36 ? 46.728 -2.054 -6.127 1.00 34.38 163 LYS D O 1
ATOM 7787 N N . LYS D 1 37 ? 46.575 -1.161 -4.083 1.00 36.36 164 LYS D N 1
ATOM 7788 C CA . LYS D 1 37 ? 45.932 -2.347 -3.509 1.00 39.25 164 LYS D CA 1
ATOM 7789 C C . LYS D 1 37 ? 44.370 -2.349 -3.709 1.00 37.50 164 LYS D C 1
ATOM 7790 O O . LYS D 1 37 ? 43.753 -3.418 -3.880 1.00 33.98 164 LYS D O 1
ATOM 7796 N N . VAL D 1 38 ? 43.775 -1.161 -3.702 1.00 33.92 165 VAL D N 1
ATOM 7797 C CA . VAL D 1 38 ? 42.357 -0.990 -3.911 1.00 36.80 165 VAL D CA 1
ATOM 7798 C C . VAL D 1 38 ? 41.974 -1.388 -5.348 1.00 38.67 165 VAL D C 1
ATOM 7799 O O . VAL D 1 38 ? 40.882 -1.958 -5.570 1.00 38.85 165 VAL D O 1
ATOM 7803 N N . LYS D 1 39 ? 42.878 -1.128 -6.294 1.00 38.58 166 LYS D N 1
ATOM 7804 C CA . LYS D 1 39 ? 42.663 -1.372 -7.721 1.00 38.90 166 LYS D CA 1
ATOM 7805 C C . LYS D 1 39 ? 42.083 -2.784 -7.997 1.00 37.23 166 LYS D C 1
ATOM 7806 O O . LYS D 1 39 ? 41.147 -2.921 -8.794 1.00 36.36 166 LYS D O 1
ATOM 7812 N N . TYR D 1 40 ? 42.596 -3.811 -7.307 1.00 36.58 167 TYR D N 1
ATOM 7813 C CA . TYR D 1 40 ? 42.175 -5.190 -7.591 1.00 35.00 167 TYR D CA 1
ATOM 7814 C C . TYR D 1 40 ? 41.087 -5.744 -6.707 1.00 33.12 167 TYR D C 1
ATOM 7815 O O . TYR D 1 40 ? 40.673 -6.908 -6.879 1.00 33.55 167 TYR D O 1
ATOM 7824 N N . VAL D 1 41 ? 40.589 -4.920 -5.791 1.00 30.72 168 VAL D N 1
ATOM 7825 C CA . VAL D 1 41 ? 39.450 -5.299 -4.955 1.00 30.87 168 VAL D CA 1
ATOM 7826 C C . VAL D 1 41 ? 38.145 -5.321 -5.827 1.00 29.78 168 VAL D C 1
ATOM 7827 O O . VAL D 1 41 ? 37.751 -4.276 -6.396 1.00 29.05 168 VAL D O 1
ATOM 7831 N N . PRO D 1 42 ? 37.506 -6.504 -5.955 1.00 29.37 169 PRO D N 1
ATOM 7832 C CA . PRO D 1 42 ? 36.252 -6.633 -6.765 1.00 28.87 169 PRO D CA 1
ATOM 7833 C C . PRO D 1 42 ? 35.143 -5.632 -6.377 1.00 28.84 169 PRO D C 1
ATOM 7834 O O . PRO D 1 42 ? 34.805 -5.489 -5.214 1.00 28.83 169 PRO D O 1
ATOM 7838 N N . THR D 1 43 ? 34.627 -4.931 -7.371 1.00 28.90 170 THR D N 1
ATOM 7839 C CA . THR D 1 43 ? 33.484 -4.037 -7.234 1.00 29.17 170 THR D CA 1
ATOM 7840 C C . THR D 1 43 ? 32.361 -4.491 -8.175 1.00 30.44 170 THR D C 1
ATOM 7841 O O . THR D 1 43 ? 32.643 -5.029 -9.252 1.00 33.45 170 THR D O 1
ATOM 7845 N N . ALA D 1 44 ? 31.105 -4.273 -7.795 1.00 29.00 171 ALA D N 1
ATOM 7846 C CA . ALA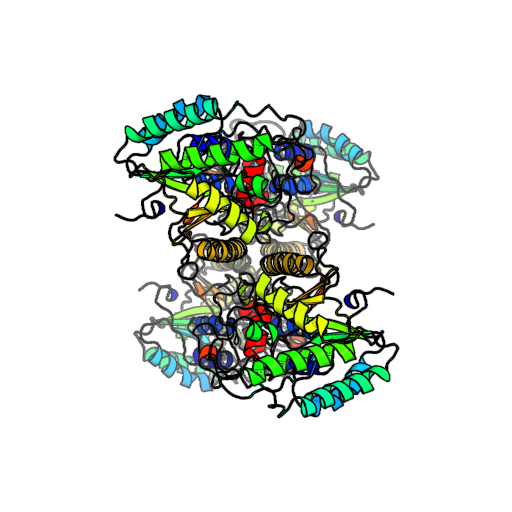 D 1 44 ? 29.965 -4.571 -8.695 1.00 28.24 171 ALA D CA 1
ATOM 7847 C C . ALA D 1 44 ? 30.030 -3.704 -9.965 1.00 27.97 171 ALA D C 1
ATOM 7848 O O . ALA D 1 44 ? 30.489 -2.545 -9.920 1.00 26.04 171 ALA D O 1
ATOM 7850 N N . ALA D 1 45 ? 29.611 -4.285 -11.090 1.00 28.65 172 ALA D N 1
ATOM 7851 C CA . ALA D 1 45 ? 29.455 -3.536 -12.347 1.00 29.91 172 ALA D CA 1
ATOM 7852 C C . ALA D 1 45 ? 27.966 -3.064 -12.529 1.00 31.53 172 ALA D C 1
ATOM 7853 O O . ALA D 1 45 ? 27.014 -3.906 -12.453 1.00 30.93 172 ALA D O 1
ATOM 7855 N N . TRP D 1 46 ? 27.794 -1.740 -12.713 1.00 30.68 173 TRP D N 1
ATOM 7856 C CA . TRP D 1 46 ? 26.475 -1.134 -12.762 1.00 31.06 173 TRP D CA 1
ATOM 7857 C C . TRP D 1 46 ? 25.896 -1.017 -14.159 1.00 31.10 173 TRP D C 1
ATOM 7858 O O . TRP D 1 46 ? 26.517 -0.356 -15.006 1.00 30.31 173 TRP D O 1
ATOM 7869 N N . LEU D 1 47 ? 24.685 -1.590 -14.375 1.00 29.75 174 LEU D N 1
ATOM 7870 C CA . LEU D 1 47 ? 23.907 -1.435 -15.642 1.00 27.18 174 LEU D CA 1
ATOM 7871 C C . LEU D 1 47 ? 22.975 -0.248 -15.449 1.00 27.43 174 LEU D C 1
ATOM 7872 O O . LEU D 1 47 ? 21.861 -0.409 -14.991 1.00 29.22 174 LEU D O 1
ATOM 7877 N N . ALA D 1 48 ? 23.438 0.950 -15.782 1.00 28.36 175 ALA D N 1
ATOM 7878 C CA . ALA D 1 48 ? 22.742 2.171 -15.365 1.00 30.63 175 ALA D CA 1
ATOM 7879 C C . ALA D 1 48 ? 22.322 3.166 -16.430 1.00 34.07 175 ALA D C 1
ATOM 7880 O O . ALA D 1 48 ? 22.133 4.345 -16.121 1.00 33.34 175 ALA D O 1
ATOM 7882 N N . TRP D 1 49 ? 22.154 2.698 -17.669 1.00 40.05 176 TRP D N 1
ATOM 7883 C CA . TRP D 1 49 ? 21.611 3.506 -18.769 1.00 45.80 176 TRP D CA 1
ATOM 7884 C C . TRP D 1 49 ? 21.217 2.522 -19.856 1.00 45.72 176 TRP D C 1
ATOM 7885 O O . TRP D 1 49 ? 21.628 1.350 -19.771 1.00 43.12 176 TRP D O 1
ATOM 7896 N N . SER D 1 50 ? 20.445 2.982 -20.863 1.00 45.69 177 SER D N 1
ATOM 7897 C CA . SER D 1 50 ? 19.926 2.111 -21.963 1.00 45.08 177 SER D CA 1
ATOM 7898 C C . SER D 1 50 ? 21.013 1.322 -22.759 1.00 45.38 177 SER D C 1
ATOM 7899 O O . SER D 1 50 ? 20.771 0.161 -23.161 1.00 44.62 177 SER D O 1
ATOM 7902 N N . GLY D 1 51 ? 22.202 1.928 -22.929 1.00 44.69 178 GLY D N 1
ATOM 7903 C CA . GLY D 1 51 ? 23.335 1.271 -23.607 1.00 44.26 178 GLY D CA 1
ATOM 7904 C C . GLY D 1 51 ? 23.956 0.076 -22.916 1.00 44.03 178 GLY D C 1
ATOM 7905 O O . GLY D 1 51 ? 24.608 -0.736 -23.574 1.00 45.12 178 GLY D O 1
ATOM 7906 N N . ALA D 1 52 ? 23.756 -0.026 -21.592 1.00 41.22 179 ALA D N 1
ATOM 7907 C CA . ALA D 1 52 ? 24.380 -1.032 -20.760 1.00 37.33 179 ALA D CA 1
ATOM 7908 C C . ALA D 1 52 ? 24.097 -2.462 -21.211 1.00 38.48 179 ALA D C 1
ATOM 7909 O O . ALA D 1 52 ? 24.898 -3.355 -20.943 1.00 39.79 179 ALA D O 1
ATOM 7911 N N . THR D 1 53 ? 22.989 -2.684 -21.917 1.00 39.51 180 THR D N 1
ATOM 7912 C CA . THR D 1 53 ? 22.729 -4.015 -22.472 1.00 40.20 180 THR D CA 1
ATOM 7913 C C . THR D 1 53 ? 23.908 -4.528 -23.334 1.00 39.92 180 THR D C 1
ATOM 7914 O O . THR D 1 53 ? 24.156 -5.744 -23.358 1.00 39.16 180 THR D O 1
ATOM 7918 N N . ASN D 1 54 ? 24.643 -3.605 -23.986 1.00 38.89 181 ASN D N 1
ATOM 7919 C CA . ASN D 1 54 ? 25.871 -3.963 -24.756 1.00 41.84 181 ASN D CA 1
ATOM 7920 C C . ASN D 1 54 ? 27.108 -4.235 -23.898 1.00 42.49 181 ASN D C 1
ATOM 7921 O O . ASN D 1 54 ? 28.041 -4.910 -24.341 1.00 46.05 181 ASN D O 1
ATOM 7926 N N . GLU D 1 55 ? 27.122 -3.716 -22.668 1.00 40.72 182 GLU D N 1
ATOM 7927 C CA . GLU D 1 55 ? 28.232 -3.946 -21.766 1.00 35.60 182 GLU D CA 1
ATOM 7928 C C . GLU D 1 55 ? 28.279 -5.352 -21.202 1.00 33.79 182 GLU D C 1
ATOM 7929 O O . GLU D 1 55 ? 29.343 -5.853 -20.888 1.00 36.31 182 GLU D O 1
ATOM 7935 N N . VAL D 1 56 ? 27.146 -6.021 -21.132 1.00 32.02 183 VAL D N 1
ATOM 7936 C CA . VAL D 1 56 ? 27.052 -7.286 -20.401 1.00 31.67 183 VAL D CA 1
ATOM 7937 C C . VAL D 1 56 ? 28.014 -8.341 -20.914 1.00 33.93 183 VAL D C 1
ATOM 7938 O O . VAL D 1 56 ? 28.662 -9.014 -20.112 1.00 35.08 183 VAL D O 1
ATOM 7942 N N . ALA D 1 57 ? 28.095 -8.498 -22.240 1.00 38.44 184 ALA D N 1
ATOM 7943 C CA . ALA D 1 57 ? 28.899 -9.588 -22.827 1.00 38.46 184 ALA D CA 1
ATOM 7944 C C . ALA D 1 57 ? 30.411 -9.412 -22.527 1.00 38.52 184 ALA D C 1
ATOM 7945 O O . ALA D 1 57 ? 31.100 -10.377 -22.166 1.00 39.33 184 ALA D O 1
ATOM 7947 N N . ARG D 1 58 ? 30.900 -8.178 -22.605 1.00 37.03 185 ARG D N 1
ATOM 7948 C CA . ARG D 1 58 ? 32.300 -7.918 -22.290 1.00 37.69 185 ARG D CA 1
ATOM 7949 C C . ARG D 1 58 ? 32.693 -8.397 -20.884 1.00 40.68 185 ARG D C 1
ATOM 7950 O O . ARG D 1 58 ? 33.674 -9.146 -20.747 1.00 44.19 185 ARG D O 1
ATOM 7958 N N . TYR D 1 59 ? 31.936 -7.958 -19.863 1.00 38.34 186 TYR D N 1
ATOM 7959 C CA . TYR D 1 59 ? 32.141 -8.394 -18.479 1.00 35.99 186 TYR D CA 1
ATOM 7960 C C . TYR D 1 59 ? 32.158 -9.908 -18.429 1.00 35.99 186 TYR D C 1
ATOM 7961 O O . TYR D 1 59 ? 33.095 -10.474 -17.905 1.00 38.35 186 TYR D O 1
ATOM 7970 N N . LEU D 1 60 ? 31.164 -10.569 -19.003 1.00 35.40 187 LEU D N 1
ATOM 7971 C CA . LEU D 1 60 ? 31.058 -12.020 -18.864 1.00 37.97 187 LEU D CA 1
ATOM 7972 C C . LEU D 1 60 ? 32.220 -12.753 -19.515 1.00 38.56 187 LEU D C 1
ATOM 7973 O O . LEU D 1 60 ? 32.654 -13.774 -18.976 1.00 38.52 187 LEU D O 1
ATOM 7978 N N . ASN D 1 61 ? 32.727 -12.219 -20.645 1.00 38.24 188 ASN D N 1
ATOM 7979 C CA . ASN D 1 61 ? 33.898 -12.792 -21.349 1.00 38.88 188 ASN D CA 1
ATOM 7980 C C . ASN D 1 61 ? 35.155 -12.662 -20.504 1.00 38.58 188 ASN D C 1
ATOM 7981 O O . ASN D 1 61 ? 35.894 -13.628 -20.362 1.00 37.12 188 ASN D O 1
ATOM 7986 N N . GLU D 1 62 ? 35.384 -11.475 -19.942 1.00 38.75 189 GLU D N 1
ATOM 7987 C CA . GLU D 1 62 ? 36.603 -11.190 -19.189 1.00 39.61 189 GLU D CA 1
ATOM 7988 C C . GLU D 1 62 ? 36.636 -11.805 -17.775 1.00 40.25 189 GLU D C 1
ATOM 7989 O O . GLU D 1 62 ? 37.674 -11.783 -17.114 1.00 41.45 189 GLU D O 1
ATOM 7995 N N . ALA D 1 63 ? 35.542 -12.424 -17.353 1.00 39.04 190 ALA D N 1
ATOM 7996 C CA . ALA D 1 63 ? 35.409 -12.893 -15.984 1.00 38.96 190 ALA D CA 1
ATOM 7997 C C . ALA D 1 63 ? 35.699 -14.377 -15.862 1.00 38.75 190 ALA D C 1
ATOM 7998 O O . ALA D 1 63 ? 36.082 -14.862 -14.781 1.00 40.80 190 ALA D O 1
ATOM 8000 N N . GLY D 1 64 ? 35.498 -15.107 -16.947 1.00 36.77 191 GLY D N 1
ATOM 8001 C CA . GLY D 1 64 ? 35.641 -16.549 -16.905 1.00 36.73 191 GLY D CA 1
ATOM 8002 C C . GLY D 1 64 ? 34.725 -17.160 -15.862 1.00 39.50 191 GLY D C 1
ATOM 8003 O O . GLY D 1 64 ? 33.480 -16.937 -15.867 1.00 41.25 191 GLY D O 1
ATOM 8004 N N . SER D 1 65 ? 35.330 -17.926 -14.955 1.00 40.16 192 SER D N 1
ATOM 8005 C CA . SER D 1 65 ? 34.553 -18.639 -13.931 1.00 41.29 192 SER D CA 1
ATOM 8006 C C . SER D 1 65 ? 34.370 -17.852 -12.604 1.00 41.42 192 SER D C 1
ATOM 8007 O O . SER D 1 65 ? 33.758 -18.359 -11.637 1.00 40.49 192 SER D O 1
ATOM 8010 N N . LYS D 1 66 ? 34.883 -16.615 -12.570 1.00 40.00 193 LYS D N 1
ATOM 8011 C CA . LYS D 1 66 ? 34.773 -15.755 -11.385 1.00 39.34 193 LYS D CA 1
ATOM 8012 C C . LYS D 1 66 ? 33.352 -15.210 -11.262 1.00 37.85 193 LYS D C 1
ATOM 8013 O O . LYS D 1 66 ? 32.663 -15.089 -12.275 1.00 38.44 193 LYS D O 1
ATOM 8019 N N . THR D 1 67 ? 32.905 -14.939 -10.031 1.00 35.35 194 THR D N 1
ATOM 8020 C CA . THR D 1 67 ? 31.573 -14.365 -9.778 1.00 33.37 194 THR D CA 1
ATOM 8021 C C . THR D 1 67 ? 31.484 -12.911 -10.249 1.00 30.92 194 THR D C 1
ATOM 8022 O O . THR D 1 67 ? 32.274 -12.069 -9.839 1.00 28.95 194 THR D O 1
ATOM 8026 N N . VAL D 1 68 ? 30.524 -12.659 -11.133 1.00 29.21 195 VAL D N 1
ATOM 8027 C CA . VAL D 1 68 ? 30.262 -11.334 -11.630 1.00 28.60 195 VAL D CA 1
ATOM 8028 C C . VAL D 1 68 ? 29.091 -10.774 -10.808 1.00 29.01 195 VAL D C 1
ATOM 8029 O O . VAL D 1 68 ? 28.092 -11.500 -10.569 1.00 28.06 195 VAL D O 1
ATOM 8033 N N . VAL D 1 69 ? 29.206 -9.512 -10.371 1.00 27.30 196 VAL D N 1
ATOM 8034 C CA . VAL D 1 69 ? 28.131 -8.898 -9.631 1.00 26.58 196 VAL D CA 1
ATOM 8035 C C . VAL D 1 69 ? 27.656 -7.745 -10.460 1.00 27.89 196 VAL D C 1
ATOM 8036 O O . VAL D 1 69 ? 28.427 -6.803 -10.667 1.00 29.69 196 VAL D O 1
ATOM 8040 N N . PHE D 1 70 ? 26.407 -7.840 -10.933 1.00 27.53 197 PHE D N 1
ATOM 8041 C CA . PHE D 1 70 ? 25.761 -6.795 -11.711 1.00 28.60 197 PHE D CA 1
ATOM 8042 C C . PHE D 1 70 ? 24.790 -6.046 -10.816 1.00 29.05 197 PHE D C 1
ATOM 8043 O O . PHE D 1 70 ? 24.196 -6.656 -9.886 1.00 29.91 197 PHE D O 1
ATOM 8051 N N . VAL D 1 71 ? 24.594 -4.760 -11.111 1.00 27.37 198 VAL D N 1
ATOM 8052 C CA . VAL D 1 71 ? 23.558 -4.002 -10.452 1.00 27.61 198 VAL D CA 1
ATOM 8053 C C . VAL D 1 71 ? 22.644 -3.498 -11.534 1.00 28.16 198 VAL D C 1
ATOM 8054 O O . VAL D 1 71 ? 23.067 -2.630 -12.299 1.00 29.34 198 VAL D O 1
ATOM 8058 N N . LEU D 1 72 ? 21.416 -4.025 -11.584 1.00 28.54 199 LEU D N 1
ATOM 8059 C CA . LEU D 1 72 ? 20.430 -3.578 -12.540 1.00 29.17 199 LEU D CA 1
ATOM 8060 C C . LEU D 1 72 ? 19.866 -2.287 -12.011 1.00 28.97 199 LEU D C 1
ATOM 8061 O O . LEU D 1 72 ? 19.242 -2.281 -10.945 1.00 30.37 199 LEU D O 1
ATOM 8066 N N . TYR D 1 73 ? 20.095 -1.202 -12.739 1.00 28.98 200 TYR D N 1
ATOM 8067 C CA . TYR D 1 73 ? 19.647 0.121 -12.335 1.00 31.78 200 TYR D CA 1
ATOM 8068 C C . TYR D 1 73 ? 19.108 0.928 -13.528 1.00 34.59 200 TYR D C 1
ATOM 8069 O O . TYR D 1 73 ? 19.695 1.928 -13.967 1.00 33.23 200 TYR D O 1
ATOM 8078 N N . MET D 1 74 ? 18.008 0.456 -14.107 1.00 39.35 201 MET D N 1
ATOM 8079 C CA . MET D 1 74 ? 17.558 0.987 -15.398 1.00 44.72 201 MET D CA 1
ATOM 8080 C C . MET D 1 74 ? 16.101 1.442 -15.441 1.00 46.83 201 MET D C 1
ATOM 8081 O O . MET D 1 74 ? 15.616 1.873 -16.490 1.00 48.40 201 MET D O 1
ATOM 8086 N N . ILE D 1 75 ? 15.433 1.495 -14.301 1.00 49.56 202 ILE D N 1
ATOM 8087 C CA . ILE D 1 75 ? 14.002 1.856 -14.290 1.00 53.34 202 ILE D CA 1
ATOM 8088 C C . ILE D 1 75 ? 13.853 3.185 -14.963 1.00 57.79 202 ILE D C 1
ATOM 8089 O O . ILE D 1 75 ? 14.660 4.046 -14.758 1.00 55.61 202 ILE D O 1
ATOM 8094 N N . PRO D 1 76 ? 12.835 3.368 -15.793 1.00 63.72 203 PRO D N 1
ATOM 8095 C CA . PRO D 1 76 ? 12.788 4.608 -16.621 1.00 63.84 203 PRO D CA 1
ATOM 8096 C C . PRO D 1 76 ? 12.675 6.063 -15.960 1.00 60.62 203 PRO D C 1
ATOM 8097 O O . PRO D 1 76 ? 13.363 7.035 -16.364 1.00 58.63 203 PRO D O 1
ATOM 8101 N N . THR D 1 77 ? 11.803 6.267 -14.977 0.50 54.77 204 THR D N 1
ATOM 8102 C CA . THR D 1 77 ? 11.833 7.554 -14.317 0.50 52.31 204 THR D CA 1
ATOM 8103 C C . THR D 1 77 ? 11.462 7.395 -12.849 0.50 52.05 204 THR D C 1
ATOM 8104 O O . THR D 1 77 ? 10.606 6.586 -12.491 0.50 52.26 204 THR D O 1
ATOM 8108 N N . ARG D 1 78 ? 12.118 8.182 -12.007 0.50 52.29 205 ARG D N 1
ATOM 8109 C CA . ARG D 1 78 ? 11.860 8.223 -10.560 0.50 54.48 205 ARG D CA 1
ATOM 8110 C C . ARG D 1 78 ? 11.384 9.587 -10.070 0.50 59.62 205 ARG D C 1
ATOM 8111 O O . ARG D 1 78 ? 11.535 9.938 -8.899 0.50 59.52 205 ARG D O 1
ATOM 8119 N N . ASP D 1 79 ? 10.884 10.383 -11.009 0.50 65.03 206 ASP D N 1
ATOM 8120 C CA . ASP D 1 79 ? 10.397 11.703 -10.675 0.50 68.93 206 ASP D CA 1
ATOM 8121 C C . ASP D 1 79 ? 8.918 11.787 -10.989 0.50 71.06 206 ASP D C 1
ATOM 8122 O O . ASP D 1 79 ? 8.485 11.497 -12.107 0.50 69.89 206 ASP D O 1
ATOM 8127 N N . CYS D 1 80 ? 8.132 12.184 -9.994 0.50 72.63 207 CYS D N 1
ATOM 8128 C CA . CYS D 1 80 ? 6.681 12.290 -10.151 0.50 71.69 207 CYS D CA 1
ATOM 8129 C C . CYS D 1 80 ? 6.160 13.661 -9.733 0.50 72.97 207 CYS D C 1
ATOM 8130 O O . CYS D 1 80 ? 5.121 13.764 -9.080 0.50 74.24 207 CYS D O 1
ATOM 8133 N N . ASN D 1 81 ? 6.876 14.711 -10.112 0.50 70.62 208 ASN D N 1
ATOM 8134 C CA . ASN D 1 81 ? 6.496 16.066 -9.732 0.50 68.11 208 ASN D CA 1
ATOM 8135 C C . ASN D 1 81 ? 5.116 16.478 -10.252 0.50 70.88 208 ASN D C 1
ATOM 8136 O O . ASN D 1 81 ? 4.359 17.132 -9.533 0.50 70.55 208 ASN D O 1
ATOM 8141 N N . ALA D 1 82 ? 4.802 16.089 -11.494 0.50 73.42 209 ALA D N 1
ATOM 8142 C CA . ALA D 1 82 ? 3.536 16.444 -12.155 0.50 73.85 209 ALA D CA 1
ATOM 8143 C C . ALA D 1 82 ? 2.598 15.249 -12.337 0.50 72.51 209 ALA D C 1
ATOM 8144 O O . ALA D 1 82 ? 3.049 14.104 -12.363 0.50 72.45 209 ALA D O 1
ATOM 8146 N N . GLY D 1 83 ? 1.298 15.517 -12.462 0.50 70.69 210 GLY D N 1
ATOM 8147 C CA . GLY D 1 83 ? 0.321 14.442 -12.585 0.50 70.79 210 GLY D CA 1
ATOM 8148 C C . GLY D 1 83 ? -0.057 13.737 -13.874 0.50 69.76 210 GLY D C 1
ATOM 8149 O O . GLY D 1 83 ? 0.149 12.532 -14.023 0.50 67.23 210 GLY D O 1
ATOM 8150 N N . GLY D 1 84 ? -0.616 14.498 -14.808 0.50 69.90 211 GLY D N 1
ATOM 8151 C CA . GLY D 1 84 ? -1.100 13.977 -16.054 0.50 70.71 211 GLY D CA 1
ATOM 8152 C C . GLY D 1 84 ? -0.872 14.845 -17.282 0.50 72.60 211 GLY D C 1
ATOM 8153 O O . GLY D 1 84 ? -1.430 14.608 -18.356 0.50 71.49 211 GLY D O 1
ATOM 8154 N N . SER D 1 85 ? -0.043 15.865 -17.100 0.50 72.71 212 SER D N 1
ATOM 8155 C CA . SER D 1 85 ? 0.238 16.812 -18.147 0.50 72.49 212 SER D CA 1
ATOM 8156 C C . SER D 1 85 ? 1.021 16.364 -19.378 0.50 73.90 212 SER D C 1
ATOM 8157 O O . SER D 1 85 ? 0.535 16.426 -20.509 0.50 75.70 212 SER D O 1
ATOM 8160 N N . ASN D 1 86 ? 2.281 16.037 -19.087 0.50 72.20 213 ASN D N 1
ATOM 8161 C CA . ASN D 1 86 ? 3.315 15.607 -20.027 0.50 68.19 213 ASN D CA 1
ATOM 8162 C C . ASN D 1 86 ? 4.023 14.366 -19.472 0.50 66.86 213 ASN D C 1
ATOM 8163 O O . ASN D 1 86 ? 3.935 14.065 -18.279 0.50 65.64 213 ASN D O 1
ATOM 8168 N N . GLY D 1 87 ? 4.735 13.650 -20.334 0.50 64.20 214 GLY D N 1
ATOM 8169 C CA . GLY D 1 87 ? 5.364 12.405 -19.927 0.50 59.85 214 GLY D CA 1
ATOM 8170 C C . GLY D 1 87 ? 4.635 11.139 -20.343 0.50 56.48 214 GLY D C 1
ATOM 8171 O O . GLY D 1 87 ? 4.266 10.325 -19.492 0.50 54.58 214 GLY D O 1
ATOM 8172 N N . GLY D 1 88 ? 4.433 10.966 -21.648 0.50 53.85 215 GLY D N 1
ATOM 8173 C CA . GLY D 1 88 ? 3.772 9.775 -22.143 0.50 50.00 215 GLY D CA 1
ATOM 8174 C C . GLY D 1 88 ? 4.460 8.710 -22.973 0.50 48.13 215 GLY D C 1
ATOM 8175 O O . GLY D 1 88 ? 4.667 8.877 -24.179 0.50 47.22 215 GLY D O 1
ATOM 8176 N N . ALA D 1 89 ? 4.822 7.611 -22.321 0.50 47.70 216 ALA D N 1
ATOM 8177 C CA . ALA D 1 89 ? 5.434 6.483 -22.992 0.50 45.43 216 ALA D CA 1
ATOM 8178 C C . ALA D 1 89 ? 5.298 5.299 -22.055 0.50 45.24 216 ALA D C 1
ATOM 8179 O O . ALA D 1 89 ? 5.083 5.482 -20.853 0.50 42.35 216 ALA D O 1
ATOM 8181 N N . ASP D 1 90 ? 5.421 4.095 -22.607 1.00 46.21 217 ASP D N 1
ATOM 8182 C CA . ASP D 1 90 ? 5.256 2.888 -21.858 1.00 47.06 217 ASP D CA 1
ATOM 8183 C C . ASP D 1 90 ? 6.601 2.472 -21.355 1.00 44.63 217 ASP D C 1
ATOM 8184 O O . ASP D 1 90 ? 7.357 1.835 -22.019 1.00 41.71 217 ASP D O 1
ATOM 8189 N N . ASN D 1 91 ? 6.844 2.869 -20.133 1.00 40.88 218 ASN D N 1
ATOM 8190 C CA . ASN D 1 91 ? 7.994 2.548 -19.407 1.00 38.89 218 ASN D CA 1
ATOM 8191 C C . ASN D 1 91 ? 8.012 1.120 -19.071 1.00 38.04 218 ASN D C 1
ATOM 8192 O O . ASN D 1 91 ? 9.040 0.520 -19.168 1.00 40.25 218 ASN D O 1
ATOM 8197 N N . LEU D 1 92 ? 6.900 0.550 -18.657 1.00 34.10 219 LEU D N 1
ATOM 8198 C CA . LEU D 1 92 ? 6.930 -0.863 -18.429 1.00 33.39 219 LEU D CA 1
ATOM 8199 C C . LEU D 1 92 ? 7.500 -1.584 -19.649 1.00 34.66 219 LEU D C 1
ATOM 8200 O O . LEU D 1 92 ? 8.518 -2.260 -19.534 1.00 36.35 219 LEU D O 1
ATOM 8205 N N . SER D 1 93 ? 6.863 -1.422 -20.813 1.00 34.37 220 SER D N 1
ATOM 8206 C CA . SER D 1 93 ? 7.313 -2.106 -22.030 1.00 32.83 220 SER D CA 1
ATOM 8207 C C . SER D 1 93 ? 8.797 -1.805 -22.293 1.00 31.88 220 SER D C 1
ATOM 8208 O O . SER D 1 93 ? 9.573 -2.709 -22.587 1.00 32.26 220 SER D O 1
ATOM 8211 N N . THR D 1 94 ? 9.188 -0.538 -22.176 1.00 30.29 221 THR D N 1
ATOM 8212 C CA . THR D 1 94 ? 10.592 -0.166 -22.358 1.00 31.13 221 THR D CA 1
ATOM 8213 C C . THR D 1 94 ? 11.507 -0.963 -21.409 1.00 32.12 221 THR D C 1
ATOM 8214 O O . THR D 1 94 ? 12.562 -1.425 -21.810 1.00 31.81 221 THR D O 1
ATOM 8218 N N . TYR D 1 95 ? 11.090 -1.100 -20.150 1.00 32.24 222 TYR D N 1
ATOM 8219 C CA . TYR D 1 95 ? 11.859 -1.827 -19.163 1.00 32.08 222 TYR D CA 1
ATOM 8220 C C . TYR D 1 95 ? 11.981 -3.289 -19.553 1.00 33.79 222 TYR D C 1
ATOM 8221 O O . TYR D 1 95 ? 13.081 -3.820 -19.588 1.00 37.94 222 TYR D O 1
ATOM 8230 N N . GLN D 1 96 ? 10.855 -3.943 -19.832 1.00 34.88 223 GLN D N 1
ATOM 8231 C CA . GLN D 1 96 ? 10.861 -5.351 -20.201 1.00 36.35 223 GLN D CA 1
ATOM 8232 C C . GLN D 1 96 ? 11.888 -5.631 -21.289 1.00 36.82 223 GLN D C 1
ATOM 8233 O O . GLN D 1 96 ? 12.610 -6.624 -21.226 1.00 36.73 223 GLN D O 1
ATOM 8239 N N . GLY D 1 97 ? 11.952 -4.736 -22.274 1.00 35.14 224 GLY D N 1
ATOM 8240 C CA . GLY D 1 97 ? 12.919 -4.840 -23.344 1.00 36.13 224 GLY D CA 1
ATOM 8241 C C . GLY D 1 97 ? 14.344 -4.982 -22.822 1.00 38.04 224 GLY D C 1
ATOM 8242 O O . GLY D 1 97 ? 15.049 -5.935 -23.184 1.00 40.03 224 GLY D O 1
ATOM 8243 N N . TYR D 1 98 ? 14.761 -4.039 -21.961 1.00 36.23 225 TYR D N 1
ATOM 8244 C CA . TYR D 1 98 ? 16.063 -4.073 -21.259 1.00 32.73 225 TYR D CA 1
ATOM 8245 C C . TYR D 1 98 ? 16.287 -5.380 -20.488 1.00 33.07 225 TYR D C 1
ATOM 8246 O O . TYR D 1 98 ? 17.331 -6.014 -20.628 1.00 36.04 225 TYR D O 1
ATOM 8255 N N . VAL D 1 99 ? 15.304 -5.791 -19.703 1.00 29.83 226 VAL D N 1
ATOM 8256 C CA . VAL D 1 99 ? 15.415 -7.055 -18.980 1.00 29.96 226 VAL D CA 1
ATOM 8257 C C . VAL D 1 99 ? 15.661 -8.245 -19.941 1.00 31.52 226 VAL D C 1
ATOM 8258 O O . VAL D 1 99 ? 16.578 -9.047 -19.732 1.00 29.79 226 VAL D O 1
ATOM 8262 N N . ASN D 1 100 ? 14.825 -8.324 -20.997 1.00 34.21 227 ASN D N 1
ATOM 8263 C CA . ASN D 1 100 ? 14.840 -9.423 -21.960 1.00 31.75 227 ASN D CA 1
ATOM 8264 C C . ASN D 1 100 ? 16.198 -9.521 -22.627 1.00 30.76 227 ASN D C 1
ATOM 8265 O O . ASN D 1 100 ? 16.745 -10.625 -22.761 1.00 30.00 227 ASN D O 1
ATOM 8270 N N . SER D 1 101 ? 16.728 -8.362 -23.023 1.00 28.74 228 SER D N 1
ATOM 8271 C CA . SER D 1 101 ? 18.038 -8.284 -23.640 1.00 27.87 228 SER D CA 1
ATOM 8272 C C . SER D 1 101 ? 19.130 -8.861 -22.711 1.00 28.35 228 SER D C 1
ATOM 8273 O O . SER D 1 101 ? 19.843 -9.758 -23.134 1.00 30.45 228 SER D O 1
ATOM 8276 N N . ILE D 1 102 ? 19.212 -8.387 -21.452 1.00 27.35 229 ILE D N 1
ATOM 8277 C CA . ILE D 1 102 ? 20.221 -8.814 -20.474 1.00 24.84 229 ILE D CA 1
ATOM 8278 C C . ILE D 1 102 ? 19.983 -10.286 -20.163 1.00 25.52 229 ILE D C 1
ATOM 8279 O O . ILE D 1 102 ? 20.909 -11.083 -20.083 1.00 26.71 229 ILE D O 1
ATOM 8284 N N . TYR D 1 103 ? 18.727 -10.646 -20.015 1.00 27.73 230 TYR D N 1
ATOM 8285 C CA . TYR D 1 103 ? 18.327 -12.037 -19.756 1.00 31.11 230 TYR D CA 1
ATOM 8286 C C . TYR D 1 103 ? 18.864 -12.967 -20.858 1.00 32.65 230 TYR D C 1
ATOM 8287 O O . TYR D 1 103 ? 19.341 -14.068 -20.551 1.00 32.58 230 TYR D O 1
ATOM 8296 N N . ASN D 1 104 ? 18.751 -12.500 -22.118 1.00 34.54 231 ASN D N 1
ATOM 8297 C CA . ASN D 1 104 ? 19.140 -13.255 -23.307 1.00 36.96 231 ASN D CA 1
ATOM 8298 C C . ASN D 1 104 ? 20.650 -13.419 -23.337 1.00 38.06 231 ASN D C 1
ATOM 8299 O O . ASN D 1 104 ? 21.130 -14.559 -23.424 1.00 42.26 231 ASN D O 1
ATOM 8304 N N . THR D 1 105 ? 21.392 -12.311 -23.226 1.00 35.73 232 THR D N 1
ATOM 8305 C CA . THR D 1 105 ? 22.863 -12.361 -23.113 1.00 34.28 232 THR D CA 1
ATOM 8306 C C . THR D 1 105 ? 23.297 -13.359 -22.029 1.00 36.29 232 THR D C 1
ATOM 8307 O O . THR D 1 105 ? 24.098 -14.235 -22.296 1.00 38.15 232 THR D O 1
ATOM 8311 N N . ILE D 1 106 ? 22.733 -13.261 -20.818 1.00 37.01 233 ILE D N 1
ATOM 8312 C CA . ILE D 1 106 ? 23.081 -14.186 -19.719 1.00 37.33 233 ILE D CA 1
ATOM 8313 C C . ILE D 1 106 ? 22.933 -15.669 -20.091 1.00 40.19 233 ILE D C 1
ATOM 8314 O O . ILE D 1 106 ? 23.752 -16.494 -19.660 1.00 42.02 233 ILE D O 1
ATOM 8319 N N . ASN D 1 107 ? 21.974 -15.994 -20.923 1.00 44.08 234 ASN D N 1
ATOM 8320 C CA . ASN D 1 107 ? 21.694 -17.365 -21.323 1.00 45.41 234 ASN D CA 1
ATOM 8321 C C . ASN D 1 107 ? 22.803 -18.007 -22.085 1.00 44.30 234 ASN D C 1
ATOM 8322 O O . ASN D 1 107 ? 22.960 -19.196 -22.098 1.00 40.56 234 ASN D O 1
ATOM 8327 N N . GLN D 1 108 ? 23.588 -17.175 -22.725 1.00 45.92 235 GLN D N 1
ATOM 8328 C CA . GLN D 1 108 ? 24.730 -17.581 -23.484 1.00 52.82 235 GLN D CA 1
ATOM 8329 C C . GLN D 1 108 ? 25.924 -18.067 -22.663 1.00 53.15 235 GLN D C 1
ATOM 8330 O O . GLN D 1 108 ? 26.825 -18.654 -23.188 1.00 57.16 235 GLN D O 1
ATOM 8336 N N . TYR D 1 109 ? 25.927 -17.834 -21.369 1.00 48.54 236 TYR D N 1
ATOM 8337 C CA . TYR D 1 109 ? 27.007 -18.193 -20.539 1.00 43.84 236 TYR D CA 1
ATOM 8338 C C . TYR D 1 109 ? 26.492 -19.073 -19.440 1.00 45.48 236 TYR D C 1
ATOM 8339 O O . TYR D 1 109 ? 26.466 -18.713 -18.290 1.00 43.60 236 TYR D O 1
ATOM 8348 N N . PRO D 1 110 ? 26.112 -20.280 -19.798 1.00 47.14 237 PRO D N 1
ATOM 8349 C CA . PRO D 1 110 ? 25.604 -21.201 -18.765 1.00 49.12 237 PRO D CA 1
ATOM 8350 C C . PRO D 1 110 ? 26.636 -21.562 -17.680 1.00 51.61 237 PRO D C 1
ATOM 8351 O O . PRO D 1 110 ? 26.259 -22.131 -16.643 1.00 48.90 237 PRO D O 1
ATOM 8355 N N . ASN D 1 111 ? 27.913 -21.243 -17.916 1.00 55.39 238 ASN D N 1
ATOM 8356 C CA . ASN D 1 111 ? 28.974 -21.557 -16.924 1.00 56.63 238 ASN D CA 1
ATOM 8357 C C . ASN D 1 111 ? 29.441 -20.397 -16.067 1.00 54.51 238 ASN D C 1
ATOM 8358 O O . ASN D 1 111 ? 30.117 -20.638 -15.065 1.00 55.47 238 ASN D O 1
ATOM 8363 N N . SER D 1 112 ? 29.099 -19.159 -16.460 1.00 48.28 239 SER D N 1
ATOM 8364 C CA . SER D 1 112 ? 29.333 -17.997 -15.606 1.00 43.61 239 SER D CA 1
ATOM 8365 C C . SER D 1 112 ? 28.531 -18.109 -14.311 1.00 43.83 239 SER D C 1
ATOM 8366 O O . SER D 1 112 ? 27.520 -18.815 -14.258 1.00 43.55 239 SER D O 1
ATOM 8369 N N . ARG D 1 113 ? 29.037 -17.475 -13.254 1.00 44.90 240 ARG D N 1
ATOM 8370 C CA . ARG D 1 113 ? 28.314 -17.337 -11.998 1.00 42.96 240 ARG D CA 1
ATOM 8371 C C . ARG D 1 113 ? 28.015 -15.845 -11.797 1.00 40.58 240 ARG D C 1
ATOM 8372 O O . ARG D 1 113 ? 28.950 -15.009 -11.682 1.00 36.88 240 ARG D O 1
ATOM 8380 N N . ILE D 1 114 ? 26.714 -15.521 -11.799 1.00 37.75 241 ILE D N 1
ATOM 8381 C CA . ILE D 1 114 ? 26.254 -14.140 -11.850 1.00 34.56 241 ILE D CA 1
ATOM 8382 C C . ILE D 1 114 ? 25.395 -13.826 -10.640 1.00 33.64 241 ILE D C 1
ATOM 8383 O O . ILE D 1 114 ? 24.464 -14.586 -10.308 1.00 33.88 241 ILE D O 1
ATOM 8388 N N . VAL D 1 115 ? 25.746 -12.723 -9.968 1.00 30.29 242 VAL D N 1
ATOM 8389 C CA . VAL D 1 115 ? 24.912 -12.107 -8.934 1.00 28.86 242 VAL D CA 1
ATOM 8390 C C . VAL D 1 115 ? 24.246 -10.854 -9.514 1.00 29.02 242 VAL D C 1
ATOM 8391 O O . VAL D 1 115 ? 24.926 -9.937 -9.988 1.00 28.48 242 VAL D O 1
ATOM 8395 N N . MET D 1 116 ? 22.921 -10.823 -9.457 1.00 29.28 243 MET D N 1
ATOM 8396 C CA . MET D 1 116 ? 22.178 -9.731 -10.014 1.00 30.36 243 MET D CA 1
ATOM 8397 C C . MET D 1 116 ? 21.515 -9.064 -8.834 1.00 29.95 243 MET D C 1
ATOM 8398 O O . MET D 1 116 ? 20.758 -9.703 -8.085 1.00 30.56 243 MET D O 1
ATOM 8403 N N . ILE D 1 117 ? 21.809 -7.786 -8.650 1.00 28.92 244 ILE D N 1
ATOM 8404 C CA . ILE D 1 117 ? 21.187 -7.006 -7.579 1.00 26.71 244 ILE D CA 1
ATOM 8405 C C . ILE D 1 117 ? 20.135 -6.138 -8.225 1.00 26.25 244 ILE D C 1
ATOM 8406 O O . ILE D 1 117 ? 20.511 -5.282 -9.026 1.00 26.07 244 ILE D O 1
ATOM 8411 N N . ILE D 1 118 ? 18.868 -6.304 -7.855 1.00 26.12 245 ILE D N 1
ATOM 8412 C CA . ILE D 1 118 ? 17.771 -5.570 -8.486 1.00 26.38 245 ILE D CA 1
ATOM 8413 C C . ILE D 1 118 ? 17.344 -4.223 -7.888 1.00 27.25 245 ILE D C 1
ATOM 8414 O O . ILE D 1 118 ? 16.840 -4.148 -6.767 1.00 25.93 245 ILE D O 1
ATOM 8419 N N . GLU D 1 119 ? 17.528 -3.177 -8.686 1.00 28.63 246 GLU D N 1
ATOM 8420 C CA . GLU D 1 119 ? 17.015 -1.843 -8.393 1.00 30.74 246 GLU D CA 1
ATOM 8421 C C . GLU D 1 119 ? 17.129 -1.158 -7.034 1.00 33.05 246 GLU D C 1
ATOM 8422 O O . GLU D 1 119 ? 16.131 -0.932 -6.347 1.00 34.22 246 GLU D O 1
ATOM 8428 N N . PRO D 1 120 ? 18.357 -0.813 -6.668 1.00 34.35 247 PRO D N 1
ATOM 8429 C CA . PRO D 1 120 ? 18.622 0.093 -5.545 1.00 36.93 247 PRO D CA 1
ATOM 8430 C C . PRO D 1 120 ? 17.740 1.339 -5.455 1.00 40.40 247 PRO D C 1
ATOM 8431 O O . PRO D 1 120 ? 17.593 2.084 -6.426 1.00 44.06 247 PRO D O 1
ATOM 8435 N N . ASP D 1 121 ? 17.168 1.546 -4.276 1.00 43.59 248 ASP D N 1
ATOM 8436 C CA . ASP D 1 121 ? 16.260 2.681 -3.957 1.00 45.16 248 ASP D CA 1
ATOM 8437 C C . ASP D 1 121 ? 14.802 2.611 -4.425 1.00 43.11 248 ASP D C 1
ATOM 8438 O O . ASP D 1 121 ? 14.065 3.587 -4.266 1.00 45.63 248 ASP D O 1
ATOM 8443 N N . THR D 1 122 ? 14.380 1.487 -4.985 1.00 38.43 249 THR D N 1
ATOM 8444 C CA . THR D 1 122 ? 13.047 1.424 -5.497 1.00 35.22 249 THR D CA 1
ATOM 8445 C C . THR D 1 122 ? 12.186 1.071 -4.298 1.00 32.81 249 THR D C 1
ATOM 8446 O O . THR D 1 122 ? 11.328 1.854 -3.947 1.00 33.32 249 THR D O 1
ATOM 8450 N N . ILE D 1 123 ? 12.445 -0.060 -3.646 1.00 30.37 250 ILE D N 1
ATOM 8451 C CA . ILE D 1 123 ? 11.666 -0.474 -2.470 1.00 27.47 250 ILE D CA 1
ATOM 8452 C C . ILE D 1 123 ? 11.652 0.672 -1.442 1.00 27.19 250 ILE D C 1
ATOM 8453 O O . ILE D 1 123 ? 10.621 1.044 -0.921 1.00 26.67 250 ILE D O 1
ATOM 8458 N N . GLY D 1 124 ? 12.804 1.266 -1.195 1.00 28.42 251 GLY D N 1
ATOM 8459 C CA . GLY D 1 124 ? 12.909 2.392 -0.267 1.00 29.27 251 GLY D CA 1
ATOM 8460 C C . GLY D 1 124 ? 11.848 3.430 -0.510 1.00 30.77 251 GLY D C 1
ATOM 8461 O O . GLY D 1 124 ? 11.096 3.773 0.409 1.00 30.55 251 GLY D O 1
ATOM 8462 N N . ASN D 1 125 ? 11.784 3.926 -1.752 1.00 32.35 252 ASN D N 1
ATOM 8463 C CA . ASN D 1 125 ? 10.688 4.840 -2.207 1.00 33.78 252 ASN D CA 1
ATOM 8464 C C . ASN D 1 125 ? 9.240 4.288 -2.171 1.00 32.93 252 ASN D C 1
ATOM 8465 O O . ASN D 1 125 ? 8.334 4.992 -1.805 1.00 33.54 252 ASN D O 1
ATOM 8470 N N . LEU D 1 126 ? 9.038 3.023 -2.535 1.00 31.12 253 LEU D N 1
ATOM 8471 C CA . LEU D 1 126 ? 7.748 2.406 -2.449 1.00 30.34 253 LEU D CA 1
ATOM 8472 C C . LEU D 1 126 ? 7.193 2.488 -1.025 1.00 32.62 253 LEU D C 1
ATOM 8473 O O . LEU D 1 126 ? 5.983 2.648 -0.838 1.00 36.19 253 LEU D O 1
ATOM 8478 N N . VAL D 1 127 ? 8.079 2.418 -0.036 1.00 33.39 254 VAL D N 1
ATOM 8479 C CA . VAL D 1 127 ? 7.673 2.368 1.357 1.00 33.04 254 VAL D CA 1
ATOM 8480 C C . VAL D 1 127 ? 7.499 3.758 1.944 1.00 34.92 254 VAL D C 1
ATOM 8481 O O . VAL D 1 127 ? 6.514 4.032 2.616 1.00 38.47 254 VAL D O 1
ATOM 8485 N N . THR D 1 128 ? 8.425 4.650 1.670 1.00 36.89 255 THR D N 1
ATOM 8486 C CA . THR D 1 128 ? 8.432 5.928 2.368 1.00 40.20 255 THR D CA 1
ATOM 8487 C C . THR D 1 128 ? 7.959 7.105 1.582 1.00 46.02 255 THR D C 1
ATOM 8488 O O . THR D 1 128 ? 7.470 8.029 2.204 1.00 49.24 255 THR D O 1
ATOM 8492 N N . ALA D 1 129 ? 8.101 7.081 0.260 1.00 54.09 256 ALA D N 1
ATOM 8493 C CA . ALA D 1 129 ? 7.665 8.192 -0.579 1.00 58.69 256 ALA D CA 1
ATOM 8494 C C . ALA D 1 129 ? 6.144 8.309 -0.598 1.00 61.35 256 ALA D C 1
ATOM 8495 O O . ALA D 1 129 ? 5.436 7.304 -0.655 1.00 62.56 256 ALA D O 1
ATOM 8497 N N . ASN D 1 130 ? 5.660 9.547 -0.648 0.50 62.14 257 ASN D N 1
ATOM 8498 C CA . ASN D 1 130 ? 4.246 9.938 -0.695 0.50 60.93 257 ASN D CA 1
ATOM 8499 C C . ASN D 1 130 ? 3.447 9.334 -1.844 0.50 61.24 257 ASN D C 1
ATOM 8500 O O . ASN D 1 130 ? 3.955 9.211 -2.937 0.50 62.11 257 ASN D O 1
ATOM 8505 N N . ASN D 1 131 ? 2.173 9.031 -1.637 0.50 61.58 258 ASN D N 1
ATOM 8506 C CA . ASN D 1 131 ? 1.368 8.408 -2.685 0.50 63.76 258 ASN D CA 1
ATOM 8507 C C . ASN D 1 131 ? 0.246 9.271 -3.260 0.50 62.69 258 ASN D C 1
ATOM 8508 O O . ASN D 1 131 ? -0.718 8.755 -3.829 0.50 61.92 258 ASN D O 1
ATOM 8513 N N . ALA D 1 132 ? 0.424 10.581 -3.157 0.50 63.12 259 ALA D N 1
ATOM 8514 C CA . ALA D 1 132 ? -0.581 11.495 -3.711 0.50 64.82 259 ALA D CA 1
ATOM 8515 C C . ALA D 1 132 ? -0.066 11.736 -5.160 0.50 65.87 259 ALA D C 1
ATOM 8516 O O . ALA D 1 132 ? 1.053 12.235 -5.302 0.50 67.25 259 ALA D O 1
ATOM 8518 N N . ASN D 1 133 ? -0.823 11.331 -6.201 0.50 63.21 260 ASN D N 1
ATOM 8519 C CA . ASN D 1 133 ? -0.473 11.489 -7.616 0.50 60.34 260 ASN D CA 1
ATOM 8520 C C . ASN D 1 133 ? 0.787 10.735 -8.068 0.50 58.81 260 ASN D C 1
ATOM 8521 O O . ASN D 1 133 ? 1.392 11.119 -9.069 0.50 56.22 260 ASN D O 1
ATOM 8526 N N . CYS D 1 134 ? 1.194 9.675 -7.365 0.50 58.70 261 CYS D N 1
ATOM 8527 C CA . CYS D 1 134 ? 2.335 8.903 -7.855 0.50 57.70 261 CYS D CA 1
ATOM 8528 C C . CYS D 1 134 ? 1.831 7.459 -7.992 0.50 54.15 261 CYS D C 1
ATOM 8529 O O . CYS D 1 134 ? 2.612 6.527 -8.171 0.50 52.30 261 CYS D O 1
ATOM 8532 N N . ARG D 1 135 ? 0.524 7.305 -7.909 0.50 51.75 262 ARG D N 1
ATOM 8533 C CA . ARG D 1 135 ? -0.129 6.051 -7.917 0.50 50.81 262 ARG D CA 1
ATOM 8534 C C . ARG D 1 135 ? 0.340 5.227 -9.108 0.50 51.31 262 ARG D C 1
ATOM 8535 O O . ARG D 1 135 ? 0.676 4.053 -8.965 0.50 47.46 262 ARG D O 1
ATOM 8543 N N . ASN D 1 136 ? 0.373 5.859 -10.277 1.00 56.20 263 ASN D N 1
ATOM 8544 C CA . ASN D 1 136 ? 0.755 5.191 -11.519 1.00 57.87 263 ASN D CA 1
ATOM 8545 C C . ASN D 1 136 ? 2.225 4.777 -11.576 1.00 57.69 263 ASN D C 1
ATOM 8546 O O . ASN D 1 136 ? 2.535 3.586 -11.703 1.00 56.47 263 ASN D O 1
ATOM 8551 N N . VAL D 1 137 ? 3.122 5.760 -11.493 1.00 53.51 264 VAL D N 1
ATOM 8552 C CA . VAL D 1 137 ? 4.550 5.511 -11.638 1.00 49.77 264 VAL D CA 1
ATOM 8553 C C . VAL D 1 137 ? 5.033 4.546 -10.557 1.00 50.55 264 VAL D C 1
ATOM 8554 O O . VAL D 1 137 ? 5.962 3.772 -10.771 1.00 50.03 264 VAL D O 1
ATOM 8558 N N . HIS D 1 138 ? 4.452 4.637 -9.367 1.00 50.74 265 HIS D N 1
ATOM 8559 C CA . HIS D 1 138 ? 4.801 3.683 -8.329 1.00 50.26 265 HIS D CA 1
ATOM 8560 C C . HIS D 1 138 ? 4.310 2.292 -8.678 1.00 48.36 265 HIS D C 1
ATOM 8561 O O . HIS D 1 138 ? 5.036 1.309 -8.518 1.00 46.47 265 HIS D O 1
ATOM 8568 N N . ASP D 1 139 ? 3.085 2.207 -9.191 1.00 48.21 266 ASP D N 1
ATOM 8569 C CA . ASP D 1 139 ? 2.487 0.918 -9.516 1.00 47.32 266 ASP D CA 1
ATOM 8570 C C . ASP D 1 139 ? 3.340 0.202 -10.547 1.00 43.56 266 ASP D C 1
ATOM 8571 O O . ASP D 1 139 ? 3.529 -1.012 -10.481 1.00 39.82 266 ASP D O 1
ATOM 8576 N N . MET D 1 140 ? 3.859 0.964 -11.499 1.00 41.07 267 MET D N 1
ATOM 8577 C CA . MET D 1 140 ? 4.714 0.410 -12.536 1.00 37.52 267 MET D CA 1
ATOM 8578 C C . MET D 1 140 ? 5.981 -0.172 -11.913 1.00 37.30 267 MET D C 1
ATOM 8579 O O . MET D 1 140 ? 6.468 -1.215 -12.350 1.00 38.34 267 MET D O 1
ATOM 8584 N N . HIS D 1 141 ? 6.514 0.498 -10.890 1.00 36.20 268 HIS D N 1
ATOM 8585 C CA . HIS D 1 141 ? 7.745 0.048 -10.263 1.00 33.81 268 HIS D CA 1
ATOM 8586 C C . HIS D 1 141 ? 7.612 -1.350 -9.747 1.00 33.62 268 HIS D C 1
ATOM 8587 O O . HIS D 1 141 ? 8.536 -2.178 -9.896 1.00 33.90 268 HIS D O 1
ATOM 8594 N N . LYS D 1 142 ? 6.520 -1.670 -9.122 1.00 33.62 269 LYS D N 1
ATOM 8595 C CA . LYS D 1 142 ? 6.355 -2.994 -8.636 1.00 36.14 269 LYS D CA 1
ATOM 8596 C C . LYS D 1 142 ? 6.277 -3.975 -9.782 1.00 36.81 269 LYS D C 1
ATOM 8597 O O . LYS D 1 142 ? 6.750 -5.063 -9.678 1.00 34.94 269 LYS D O 1
ATOM 8603 N N . GLN D 1 143 ? 5.619 -3.578 -10.878 1.00 37.33 270 GLN D N 1
ATOM 8604 C CA . GLN D 1 143 ? 5.502 -4.439 -12.067 1.00 36.71 270 GLN D CA 1
ATOM 8605 C C . GLN D 1 143 ? 6.892 -4.682 -12.652 1.00 35.37 270 GLN D C 1
ATOM 8606 O O . GLN D 1 143 ? 7.243 -5.800 -13.032 1.00 36.59 270 GLN D O 1
ATOM 8612 N N . ALA D 1 144 ? 7.673 -3.609 -12.713 1.00 33.83 271 ALA D N 1
ATOM 8613 C CA . ALA D 1 144 ? 9.050 -3.630 -13.154 1.00 32.16 271 ALA D CA 1
ATOM 8614 C C . ALA D 1 144 ? 9.894 -4.625 -12.345 1.00 32.58 271 ALA D C 1
ATOM 8615 O O . ALA D 1 144 ? 10.499 -5.515 -12.923 1.00 35.01 271 ALA D O 1
ATOM 8617 N N . LEU D 1 145 ? 9.893 -4.505 -11.015 1.00 30.85 272 LEU D N 1
ATOM 8618 C CA . LEU D 1 145 ? 10.702 -5.358 -10.175 1.00 28.95 272 LEU D CA 1
ATOM 8619 C C . LEU D 1 145 ? 10.233 -6.788 -10.274 1.00 30.65 272 LEU D C 1
ATOM 8620 O O . LEU D 1 145 ? 11.080 -7.708 -10.296 1.00 32.34 272 LEU D O 1
ATOM 8625 N N . SER D 1 146 ? 8.904 -6.981 -10.361 1.00 30.79 273 SER D N 1
ATOM 8626 C CA . SER D 1 146 ? 8.323 -8.316 -10.452 1.00 28.99 273 SER D CA 1
ATOM 8627 C C . SER D 1 146 ? 8.819 -8.953 -11.738 1.00 29.83 273 SER D C 1
ATOM 8628 O O . SER D 1 146 ? 9.208 -10.141 -11.743 1.00 30.63 273 SER D O 1
ATOM 8631 N N . TYR D 1 147 ? 8.841 -8.153 -12.804 1.00 29.25 274 TYR D N 1
ATOM 8632 C CA . TYR D 1 147 ? 9.128 -8.696 -14.104 1.00 29.93 274 TYR D CA 1
ATOM 8633 C C . TYR D 1 147 ? 10.585 -9.118 -14.082 1.00 29.86 274 TYR D C 1
ATOM 8634 O O . TYR D 1 147 ? 10.891 -10.267 -14.450 1.00 29.81 274 TYR D O 1
ATOM 8643 N N . ALA D 1 148 ? 11.465 -8.218 -13.629 1.00 29.17 275 ALA D N 1
ATOM 8644 C CA . ALA D 1 148 ? 12.907 -8.505 -13.562 1.00 27.83 275 ALA D CA 1
ATOM 8645 C C . ALA D 1 148 ? 13.184 -9.784 -12.790 1.00 27.11 275 ALA D C 1
ATOM 8646 O O . ALA D 1 148 ? 13.985 -10.597 -13.250 1.00 27.22 275 ALA D O 1
ATOM 8648 N N . ILE D 1 149 ? 12.503 -9.978 -11.660 1.00 26.25 276 ILE D N 1
ATOM 8649 C CA . ILE D 1 149 ? 12.656 -11.214 -10.908 1.00 27.95 276 ILE D CA 1
ATOM 8650 C C . ILE D 1 149 ? 12.134 -12.413 -11.676 1.00 29.99 276 ILE D C 1
ATOM 8651 O O . ILE D 1 149 ? 12.713 -13.462 -11.584 1.00 32.83 276 ILE D O 1
ATOM 8656 N N . SER D 1 150 ? 11.052 -12.260 -12.449 1.00 33.40 277 SER D N 1
ATOM 8657 C CA . SER D 1 150 ? 10.443 -13.395 -13.175 1.00 34.43 277 SER D CA 1
ATOM 8658 C C . SER D 1 150 ? 11.413 -13.969 -14.189 1.00 35.56 277 SER D C 1
ATOM 8659 O O . SER D 1 150 ? 11.366 -15.160 -14.502 1.00 37.88 277 SER D O 1
ATOM 8662 N N . LYS D 1 151 ? 12.276 -13.113 -14.710 1.00 35.97 278 LYS D N 1
ATOM 8663 C CA . LYS D 1 151 ? 13.267 -13.535 -15.694 1.00 36.47 278 LYS D CA 1
ATOM 8664 C C . LYS D 1 151 ? 14.611 -14.002 -15.096 1.00 34.03 278 LYS D C 1
ATOM 8665 O O . LYS D 1 15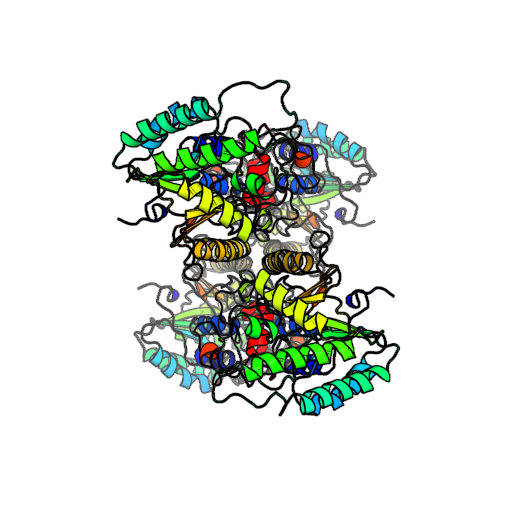1 ? 15.019 -15.169 -15.301 1.00 31.84 278 LYS D O 1
ATOM 8671 N N . PHE D 1 152 ? 15.264 -13.120 -14.329 1.00 31.85 279 PHE D N 1
ATOM 8672 C CA . PHE D 1 152 ? 16.578 -13.422 -13.743 1.00 30.22 279 PHE D CA 1
ATOM 8673 C C . PHE D 1 152 ? 16.423 -14.483 -12.673 1.00 32.50 279 PHE D C 1
ATOM 8674 O O . PHE D 1 152 ? 17.304 -15.330 -12.545 1.00 34.94 279 PHE D O 1
ATOM 8682 N N . GLY D 1 153 ? 15.309 -14.441 -11.939 1.00 32.42 280 GLY D N 1
ATOM 8683 C CA . GLY D 1 153 ? 15.008 -15.429 -10.907 1.00 33.64 280 GLY D CA 1
ATOM 8684 C C . GLY D 1 153 ? 14.757 -16.843 -11.394 1.00 36.58 280 GLY D C 1
ATOM 8685 O O . GLY D 1 153 ? 14.494 -17.728 -10.561 1.00 37.47 280 GLY D O 1
ATOM 8686 N N . THR D 1 154 ? 14.838 -17.065 -12.717 1.00 37.26 281 THR D N 1
ATOM 8687 C CA . THR D 1 154 ? 14.667 -18.427 -13.249 1.00 39.08 281 THR D CA 1
ATOM 8688 C C . THR D 1 154 ? 15.930 -19.031 -13.818 1.00 37.00 281 THR D C 1
ATOM 8689 O O . THR D 1 154 ? 15.978 -20.236 -14.026 1.00 36.77 281 THR D O 1
ATOM 8693 N N . GLN D 1 155 ? 16.938 -18.201 -14.039 1.00 36.09 282 GLN D N 1
ATOM 8694 C CA . GLN D 1 155 ? 18.211 -18.626 -14.614 1.00 36.80 282 GLN D CA 1
ATOM 8695 C C . GLN D 1 155 ? 19.142 -19.275 -13.602 1.00 39.28 282 GLN D C 1
ATOM 8696 O O . GLN D 1 155 ? 19.480 -18.646 -12.609 1.00 39.47 282 GLN D O 1
ATOM 8702 N N . LYS D 1 156 ? 19.583 -20.505 -13.873 1.00 42.61 283 LYS D N 1
ATOM 8703 C CA . LYS D 1 156 ? 20.407 -21.279 -12.929 1.00 48.47 283 LYS D CA 1
ATOM 8704 C C . LYS D 1 156 ? 21.860 -20.773 -12.698 1.00 48.03 283 LYS D C 1
ATOM 8705 O O . LYS D 1 156 ? 22.495 -21.095 -11.678 1.00 48.00 283 LYS D O 1
ATOM 8711 N N . ASN D 1 157 ? 22.377 -19.985 -13.642 1.00 46.23 284 ASN D N 1
ATOM 8712 C CA . ASN D 1 157 ? 23.669 -19.301 -13.481 1.00 43.53 284 ASN D CA 1
ATOM 8713 C C . ASN D 1 157 ? 23.546 -17.888 -12.825 1.00 43.61 284 ASN D C 1
ATOM 8714 O O . ASN D 1 157 ? 24.521 -17.113 -12.803 1.00 45.02 284 ASN D O 1
ATOM 8719 N N . VAL D 1 158 ? 22.352 -17.561 -12.308 1.00 38.59 285 VAL D N 1
ATOM 8720 C CA . VAL D 1 158 ? 22.127 -16.284 -11.642 1.00 34.45 285 VAL D CA 1
ATOM 8721 C C . VAL D 1 158 ? 21.604 -16.452 -10.224 1.00 32.45 285 VAL D C 1
ATOM 8722 O O . VAL D 1 158 ? 20.825 -17.333 -9.946 1.00 32.11 285 VAL D O 1
ATOM 8726 N N . ARG D 1 159 ? 22.077 -15.612 -9.311 1.00 31.54 286 ARG D N 1
ATOM 8727 C CA . ARG D 1 159 ? 21.434 -15.458 -8.009 1.00 29.65 286 ARG D CA 1
ATOM 8728 C C . ARG D 1 159 ? 20.996 -14.003 -7.831 1.00 27.74 286 ARG D C 1
ATOM 8729 O O . ARG D 1 159 ? 21.799 -13.083 -7.983 1.00 25.41 286 ARG D O 1
ATOM 8737 N N . VAL D 1 160 ? 19.717 -13.801 -7.546 1.00 26.78 287 VAL D N 1
ATOM 8738 C CA . VAL D 1 160 ? 19.203 -12.446 -7.451 1.00 24.95 287 VAL D CA 1
ATOM 8739 C C . VAL D 1 160 ? 18.918 -11.922 -6.054 1.00 25.21 287 VAL D C 1
ATOM 8740 O O . VAL D 1 160 ? 18.190 -12.528 -5.268 1.00 24.85 287 VAL D O 1
ATOM 8744 N N . TYR D 1 161 ? 19.519 -10.774 -5.774 1.00 25.04 288 TYR D N 1
ATOM 8745 C CA . TYR D 1 161 ? 19.331 -10.064 -4.524 1.00 25.91 288 TYR D CA 1
ATOM 8746 C C . TYR D 1 161 ? 18.458 -8.854 -4.800 1.00 26.92 288 TYR D C 1
ATOM 8747 O O . TYR D 1 161 ? 18.841 -7.956 -5.546 1.00 30.84 288 TYR D O 1
ATOM 8756 N N . LEU D 1 162 ? 17.260 -8.849 -4.251 1.00 26.60 289 LEU D N 1
ATOM 8757 C CA . LEU D 1 162 ? 16.418 -7.679 -4.369 1.00 26.58 289 LEU D CA 1
ATOM 8758 C C . LEU D 1 162 ? 16.950 -6.630 -3.362 1.00 26.66 289 LEU D C 1
ATOM 8759 O O . LEU D 1 162 ? 17.198 -6.946 -2.190 1.00 26.15 289 LEU D O 1
ATOM 8764 N N . ASP D 1 163 ? 17.150 -5.392 -3.806 1.00 27.13 290 ASP D N 1
ATOM 8765 C CA . ASP D 1 163 ? 17.600 -4.362 -2.883 1.00 29.82 290 ASP D CA 1
ATOM 8766 C C . ASP D 1 163 ? 16.524 -3.795 -1.965 1.00 30.02 290 ASP D C 1
ATOM 8767 O O . ASP D 1 163 ? 15.467 -3.326 -2.467 1.00 31.76 290 ASP D O 1
ATOM 8772 N N . ALA D 1 164 ? 16.825 -3.774 -0.650 1.00 27.75 291 ALA D N 1
ATOM 8773 C CA . ALA D 1 164 ? 15.909 -3.207 0.320 1.00 26.58 291 ALA D CA 1
ATOM 8774 C C . ALA D 1 164 ? 16.463 -2.051 1.192 1.00 26.48 291 ALA D C 1
ATOM 8775 O O . ALA D 1 164 ? 16.380 -2.084 2.438 1.00 27.91 291 ALA D O 1
ATOM 8777 N N . ALA D 1 165 ? 16.953 -1.001 0.538 1.00 24.42 292 ALA D N 1
ATOM 8778 C CA . ALA D 1 165 ? 17.440 0.212 1.217 1.00 24.42 292 ALA D CA 1
ATOM 8779 C C . ALA D 1 165 ? 18.501 -0.045 2.333 1.00 25.44 292 ALA D C 1
ATOM 8780 O O . ALA D 1 165 ? 19.462 -0.791 2.119 1.00 27.56 292 ALA D O 1
ATOM 8782 N N . HIS D 1 166 ? 18.355 0.612 3.477 1.00 24.52 293 HIS D N 1
ATOM 8783 C CA . HIS D 1 166 ? 19.206 0.427 4.637 1.00 23.56 293 HIS D CA 1
ATOM 8784 C C . HIS D 1 166 ? 18.438 0.724 5.964 1.00 23.93 293 HIS D C 1
ATOM 8785 O O . HIS D 1 166 ? 17.343 1.302 5.942 1.00 23.03 293 HIS D O 1
ATOM 8792 N N . GLY D 1 167 ? 19.026 0.322 7.098 1.00 23.75 294 GLY D N 1
ATOM 8793 C CA . GLY D 1 167 ? 18.422 0.455 8.406 1.00 24.16 294 GLY D CA 1
ATOM 8794 C C . GLY D 1 167 ? 18.044 1.880 8.761 1.00 25.99 294 GLY D C 1
ATOM 8795 O O . GLY D 1 167 ? 16.995 2.096 9.343 1.00 27.92 294 GLY D O 1
ATOM 8796 N N . GLY D 1 168 ? 18.865 2.866 8.394 1.00 26.29 295 GLY D N 1
ATOM 8797 C CA . GLY D 1 168 ? 18.554 4.278 8.631 1.00 25.90 295 GLY D CA 1
ATOM 8798 C C . GLY D 1 168 ? 17.277 4.738 7.944 1.00 27.91 295 GLY D C 1
ATOM 8799 O O . GLY D 1 168 ? 16.677 5.740 8.341 1.00 28.88 295 GLY D O 1
ATOM 8800 N N . TRP D 1 169 ? 16.856 3.987 6.925 1.00 27.78 296 TRP D N 1
ATOM 8801 C CA . TRP D 1 169 ? 15.720 4.332 6.069 1.00 28.23 296 TRP D CA 1
ATOM 8802 C C . TRP D 1 169 ? 14.446 3.519 6.396 1.00 26.86 296 TRP D C 1
ATOM 8803 O O . TRP D 1 169 ? 13.373 4.069 6.470 1.00 28.00 296 TRP D O 1
ATOM 8814 N N . LEU D 1 170 ? 14.598 2.216 6.589 1.00 25.24 297 LEU D N 1
ATOM 8815 C CA . LEU D 1 170 ? 13.505 1.306 6.626 1.00 23.76 297 LEU D CA 1
ATOM 8816 C C . LEU D 1 170 ? 13.415 0.436 7.902 1.00 24.50 297 LEU D C 1
ATOM 8817 O O . LEU D 1 170 ? 12.490 -0.407 8.020 1.00 24.56 297 LEU D O 1
ATOM 8822 N N . ASN D 1 171 ? 14.328 0.616 8.868 1.00 23.36 298 ASN D N 1
ATOM 8823 C CA . ASN D 1 171 ? 14.311 -0.304 10.021 1.00 23.04 298 ASN D CA 1
ATOM 8824 C C . ASN D 1 171 ? 13.028 -0.168 10.869 1.00 23.80 298 ASN D C 1
ATOM 8825 O O . ASN D 1 171 ? 12.480 -1.156 11.423 1.00 23.35 298 ASN D O 1
ATOM 8830 N N . SER D 1 172 ? 12.453 1.023 10.865 1.00 23.62 299 SER D N 1
ATOM 8831 C CA . SER D 1 172 ? 11.220 1.257 11.605 1.00 24.54 299 SER D CA 1
ATOM 8832 C C . SER D 1 172 ? 9.993 0.881 10.765 1.00 24.78 299 SER D C 1
ATOM 8833 O O . SER D 1 172 ? 8.858 1.012 11.224 1.00 27.77 299 SER D O 1
ATOM 8836 N N . SER D 1 173 ? 10.226 0.420 9.535 1.00 23.47 300 SER D N 1
ATOM 8837 C CA . SER D 1 173 ? 9.130 0.087 8.607 1.00 21.64 300 SER D CA 1
ATOM 8838 C C . SER D 1 173 ? 9.321 -1.283 8.022 1.00 22.87 300 SER D C 1
ATOM 8839 O O . SER D 1 173 ? 9.060 -1.500 6.824 1.00 21.92 300 SER D O 1
ATOM 8842 N N . ALA D 1 174 ? 9.791 -2.215 8.856 1.00 24.69 301 ALA D N 1
ATOM 8843 C CA . ALA D 1 174 ? 10.151 -3.519 8.357 1.00 26.78 301 ALA D CA 1
ATOM 8844 C C . ALA D 1 174 ? 8.901 -4.232 7.970 1.00 28.82 301 ALA D C 1
ATOM 8845 O O . ALA D 1 174 ? 8.933 -5.006 7.033 1.00 29.81 301 ALA D O 1
ATOM 8847 N N . ASP D 1 175 ? 7.804 -4.017 8.692 1.00 32.52 302 ASP D N 1
ATOM 8848 C CA . ASP D 1 175 ? 6.550 -4.696 8.360 1.00 36.28 302 ASP D CA 1
ATOM 8849 C C . ASP D 1 175 ? 5.946 -4.319 6.998 1.00 34.18 302 ASP D C 1
ATOM 8850 O O . ASP D 1 175 ? 5.525 -5.184 6.228 1.00 31.47 302 ASP D O 1
ATOM 8855 N N . ARG D 1 176 ? 5.913 -3.022 6.718 1.00 34.03 303 ARG D N 1
ATOM 8856 C CA . ARG D 1 176 ? 5.472 -2.493 5.458 1.00 34.58 303 ARG D CA 1
ATOM 8857 C C . ARG D 1 176 ? 6.385 -2.902 4.295 1.00 33.63 303 ARG D C 1
ATOM 8858 O O . ARG D 1 176 ? 5.891 -3.312 3.233 1.00 33.98 303 ARG D O 1
ATOM 8866 N N . THR D 1 177 ? 7.706 -2.787 4.502 1.00 29.66 304 THR D N 1
ATOM 8867 C CA . THR D 1 177 ? 8.717 -3.261 3.568 1.00 25.91 304 THR D CA 1
ATOM 8868 C C . THR D 1 177 ? 8.551 -4.736 3.225 1.00 25.11 304 THR D C 1
ATOM 8869 O O . THR D 1 177 ? 8.586 -5.061 2.067 1.00 25.39 304 THR D O 1
ATOM 8873 N N . ALA D 1 178 ? 8.401 -5.629 4.208 1.00 24.96 305 ALA D N 1
ATOM 8874 C CA . ALA D 1 178 ? 8.104 -7.017 3.911 1.00 26.53 305 ALA D CA 1
ATOM 8875 C C . ALA D 1 178 ? 6.803 -7.119 3.117 1.00 29.69 305 ALA D C 1
ATOM 8876 O O . ALA D 1 178 ? 6.722 -7.904 2.180 1.00 31.16 305 ALA D O 1
ATOM 8878 N N . GLU D 1 179 ? 5.785 -6.333 3.464 1.00 33.58 306 GLU D N 1
ATOM 8879 C CA . GLU D 1 179 ? 4.505 -6.423 2.754 1.00 39.19 306 GLU D CA 1
ATOM 8880 C C . GLU D 1 179 ? 4.735 -6.220 1.239 1.00 39.03 306 GLU D C 1
ATOM 8881 O O . GLU D 1 179 ? 4.324 -7.059 0.417 1.00 41.21 306 GLU D O 1
ATOM 8887 N N . VAL D 1 180 ? 5.431 -5.131 0.900 1.00 33.10 307 VAL D N 1
ATOM 8888 C CA . VAL D 1 180 ? 5.815 -4.812 -0.464 1.00 28.76 307 VAL D CA 1
ATOM 8889 C C . VAL D 1 180 ? 6.619 -5.907 -1.172 1.00 28.85 307 VAL D C 1
ATOM 8890 O O . VAL D 1 180 ? 6.238 -6.327 -2.279 1.00 31.54 307 VAL D O 1
ATOM 8894 N N . ILE D 1 181 ? 7.719 -6.360 -0.562 1.00 27.07 308 ILE D N 1
ATOM 8895 C CA . ILE D 1 181 ? 8.524 -7.468 -1.099 1.00 25.73 308 ILE D CA 1
ATOM 8896 C C . ILE D 1 181 ? 7.694 -8.759 -1.355 1.00 26.51 308 ILE D C 1
ATOM 8897 O O . ILE D 1 181 ? 7.802 -9.347 -2.442 1.00 25.29 308 ILE D O 1
ATOM 8902 N N . ALA D 1 182 ? 6.846 -9.148 -0.394 1.00 28.88 309 ALA D N 1
ATOM 8903 C CA . ALA D 1 182 ? 6.023 -10.346 -0.519 1.00 32.19 309 ALA D CA 1
ATOM 8904 C C . ALA D 1 182 ? 5.082 -10.250 -1.717 1.00 33.84 309 ALA D C 1
ATOM 8905 O O . ALA D 1 182 ? 4.863 -11.234 -2.407 1.00 36.97 309 ALA D O 1
ATOM 8907 N N . GLU D 1 183 ? 4.587 -9.065 -1.990 1.00 36.92 310 GLU D N 1
ATOM 8908 C CA . GLU D 1 183 ? 3.697 -8.724 -3.081 1.00 42.17 310 GLU D CA 1
ATOM 8909 C C . GLU D 1 183 ? 4.417 -8.926 -4.351 1.00 41.11 310 GLU D C 1
ATOM 8910 O O . GLU D 1 183 ? 3.974 -9.599 -5.226 1.00 42.81 310 GLU D O 1
ATOM 8916 N N . ILE D 1 184 ? 5.507 -8.216 -4.476 1.00 37.70 311 ILE D N 1
ATOM 8917 C CA . ILE D 1 184 ? 6.433 -8.340 -5.600 1.00 33.86 311 ILE D CA 1
ATOM 8918 C C . ILE D 1 184 ? 6.824 -9.797 -5.934 1.00 32.80 311 ILE D C 1
ATOM 8919 O O . ILE D 1 184 ? 6.839 -10.170 -7.105 1.00 30.17 311 ILE D O 1
ATOM 8924 N N . LEU D 1 185 ? 7.127 -10.607 -4.925 1.00 32.60 312 LEU D N 1
ATOM 8925 C CA . LEU D 1 185 ? 7.460 -12.004 -5.187 1.00 33.44 312 LEU D CA 1
ATOM 8926 C C . LEU D 1 185 ? 6.289 -12.801 -5.651 1.00 34.85 312 LEU D C 1
ATOM 8927 O O . LEU D 1 185 ? 6.488 -13.659 -6.482 1.00 37.09 312 LEU D O 1
ATOM 8932 N N . ARG D 1 186 ? 5.084 -12.473 -5.200 1.00 36.92 313 ARG D N 1
ATOM 8933 C CA . ARG D 1 186 ? 3.890 -13.194 -5.635 1.00 39.91 313 ARG D CA 1
ATOM 8934 C C . ARG D 1 186 ? 3.692 -13.043 -7.144 1.00 39.56 313 ARG D C 1
ATOM 8935 O O . ARG D 1 186 ? 3.304 -13.990 -7.831 1.00 39.96 313 ARG D O 1
ATOM 8943 N N . ASN D 1 187 ? 3.962 -11.844 -7.649 1.00 38.74 314 ASN D N 1
ATOM 8944 C CA . ASN D 1 187 ? 3.814 -11.525 -9.083 1.00 39.10 314 ASN D CA 1
ATOM 8945 C C . ASN D 1 187 ? 5.040 -11.785 -9.961 1.00 39.03 314 ASN D C 1
ATOM 8946 O O . ASN D 1 187 ? 5.172 -11.214 -11.043 1.00 37.88 314 ASN D O 1
ATOM 8951 N N . ALA D 1 188 ? 5.951 -12.630 -9.506 1.00 39.82 315 ALA D N 1
ATOM 8952 C CA . ALA D 1 188 ? 7.197 -12.772 -10.234 1.00 40.53 315 ALA D CA 1
ATOM 8953 C C . ALA D 1 188 ? 7.303 -14.119 -10.977 1.00 41.59 315 ALA D C 1
ATOM 8954 O O . ALA D 1 188 ? 8.405 -14.587 -11.287 1.00 43.48 315 ALA D O 1
ATOM 8956 N N . GLY D 1 189 ? 6.153 -14.722 -11.283 1.00 39.81 316 GLY D N 1
ATOM 8957 C CA . GLY D 1 189 ? 6.107 -15.998 -11.996 1.00 38.28 316 GLY D CA 1
ATOM 8958 C C . GLY D 1 189 ? 6.844 -17.027 -11.196 1.00 37.84 316 GLY D C 1
ATOM 8959 O O . GLY D 1 189 ? 6.651 -17.120 -9.995 1.00 35.84 316 GLY D O 1
ATOM 8960 N N . ASN D 1 190 ? 7.748 -17.730 -11.856 1.00 39.65 317 ASN D N 1
ATOM 8961 C CA . ASN D 1 190 ? 8.574 -18.745 -11.183 1.00 41.53 317 ASN D CA 1
ATOM 8962 C C . ASN D 1 190 ? 9.969 -18.283 -10.763 1.00 39.67 317 ASN D C 1
ATOM 8963 O O . ASN D 1 190 ? 10.812 -19.115 -10.401 1.00 41.25 317 ASN D O 1
ATOM 8968 N N . GLY D 1 191 ? 10.185 -16.968 -10.796 1.00 37.20 318 GLY D N 1
ATOM 8969 C CA . GLY D 1 191 ? 11.406 -16.348 -10.314 1.00 36.82 318 GLY D CA 1
ATOM 8970 C C . GLY D 1 191 ? 11.539 -16.468 -8.794 1.00 37.33 318 GLY D C 1
ATOM 8971 O O . GLY D 1 191 ? 10.575 -16.265 -8.045 1.00 36.12 318 GLY D O 1
ATOM 8972 N N . LYS D 1 192 ? 12.730 -16.860 -8.343 1.00 37.27 319 LYS D N 1
ATOM 8973 C CA . LYS D 1 192 ? 13.061 -16.956 -6.915 1.00 37.75 319 LYS D CA 1
ATOM 8974 C C . LYS D 1 192 ? 14.191 -15.957 -6.687 1.00 35.19 319 LYS D C 1
ATOM 8975 O O . LYS D 1 192 ? 15.060 -15.801 -7.568 1.00 33.75 319 LYS D O 1
ATOM 8981 N N . ILE D 1 193 ? 14.175 -15.283 -5.532 1.00 33.16 320 ILE D N 1
ATOM 8982 C CA . ILE D 1 193 ? 15.347 -14.490 -5.090 1.00 32.09 320 ILE D CA 1
ATOM 8983 C C . ILE D 1 193 ? 16.156 -15.322 -4.124 1.00 32.00 320 ILE D C 1
ATOM 8984 O O . ILE D 1 193 ? 15.589 -16.139 -3.400 1.00 33.71 320 ILE D O 1
ATOM 8989 N N . ARG D 1 194 ? 17.476 -15.155 -4.154 1.00 30.90 321 ARG D N 1
ATOM 8990 C CA . ARG D 1 194 ? 18.340 -15.665 -3.076 1.00 30.16 321 ARG D CA 1
ATOM 8991 C C . ARG D 1 194 ? 18.164 -14.833 -1.776 1.00 28.60 321 ARG D C 1
ATOM 8992 O O . ARG D 1 194 ? 18.097 -15.414 -0.677 1.00 28.89 321 ARG D O 1
ATOM 9000 N N . GLY D 1 195 ? 18.088 -13.503 -1.915 1.00 25.36 322 GLY D N 1
ATOM 9001 C CA . GLY D 1 195 ? 17.894 -12.666 -0.771 1.00 25.00 322 GLY D CA 1
ATOM 9002 C C . GLY D 1 195 ? 17.879 -11.200 -1.085 1.00 26.27 322 GLY D C 1
ATOM 9003 O O . GLY D 1 195 ? 17.485 -10.798 -2.171 1.00 27.28 322 GLY D O 1
ATOM 9004 N N . ILE D 1 196 ? 18.304 -10.412 -0.102 1.00 26.30 323 ILE D N 1
ATOM 9005 C CA . ILE D 1 196 ? 18.143 -8.974 -0.065 1.00 25.95 323 ILE D CA 1
ATOM 9006 C C . ILE D 1 196 ? 19.510 -8.328 0.116 1.00 26.87 323 ILE D C 1
ATOM 9007 O O . ILE D 1 196 ? 20.357 -8.784 0.912 1.00 28.53 323 ILE D O 1
ATOM 9012 N N . SER D 1 197 ? 19.718 -7.247 -0.605 1.00 26.08 324 SER D N 1
ATOM 9013 C CA . SER D 1 197 ? 20.883 -6.418 -0.457 1.00 25.74 324 SER D CA 1
ATOM 9014 C C . SER D 1 197 ? 20.549 -5.110 0.285 1.00 24.99 324 SER D C 1
ATOM 9015 O O . SER D 1 197 ? 19.522 -4.480 0.060 1.00 23.80 324 SER D O 1
ATOM 9018 N N . THR D 1 198 ? 21.432 -4.709 1.187 1.00 24.44 325 THR D N 1
ATOM 9019 C CA . THR D 1 198 ? 21.202 -3.469 1.912 1.00 24.01 325 THR D CA 1
ATOM 9020 C C . THR D 1 198 ? 22.445 -2.561 1.919 1.00 23.78 325 THR D C 1
ATOM 9021 O O . THR D 1 198 ? 23.555 -2.987 1.555 1.00 22.50 325 THR D O 1
ATOM 9025 N N . ASN D 1 199 ? 22.216 -1.314 2.330 1.00 23.51 326 ASN D N 1
ATOM 9026 C CA . ASN D 1 199 ? 23.257 -0.316 2.491 1.00 24.33 326 ASN D CA 1
ATOM 9027 C C . ASN D 1 199 ? 23.885 0.127 1.201 1.00 25.67 326 ASN D C 1
ATOM 9028 O O . ASN D 1 199 ? 24.954 0.760 1.226 1.00 27.34 326 ASN D O 1
ATOM 9033 N N . VAL D 1 200 ? 23.262 -0.235 0.070 1.00 25.42 327 VAL D N 1
ATOM 9034 C CA . VAL D 1 200 ? 23.788 0.087 -1.260 1.00 23.76 327 VAL D CA 1
ATOM 9035 C C . VAL D 1 200 ? 23.870 1.595 -1.416 1.00 24.39 327 VAL D C 1
ATOM 9036 O O . VAL D 1 200 ? 22.860 2.313 -1.295 1.00 26.39 327 VAL D O 1
ATOM 9040 N N . SER D 1 201 ? 25.100 2.072 -1.602 1.00 24.07 328 SER D N 1
ATOM 9041 C CA . SER D 1 201 ? 25.432 3.509 -1.756 1.00 23.27 328 SER D CA 1
ATOM 9042 C C . SER D 1 201 ? 25.244 4.335 -0.506 1.00 23.39 328 SER D C 1
ATOM 9043 O O . SER D 1 201 ? 25.156 5.583 -0.574 1.00 22.53 328 SER D O 1
ATOM 9046 N N . ASN D 1 202 ? 25.189 3.642 0.629 1.00 24.39 329 ASN D N 1
ATOM 9047 C CA . ASN D 1 202 ? 25.102 4.300 1.944 1.00 24.52 329 ASN D CA 1
ATOM 9048 C C . ASN D 1 202 ? 26.200 3.841 2.974 1.00 24.03 329 ASN D C 1
ATOM 9049 O O . ASN D 1 202 ? 27.084 2.954 2.700 1.00 23.26 329 ASN D O 1
ATOM 9054 N N . TYR D 1 203 ? 26.154 4.455 4.142 1.00 22.66 330 TYR D N 1
ATOM 9055 C CA . TYR D 1 203 ? 27.262 4.396 5.027 1.00 23.72 330 TYR D CA 1
ATOM 9056 C C . TYR D 1 203 ? 26.991 3.710 6.361 1.00 24.04 330 TYR D C 1
ATOM 9057 O O . TYR D 1 203 ? 27.663 3.963 7.341 1.00 25.81 330 TYR D O 1
ATOM 9066 N N . GLN D 1 204 ? 26.009 2.828 6.410 1.00 23.54 331 GLN D N 1
ATOM 9067 C CA . GLN D 1 204 ? 25.579 2.276 7.696 1.00 22.74 331 GLN D CA 1
ATOM 9068 C C . GLN D 1 204 ? 26.590 1.246 8.127 1.00 22.99 331 GLN D C 1
ATOM 9069 O O . GLN D 1 204 ? 27.112 0.554 7.267 1.00 23.34 331 GLN D O 1
ATOM 9075 N N . PRO D 1 205 ? 26.881 1.151 9.462 1.00 22.63 332 PRO D N 1
ATOM 9076 C CA . PRO D 1 205 ? 27.752 0.112 10.029 1.00 21.59 332 PRO D CA 1
ATOM 9077 C C . PRO D 1 205 ? 27.136 -1.253 9.845 1.00 21.59 332 PRO D C 1
ATOM 9078 O O . PRO D 1 205 ? 25.927 -1.410 9.882 1.00 21.41 332 PRO D O 1
ATOM 9082 N N . VAL D 1 206 ? 27.968 -2.252 9.668 1.00 21.81 333 VAL D N 1
ATOM 9083 C CA . VAL D 1 206 ? 27.524 -3.614 9.559 1.00 21.30 333 VAL D CA 1
ATOM 9084 C C . VAL D 1 206 ? 26.734 -4.007 10.770 1.00 22.79 333 VAL D C 1
ATOM 9085 O O . VAL D 1 206 ? 25.753 -4.739 10.650 1.00 24.52 333 VAL D O 1
ATOM 9089 N N . TYR D 1 207 ? 27.153 -3.532 11.949 1.00 23.80 334 TYR D N 1
ATOM 9090 C CA . TYR D 1 207 ? 26.458 -3.873 13.180 1.00 24.71 334 TYR D CA 1
ATOM 9091 C C . TYR D 1 207 ? 24.931 -3.537 13.086 1.00 25.69 334 TYR D C 1
ATOM 9092 O O . TYR D 1 207 ? 24.099 -4.462 13.184 1.00 26.85 334 TYR D O 1
ATOM 9101 N N . SER D 1 208 ? 24.577 -2.264 12.840 1.00 24.63 335 SER D N 1
ATOM 9102 C CA . SER D 1 208 ? 23.177 -1.882 12.758 1.00 24.85 335 SER D CA 1
ATOM 9103 C C . SER D 1 208 ? 22.448 -2.474 11.551 1.00 25.40 335 SER D C 1
ATOM 9104 O O . SER D 1 208 ? 21.264 -2.825 11.672 1.00 28.52 335 SER D O 1
ATOM 9107 N N . GLU D 1 209 ? 23.146 -2.616 10.424 1.00 24.62 336 GLU D N 1
ATOM 9108 C CA . GLU D 1 209 ? 22.574 -3.235 9.230 1.00 23.65 336 GLU D CA 1
ATOM 9109 C C . GLU D 1 209 ? 22.177 -4.656 9.514 1.00 23.27 336 GLU D C 1
ATOM 9110 O O . GLU D 1 209 ? 21.106 -5.087 9.077 1.00 24.47 336 GLU D O 1
ATOM 9116 N N . TYR D 1 210 ? 22.989 -5.389 10.272 1.00 22.23 337 TYR D N 1
ATOM 9117 C CA . TYR D 1 210 ? 22.601 -6.763 10.549 1.00 21.77 337 TYR D CA 1
ATOM 9118 C C . TYR D 1 210 ? 21.323 -6.834 11.429 1.00 22.61 337 TYR D C 1
ATOM 9119 O O . TYR D 1 210 ? 20.488 -7.754 11.274 1.00 22.91 337 TYR D O 1
ATOM 9128 N N . GLN D 1 211 ? 21.194 -5.842 12.322 1.00 22.35 338 GLN D N 1
ATOM 9129 C CA . GLN D 1 211 ? 20.036 -5.698 13.204 1.00 22.21 338 GLN D CA 1
ATOM 9130 C C . GLN D 1 211 ? 18.826 -5.451 12.301 1.00 23.23 338 GLN D C 1
ATOM 9131 O O . GLN D 1 211 ? 17.764 -6.044 12.492 1.00 23.70 338 GLN D O 1
ATOM 9137 N N . TYR D 1 212 ? 19.001 -4.572 11.310 1.00 23.50 339 TYR D N 1
ATOM 9138 C CA . TYR D 1 212 ? 17.968 -4.346 10.299 1.00 22.84 339 TYR D CA 1
ATOM 9139 C C . TYR D 1 212 ? 17.606 -5.657 9.543 1.00 21.66 339 TYR D C 1
ATOM 9140 O O . TYR D 1 212 ? 16.439 -6.013 9.439 1.00 20.78 339 TYR D O 1
ATOM 9149 N N . HIS D 1 213 ? 18.601 -6.384 9.075 1.00 22.30 340 HIS D N 1
ATOM 9150 C CA . HIS D 1 213 ? 18.354 -7.691 8.442 1.00 23.76 340 HIS D CA 1
ATOM 9151 C C . HIS D 1 213 ? 17.491 -8.597 9.281 1.00 22.90 340 HIS D C 1
ATOM 9152 O O . HIS D 1 213 ? 16.621 -9.233 8.742 1.00 22.31 340 HIS D O 1
ATOM 9159 N N . GLN D 1 214 ? 17.733 -8.635 10.599 1.00 23.22 341 GLN D N 1
ATOM 9160 C CA . GLN D 1 214 ? 17.014 -9.532 11.486 1.00 23.79 341 GLN D CA 1
ATOM 9161 C C . GLN D 1 214 ? 15.549 -9.093 11.621 1.00 23.28 341 GLN D C 1
ATOM 9162 O O . GLN D 1 214 ? 14.606 -9.907 11.625 1.00 22.00 341 GLN D O 1
ATOM 9168 N N . ASN D 1 215 ? 15.377 -7.785 11.700 1.00 23.48 342 ASN D N 1
ATOM 9169 C CA . ASN D 1 215 ? 14.067 -7.188 11.735 1.00 23.52 342 ASN D CA 1
ATOM 9170 C C . ASN D 1 215 ? 13.304 -7.554 10.454 1.00 25.66 342 ASN D C 1
ATOM 9171 O O . ASN D 1 215 ? 12.206 -8.156 10.506 1.00 26.31 342 ASN D O 1
ATOM 9176 N N . LEU D 1 216 ? 13.920 -7.239 9.308 1.00 25.81 343 LEU D N 1
ATOM 9177 C CA . LEU D 1 216 ? 13.340 -7.504 8.015 1.00 24.98 343 LEU D CA 1
ATOM 9178 C C . LEU D 1 216 ? 13.112 -8.987 7.794 1.00 25.45 343 LEU D C 1
ATOM 9179 O O . LEU D 1 216 ? 12.048 -9.377 7.344 1.00 26.87 343 LEU D O 1
ATOM 9184 N N . ASN D 1 217 ? 14.071 -9.815 8.150 1.00 26.41 344 ASN D N 1
ATOM 9185 C CA . ASN D 1 217 ? 13.851 -11.251 8.027 1.00 28.99 344 ASN D CA 1
ATOM 9186 C C . ASN D 1 217 ? 12.635 -11.793 8.810 1.00 31.56 344 ASN D C 1
ATOM 9187 O O . ASN D 1 217 ? 11.892 -12.605 8.264 1.00 31.67 344 ASN D O 1
ATOM 9192 N N . ARG D 1 218 ? 12.470 -11.365 10.075 1.00 33.58 345 ARG D N 1
ATOM 9193 C CA . ARG D 1 218 ? 11.327 -11.749 10.885 1.00 35.46 345 ARG D CA 1
ATOM 9194 C C . ARG D 1 218 ? 9.985 -11.332 10.218 1.00 35.18 345 ARG D C 1
ATOM 9195 O O . ARG D 1 218 ? 9.052 -12.141 10.119 1.00 33.52 345 ARG D O 1
ATOM 9203 N N . ALA D 1 219 ? 9.910 -10.074 9.770 1.00 34.03 346 ALA D N 1
ATOM 9204 C CA . ALA D 1 219 ? 8.761 -9.564 9.010 1.00 32.63 346 ALA D CA 1
ATOM 9205 C C . ALA D 1 219 ? 8.468 -10.376 7.731 1.00 32.52 346 ALA D C 1
ATOM 9206 O O . ALA D 1 219 ? 7.317 -10.709 7.465 1.00 32.69 346 ALA D O 1
ATOM 9208 N N . LEU D 1 220 ? 9.501 -10.695 6.961 1.00 32.11 347 LEU D N 1
ATOM 9209 C CA . LEU D 1 220 ? 9.332 -11.528 5.776 1.00 33.45 347 LEU D CA 1
ATOM 9210 C C . LEU D 1 220 ? 8.832 -12.930 6.142 1.00 35.04 347 LEU D C 1
ATOM 9211 O O . LEU D 1 220 ? 7.942 -13.452 5.475 1.00 35.20 347 LEU D O 1
ATOM 9216 N N . GLU D 1 221 ? 9.412 -13.531 7.180 1.00 38.06 348 GLU D N 1
ATOM 9217 C CA . GLU D 1 221 ? 9.052 -14.888 7.561 1.00 42.11 348 GLU D CA 1
ATOM 9218 C C . GLU D 1 221 ? 7.572 -14.977 7.956 1.00 42.08 348 GLU D C 1
ATOM 9219 O O . GLU D 1 221 ? 6.911 -15.975 7.686 1.00 44.85 348 GLU D O 1
ATOM 9225 N N . SER D 1 222 ? 7.058 -13.902 8.545 1.00 39.97 349 SER D N 1
ATOM 9226 C CA . SER D 1 222 ? 5.676 -13.838 9.016 1.00 37.38 349 SER D CA 1
ATOM 9227 C C . SER D 1 222 ? 4.678 -13.669 7.862 1.00 37.52 349 SER D C 1
ATOM 9228 O O . SER D 1 222 ? 3.473 -13.697 8.100 1.00 42.25 349 SER D O 1
ATOM 9231 N N . ARG D 1 223 ? 5.188 -13.463 6.644 1.00 36.04 350 ARG D N 1
ATOM 9232 C CA . ARG D 1 223 ? 4.388 -13.310 5.425 1.00 34.80 350 ARG D CA 1
ATOM 9233 C C . ARG D 1 223 ? 4.737 -14.414 4.409 1.00 37.12 350 ARG D C 1
ATOM 9234 O O . ARG D 1 223 ? 4.549 -14.253 3.189 1.00 38.85 350 ARG D O 1
ATOM 9242 N N . GLY D 1 224 ? 5.271 -15.526 4.914 1.00 38.78 351 GLY D N 1
ATOM 9243 C CA . GLY D 1 224 ? 5.576 -16.702 4.090 1.00 42.75 351 GLY D CA 1
ATOM 9244 C C . GLY D 1 224 ? 6.860 -16.718 3.268 1.00 45.58 351 GLY D C 1
ATOM 9245 O O . GLY D 1 224 ? 7.150 -17.733 2.618 1.00 46.65 351 GLY D O 1
ATOM 9246 N N . VAL D 1 225 ? 7.628 -15.618 3.303 1.00 45.44 352 VAL D N 1
ATOM 9247 C CA . VAL D 1 225 ? 8.895 -15.480 2.565 1.00 43.60 352 VAL D CA 1
ATOM 9248 C C . VAL D 1 225 ? 10.049 -16.007 3.434 1.00 43.97 352 VAL D C 1
ATOM 9249 O O . VAL D 1 225 ? 10.496 -15.328 4.363 1.00 44.87 352 VAL D O 1
ATOM 9253 N N . ARG D 1 226 ? 10.511 -17.216 3.135 1.00 43.73 353 ARG D N 1
ATOM 9254 C CA . ARG D 1 226 ? 11.441 -17.934 4.033 1.00 45.76 353 ARG D CA 1
ATOM 9255 C C . ARG D 1 226 ? 12.817 -18.154 3.416 1.00 44.44 353 ARG D C 1
ATOM 9256 O O . ARG D 1 226 ? 12.970 -18.131 2.187 1.00 45.81 353 ARG D O 1
ATOM 9264 N N . GLY D 1 227 ? 13.819 -18.344 4.280 1.00 42.86 354 GLY D N 1
ATOM 9265 C CA . GLY D 1 227 ? 15.197 -18.611 3.851 1.00 40.50 354 GLY D CA 1
ATOM 9266 C C . GLY D 1 227 ? 15.990 -17.477 3.207 1.00 40.08 354 GLY D C 1
ATOM 9267 O O . GLY D 1 227 ? 17.037 -17.735 2.594 1.00 37.58 354 GLY D O 1
ATOM 9268 N N . MET D 1 228 ? 15.509 -16.230 3.331 1.00 39.72 355 MET D N 1
ATOM 9269 C CA . MET D 1 228 ? 16.245 -15.056 2.824 1.00 37.05 355 MET D CA 1
ATOM 9270 C C . MET D 1 228 ? 17.647 -14.919 3.418 1.00 34.59 355 MET D C 1
ATOM 9271 O O . MET D 1 228 ? 17.853 -15.029 4.635 1.00 34.46 355 MET D O 1
ATOM 9276 N N . LYS D 1 229 ? 18.608 -14.694 2.533 1.00 31.80 356 LYS D N 1
ATOM 9277 C CA . LYS D 1 229 ? 19.966 -14.350 2.935 1.00 30.41 356 LYS D CA 1
ATOM 9278 C C . LYS D 1 229 ? 20.216 -12.867 2.617 1.00 29.41 356 LYS D C 1
ATOM 9279 O O . LYS D 1 229 ? 19.376 -12.211 1.992 1.00 29.53 356 LYS D O 1
ATOM 9285 N N . PHE D 1 230 ? 21.340 -12.317 3.065 1.00 26.96 357 PHE D N 1
ATOM 9286 C CA . PHE D 1 230 ? 21.563 -10.875 2.934 1.00 24.59 357 PHE D CA 1
ATOM 9287 C C . PHE D 1 230 ? 22.997 -10.601 2.511 1.00 23.40 357 PHE D C 1
ATOM 9288 O O . PHE D 1 230 ? 23.926 -11.388 2.781 1.00 21.91 357 PHE D O 1
ATOM 9296 N N . ILE D 1 231 ? 23.157 -9.477 1.822 1.00 21.65 358 ILE D N 1
ATOM 9297 C CA . ILE D 1 231 ? 24.460 -8.985 1.482 1.00 20.86 358 ILE D CA 1
ATOM 9298 C C . ILE D 1 231 ? 24.379 -7.559 1.836 1.00 21.41 358 ILE D C 1
ATOM 9299 O O . ILE D 1 231 ? 23.283 -6.985 1.811 1.00 23.63 358 ILE D O 1
ATOM 9304 N N . VAL D 1 232 ? 25.494 -6.985 2.272 1.00 21.76 359 VAL D N 1
ATOM 9305 C CA . VAL D 1 232 ? 25.526 -5.583 2.667 1.00 21.72 359 VAL D CA 1
ATOM 9306 C C . VAL D 1 232 ? 26.660 -4.832 1.985 1.00 22.14 359 VAL D C 1
ATOM 9307 O O . VAL D 1 232 ? 27.783 -5.331 1.898 1.00 25.38 359 VAL D O 1
ATOM 9311 N N . ASP D 1 233 ? 26.366 -3.634 1.502 1.00 21.25 360 ASP D N 1
ATOM 9312 C CA . ASP D 1 233 ? 27.365 -2.837 0.854 1.00 21.45 360 ASP D CA 1
ATOM 9313 C C . ASP D 1 233 ? 28.391 -2.278 1.874 1.00 20.29 360 ASP D C 1
ATOM 9314 O O . ASP D 1 233 ? 28.071 -1.435 2.699 1.00 19.69 360 ASP D O 1
ATOM 9319 N N . THR D 1 234 ? 29.630 -2.740 1.797 1.00 19.68 361 THR D N 1
ATOM 9320 C CA . THR D 1 234 ? 30.661 -2.238 2.717 1.00 20.22 361 THR D CA 1
ATOM 9321 C C . THR D 1 234 ? 31.666 -1.298 2.055 1.00 20.85 361 THR D C 1
ATOM 9322 O O . THR D 1 234 ? 32.736 -1.043 2.629 1.00 20.11 361 THR D O 1
ATOM 9326 N N . SER D 1 235 ? 31.337 -0.806 0.859 1.00 21.71 362 SER D N 1
ATOM 9327 C CA . SER D 1 235 ? 32.223 0.070 0.106 1.00 21.48 362 SER D CA 1
ATOM 9328 C C . SER D 1 235 ? 32.570 1.339 0.847 1.00 21.32 362 SER D C 1
ATOM 9329 O O . SER D 1 235 ? 33.677 1.806 0.729 1.00 23.18 362 SER D O 1
ATOM 9332 N N . ARG D 1 236 ? 31.658 1.928 1.587 1.00 21.59 363 ARG D N 1
ATOM 9333 C CA . ARG D 1 236 ? 31.933 3.292 2.137 1.00 22.75 363 ARG D CA 1
ATOM 9334 C C . ARG D 1 236 ? 31.517 3.421 3.582 1.00 23.18 363 ARG D C 1
ATOM 9335 O O . ARG D 1 236 ? 31.248 4.509 4.041 1.00 23.37 363 ARG D O 1
ATOM 9343 N N . ASN D 1 237 ? 31.488 2.303 4.306 1.00 24.33 364 ASN D N 1
ATOM 9344 C CA . ASN D 1 237 ? 30.992 2.330 5.673 1.00 25.16 364 ASN D CA 1
ATOM 9345 C C . ASN D 1 237 ? 32.068 2.015 6.742 1.00 25.52 364 ASN D C 1
ATOM 9346 O O . ASN D 1 237 ? 31.787 1.447 7.784 1.00 27.15 364 ASN D O 1
ATOM 9351 N N . GLY D 1 238 ? 33.308 2.388 6.494 1.00 25.46 365 GLY D N 1
ATOM 9352 C CA . GLY D 1 238 ? 34.346 2.244 7.503 1.00 25.75 365 GLY D CA 1
ATOM 9353 C C . GLY D 1 238 ? 34.186 3.153 8.719 1.00 26.67 365 GLY D C 1
ATOM 9354 O O . GLY D 1 238 ? 34.655 2.817 9.787 1.00 27.05 365 GLY D O 1
ATOM 9355 N N . ARG D 1 239 ? 33.542 4.310 8.575 1.00 29.41 366 ARG D N 1
ATOM 9356 C CA . ARG D 1 239 ? 33.294 5.214 9.730 1.00 31.95 366 ARG D CA 1
ATOM 9357 C C . ARG D 1 239 ? 31.813 5.509 9.876 1.00 32.52 366 ARG D C 1
ATOM 9358 O O . ARG D 1 239 ? 31.104 5.641 8.871 1.00 33.80 366 ARG D O 1
ATOM 9366 N N . ASN D 1 240 ? 31.346 5.626 11.120 1.00 33.56 367 ASN D N 1
ATOM 9367 C CA . ASN D 1 240 ? 29.937 5.934 11.361 1.00 33.75 367 ASN D CA 1
ATOM 9368 C C . ASN D 1 240 ? 29.607 7.266 10.721 1.00 34.22 367 ASN D C 1
ATOM 9369 O O . ASN D 1 240 ? 30.450 8.171 10.793 1.00 31.50 367 ASN D O 1
ATOM 9374 N N . PRO D 1 241 ? 28.416 7.359 10.049 1.00 35.12 368 PRO D N 1
ATOM 9375 C CA . PRO D 1 241 ? 28.038 8.598 9.376 1.00 35.44 368 PRO D CA 1
ATOM 9376 C C . PRO D 1 241 ? 27.746 9.659 10.399 1.00 37.57 368 PRO D C 1
ATOM 9377 O O . PRO D 1 241 ? 27.199 9.343 11.448 1.00 36.71 368 PRO D O 1
ATOM 9381 N N . SER D 1 242 ? 28.176 10.885 10.109 1.00 41.31 369 SER D N 1
ATOM 9382 C CA . SER D 1 242 ? 27.803 12.051 10.903 1.00 45.04 369 SER D CA 1
ATOM 9383 C C . SER D 1 242 ? 26.307 12.449 10.780 1.00 46.72 369 SER D C 1
ATOM 9384 O O . SER D 1 242 ? 25.780 12.987 11.737 1.00 48.09 369 SER D O 1
ATOM 9387 N N . SER D 1 243 ? 25.700 12.250 9.625 1.00 47.75 370 SER D N 1
ATOM 9388 C CA . SER D 1 243 ? 24.321 12.628 9.382 1.00 46.92 370 SER D CA 1
ATOM 9389 C C . SER D 1 243 ? 23.645 11.745 8.372 1.00 44.92 370 SER D C 1
ATOM 9390 O O . SER D 1 243 ? 24.196 10.777 7.940 1.00 44.44 370 SER D O 1
ATOM 9393 N N . ALA D 1 244 ? 22.421 12.090 8.035 1.00 45.39 371 ALA D N 1
ATOM 9394 C CA . ALA D 1 244 ? 21.593 11.353 7.095 1.00 45.95 371 ALA D CA 1
ATOM 9395 C C . ALA D 1 244 ? 21.851 11.704 5.646 1.00 45.71 371 ALA D C 1
ATOM 9396 O O . ALA D 1 244 ? 21.154 11.322 4.754 1.00 47.99 371 ALA D O 1
ATOM 9398 N N . THR D 1 245 ? 22.816 12.547 5.458 1.00 43.16 372 THR D N 1
ATOM 9399 C CA . THR D 1 245 ? 23.319 12.992 4.158 1.00 40.66 372 THR D CA 1
ATOM 9400 C C . THR D 1 245 ? 23.811 11.785 3.347 1.00 41.67 372 THR D C 1
ATOM 9401 O O . THR D 1 245 ? 24.728 11.088 3.802 1.00 41.20 372 THR D O 1
ATOM 9405 N N . TRP D 1 246 ? 23.188 11.548 2.180 1.00 40.28 373 TRP D N 1
ATOM 9406 C CA . TRP D 1 246 ? 23.457 10.359 1.368 1.00 40.03 373 TRP D CA 1
ATOM 9407 C C . TRP D 1 246 ? 24.451 10.675 0.259 1.00 40.38 373 TRP D C 1
ATOM 9408 O O . TRP D 1 246 ? 25.167 9.784 -0.226 1.00 40.73 373 TRP D O 1
ATOM 9419 N N . CYS D 1 247 ? 24.467 11.943 -0.142 1.00 41.60 374 CYS D N 1
ATOM 9420 C CA . CYS D 1 247 ? 25.213 12.410 -1.301 1.00 42.30 374 CYS D CA 1
ATOM 9421 C C . CYS D 1 247 ? 26.654 12.759 -0.896 1.00 39.71 374 CYS D C 1
ATOM 9422 O O . CYS D 1 247 ? 26.880 13.701 -0.156 1.00 40.32 374 CYS D O 1
ATOM 9425 N N . ASN D 1 248 ? 27.633 11.989 -1.364 1.00 38.63 375 ASN D N 1
ATOM 9426 C CA . ASN D 1 248 ? 29.085 12.318 -1.229 1.00 38.74 375 ASN D CA 1
ATOM 9427 C C . ASN D 1 248 ? 29.511 12.716 0.182 1.00 37.27 375 ASN D C 1
ATOM 9428 O O . ASN D 1 248 ? 30.076 13.803 0.412 1.00 35.78 375 ASN D O 1
ATOM 9433 N N . LEU D 1 249 ? 29.256 11.818 1.127 1.00 36.23 376 LEU D N 1
ATOM 9434 C CA . LEU D 1 249 ? 29.392 12.141 2.547 1.00 35.24 376 LEU D CA 1
ATOM 9435 C C . LEU D 1 249 ? 30.850 12.340 2.980 1.00 35.78 376 LEU D C 1
ATOM 9436 O O . LEU D 1 249 ? 31.703 11.480 2.736 1.00 35.82 376 LEU D O 1
ATOM 9441 N N . LYS D 1 250 ? 31.128 13.478 3.634 1.00 35.24 377 LYS D N 1
ATOM 9442 C CA . LYS D 1 250 ? 32.473 13.787 4.203 1.00 33.60 377 LYS D CA 1
ATOM 9443 C C . LYS D 1 250 ? 32.794 12.858 5.350 1.00 31.74 377 LYS D C 1
ATOM 9444 O O . LYS D 1 250 ? 31.914 12.501 6.112 1.00 31.89 377 LYS D O 1
ATOM 9450 N N . GLY D 1 251 ? 34.061 12.484 5.505 1.00 28.92 378 GLY D N 1
ATOM 9451 C CA . GLY D 1 251 ? 34.455 11.633 6.617 1.00 26.58 378 GLY D CA 1
ATOM 9452 C C . GLY D 1 251 ? 34.247 10.126 6.412 1.00 26.29 378 GLY D C 1
ATOM 9453 O O . GLY D 1 251 ? 34.717 9.341 7.252 1.00 27.84 378 GLY D O 1
ATOM 9454 N N . ALA D 1 252 ? 33.561 9.702 5.331 1.00 23.33 379 ALA D N 1
ATOM 9455 C CA . ALA D 1 252 ? 33.379 8.284 5.013 1.00 21.65 379 ALA D CA 1
ATOM 9456 C C . ALA D 1 252 ? 34.743 7.671 4.784 1.00 21.43 379 ALA D C 1
ATOM 9457 O O . ALA D 1 252 ? 35.708 8.361 4.439 1.00 21.86 379 ALA D O 1
ATOM 9459 N N . GLY D 1 253 ? 34.842 6.368 5.017 1.00 20.46 380 GLY D N 1
ATOM 9460 C CA . GLY D 1 253 ? 36.045 5.593 4.712 1.00 19.72 380 GLY D CA 1
ATOM 9461 C C . GLY D 1 253 ? 35.707 4.218 4.181 1.00 19.70 380 GLY D C 1
ATOM 9462 O O . GLY D 1 253 ? 34.639 3.665 4.441 1.00 18.96 380 GLY D O 1
ATOM 9463 N N . LEU D 1 254 ? 36.611 3.656 3.404 1.00 20.68 381 LEU D N 1
ATOM 9464 C CA . LEU D 1 254 ? 36.369 2.337 2.837 1.00 21.57 381 LEU D CA 1
ATOM 9465 C C . LEU D 1 254 ? 36.143 1.402 4.001 1.00 21.95 381 LEU D C 1
ATOM 9466 O O . LEU D 1 254 ? 36.862 1.481 4.972 1.00 24.36 381 LEU D O 1
ATOM 9471 N N . GLY D 1 255 ? 35.150 0.533 3.917 1.00 20.63 382 GLY D N 1
ATOM 9472 C CA . GLY D 1 255 ? 34.903 -0.456 4.931 1.00 19.91 382 GLY D CA 1
ATOM 9473 C C . GLY D 1 255 ? 35.526 -1.766 4.528 1.00 20.17 382 GLY D C 1
ATOM 9474 O O . GLY D 1 255 ? 36.411 -1.797 3.675 1.00 20.72 382 GLY D O 1
ATOM 9475 N N . ALA D 1 256 ? 35.082 -2.860 5.167 1.00 20.33 383 ALA D N 1
ATOM 9476 C CA . ALA D 1 256 ? 35.644 -4.199 5.017 1.00 20.46 383 ALA D CA 1
ATOM 9477 C C . ALA D 1 256 ? 35.742 -4.602 3.591 1.00 22.19 383 ALA D C 1
ATOM 9478 O O . ALA D 1 256 ? 34.894 -4.258 2.795 1.00 22.93 383 ALA D O 1
ATOM 9480 N N . ARG D 1 257 ? 36.741 -5.414 3.282 1.00 25.82 384 ARG D N 1
ATOM 9481 C CA . ARG D 1 257 ? 36.885 -5.921 1.934 1.00 28.85 384 ARG D CA 1
ATOM 9482 C C . ARG D 1 257 ? 35.825 -6.964 1.670 1.00 27.23 384 ARG D C 1
ATOM 9483 O O . ARG D 1 257 ? 35.284 -7.579 2.590 1.00 26.00 384 ARG D O 1
ATOM 9491 N N . PRO D 1 258 ? 35.535 -7.155 0.396 1.00 27.20 385 PRO D N 1
ATOM 9492 C CA . PRO D 1 258 ? 34.492 -8.088 -0.028 1.00 27.09 385 PRO D CA 1
ATOM 9493 C C . PRO D 1 258 ? 34.910 -9.437 0.531 1.00 28.15 385 PRO D C 1
ATOM 9494 O O . PRO D 1 258 ? 36.092 -9.787 0.520 1.00 28.96 385 PRO D O 1
ATOM 9498 N N . GLN D 1 259 ? 33.936 -10.194 1.004 1.00 28.62 386 GLN D N 1
ATOM 9499 C CA . GLN D 1 259 ? 34.200 -11.469 1.667 1.00 28.62 386 GLN D CA 1
ATOM 9500 C C . GLN D 1 259 ? 32.905 -12.244 1.840 1.00 28.17 386 GLN D C 1
ATOM 9501 O O . GLN D 1 259 ? 31.891 -11.665 2.263 1.00 28.66 386 GLN D O 1
ATOM 9507 N N . ALA D 1 260 ? 32.947 -13.546 1.546 1.00 28.91 387 ALA D N 1
ATOM 9508 C CA . ALA D 1 260 ? 31.806 -14.436 1.832 1.00 30.75 387 ALA D CA 1
ATOM 9509 C C . ALA D 1 260 ? 31.762 -14.797 3.311 1.00 32.78 387 ALA D C 1
ATOM 9510 O O . ALA D 1 260 ? 32.810 -14.912 3.949 1.00 36.63 387 ALA D O 1
ATOM 9512 N N . ASN D 1 261 ? 30.554 -14.962 3.851 1.00 34.02 388 ASN D N 1
ATOM 9513 C CA . ASN D 1 261 ? 30.343 -15.533 5.183 1.00 35.25 388 ASN D CA 1
ATOM 9514 C C . ASN D 1 261 ? 31.224 -14.914 6.258 1.00 34.85 388 ASN D C 1
ATOM 9515 O O . ASN D 1 261 ? 31.839 -15.648 7.021 1.00 34.50 388 ASN D O 1
ATOM 9520 N N . PRO D 1 262 ? 31.254 -13.575 6.357 1.00 35.48 389 PRO D N 1
ATOM 9521 C CA . PRO D 1 262 ? 32.327 -12.936 7.117 1.00 35.25 389 PRO D CA 1
ATOM 9522 C C . PRO D 1 262 ? 32.235 -13.120 8.633 1.00 37.38 389 PRO D C 1
ATOM 9523 O O . PRO D 1 262 ? 33.232 -12.874 9.322 1.00 39.91 389 PRO D O 1
ATOM 9527 N N . ASP D 1 263 ? 31.072 -13.550 9.146 1.00 39.68 390 ASP D N 1
ATOM 9528 C CA . ASP D 1 263 ? 30.882 -13.667 10.616 1.00 41.15 390 ASP D CA 1
ATOM 9529 C C . ASP D 1 263 ? 29.943 -14.795 10.986 1.00 40.86 390 ASP D C 1
ATOM 9530 O O . ASP D 1 263 ? 28.771 -14.714 10.673 1.00 43.06 390 ASP D O 1
ATOM 9535 N N . PRO D 1 264 ? 30.449 -15.841 11.677 1.00 41.08 391 PRO D N 1
ATOM 9536 C CA . PRO D 1 264 ? 29.548 -16.936 12.069 1.00 41.77 391 PRO D CA 1
ATOM 9537 C C . PRO D 1 264 ? 28.430 -16.484 13.037 1.00 41.07 391 PRO D C 1
ATOM 9538 O O . PRO D 1 264 ? 27.386 -17.128 13.097 1.00 38.79 391 PRO D O 1
ATOM 9542 N N . ASN D 1 265 ? 28.634 -15.368 13.753 1.00 44.23 392 ASN D N 1
ATOM 9543 C CA . ASN D 1 265 ? 27.576 -14.725 14.573 1.00 43.91 392 ASN D CA 1
ATOM 9544 C C . ASN D 1 265 ? 26.544 -13.944 13.757 1.00 42.70 392 ASN D C 1
ATOM 9545 O O . ASN D 1 265 ? 25.551 -13.465 14.306 1.00 43.98 392 ASN D O 1
ATOM 9550 N N . MET D 1 266 ? 26.774 -13.854 12.442 1.00 39.19 393 MET D N 1
ATOM 9551 C CA . MET D 1 266 ? 25.821 -13.268 11.498 1.00 35.00 393 MET D CA 1
ATOM 9552 C C . MET D 1 266 ? 25.412 -14.307 10.445 1.00 32.97 393 MET D C 1
ATOM 9553 O O . MET D 1 266 ? 25.739 -14.192 9.281 1.00 34.28 393 MET D O 1
ATOM 9558 N N . PRO D 1 267 ? 24.667 -15.328 10.851 1.00 32.37 394 PRO D N 1
ATOM 9559 C CA . PRO D 1 267 ? 24.399 -16.435 9.908 1.00 33.52 394 PRO D CA 1
ATOM 9560 C C . PRO D 1 267 ? 23.493 -16.075 8.707 1.00 33.21 394 PRO D C 1
ATOM 9561 O O . PRO D 1 267 ? 23.494 -16.803 7.710 1.00 33.53 394 PRO D O 1
ATOM 9565 N N . LEU D 1 268 ? 22.729 -14.985 8.816 1.00 33.06 395 LEU D N 1
ATOM 9566 C CA . LEU D 1 268 ? 21.875 -14.539 7.706 1.00 32.77 395 LEU D CA 1
ATOM 9567 C C . LEU D 1 268 ? 22.637 -13.846 6.576 1.00 30.80 395 LEU D C 1
ATOM 9568 O O . LEU D 1 268 ? 22.071 -13.607 5.508 1.00 29.52 395 LEU D O 1
ATOM 9573 N N . LEU D 1 269 ? 23.916 -13.537 6.821 1.00 29.81 396 LEU D N 1
ATOM 9574 C CA . LEU D 1 269 ? 24.698 -12.640 5.980 1.00 27.68 396 LEU D CA 1
ATOM 9575 C C . LEU D 1 269 ? 25.611 -13.401 5.070 1.00 27.26 396 LEU D C 1
ATOM 9576 O O . LEU D 1 269 ? 26.675 -13.827 5.489 1.00 28.54 396 LEU D O 1
ATOM 9581 N N . ASP D 1 270 ? 25.196 -13.529 3.811 1.00 27.62 397 ASP D N 1
ATOM 9582 C CA . ASP D 1 270 ? 25.989 -14.114 2.726 1.00 27.92 397 ASP D CA 1
ATOM 9583 C C . ASP D 1 270 ? 27.360 -13.486 2.502 1.00 27.50 397 ASP D C 1
ATOM 9584 O O . ASP D 1 270 ? 28.311 -14.227 2.341 1.00 29.49 397 ASP D O 1
ATOM 9589 N N . ALA D 1 271 ? 27.449 -12.144 2.474 1.00 25.52 398 ALA D N 1
ATOM 9590 C CA . ALA D 1 271 ? 28.700 -11.457 2.187 1.00 23.90 398 ALA D CA 1
ATOM 9591 C C . ALA D 1 271 ? 28.715 -9.947 2.435 1.00 24.03 398 ALA D C 1
ATOM 9592 O O . ALA D 1 271 ? 27.682 -9.281 2.413 1.00 22.98 398 ALA D O 1
ATOM 9594 N N . TYR D 1 272 ? 29.928 -9.444 2.689 1.00 24.48 399 TYR D N 1
ATOM 9595 C CA . TYR D 1 272 ? 30.280 -8.050 2.436 1.00 23.86 399 TYR D CA 1
ATOM 9596 C C . TYR D 1 272 ? 30.594 -7.930 0.962 1.00 23.79 399 TYR D C 1
ATOM 9597 O O . TYR D 1 272 ? 31.286 -8.795 0.441 1.00 22.80 399 TYR D O 1
ATOM 9606 N N . VAL D 1 273 ? 30.094 -6.881 0.303 1.00 24.02 400 VAL D N 1
ATOM 9607 C CA . VAL D 1 273 ? 30.225 -6.695 -1.153 1.00 24.46 400 VAL D CA 1
ATOM 9608 C C . VAL D 1 273 ? 30.472 -5.206 -1.361 1.00 25.81 400 VAL D C 1
ATOM 9609 O O . VAL D 1 273 ? 29.957 -4.379 -0.601 1.00 25.76 400 VAL D O 1
ATOM 9613 N N . TRP D 1 274 ? 31.265 -4.842 -2.372 1.00 27.13 401 TRP D N 1
ATOM 9614 C CA . TRP D 1 274 ? 31.400 -3.428 -2.698 1.00 27.69 401 TRP D CA 1
ATOM 9615 C C . TRP D 1 274 ? 30.467 -3.114 -3.830 1.00 27.89 401 TRP D C 1
ATOM 9616 O O . TRP D 1 274 ? 30.830 -3.277 -4.986 1.00 28.97 401 TRP D O 1
ATOM 9627 N N . ILE D 1 275 ? 29.249 -2.696 -3.493 1.00 26.65 402 ILE D N 1
ATOM 9628 C CA . ILE D 1 275 ? 28.217 -2.559 -4.444 1.00 24.51 402 ILE D CA 1
ATOM 9629 C C . ILE D 1 275 ? 28.281 -1.161 -5.157 1.00 23.91 402 ILE D C 1
ATOM 9630 O O . ILE D 1 275 ? 28.395 -1.102 -6.375 1.00 23.90 402 ILE D O 1
ATOM 9635 N N . LYS D 1 276 ? 28.222 -0.075 -4.394 1.00 23.08 403 LYS D N 1
ATOM 9636 C CA . LYS D 1 276 ? 28.506 1.193 -4.891 1.00 22.88 403 LYS D CA 1
ATOM 9637 C C . LYS D 1 276 ? 29.992 1.262 -5.228 1.00 25.38 403 LYS D C 1
ATOM 9638 O O . LYS D 1 276 ? 30.806 0.722 -4.479 1.00 26.83 403 LYS D O 1
ATOM 9644 N N . THR D 1 277 ? 30.363 1.862 -6.344 1.00 27.37 404 THR D N 1
ATOM 9645 C CA . THR D 1 277 ? 31.766 2.023 -6.685 1.00 28.59 404 THR D CA 1
ATOM 9646 C C . THR D 1 277 ? 32.380 3.153 -5.853 1.00 29.04 404 THR D C 1
ATOM 9647 O O . THR D 1 277 ? 32.085 4.349 -6.054 1.00 30.22 404 THR D O 1
ATOM 9651 N N . PRO D 1 278 ? 33.265 2.772 -4.918 1.00 28.73 405 PRO D N 1
ATOM 9652 C CA . PRO D 1 278 ? 33.950 3.748 -4.057 1.00 28.65 405 PRO D CA 1
ATOM 9653 C C . PRO D 1 278 ? 34.817 4.694 -4.865 1.00 28.23 405 PRO D C 1
ATOM 9654 O O . PRO D 1 278 ? 35.748 4.225 -5.517 1.00 28.96 405 PRO D O 1
ATOM 9658 N N . GLY D 1 279 ? 34.509 5.989 -4.839 1.00 27.70 406 GLY D N 1
ATOM 9659 C CA . GLY D 1 279 ? 35.212 6.948 -5.675 1.00 28.09 406 GLY D CA 1
ATOM 9660 C C . GLY D 1 279 ? 34.367 7.632 -6.735 1.00 30.35 406 GLY D C 1
ATOM 9661 O O . GLY D 1 279 ? 34.708 8.766 -7.134 1.00 30.07 406 GLY D O 1
ATOM 9662 N N . GLU D 1 280 ? 33.287 6.963 -7.202 1.00 31.76 407 GLU D N 1
ATOM 9663 C CA . GLU D 1 280 ? 32.362 7.550 -8.192 1.00 31.87 407 GLU D CA 1
ATOM 9664 C C . GLU D 1 280 ? 31.425 8.470 -7.455 1.00 29.66 407 GLU D C 1
ATOM 9665 O O . GLU D 1 280 ? 30.828 8.029 -6.476 1.00 30.56 407 GLU D O 1
ATOM 9671 N N . SER D 1 281 ? 31.318 9.728 -7.885 1.00 27.68 408 SER D N 1
ATOM 9672 C CA . SER D 1 281 ? 30.356 10.663 -7.320 1.00 29.24 408 SER D CA 1
ATOM 9673 C C . SER D 1 281 ? 28.898 10.126 -7.221 1.00 30.02 408 SER D C 1
ATOM 9674 O O . SER D 1 281 ? 28.434 9.387 -8.064 1.00 30.53 408 SER D O 1
ATOM 9677 N N . ASP D 1 282 ? 28.193 10.493 -6.174 1.00 31.13 409 ASP D N 1
ATOM 9678 C CA . ASP D 1 282 ? 26.791 10.126 -6.043 1.00 34.21 409 ASP D CA 1
ATOM 9679 C C . ASP D 1 282 ? 25.878 10.984 -6.900 1.00 36.72 409 ASP D C 1
ATOM 9680 O O . ASP D 1 282 ? 24.786 10.560 -7.308 1.00 35.45 409 ASP D O 1
ATOM 9685 N N . SER D 1 283 ? 26.381 12.190 -7.154 1.00 38.72 410 SER D N 1
ATOM 9686 C CA . SER D 1 283 ? 25.676 13.241 -7.842 1.00 40.77 410 SER D CA 1
ATOM 9687 C C . SER D 1 283 ? 26.631 14.421 -7.958 1.00 41.73 410 SER D C 1
ATOM 9688 O O . SER D 1 283 ? 27.605 14.508 -7.233 1.00 40.75 410 SER D O 1
ATOM 9691 N N . ALA D 1 284 ? 26.375 15.302 -8.930 1.00 46.01 411 ALA D N 1
ATOM 9692 C CA . ALA D 1 284 ? 27.106 16.571 -9.057 1.00 48.39 411 ALA D CA 1
ATOM 9693 C C . ALA D 1 284 ? 26.602 17.537 -7.978 1.00 50.28 411 ALA D C 1
ATOM 9694 O O . ALA D 1 284 ? 25.403 17.554 -7.662 1.00 50.82 411 ALA D O 1
ATOM 9696 N N . SER D 1 285 ? 27.432 18.449 -7.509 1.00 53.30 412 SER D N 1
ATOM 9697 C CA . SER D 1 285 ? 27.059 19.326 -6.403 1.00 57.38 412 SER D CA 1
ATOM 9698 C C . SER D 1 285 ? 25.875 20.191 -6.635 1.00 59.78 412 SER D C 1
ATOM 9699 O O . SER D 1 285 ? 25.161 20.492 -5.743 1.00 65.35 412 SER D O 1
ATOM 9702 N N . SER D 1 286 ? 25.735 20.687 -7.834 1.00 65.91 413 SER D N 1
ATOM 9703 C CA . SER D 1 286 ? 24.614 21.500 -8.245 1.00 69.39 413 SER D CA 1
ATOM 9704 C C . SER D 1 286 ? 23.310 20.723 -8.392 1.00 70.61 413 SER D C 1
ATOM 9705 O O . SER D 1 286 ? 22.243 21.262 -8.291 1.00 71.56 413 SER D O 1
ATOM 9708 N N . ALA D 1 287 ? 23.425 19.430 -8.606 1.00 72.59 414 ALA D N 1
ATOM 9709 C CA . ALA D 1 287 ? 22.325 18.537 -8.864 1.00 69.76 414 ALA D CA 1
ATOM 9710 C C . ALA D 1 287 ? 21.242 18.400 -7.847 1.00 70.10 414 ALA D C 1
ATOM 9711 O O . ALA D 1 287 ? 20.113 18.175 -8.209 1.00 71.75 414 ALA D O 1
ATOM 9713 N N . ASP D 1 288 ? 21.564 18.459 -6.578 1.00 72.97 415 ASP D N 1
ATOM 9714 C CA . ASP D 1 288 ? 20.548 18.279 -5.560 1.00 74.27 415 ASP D CA 1
ATOM 9715 C C . ASP D 1 288 ? 20.863 19.181 -4.443 1.00 73.77 415 ASP D C 1
ATOM 9716 O O . ASP D 1 288 ? 21.985 19.244 -4.012 1.00 74.04 415 ASP D O 1
ATOM 9721 N N . PRO D 1 289 ? 19.918 19.987 -4.038 1.00 69.92 416 PRO D N 1
ATOM 9722 C CA . PRO D 1 289 ? 20.235 20.744 -2.806 1.00 66.64 416 PRO D CA 1
ATOM 9723 C C . PRO D 1 289 ? 20.905 19.945 -1.696 1.00 64.14 416 PRO D C 1
ATOM 9724 O O . PRO D 1 289 ? 21.759 20.482 -0.979 1.00 62.99 416 PRO D O 1
ATOM 9728 N N . VAL D 1 290 ? 20.611 18.660 -1.581 1.00 58.90 417 VAL D N 1
ATOM 9729 C CA . VAL D 1 290 ? 21.250 17.822 -0.570 1.00 55.12 417 VAL D CA 1
ATOM 9730 C C . VAL D 1 290 ? 22.739 17.688 -0.816 1.00 54.13 417 VAL D C 1
ATOM 9731 O O . VAL D 1 290 ? 23.523 17.452 0.075 1.00 52.11 417 VAL D O 1
ATOM 9735 N N . CYS D 1 291 ? 23.105 17.700 -2.070 1.00 51.81 418 CYS D N 1
ATOM 9736 C CA . CYS D 1 291 ? 24.517 17.581 -2.414 1.00 51.58 418 CYS D CA 1
ATOM 9737 C C . CYS D 1 291 ? 25.308 18.809 -2.035 1.00 51.86 418 CYS D C 1
ATOM 9738 O O . CYS D 1 291 ? 26.528 18.836 -2.178 1.00 48.46 418 CYS D O 1
ATOM 9741 N N . ARG D 1 292 ? 24.598 19.830 -1.557 1.00 55.62 419 ARG D N 1
ATOM 9742 C CA . ARG D 1 292 ? 25.225 21.037 -1.027 1.00 55.57 419 ARG D CA 1
ATOM 9743 C C . ARG D 1 292 ? 25.097 21.151 0.510 1.00 56.79 419 ARG D C 1
ATOM 9744 O O . ARG D 1 292 ? 25.325 22.233 1.063 1.00 58.05 419 ARG D O 1
ATOM 9752 N N . ASN D 1 293 ? 24.938 20.047 1.181 1.00 54.99 420 ASN D N 1
ATOM 9753 C CA . ASN D 1 293 ? 24.896 20.074 2.608 1.00 52.62 420 ASN D CA 1
ATOM 9754 C C . ASN D 1 293 ? 26.267 20.368 3.167 1.00 53.02 420 ASN D C 1
ATOM 9755 O O . ASN D 1 293 ? 27.251 20.359 2.488 1.00 54.54 420 ASN D O 1
ATOM 9760 N N . SER D 1 294 ? 26.315 20.642 4.441 1.00 54.02 421 SER D N 1
ATOM 9761 C CA . SER D 1 294 ? 27.553 20.942 5.101 1.00 55.82 421 SER D CA 1
ATOM 9762 C C . SER D 1 294 ? 28.546 19.799 5.089 1.00 53.98 421 SER D C 1
ATOM 9763 O O . SER D 1 294 ? 29.727 20.018 5.015 1.00 50.45 421 SER D O 1
ATOM 9766 N N . ASP D 1 295 ? 28.049 18.582 5.213 1.00 53.99 422 ASP D N 1
ATOM 9767 C CA . ASP D 1 295 ? 28.861 17.379 5.271 1.00 52.68 422 ASP D CA 1
ATOM 9768 C C . ASP D 1 295 ? 28.964 16.604 4.000 1.00 48.10 422 ASP D C 1
ATOM 9769 O O . ASP D 1 295 ? 29.285 15.462 3.995 1.00 44.59 422 ASP D O 1
ATOM 9774 N N . SER D 1 296 ? 28.565 17.228 2.930 1.00 46.77 423 SER D N 1
ATOM 9775 C CA . SER D 1 296 ? 28.708 16.675 1.581 1.00 44.92 423 SER D CA 1
ATOM 9776 C C . SER D 1 296 ? 29.980 17.318 0.985 1.00 43.97 423 SER D C 1
ATOM 9777 O O . SER D 1 296 ? 30.141 18.554 0.991 1.00 41.18 423 SER D O 1
ATOM 9780 N N . LEU D 1 297 ? 30.911 16.489 0.514 1.00 42.10 424 LEU D N 1
ATOM 9781 C CA . LEU D 1 297 ? 32.121 17.010 -0.144 1.00 40.63 424 LEU D CA 1
ATOM 9782 C C . LEU D 1 297 ? 31.831 17.749 -1.468 1.00 41.84 424 LEU D C 1
ATOM 9783 O O . LEU D 1 297 ? 31.062 17.232 -2.323 1.00 44.46 424 LEU D O 1
ATOM 9788 N N . GLN D 1 298 ? 32.416 18.951 -1.624 1.00 42.86 425 GLN D N 1
ATOM 9789 C CA . GLN D 1 298 ? 32.066 19.863 -2.744 1.00 42.52 425 GLN D CA 1
ATOM 9790 C C . GLN D 1 298 ? 32.927 19.643 -3.990 1.00 44.13 425 GLN D C 1
ATOM 9791 O O . GLN D 1 298 ? 33.997 19.075 -3.887 1.00 47.13 425 GLN D O 1
ATOM 9797 N N . GLY D 1 299 ? 32.440 20.044 -5.170 1.00 46.56 426 GLY D N 1
ATOM 9798 C CA . GLY D 1 299 ? 33.191 19.846 -6.424 1.00 47.37 426 GLY D CA 1
ATOM 9799 C C . GLY D 1 299 ? 33.020 18.446 -6.998 1.00 48.72 426 GLY D C 1
ATOM 9800 O O . GLY D 1 299 ? 33.905 17.922 -7.679 1.00 47.62 426 GLY D O 1
ATOM 9801 N N . ALA D 1 300 ? 31.869 17.839 -6.721 1.00 47.95 427 ALA D N 1
ATOM 9802 C CA . ALA D 1 300 ? 31.581 16.521 -7.221 1.00 46.86 427 ALA D CA 1
ATOM 9803 C C . ALA D 1 300 ? 31.264 16.638 -8.713 1.00 45.57 427 ALA D C 1
ATOM 9804 O O . ALA D 1 300 ? 30.465 17.474 -9.111 1.00 46.68 427 ALA D O 1
ATOM 9806 N N . PRO D 1 301 ? 31.899 15.803 -9.542 1.00 43.40 428 PRO D N 1
ATOM 9807 C CA . PRO D 1 301 ? 31.402 15.595 -10.911 1.00 42.33 428 PRO D CA 1
ATOM 9808 C C . PRO D 1 301 ? 30.006 14.904 -10.961 1.00 42.06 428 PRO D C 1
ATOM 9809 O O . PRO D 1 301 ? 29.411 14.650 -9.914 1.00 41.64 428 PRO D O 1
ATOM 9813 N N . ALA D 1 302 ? 29.492 14.616 -12.162 1.00 40.84 429 ALA D N 1
ATOM 9814 C CA . ALA D 1 302 ? 28.160 14.014 -12.311 1.00 38.23 429 ALA D CA 1
ATOM 9815 C C . ALA D 1 302 ? 28.164 12.600 -11.715 1.00 37.75 429 ALA D C 1
ATOM 9816 O O . ALA D 1 302 ? 29.215 11.930 -11.625 1.00 35.49 429 ALA D O 1
ATOM 9818 N N . ALA D 1 303 ? 26.977 12.191 -11.265 1.00 37.87 430 ALA D N 1
ATOM 9819 C CA . ALA D 1 303 ? 26.737 10.845 -10.771 1.00 38.30 430 ALA D CA 1
ATOM 9820 C C . ALA D 1 303 ? 27.411 9.865 -11.704 1.00 36.67 430 ALA D C 1
ATOM 9821 O O . ALA D 1 303 ? 27.327 9.992 -12.923 1.00 40.18 430 ALA D O 1
ATOM 9823 N N . GLY D 1 304 ? 28.130 8.930 -11.117 1.00 34.72 431 GLY D N 1
ATOM 9824 C CA . GLY D 1 304 ? 28.847 7.916 -11.877 1.00 36.48 431 GLY D CA 1
ATOM 9825 C C . GLY D 1 304 ? 30.289 8.320 -12.240 1.00 36.89 431 GLY D C 1
ATOM 9826 O O . GLY D 1 304 ? 31.131 7.456 -12.485 1.00 37.04 431 GLY D O 1
ATOM 9827 N N . SER D 1 305 ? 30.595 9.615 -12.283 1.00 37.43 432 SER D N 1
ATOM 9828 C CA . SER D 1 305 ? 31.938 10.032 -12.700 1.00 40.63 432 SER D CA 1
ATOM 9829 C C . SER D 1 305 ? 32.913 9.958 -11.566 1.00 41.90 432 SER D C 1
ATOM 9830 O O . SER D 1 305 ? 32.561 10.252 -10.419 1.00 42.13 432 SER D O 1
ATOM 9833 N N . TRP D 1 306 ? 34.164 9.614 -11.903 1.00 41.76 433 TRP D N 1
ATOM 9834 C CA . TRP D 1 306 ? 35.263 9.533 -10.927 1.00 40.10 433 TRP D CA 1
ATOM 9835 C C . TRP D 1 306 ? 35.569 10.824 -10.202 1.00 38.65 433 TRP D C 1
ATOM 9836 O O . TRP D 1 306 ? 35.747 11.886 -10.819 1.00 37.83 433 TRP D O 1
ATOM 9847 N N . PHE D 1 307 ? 35.653 10.704 -8.879 1.00 35.96 434 PHE D N 1
ATOM 9848 C CA . PHE D 1 307 ? 35.726 11.854 -7.988 1.00 32.58 434 PHE D CA 1
ATOM 9849 C C . PHE D 1 307 ? 37.003 11.685 -7.191 1.00 34.10 434 PHE D C 1
ATOM 9850 O O . PHE D 1 307 ? 37.009 11.266 -6.031 1.00 35.60 434 PHE D O 1
ATOM 9858 N N . HIS D 1 308 ? 38.113 12.021 -7.823 1.00 33.89 435 HIS D N 1
ATOM 9859 C CA . HIS D 1 308 ? 39.417 11.772 -7.226 1.00 33.24 435 HIS D CA 1
ATOM 9860 C C . HIS D 1 308 ? 39.631 12.224 -5.754 1.00 33.33 435 HIS D C 1
ATOM 9861 O O . HIS D 1 308 ? 40.112 11.446 -4.936 1.00 32.99 435 HIS D O 1
ATOM 9868 N N . ASP D 1 309 ? 39.328 13.474 -5.418 1.00 33.74 436 ASP D N 1
ATOM 9869 C CA . ASP D 1 309 ? 39.401 13.889 -4.003 1.00 35.55 436 ASP D CA 1
ATOM 9870 C C . ASP D 1 309 ? 38.652 12.937 -3.037 1.00 36.64 436 ASP D C 1
ATOM 9871 O O . ASP D 1 309 ? 39.200 12.578 -1.982 1.00 36.97 436 ASP D O 1
ATOM 9876 N N . TYR D 1 310 ? 37.433 12.506 -3.409 1.00 33.79 437 TYR D N 1
ATOM 9877 C CA . TYR D 1 310 ? 36.616 11.698 -2.536 1.00 30.03 437 TYR D CA 1
ATOM 9878 C C . TYR D 1 310 ? 37.285 10.368 -2.368 1.00 28.53 437 TYR D C 1
ATOM 9879 O O . TYR D 1 310 ? 37.432 9.891 -1.256 1.00 28.88 437 TYR D O 1
ATOM 9888 N N . PHE D 1 311 ? 37.729 9.787 -3.466 1.00 27.27 438 PHE D N 1
ATOM 9889 C CA . PHE D 1 311 ? 38.446 8.526 -3.390 1.00 27.04 438 PHE D CA 1
ATOM 9890 C C . PHE D 1 311 ? 39.621 8.583 -2.432 1.00 29.15 438 PHE D C 1
ATOM 9891 O O . PHE D 1 311 ? 39.916 7.594 -1.745 1.00 30.45 438 PHE D O 1
ATOM 9899 N N . VAL D 1 312 ? 40.311 9.722 -2.401 1.00 30.26 439 VAL D N 1
ATOM 9900 C CA . VAL D 1 312 ? 41.462 9.907 -1.510 1.00 31.79 439 VAL D CA 1
ATOM 9901 C C . VAL D 1 312 ? 41.001 9.893 -0.047 1.00 31.99 439 VAL D C 1
ATOM 9902 O O . VAL D 1 312 ? 41.588 9.224 0.770 1.00 33.76 439 VAL D O 1
ATOM 9906 N N . MET D 1 313 ? 39.942 10.629 0.270 1.00 31.54 440 MET D N 1
ATOM 9907 C CA . MET D 1 313 ? 39.356 10.669 1.618 1.00 31.77 440 MET D CA 1
ATOM 9908 C C . MET D 1 313 ? 38.952 9.228 1.986 1.00 32.98 440 MET D C 1
ATOM 9909 O O . MET D 1 313 ? 39.285 8.749 3.068 1.00 34.16 440 MET D O 1
ATOM 9914 N N . LEU D 1 314 ? 38.282 8.504 1.073 1.00 31.92 441 LEU D N 1
ATOM 9915 C CA . LEU D 1 314 ? 37.930 7.094 1.346 1.00 30.72 441 LEU D CA 1
ATOM 9916 C C . LEU D 1 314 ? 39.144 6.251 1.702 1.00 30.52 441 LEU D C 1
ATOM 9917 O O . LEU D 1 314 ? 39.057 5.331 2.513 1.00 30.02 441 LEU D O 1
ATOM 9922 N N . LEU D 1 315 ? 40.267 6.579 1.078 1.00 31.46 442 LEU D N 1
ATOM 9923 C CA . LEU D 1 315 ? 41.519 5.838 1.256 1.00 33.81 442 LEU D CA 1
ATOM 9924 C C . LEU D 1 315 ? 42.183 6.100 2.631 1.00 33.24 442 LEU D C 1
ATOM 9925 O O . LEU D 1 315 ? 42.654 5.177 3.310 1.00 30.86 442 LEU D O 1
ATOM 9930 N N . GLU D 1 316 ? 42.225 7.382 3.012 1.00 34.69 443 GLU D N 1
ATOM 9931 C CA . GLU D 1 316 ? 42.773 7.852 4.285 1.00 35.98 443 GLU D CA 1
ATOM 9932 C C . GLU D 1 316 ? 41.923 7.336 5.446 1.00 34.61 443 GLU D C 1
ATOM 9933 O O . GLU D 1 316 ? 42.487 6.854 6.418 1.00 35.00 443 GLU D O 1
ATOM 9939 N N . ASN D 1 317 ? 40.582 7.410 5.342 1.00 31.66 444 ASN D N 1
ATOM 9940 C CA . ASN D 1 317 ? 39.686 6.965 6.406 1.00 28.60 444 ASN D CA 1
ATOM 9941 C C . ASN D 1 317 ? 39.382 5.475 6.440 1.00 27.96 444 ASN D C 1
ATOM 9942 O O . ASN D 1 317 ? 38.633 5.041 7.313 1.00 29.03 444 ASN D O 1
ATOM 9947 N N . ALA D 1 318 ? 39.974 4.678 5.541 1.00 26.08 445 ALA D N 1
ATOM 9948 C CA . ALA D 1 318 ? 39.725 3.230 5.472 1.00 26.19 445 ALA D CA 1
ATOM 9949 C C . ALA D 1 318 ? 39.679 2.565 6.823 1.00 28.30 445 ALA D C 1
ATOM 9950 O O . ALA D 1 318 ? 40.594 2.716 7.649 1.00 30.61 445 ALA D O 1
ATOM 9952 N N . ASN D 1 319 ? 38.645 1.771 7.055 1.00 29.57 446 ASN D N 1
ATOM 9953 C CA . ASN D 1 319 ? 38.590 0.969 8.280 1.00 30.23 446 ASN D CA 1
ATOM 9954 C C . ASN D 1 319 ? 37.908 -0.375 8.061 1.00 31.06 446 ASN D C 1
ATOM 9955 O O . ASN D 1 319 ? 36.735 -0.374 7.756 1.00 33.16 446 ASN D O 1
ATOM 9960 N N . PRO D 1 320 ? 38.562 -1.530 8.215 1.00 34.37 447 PRO D N 1
ATOM 9961 C CA . PRO D 1 320 ? 39.978 -1.740 8.651 1.00 37.66 447 PRO D CA 1
ATOM 9962 C C . PRO D 1 320 ? 41.026 -0.993 7.849 1.00 41.29 447 PRO D C 1
ATOM 9963 O O . PRO D 1 320 ? 40.841 -0.832 6.640 1.00 42.16 447 PRO D O 1
ATOM 9967 N N . PRO D 1 321 ? 42.114 -0.564 8.530 1.00 47.60 448 PRO D N 1
ATOM 9968 C CA . PRO D 1 321 ? 43.197 0.222 7.895 1.00 49.92 448 PRO D CA 1
ATOM 9969 C C . PRO D 1 321 ? 44.130 -0.678 7.098 1.00 52.93 448 PRO D C 1
ATOM 9970 O O . PRO D 1 321 ? 43.881 -1.879 7.022 1.00 53.86 448 PRO D O 1
ATOM 9974 N N . PHE D 1 322 ? 45.198 -0.103 6.506 1.00 59.39 449 PHE D N 1
ATOM 9975 C CA . PHE D 1 322 ? 46.179 -0.889 5.715 1.00 61.11 449 PHE D CA 1
ATOM 9976 C C . PHE D 1 322 ? 47.381 -1.432 6.521 1.00 56.67 449 PHE D C 1
ATOM 9977 O O . PHE D 1 322 ? 47.761 -2.597 6.352 1.00 53.40 449 PHE D O 1
#

Sequence (1288 aa):
TSDNFFENELYSNYKFQGEVDQSIQRLSGSLQEKAKKVKYVPTAAWLAWSGATNEVARYLNEAGSKTVVFVLYMIPTRDCNAGGSNGGADNLSTYQGYVNSIYNTINQYPNSRIVMIIEPDTIGNLVTANNANCRNVHDMHKQALSYAISKFGTQKNVRVYLDAAHGGWLNSSADRTAEVIAEILRNAGNGKIRGISTNVSNYQPVYSEYQYHQNLNRALESRGVRGMKFIVDTSRNGRNPSSATWCNLKGAGLGARPQANPDPNMPLLDAYVWIKTPGESDSASSADPVCRNSDSLQGAPAAGSWFHDYFVMLLENANPPFTSDNFFENELYSNYKFQGEVDQSIQRLSGSLQEKAKKVKYVPTAAWLAWSGATNEVARYLNEAGSKTVVFVLYMIPTRDCNAGGSNGGADNLSTYQGYVNSIYNTINQYPNSRIVMIIEPDTIGNLVTANNANCRNVHDMHKQALSYAISKFGTQKNVRVYLDAAHGGWLNSSADRTAEVIAEILRNAGNGKIRGISTNVSNYQPVYSEYQYHQNLNRALESRGVRGMKFIVDTSRNGRNPSSATWCNLKGAGLGARPQANPDPNMPLLDAYVWIKTPGESDSASSADPVCRNSDSLQGAPAAGSWFHDYFVMLLENANPPFTSDNFFENELYSNYKFQGEVDQSIQRLSGSLQEKAKKVKYVPTAAWLAWSGATNEVARYLNEAGSKTVVFVLYMIPTRDCNAGGSNGGADNLSTYQGYVNSIYNTINQYPNSRIVMIIEPDTIGNLVTANNANCRNVHDMHKQALSYAISKFGTQKNVRVYLDAAHGGWLNSSADRTAEVIAEILRNAGNGKIRGISTNVSNYQPVYSEYQYHQNLNRALESRGVRGMKFIVDTSRNGRNPSSATWCNLKGAGLGARPQANPDPNMPLLDAYVWIKTPGESDSASSADPVCRNSDSLQGAPAAGSWFHDYFVMLLENANPPFTSDNFFENELYSNYKFQGEVDQSIQRLSGSLQEKAKKVKYVPTAAWLAWSGATNEVARYLNEAGSKTVVFVLYMIPTRDCNAGGSNGGADNLSTYQGYVNSIYNTINQYPNSRIVMIIEPDTIGNLVTANNANCRNVHDMHKQALSYAISKFGTQKNVRVYLDAAHGGWLNSSADRTAEVIAEILRNAGNGKIRGISTNVSNYQPVYSEYQYHQNLNRALESRGVRGMKFIVDTSRNGRNPSSATWCNLKGAGLGARPQANPDPNMPLLDAYVWIKTPGESDSASSADPVCRNSDSLQGAPAAGSWFHDYFVMLLENANPPF

Nearest PDB structures (foldseek):
  5jx5-assembly4_D  TM=9.779E-01  e=9.264E-63  Orpinomyces sp. Y102
  3voi-assembly1_A  TM=9.151E-01  e=1.176E-31  Coprinopsis cinerea
  4a05-assembly1_A  TM=8.921E-01  e=7.855E-30  Thermochaetoides thermophila
  5xcz-assembly1_A  TM=9.231E-01  e=1.434E-28  Phanerodontia chrysosporium
  1oc7-assembly1_A  TM=9.178E-01  e=6.317E-28  Mycothermus thermophilus

B-factor: mean 32.43, std 14.16, range [3.76, 90.34]